Protein AF-0000000085017320 (afdb_homodimer)

Radius of gyration: 32.46 Å; Cα contacts (8 Å, |Δi|>4): 1825; chains: 2; bounding box: 68×91×62 Å

Solvent-accessible surface area (backbone atoms only — not comparable to full-atom values): 40902 Å² total; per-residue (Å²): 115,63,37,43,66,86,77,59,85,47,62,73,31,33,33,40,36,26,40,49,52,59,54,58,53,38,91,86,78,61,44,77,72,46,62,63,50,47,59,58,45,38,64,42,52,49,55,41,33,74,42,24,11,20,37,38,37,40,35,40,34,68,46,74,92,43,91,70,40,50,74,40,63,66,56,40,53,55,43,19,60,76,59,74,44,82,44,48,72,39,72,48,78,64,26,69,67,48,52,54,50,61,72,65,51,45,66,42,37,36,36,32,43,26,30,48,51,49,31,27,67,43,66,42,79,79,28,56,54,68,48,94,55,62,34,51,63,32,23,66,35,69,62,43,56,67,48,49,84,72,44,67,39,33,33,41,33,26,43,46,54,24,49,33,36,26,27,82,64,33,7,56,47,60,80,31,53,28,24,30,24,55,50,25,46,52,51,53,54,52,52,46,36,63,56,74,61,50,52,74,45,20,35,38,38,37,20,20,80,59,35,70,59,48,50,40,24,43,72,58,31,53,88,75,40,57,35,35,42,34,24,30,51,31,15,51,39,44,39,44,42,73,66,45,63,54,35,71,60,41,51,45,51,39,52,74,70,66,46,61,71,47,29,60,55,38,35,55,46,41,72,76,41,40,88,33,51,44,60,59,55,20,30,19,22,54,57,94,87,35,78,44,73,44,46,55,90,43,92,36,83,44,45,65,38,19,45,14,72,67,30,49,53,54,52,35,53,56,45,50,67,23,38,20,35,40,36,35,42,35,23,24,49,48,91,42,72,81,27,23,51,39,34,51,51,50,51,48,31,51,37,69,24,85,29,53,29,36,38,33,27,66,65,41,51,48,50,28,53,75,73,66,38,50,89,51,40,74,37,75,50,80,18,32,67,21,45,52,39,52,51,32,64,48,83,33,29,34,60,52,47,22,34,51,26,40,73,75,104,116,61,35,44,66,87,78,59,83,46,62,72,30,32,32,38,35,28,40,51,49,59,54,57,51,38,89,86,79,62,44,77,74,47,62,63,50,46,59,58,48,38,63,41,53,48,54,41,32,74,43,23,11,20,38,39,36,39,36,40,33,68,46,75,92,43,91,69,40,49,75,39,64,66,57,39,53,54,43,18,60,77,60,74,43,81,43,49,73,40,72,47,78,61,28,67,68,47,52,53,50,61,72,65,51,45,66,42,37,37,35,32,42,26,29,48,50,48,31,26,66,43,68,42,80,80,26,56,53,70,47,95,55,63,34,52,62,32,23,65,34,68,62,43,55,68,48,50,83,72,42,66,38,32,33,41,34,26,44,47,55,24,49,33,36,26,26,83,64,32,7,55,47,61,80,33,52,29,23,30,25,54,49,26,44,51,50,52,54,53,53,46,36,62,57,75,60,49,52,76,44,21,34,39,36,39,20,18,80,58,35,70,59,47,50,40,23,42,72,57,32,53,88,77,40,56,37,34,42,35,24,30,49,32,14,51,39,44,39,44,42,75,67,44,61,54,35,70,60,42,53,46,50,39,51,74,67,67,45,60,72,49,28,60,54,38,34,55,46,41,72,75,41,41,90,33,51,45,60,59,55,18,29,19,21,52,57,94,87,36,80,43,72,43,46,56,90,44,93,36,84,44,46,65,38,18,44,14,71,65,30,49,51,54,52,35,54,56,45,50,67,22,39,20,36,40,35,34,42,34,22,25,48,49,90,43,72,81,25,24,51,39,33,52,52,51,51,49,30,51,37,70,23,85,29,54,30,36,38,32,28,66,64,39,52,49,50,27,52,74,73,66,38,52,89,50,41,73,37,74,48,79,18,32,68,22,45,52,39,51,51,32,64,49,82,32,28,33,58,51,47,22,35,51,25,40,73,75,103

Sequence (818 aa):
MFLTMDNFDFNNKSVVVRVDINCPLDPDSGEILDDKRIREVCDTLKELINSEAKVTILAHQSRPGKKDFTSLSEHCKVLSEHLNHEVEFIDELFSRRVRERILNLEPGEAIMLENVRFSSEEVLSDWKKWEGITPKKQGETYFIKKLAPLFNYFINDAFPAAHRAQPSLVGFSYYMPAIAGRLMEKEIKVLSKVRDDPENPCVYSLGGAKADDSIKIMMNVIEKVDKILTSGVVGNIFLIAKGYDLGRENKEIIKNLGLEGEIEKAKKLLEKYGEKILTPVDLALEVDGERVERKVTEKIDKPAYDIGSETIEIYSEVLKEAKTIVANGPAGVFEKEKFSYGTRKLLEAMANSKAFTVIGGGHLSAVAELYGFSDKIDHISTGGGSTLSFLSGERLPVIEVLKMSYEKYMFLTMDNFDFNNKSVVVRVDINCPLDPDSGEILDDKRIREVCDTLKELINSEAKVTILAHQSRPGKKDFTSLSEHCKVLSEHLNHEVEFIDELFSRRVRERILNLEPGEAIMLENVRFSSEEVLSDWKKWEGITPKKQGETYFIKKLAPLFNYFINDAFPAAHRAQPSLVGFSYYMPAIAGRLMEKEIKVLSKVRDDPENPCVYSLGGAKADDSIKIMMNVIEKVDKILTSGVVGNIFLIAKGYDLGRENKEIIKNLGLEGEIEKAKKLLEKYGEKILTPVDLALEVDGERVERKVTEKIDKPAYDIGSETIEIYSEVLKEAKTIVANGPAGVFEKEKFSYGTRKLLEAMANSKAFTVIGGGHLSAVAELYGFSDKIDHISTGGGSTLSFLSGERLPVIEVLKMSYEKY

pLDDT: mean 96.2, std 3.53, range [75.75, 98.94]

Secondary structure (DSSP, 8-state):
---BGGG---TT-EEEEEE-----B-TTT--BS--HHHHHTHHHHHHHHHTT-EEEEE---S-TTSTT---SHHHHHHHHHHHTS-EEEES-SSSHHHHHHHHTPPTT-EEEES-GGGBGGGG-GGGSS--TTTTHHHHTSHHHHHHGGG-SEEEEE-GGGTT---HHHHGGGGTS-EEE-HHHHHHHHHHHHHHHSPPSSEEEEE-SS-HHHHHHHHHHHTTT-SEEEE-HHHHHHHHHHTT---HHHHHHHHHHTT-THHHHHHHHHHHHHTTTEE--SEEEEEETTEEEEEETTS---S-EEEE-HHHHHHHHHHHHH-SEEEEES-SS-TTSGGG-HHHHHHHHHHHHSSSEEEEESHHHHHHHHHTT-GGGSSEE-S-THHHHHHHTT---HHHHHHHHHHHH-/---BGGG---TT-EEEEEE-----B-TTT--BS--HHHHHTHHHHHHHHHTT-EEEEE---S-TTSTT---SHHHHHHHHHHHTS-EEE-S-SSSHHHHHHHHTPPTT-EEE---GGGBGGGG-GGGSS--TTTTHHHHTSHHHHHHGGG-SEEEEE-GGGTT---HHHHGGGGTS-EEE-HHHHHHHHHHHHHHHSPPSSEEEEE-SS-HHHHHHHHHHHTTT-SEEEE-HHHHHHHHHHTT---HHHHHHHHHHTT-THHHHHHHHHHHHHTTTEE--SEEEEEETTEEEEEETTS---S-EEEE-HHHHHHHHHHHHH-SEEEEES-SS-TTSGGG-HHHHHHHHHHHHSSSEEEEESHHHHHHHHHTT-GGGSSEE-S-THHHHHHHTTPPPHHHHHHHHHHHH-

Organism: Methanocaldococcus infernus (strain DSM 11812 / JCM 15783 / ME) (NCBI:txid573063)

InterPro domains:
  IPR001576 Phosphoglycerate kinase [MF_00145] (4-404)
  IPR001576 Phosphoglycerate kinase [PF00162] (5-394)
  IPR001576 Phosphoglycerate kinase [PIRSF000724] (2-408)
  IPR001576 Phosphoglycerate kinase [PR00477] (9-25)
  IPR001576 Phosphoglycerate kinase [PR00477] (32-54)
  IPR001576 Phosphoglycerate kinase [PR00477] (108-123)
  IPR001576 Phosphoglycerate kinase [PR00477] (150-172)
  IPR001576 Phosphoglycerate kinase [PR00477] (180-202)
  IPR001576 Phosphoglycerate kinase [PR00477] (203-222)
  IPR001576 Phosphoglycerate kinase [PR00477] (324-349)
  IPR001576 Phosphoglycerate kinase [PR00477] (357-368)
  IPR001576 Phosphoglycerate kinase [PR00477] (380-397)
  IPR001576 Phosphoglycerate kinase [PTHR11406] (4-405)
  IPR015824 Phosphoglycerate kinase, N-terminal [G3DSA:3.40.50.1260] (8-400)
  IPR015824 Phosphoglycerate kinase, N-terminal [G3DSA:3.40.50.1260] (198-393)
  IPR036043 Phosphoglycerate kinase superfamily [SSF53748] (2-403)

Structure (mmCIF, N/CA/C/O backbone):
data_AF-0000000085017320-model_v1
#
loop_
_entity.id
_entity.type
_entity.pdbx_description
1 polymer 'Phosphoglycerate kinase'
#
loop_
_atom_site.group_PDB
_atom_site.id
_atom_site.type_symbol
_atom_site.label_atom_id
_atom_site.label_alt_id
_atom_site.label_comp_id
_atom_site.label_asym_id
_atom_site.label_entity_id
_atom_site.label_seq_id
_atom_site.pdbx_PDB_ins_code
_atom_site.Cartn_x
_atom_site.Cartn_y
_atom_site.Cartn_z
_atom_site.occupancy
_atom_site.B_iso_or_equiv
_atom_site.auth_seq_id
_atom_site.auth_comp_id
_atom_site.auth_asym_id
_atom_site.auth_atom_id
_atom_site.pdbx_PDB_model_num
ATOM 1 N N . MET A 1 1 ? 2.971 17.5 28.156 1 89.12 1 MET A N 1
ATOM 2 C CA . MET A 1 1 ? 4.367 17.906 28.016 1 89.12 1 MET A CA 1
ATOM 3 C C . MET A 1 1 ? 5.074 17.047 26.984 1 89.12 1 MET A C 1
ATOM 5 O O . MET A 1 1 ? 4.68 15.898 26.75 1 89.12 1 MET A O 1
ATOM 9 N N . PHE A 1 2 ? 6.086 17.703 26.219 1 96.44 2 PHE A N 1
ATOM 10 C CA . PHE A 1 2 ? 6.891 17 25.219 1 96.44 2 PHE A CA 1
ATOM 11 C C . PHE A 1 2 ? 8.328 17.5 25.234 1 96.44 2 PHE A C 1
ATOM 13 O O . PHE A 1 2 ? 8.609 18.578 25.781 1 96.44 2 PHE A O 1
ATOM 20 N N . LEU A 1 3 ? 9.211 16.672 24.703 1 97.94 3 LEU A N 1
ATOM 21 C CA . LEU A 1 3 ? 10.617 17.062 24.594 1 97.94 3 LEU A CA 1
ATOM 22 C C . LEU A 1 3 ? 10.844 18.016 23.438 1 97.94 3 LEU A C 1
ATOM 24 O O . LEU A 1 3 ? 10.242 17.844 22.359 1 97.94 3 LEU A O 1
ATOM 28 N N . THR A 1 4 ? 11.602 19.047 23.703 1 98.38 4 THR A N 1
ATOM 29 C CA . THR A 1 4 ? 11.984 20 22.656 1 98.38 4 THR A CA 1
ATOM 30 C C . THR A 1 4 ? 13.492 19.984 22.453 1 98.38 4 THR A C 1
ATOM 32 O O . THR A 1 4 ? 14.219 19.297 23.172 1 98.38 4 THR A O 1
ATOM 35 N N . MET A 1 5 ? 13.969 20.719 21.453 1 98.5 5 MET A N 1
ATOM 36 C CA . MET A 1 5 ? 15.391 20.766 21.141 1 98.5 5 MET A CA 1
ATOM 37 C C . MET A 1 5 ? 16.188 21.422 22.266 1 98.5 5 MET A C 1
ATOM 39 O O . MET A 1 5 ? 17.391 21.172 22.406 1 98.5 5 MET A O 1
ATOM 43 N N . ASP A 1 6 ? 15.523 22.141 23.172 1 97.88 6 ASP A N 1
ATOM 44 C CA . ASP A 1 6 ? 16.188 22.828 24.281 1 97.88 6 ASP A CA 1
ATOM 45 C C . ASP A 1 6 ? 16.641 21.828 25.328 1 97.88 6 ASP A C 1
ATOM 47 O O . ASP A 1 6 ? 17.469 22.156 26.188 1 97.88 6 ASP A O 1
ATOM 51 N N . ASN A 1 7 ? 16.156 20.656 25.281 1 96.44 7 ASN A N 1
ATOM 52 C CA . ASN A 1 7 ? 16.391 19.672 26.328 1 96.44 7 ASN A CA 1
ATOM 53 C C . ASN A 1 7 ? 17.641 18.844 26.031 1 96.44 7 ASN A C 1
ATOM 55 O O . ASN A 1 7 ? 18.047 18 26.828 1 96.44 7 ASN A O 1
ATOM 59 N N . PHE A 1 8 ? 18.297 19.125 24.859 1 97.38 8 PHE A N 1
ATOM 60 C CA . PHE A 1 8 ? 19.375 18.219 24.453 1 97.38 8 PHE A CA 1
ATOM 61 C C . PHE A 1 8 ? 20.562 18.984 23.891 1 97.38 8 PHE A C 1
ATOM 63 O O . PHE A 1 8 ? 20.422 20.141 23.484 1 97.38 8 PHE A O 1
ATOM 70 N N . ASP A 1 9 ? 21.734 18.359 23.969 1 97.88 9 ASP A N 1
ATOM 71 C CA . ASP A 1 9 ? 22.938 18.812 23.281 1 97.88 9 ASP A CA 1
ATOM 72 C C . ASP A 1 9 ? 23.203 17.969 22.016 1 97.88 9 ASP A C 1
ATOM 74 O O . ASP A 1 9 ? 23.375 16.766 22.109 1 97.88 9 ASP A O 1
ATOM 78 N N . PHE A 1 10 ? 23.344 18.672 20.875 1 98.44 10 PHE A N 1
ATOM 79 C CA . PHE A 1 10 ? 23.391 17.953 19.594 1 98.44 10 PHE A CA 1
ATOM 80 C C . PHE A 1 10 ? 24.812 17.953 19.047 1 98.44 10 PHE A C 1
ATOM 82 O O . PHE A 1 10 ? 25.078 17.391 17.984 1 98.44 10 PHE A O 1
ATOM 89 N N . ASN A 1 11 ? 25.75 18.516 19.812 1 98.56 11 ASN A N 1
ATOM 90 C CA . ASN A 1 11 ? 27.141 18.609 19.359 1 98.56 11 ASN A CA 1
ATOM 91 C C . ASN A 1 11 ? 27.719 17.234 19.078 1 98.56 11 ASN A C 1
ATOM 93 O O . ASN A 1 11 ? 27.797 16.391 19.969 1 98.56 11 ASN A O 1
ATOM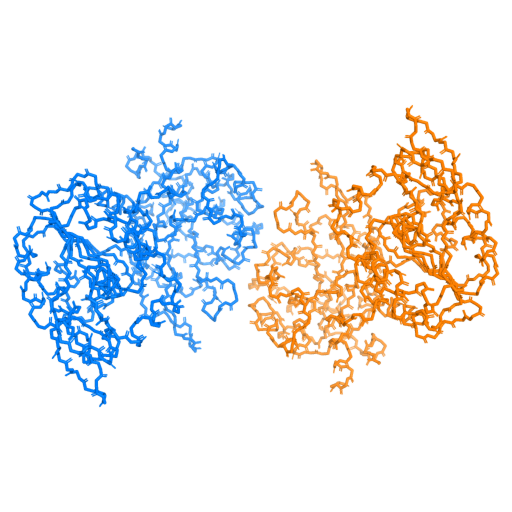 97 N N . ASN A 1 12 ? 28.141 17.016 17.859 1 98.5 12 ASN A N 1
ATOM 98 C CA . ASN A 1 12 ? 28.766 15.781 17.375 1 98.5 12 ASN A CA 1
ATOM 99 C C . ASN A 1 12 ? 27.828 14.586 17.547 1 98.5 12 ASN A C 1
ATOM 101 O O . ASN A 1 12 ? 28.281 13.461 17.719 1 98.5 12 ASN A O 1
ATOM 105 N N . LYS A 1 13 ? 26.547 14.82 17.578 1 98.62 13 LYS A N 1
ATOM 106 C CA . LYS A 1 13 ? 25.547 13.758 17.656 1 98.62 13 LYS A CA 1
ATOM 107 C C . LYS A 1 13 ? 24.875 13.516 16.312 1 98.62 13 LYS A C 1
ATOM 109 O O . LYS A 1 13 ? 24.688 14.453 15.531 1 98.62 13 LYS A O 1
ATOM 114 N N . SER A 1 14 ? 24.625 12.266 16 1 98.81 14 SER A N 1
ATOM 115 C CA . SER A 1 14 ? 23.875 11.906 14.797 1 98.81 14 SER A CA 1
ATOM 116 C C . SER A 1 14 ? 22.375 12.031 15.023 1 98.81 14 SER A C 1
ATOM 118 O O . SER A 1 14 ? 21.828 11.398 15.922 1 98.81 14 SER A O 1
ATOM 120 N N . VAL A 1 15 ? 21.75 12.867 14.203 1 98.81 15 VAL A N 1
ATOM 121 C CA . VAL A 1 15 ? 20.344 13.188 14.398 1 98.81 15 VAL A CA 1
ATOM 122 C C . VAL A 1 15 ? 19.562 12.883 13.125 1 98.81 15 VAL A C 1
ATOM 124 O O . VAL A 1 15 ? 20 13.234 12.023 1 98.81 15 VAL A O 1
ATOM 127 N N . VAL A 1 16 ? 18.469 12.133 13.25 1 98.94 16 VAL A N 1
ATOM 128 C CA . VAL A 1 16 ? 17.531 11.961 12.148 1 98.94 16 VAL A CA 1
ATOM 129 C C . VAL A 1 16 ? 16.344 12.906 12.328 1 98.94 16 VAL A C 1
ATOM 131 O O . VAL A 1 16 ? 15.742 12.969 13.406 1 98.94 16 VAL A O 1
ATOM 134 N N . VAL A 1 17 ? 16.062 13.695 11.312 1 98.94 17 VAL A N 1
ATOM 135 C CA . VAL A 1 17 ? 15.016 14.703 11.367 1 98.94 17 VAL A CA 1
ATOM 136 C C . VAL A 1 17 ? 13.938 14.383 10.336 1 98.94 17 VAL A C 1
ATOM 138 O O . VAL A 1 17 ? 14.227 14.258 9.148 1 98.94 17 VAL A O 1
ATOM 141 N N . ARG A 1 18 ? 12.727 14.188 10.742 1 98.94 18 ARG A N 1
ATOM 142 C CA . ARG A 1 18 ? 11.594 14.023 9.844 1 98.94 18 ARG A CA 1
ATOM 143 C C . ARG A 1 18 ? 10.859 15.344 9.633 1 98.94 18 ARG A C 1
ATOM 145 O O . ARG A 1 18 ? 10.328 15.914 10.586 1 98.94 18 ARG A O 1
ATOM 152 N N . VAL A 1 19 ? 10.82 15.812 8.398 1 98.81 19 VAL A N 1
ATOM 153 C CA . VAL A 1 19 ? 10.148 17.062 8.078 1 98.81 19 VAL A CA 1
ATOM 154 C C . VAL A 1 19 ? 9.047 16.812 7.043 1 98.81 19 VAL A C 1
ATOM 156 O O . VAL A 1 19 ? 8.953 15.727 6.48 1 98.81 19 VAL A O 1
ATOM 159 N N . ASP A 1 20 ? 8.18 17.75 6.883 1 98 20 ASP A N 1
ATOM 160 C CA . ASP A 1 20 ? 7.176 17.719 5.824 1 98 20 ASP A CA 1
ATOM 161 C C . ASP A 1 20 ? 7.41 18.844 4.812 1 98 20 ASP A C 1
ATOM 163 O O . ASP A 1 20 ? 7.059 19.984 5.066 1 98 20 ASP A O 1
ATOM 167 N N . ILE A 1 21 ? 7.93 18.438 3.678 1 97.81 21 ILE A N 1
ATOM 168 C CA . ILE A 1 21 ? 8.211 19.422 2.633 1 97.81 21 ILE A CA 1
ATOM 169 C C . ILE A 1 21 ? 7.469 19.031 1.354 1 97.81 21 ILE A C 1
ATOM 171 O O . ILE A 1 21 ? 8.008 19.172 0.253 1 97.81 21 ILE A O 1
ATOM 175 N N . ASN A 1 22 ? 6.324 18.375 1.521 1 96.56 22 ASN A N 1
ATOM 176 C CA . ASN A 1 22 ? 5.434 18.109 0.396 1 96.56 22 ASN A CA 1
ATOM 177 C C . ASN A 1 22 ? 4.914 19.406 -0.217 1 96.56 22 ASN A C 1
ATOM 179 O O . ASN A 1 22 ? 4.113 20.109 0.399 1 96.56 22 ASN A O 1
ATOM 183 N N . CYS A 1 23 ? 5.359 19.734 -1.441 1 94.81 23 CYS A N 1
ATOM 184 C CA . CYS A 1 23 ? 5.059 21.016 -2.08 1 94.81 23 CYS A CA 1
ATOM 185 C C . CYS A 1 23 ? 4.238 20.812 -3.35 1 94.81 23 CYS A C 1
ATOM 187 O O . CYS A 1 23 ? 4.344 19.766 -4 1 94.81 23 CYS A O 1
ATOM 189 N N . PRO A 1 24 ? 3.361 21.812 -3.635 1 92.12 24 PRO A N 1
ATOM 190 C CA . PRO A 1 24 ? 2.77 21.781 -4.977 1 92.12 24 PRO A CA 1
ATOM 191 C C . PRO A 1 24 ? 3.812 21.891 -6.082 1 92.12 24 PRO A C 1
ATOM 193 O O . PRO A 1 24 ? 4.727 22.703 -5.996 1 92.12 24 PRO A O 1
ATOM 196 N N . LEU A 1 25 ? 3.678 20.953 -7.004 1 95.06 25 LEU A N 1
ATOM 197 C CA . LEU A 1 25 ? 4.609 20.922 -8.125 1 95.06 25 LEU A CA 1
ATOM 198 C C . LEU A 1 25 ? 3.895 21.234 -9.438 1 95.06 25 LEU A C 1
ATOM 200 O O . LEU A 1 25 ? 2.697 20.969 -9.57 1 95.06 25 LEU A O 1
ATOM 204 N N . ASP A 1 26 ? 4.641 21.828 -10.312 1 91.75 26 ASP A N 1
ATOM 205 C CA . ASP A 1 26 ? 4.141 21.906 -11.68 1 91.75 26 ASP A CA 1
ATOM 206 C C . ASP A 1 26 ? 4.047 20.531 -12.312 1 91.75 26 ASP A C 1
ATOM 208 O O . ASP A 1 26 ? 5.031 19.781 -12.352 1 91.75 26 ASP A O 1
ATOM 212 N N . PRO A 1 27 ? 2.869 20.203 -12.789 1 84.25 27 PRO A N 1
ATOM 213 C CA . PRO A 1 27 ? 2.672 18.828 -13.289 1 84.25 27 PRO A CA 1
ATOM 214 C C . PRO A 1 27 ? 3.557 18.516 -14.484 1 84.25 27 PRO A C 1
ATOM 216 O O . PRO A 1 27 ? 3.895 17.344 -14.711 1 84.25 27 PRO A O 1
ATOM 219 N N . ASP A 1 28 ? 3.959 19.484 -15.211 1 85.25 28 ASP A N 1
ATOM 220 C CA . ASP A 1 28 ? 4.699 19.234 -16.453 1 85.25 28 ASP A CA 1
ATOM 221 C C . ASP A 1 28 ? 6.207 19.328 -16.203 1 85.25 28 ASP A C 1
ATOM 223 O O . ASP A 1 28 ? 6.953 18.422 -16.609 1 85.25 28 ASP A O 1
ATOM 227 N N . SER A 1 29 ? 6.613 20.312 -15.398 1 86.56 29 SER A N 1
ATOM 228 C CA . SER A 1 29 ? 8.047 20.531 -15.242 1 86.56 29 SER A CA 1
ATOM 229 C C . SER A 1 29 ? 8.57 19.906 -13.953 1 86.56 29 SER A C 1
ATOM 231 O O . SER A 1 29 ? 9.766 19.672 -13.812 1 86.56 29 SER A O 1
ATOM 233 N N . GLY A 1 30 ? 7.727 19.703 -13.008 1 88.38 30 GLY A N 1
ATOM 234 C CA . GLY A 1 30 ? 8.148 19.188 -11.711 1 88.38 30 GLY A CA 1
ATOM 235 C C . GLY A 1 30 ? 8.719 20.25 -10.805 1 88.38 30 GLY A C 1
ATOM 236 O O . GLY A 1 30 ? 9.164 19.969 -9.688 1 88.38 30 GLY A O 1
ATOM 237 N N . GLU A 1 31 ? 8.633 21.422 -11.266 1 92.19 31 GLU A N 1
ATOM 238 C CA . GLU A 1 31 ? 9.164 22.547 -10.484 1 92.19 31 GLU A CA 1
ATOM 239 C C . GLU A 1 31 ? 8.297 22.828 -9.273 1 92.19 31 GLU A C 1
ATOM 241 O O . GLU A 1 31 ? 7.066 22.75 -9.344 1 92.19 31 GLU A O 1
ATOM 246 N N . ILE A 1 32 ? 9.008 23.219 -8.227 1 95.31 32 ILE A N 1
ATOM 247 C CA . ILE A 1 32 ? 8.289 23.578 -7.004 1 95.31 32 ILE A CA 1
ATOM 248 C C . ILE A 1 32 ? 7.586 24.922 -7.191 1 95.31 32 ILE A C 1
ATOM 250 O O . ILE A 1 32 ? 8.227 25.922 -7.496 1 95.31 32 ILE A O 1
ATOM 254 N N . LEU A 1 33 ? 6.27 24.953 -6.988 1 91.69 33 LEU A N 1
ATOM 255 C CA . LEU A 1 33 ? 5.465 26.141 -7.215 1 91.69 33 LEU A CA 1
ATOM 256 C C . LEU A 1 33 ? 5.375 26.984 -5.945 1 91.69 33 LEU A C 1
ATOM 258 O O . LEU A 1 33 ? 5.176 28.203 -6.012 1 91.69 33 LEU A O 1
ATOM 262 N N . ASP A 1 34 ? 5.449 26.422 -4.82 1 90.19 34 ASP A N 1
ATOM 263 C CA . ASP A 1 34 ? 5.402 27.062 -3.506 1 90.19 34 ASP A CA 1
ATOM 264 C C . ASP A 1 34 ? 6.309 26.344 -2.512 1 90.19 34 ASP A C 1
ATOM 266 O O . ASP A 1 34 ? 6.113 25.156 -2.229 1 90.19 34 ASP A O 1
ATOM 270 N N . ASP A 1 35 ? 7.289 27.031 -1.992 1 93.69 35 ASP A N 1
ATOM 271 C CA . ASP A 1 35 ? 8.281 26.375 -1.142 1 93.69 35 ASP A CA 1
ATOM 272 C C . ASP A 1 35 ? 8.078 26.75 0.325 1 93.69 35 ASP A C 1
ATOM 274 O O . ASP A 1 35 ? 9.016 26.688 1.124 1 93.69 35 ASP A O 1
ATOM 278 N N . LYS A 1 36 ? 6.867 27.234 0.725 1 89.81 36 LYS A N 1
ATOM 279 C CA . LYS A 1 36 ? 6.566 27.656 2.09 1 89.81 36 LYS A CA 1
ATOM 280 C C . LYS A 1 36 ? 6.922 26.562 3.096 1 89.81 36 LYS A C 1
ATOM 282 O O . LYS A 1 36 ? 7.559 26.844 4.117 1 89.81 36 LYS A O 1
ATOM 287 N N . ARG A 1 37 ? 6.559 25.344 2.803 1 94.25 37 ARG A N 1
ATOM 288 C CA . ARG A 1 37 ? 6.789 24.25 3.732 1 94.25 37 ARG A CA 1
ATOM 289 C C . ARG A 1 37 ? 8.281 24 3.922 1 94.25 37 ARG A C 1
ATOM 291 O O . ARG A 1 37 ? 8.719 23.578 5 1 94.25 37 ARG A O 1
ATOM 298 N N . ILE A 1 38 ? 9.07 24.234 2.885 1 97.62 38 ILE A N 1
ATOM 299 C CA . ILE A 1 38 ? 10.516 24.094 2.988 1 97.62 38 ILE A CA 1
ATOM 300 C C . ILE A 1 38 ? 11.086 25.188 3.889 1 97.62 38 ILE A C 1
ATOM 302 O O . ILE A 1 38 ? 11.898 24.906 4.773 1 97.62 38 ILE A O 1
ATOM 306 N N . ARG A 1 39 ? 10.594 26.391 3.752 1 95.88 39 ARG A N 1
ATOM 307 C CA . ARG A 1 39 ? 11.07 27.5 4.559 1 95.88 39 ARG A CA 1
ATOM 308 C C . ARG A 1 39 ? 10.742 27.297 6.035 1 95.88 39 ARG A C 1
ATOM 310 O O . ARG A 1 39 ? 11.539 27.641 6.906 1 95.88 39 ARG A O 1
ATOM 317 N N . GLU A 1 40 ? 9.641 26.719 6.285 1 94.62 40 GLU A N 1
ATOM 318 C CA . GLU A 1 40 ? 9.125 26.594 7.645 1 94.62 40 GLU A CA 1
ATOM 319 C C . GLU A 1 40 ? 9.984 25.656 8.484 1 94.62 40 GLU A C 1
ATOM 321 O O . GLU A 1 40 ? 10.016 25.75 9.711 1 94.62 40 GLU A O 1
ATOM 326 N N . VAL A 1 41 ? 10.711 24.766 7.852 1 97.94 41 VAL A N 1
ATOM 327 C CA . VAL A 1 41 ? 11.461 23.781 8.625 1 97.94 41 VAL A CA 1
ATOM 328 C C . VAL A 1 41 ? 12.922 24.203 8.719 1 97.94 41 VAL A C 1
ATOM 330 O O . VAL A 1 41 ? 13.734 23.516 9.344 1 97.94 41 VAL A O 1
ATOM 333 N N . CYS A 1 42 ? 13.297 25.359 8.18 1 98.5 42 CYS A N 1
ATOM 334 C CA . CYS A 1 42 ? 14.688 25.781 8.094 1 98.5 42 CYS A CA 1
ATOM 335 C C . CYS A 1 42 ? 15.227 26.141 9.477 1 98.5 42 CYS A C 1
ATOM 337 O O . CYS A 1 42 ? 16.406 25.922 9.766 1 98.5 42 CYS A O 1
ATOM 339 N N . ASP A 1 43 ? 14.383 26.703 10.328 1 98.12 43 ASP A N 1
ATOM 340 C CA . ASP A 1 43 ? 14.836 27.078 11.656 1 98.12 43 ASP A CA 1
ATOM 341 C C . ASP A 1 43 ? 15.359 25.859 12.422 1 98.12 43 ASP A C 1
ATOM 343 O O . ASP A 1 43 ? 16.438 25.922 13.031 1 98.12 43 ASP A O 1
ATOM 347 N N . THR A 1 44 ? 14.602 24.781 12.375 1 98.81 44 THR A N 1
ATOM 348 C CA . THR A 1 44 ? 15.008 23.547 13.039 1 98.81 44 THR A CA 1
ATOM 349 C C . THR A 1 44 ? 16.344 23.047 12.492 1 98.81 44 THR A C 1
ATOM 351 O O . THR A 1 44 ? 17.266 22.766 13.258 1 98.81 44 THR A O 1
ATOM 354 N N . LEU A 1 45 ? 16.469 22.984 11.188 1 98.88 45 LEU A N 1
ATOM 355 C CA . LEU A 1 45 ? 17.641 22.406 10.539 1 98.88 45 LEU A CA 1
ATOM 356 C C . LEU A 1 45 ? 18.859 23.281 10.75 1 98.88 45 LEU A C 1
ATOM 358 O O . LEU A 1 45 ? 19.953 22.781 11.016 1 98.88 45 LEU A O 1
ATOM 362 N N . LYS A 1 46 ? 18.656 24.625 10.68 1 98.62 46 LYS A N 1
ATOM 363 C CA . LYS A 1 46 ? 19.766 25.547 10.906 1 98.62 46 LYS A CA 1
ATOM 364 C C . LYS A 1 46 ? 20.312 25.391 12.328 1 98.62 46 LYS A C 1
ATOM 366 O O . LYS A 1 46 ? 21.531 25.375 12.523 1 98.62 46 LYS A O 1
ATOM 371 N N . GLU A 1 47 ? 19.422 25.359 13.219 1 98.69 47 GLU A N 1
ATOM 372 C CA . GLU A 1 47 ? 19.828 25.219 14.609 1 98.69 47 GLU A CA 1
ATOM 373 C C . GLU A 1 47 ? 20.656 23.938 14.812 1 98.69 47 GLU A C 1
ATOM 375 O O . GLU A 1 47 ? 21.688 23.969 15.492 1 98.69 47 GLU A O 1
ATOM 380 N N . LEU A 1 48 ? 20.266 22.828 14.234 1 98.81 48 LEU A N 1
ATOM 381 C CA . LEU A 1 48 ? 20.969 21.562 14.367 1 98.81 48 LEU A CA 1
ATOM 382 C C . LEU A 1 48 ? 22.344 21.625 13.703 1 98.81 48 LEU A C 1
ATOM 384 O O . LEU A 1 48 ? 23.344 21.219 14.297 1 98.81 48 LEU A O 1
ATOM 388 N N . ILE A 1 49 ? 22.359 22.172 12.469 1 98.69 49 ILE A N 1
ATOM 389 C CA . ILE A 1 49 ? 23.609 22.266 11.703 1 98.69 49 ILE A CA 1
ATOM 390 C C . ILE A 1 49 ? 24.594 23.156 12.445 1 98.69 49 ILE A C 1
ATOM 392 O O . ILE A 1 49 ? 25.766 22.797 12.609 1 98.69 49 ILE A O 1
ATOM 396 N N . ASN A 1 50 ? 24.094 24.281 12.984 1 98.19 50 ASN A N 1
ATOM 397 C CA . ASN A 1 50 ? 24.938 25.234 13.695 1 98.19 50 ASN A CA 1
ATOM 398 C C . ASN A 1 50 ? 25.438 24.656 15.016 1 98.19 50 ASN A C 1
ATOM 400 O O . ASN A 1 50 ? 26.453 25.094 15.547 1 98.19 50 ASN A O 1
ATOM 404 N N . SER A 1 51 ? 24.75 23.719 15.531 1 98.31 51 SER A N 1
ATOM 405 C CA . SER A 1 51 ? 25.156 23.062 16.781 1 98.31 51 SER A CA 1
ATOM 406 C C . SER A 1 51 ? 26.109 21.906 16.5 1 98.31 51 SER A C 1
ATOM 408 O O . SER A 1 51 ? 26.375 21.109 17.391 1 98.31 51 SER A O 1
ATOM 410 N N . GLU A 1 52 ? 26.5 21.766 15.25 1 98.56 52 GLU A N 1
ATOM 411 C CA . GLU A 1 52 ? 27.453 20.75 14.812 1 98.56 52 GLU A CA 1
ATOM 412 C C . GLU A 1 52 ? 26.875 19.344 14.953 1 98.56 52 GLU A C 1
ATOM 414 O O . GLU A 1 52 ? 27.578 18.422 15.383 1 98.56 52 GLU A O 1
ATOM 419 N N . ALA A 1 53 ? 25.625 19.219 14.734 1 98.81 53 ALA A N 1
ATOM 420 C CA . ALA A 1 53 ? 25 17.906 14.633 1 98.81 53 ALA A CA 1
ATOM 421 C C . ALA A 1 53 ? 25.281 17.266 13.281 1 98.81 53 ALA A C 1
ATOM 423 O O . ALA A 1 53 ? 25.609 17.953 12.32 1 98.81 53 ALA A O 1
ATOM 424 N N . LYS A 1 54 ? 25.344 15.961 13.219 1 98.88 54 LYS A N 1
ATOM 425 C CA . LYS A 1 54 ? 25.328 15.195 11.977 1 98.88 54 LYS A CA 1
ATOM 426 C C . LYS A 1 54 ? 23.891 14.875 11.547 1 98.88 54 LYS A C 1
ATOM 428 O O . LYS A 1 54 ? 23.25 14 12.133 1 98.88 54 LYS A O 1
ATOM 433 N N . VAL A 1 55 ? 23.422 15.617 10.516 1 98.94 55 VAL A N 1
ATOM 434 C CA . VAL A 1 55 ? 21.984 15.688 10.312 1 98.94 55 VAL A CA 1
ATOM 435 C C . VAL A 1 55 ? 21.578 14.836 9.109 1 98.94 55 VAL A C 1
ATOM 437 O O . VAL A 1 55 ? 22.141 14.984 8.023 1 98.94 55 VAL A O 1
ATOM 440 N N . THR A 1 56 ? 20.672 13.891 9.289 1 98.94 56 THR A N 1
ATOM 441 C CA . THR A 1 56 ? 20 13.148 8.227 1 98.94 56 THR A CA 1
ATOM 442 C C . THR A 1 56 ? 18.531 13.531 8.141 1 98.94 56 THR A C 1
ATOM 444 O O . THR A 1 56 ? 17.781 13.359 9.102 1 98.94 56 THR A O 1
ATOM 447 N N . ILE A 1 57 ? 18.125 14.016 6.961 1 98.94 57 ILE A N 1
ATOM 448 C CA . ILE A 1 57 ? 16.781 14.555 6.781 1 98.94 57 ILE A CA 1
ATOM 449 C C . ILE A 1 57 ? 15.914 13.547 6.031 1 98.94 57 ILE A C 1
ATOM 451 O O . ILE A 1 57 ? 16.328 13.023 4.988 1 98.94 57 ILE A O 1
ATOM 455 N N . LEU A 1 58 ? 14.781 13.227 6.586 1 98.94 58 LEU A N 1
ATOM 456 C CA . LEU A 1 58 ? 13.742 12.422 5.945 1 98.94 58 LEU A CA 1
ATOM 457 C C . LEU A 1 58 ? 12.531 13.273 5.602 1 98.94 58 LEU A C 1
ATOM 459 O O . LEU A 1 58 ? 12.141 14.148 6.375 1 98.94 58 LEU A O 1
ATOM 463 N N . ALA A 1 59 ? 11.914 13.031 4.484 1 98.81 59 ALA A N 1
ATOM 464 C CA . ALA A 1 59 ? 10.734 13.758 4.035 1 98.81 59 ALA A CA 1
ATOM 465 C C . ALA A 1 59 ? 9.953 12.961 2.998 1 98.81 59 ALA A C 1
ATOM 467 O O . ALA A 1 59 ? 10.312 11.82 2.688 1 98.81 59 ALA A O 1
ATOM 468 N N . HIS A 1 60 ? 8.859 13.453 2.607 1 98.69 60 HIS A N 1
ATOM 469 C CA . HIS A 1 60 ? 8.078 12.797 1.562 1 98.69 60 HIS A CA 1
ATOM 470 C C . HIS A 1 60 ? 7.527 13.812 0.569 1 98.69 60 HIS A C 1
ATOM 472 O O . HIS A 1 60 ? 7.5 15.016 0.852 1 98.69 60 HIS A O 1
ATOM 478 N N . GLN A 1 61 ? 7.23 13.391 -0.594 1 97.94 61 GLN A N 1
ATOM 479 C CA . GLN A 1 61 ? 6.473 14.117 -1.608 1 97.94 61 GLN A CA 1
ATOM 480 C C . GLN A 1 61 ? 5.34 13.258 -2.166 1 97.94 61 GLN A C 1
ATOM 482 O O . GLN A 1 61 ? 5.582 12.219 -2.781 1 97.94 61 GLN A O 1
ATOM 487 N N . SER A 1 62 ? 4.145 13.688 -1.868 1 96.5 62 SER A N 1
ATOM 488 C CA . SER A 1 62 ? 2.93 13.078 -2.41 1 96.5 62 SER A CA 1
ATOM 489 C C . SER A 1 62 ? 2.828 11.609 -2.025 1 96.5 62 SER A C 1
ATOM 491 O O . SER A 1 62 ? 3.318 11.203 -0.971 1 96.5 62 SER A O 1
ATOM 493 N N . ARG A 1 63 ? 2.041 10.867 -2.68 1 96 63 ARG A N 1
ATOM 494 C CA . ARG A 1 63 ? 1.796 9.453 -2.404 1 96 63 ARG A CA 1
ATOM 495 C C . ARG A 1 63 ? 1.833 8.625 -3.688 1 96 63 ARG A C 1
ATOM 497 O O . ARG A 1 63 ? 1.587 9.156 -4.773 1 96 63 ARG A O 1
ATOM 504 N N . PRO A 1 64 ? 2.133 7.348 -3.502 1 95.44 64 PRO A N 1
ATOM 505 C CA . PRO A 1 64 ? 2.191 6.512 -4.703 1 95.44 64 PRO A CA 1
ATOM 506 C C . PRO A 1 64 ? 0.89 6.539 -5.504 1 95.44 64 PRO A C 1
ATOM 508 O O . PRO A 1 64 ? -0.197 6.516 -4.922 1 95.44 64 PRO A O 1
ATOM 511 N N . GLY A 1 65 ? 1.055 6.574 -6.863 1 91.19 65 GLY A N 1
ATOM 512 C CA . GLY A 1 65 ? -0.107 6.57 -7.738 1 91.19 65 GLY A CA 1
ATOM 513 C C . GLY A 1 65 ? -0.521 7.961 -8.18 1 91.19 65 GLY A C 1
ATOM 514 O O . GLY A 1 65 ? -1.319 8.109 -9.109 1 91.19 65 GLY A O 1
ATOM 515 N N . LYS A 1 66 ? 0.063 8.969 -7.543 1 92.56 66 LYS A N 1
ATOM 516 C CA . LYS A 1 66 ? -0.26 10.344 -7.926 1 92.56 66 LYS A CA 1
ATOM 517 C C . LYS A 1 66 ? 0.774 10.898 -8.898 1 92.56 66 LYS A C 1
ATOM 519 O O . LYS A 1 66 ? 1.919 10.445 -8.922 1 92.56 66 LYS A O 1
ATOM 524 N N . LYS A 1 67 ? 0.387 11.961 -9.648 1 88 67 LYS A N 1
ATOM 525 C CA . LYS A 1 67 ? 1.241 12.539 -10.68 1 88 67 LYS A CA 1
ATOM 526 C C . LYS A 1 67 ? 2.414 13.297 -10.062 1 88 67 LYS A C 1
ATOM 528 O O . LYS A 1 67 ? 3.488 13.383 -10.656 1 88 67 LYS A O 1
ATOM 533 N N . ASP A 1 68 ? 2.182 13.797 -8.867 1 93.25 68 ASP A N 1
ATOM 534 C CA . ASP A 1 68 ? 3.225 14.602 -8.234 1 93.25 68 ASP A CA 1
ATOM 535 C C . ASP A 1 68 ? 4.051 13.758 -7.266 1 93.25 68 ASP A C 1
ATOM 537 O O . ASP A 1 68 ? 4.797 14.297 -6.445 1 93.25 68 ASP A O 1
ATOM 541 N N . PHE A 1 69 ? 3.793 12.461 -7.297 1 95.69 69 PHE A N 1
ATOM 542 C CA . PHE A 1 69 ? 4.66 11.539 -6.57 1 95.69 69 PHE A CA 1
ATOM 543 C C . PHE A 1 69 ? 6.02 11.422 -7.254 1 95.69 69 PHE A C 1
ATOM 545 O O . PHE A 1 69 ? 6.125 10.859 -8.344 1 95.69 69 PHE A O 1
ATOM 552 N N . THR A 1 70 ? 7.113 12 -6.547 1 95.19 70 THR A N 1
ATOM 553 C CA . THR A 1 70 ? 8.391 12.125 -7.246 1 95.19 70 THR A CA 1
ATOM 554 C C . THR A 1 70 ? 9.547 12.188 -6.254 1 95.19 70 THR A C 1
ATOM 556 O O . THR A 1 70 ? 9.336 12.086 -5.043 1 95.19 70 THR A O 1
ATOM 559 N N . SER A 1 71 ? 10.742 12.258 -6.758 1 96.62 71 SER A N 1
ATOM 560 C CA . SER A 1 71 ? 11.984 12.375 -6.008 1 96.62 71 SER A CA 1
ATOM 561 C C . SER A 1 71 ? 12.062 13.711 -5.273 1 96.62 71 SER A C 1
ATOM 563 O O . SER A 1 71 ? 11.438 14.695 -5.688 1 96.62 71 SER A O 1
ATOM 565 N N . LEU A 1 72 ? 12.867 13.719 -4.238 1 98.06 72 LEU A N 1
ATOM 566 C CA . LEU A 1 72 ? 13.039 14.922 -3.428 1 98.06 72 LEU A CA 1
ATOM 567 C C . LEU A 1 72 ? 14.258 15.719 -3.891 1 98.06 72 LEU A C 1
ATOM 569 O O . LEU A 1 72 ? 14.664 16.672 -3.229 1 98.06 72 LEU A O 1
ATOM 573 N N . SER A 1 73 ? 14.859 15.344 -4.992 1 97.12 73 SER A N 1
ATOM 574 C CA . SER A 1 73 ? 16.078 15.984 -5.453 1 97.12 73 SER A CA 1
ATOM 575 C C . SER A 1 73 ? 15.898 17.484 -5.59 1 97.12 73 SER A C 1
ATOM 577 O O . SER A 1 73 ? 16.75 18.266 -5.141 1 97.12 73 SER A O 1
ATOM 579 N N . GLU A 1 74 ? 14.789 17.938 -6.199 1 96.94 74 GLU A N 1
ATOM 580 C CA . GLU A 1 74 ? 14.516 19.375 -6.348 1 96.94 74 GLU A CA 1
ATOM 581 C C . GLU A 1 74 ? 14.25 20.016 -4.996 1 96.94 74 GLU A C 1
ATOM 583 O O . GLU A 1 74 ? 14.656 21.156 -4.758 1 96.94 74 GLU A O 1
ATOM 588 N N . HIS A 1 75 ? 13.539 19.344 -4.16 1 98.38 75 HIS A N 1
ATOM 589 C CA . HIS A 1 75 ? 13.289 19.828 -2.809 1 98.38 75 HIS A CA 1
ATOM 590 C C . HIS A 1 75 ? 14.594 20.094 -2.066 1 98.38 75 HIS A C 1
ATOM 592 O O . HIS A 1 75 ? 14.734 21.094 -1.364 1 98.38 75 HIS A O 1
ATOM 598 N N . CYS A 1 76 ? 15.523 19.141 -2.184 1 98.62 76 CYS A N 1
ATOM 599 C CA . CYS A 1 76 ? 16.812 19.234 -1.508 1 98.62 76 CYS A CA 1
ATOM 600 C C . CYS A 1 76 ? 17.578 20.469 -1.984 1 98.62 76 CYS A C 1
ATOM 602 O O . CYS A 1 76 ? 18.219 21.156 -1.185 1 98.62 76 CYS A O 1
ATOM 604 N N . LYS A 1 77 ? 17.547 20.703 -3.268 1 97.94 77 LYS A N 1
ATOM 605 C CA . LYS A 1 77 ? 18.203 21.875 -3.834 1 97.94 77 LYS A CA 1
ATOM 606 C C . LYS A 1 77 ? 17.641 23.156 -3.238 1 97.94 77 LYS A C 1
ATOM 608 O O . LYS A 1 77 ? 18.406 24.031 -2.787 1 97.94 77 LYS A O 1
ATOM 613 N N . VAL A 1 78 ? 16.328 23.281 -3.221 1 98.19 78 VAL A N 1
ATOM 614 C CA . VAL A 1 78 ? 15.656 24.469 -2.695 1 98.19 78 VAL A CA 1
ATOM 615 C C . VAL A 1 78 ? 15.953 24.609 -1.203 1 98.19 78 VAL A C 1
ATOM 617 O O . VAL A 1 78 ? 16.188 25.719 -0.712 1 98.19 78 VAL A O 1
ATOM 620 N N . LEU A 1 79 ? 15.977 23.516 -0.5 1 98.69 79 LEU A N 1
ATOM 621 C CA . LEU A 1 79 ? 16.281 23.5 0.926 1 98.69 79 LEU A CA 1
ATOM 622 C C . LEU A 1 79 ? 17.688 24.016 1.18 1 98.69 79 LEU A C 1
ATOM 624 O O . LEU A 1 79 ? 17.906 24.828 2.082 1 98.69 79 LEU A O 1
ATOM 628 N N . SER A 1 80 ? 18.656 23.547 0.441 1 98.75 80 SER A N 1
ATOM 629 C CA . SER A 1 80 ? 20.047 23.984 0.567 1 98.75 80 SER A CA 1
ATOM 630 C C . SER A 1 80 ? 20.172 25.5 0.385 1 98.75 80 SER A C 1
ATOM 632 O O . SER A 1 80 ? 20.922 26.156 1.109 1 98.75 80 SER A O 1
ATOM 634 N N . GLU A 1 81 ? 19.406 25.984 -0.563 1 98.38 81 GLU A N 1
ATOM 635 C CA . GLU A 1 81 ? 19.422 27.422 -0.835 1 98.38 81 GLU A CA 1
ATOM 636 C C . GLU A 1 81 ? 18.906 28.203 0.361 1 98.38 81 GLU A C 1
ATOM 638 O O . GLU A 1 81 ? 19.516 29.188 0.788 1 98.38 81 GLU A O 1
ATOM 643 N N . HIS A 1 82 ? 17.797 27.781 0.906 1 98.19 82 HIS A N 1
ATOM 644 C CA . HIS A 1 82 ? 17.188 28.5 2.029 1 98.19 82 HIS A CA 1
ATOM 645 C C . HIS A 1 82 ? 18.062 28.406 3.273 1 98.19 82 HIS A C 1
ATOM 647 O O . HIS A 1 82 ? 18.094 29.328 4.086 1 98.19 82 HIS A O 1
ATOM 653 N N . LEU A 1 83 ? 18.781 27.281 3.379 1 98.5 83 LEU A N 1
ATOM 654 C CA . LEU A 1 83 ? 19.641 27.078 4.535 1 98.5 83 LEU A CA 1
ATOM 655 C C . LEU A 1 83 ? 20.969 27.797 4.355 1 98.5 83 LEU A C 1
ATOM 657 O O . LEU A 1 83 ? 21.719 27.969 5.316 1 98.5 83 LEU A O 1
ATOM 661 N N . ASN A 1 84 ? 21.281 28.266 3.186 1 97.94 84 ASN A N 1
ATOM 662 C CA . ASN A 1 84 ? 22.609 28.75 2.844 1 97.94 84 ASN A CA 1
ATOM 663 C C . ASN A 1 84 ? 23.688 27.781 3.316 1 97.94 84 ASN A C 1
ATOM 665 O O . ASN A 1 84 ? 24.641 28.188 3.982 1 97.94 84 ASN A O 1
ATOM 669 N N . HIS A 1 85 ? 23.406 26.547 3.143 1 98.25 85 HIS A N 1
ATOM 670 C CA . HIS A 1 85 ? 24.25 25.406 3.512 1 98.25 85 HIS A CA 1
ATOM 671 C C . HIS A 1 85 ? 23.984 24.219 2.598 1 98.25 85 HIS A C 1
ATOM 673 O O . HIS A 1 85 ? 22.828 23.875 2.336 1 98.25 85 HIS A O 1
ATOM 679 N N . GLU A 1 86 ? 25.016 23.641 2.135 1 98.25 86 GLU A N 1
ATOM 680 C CA . GLU A 1 86 ? 24.859 22.5 1.225 1 98.25 86 GLU A CA 1
ATOM 681 C C . GLU A 1 86 ? 24.297 21.281 1.948 1 98.25 86 GLU A C 1
ATOM 683 O O . GLU A 1 86 ? 24.828 20.875 2.984 1 98.25 86 GLU A O 1
ATOM 688 N N . VAL A 1 87 ? 23.219 20.797 1.485 1 98.88 87 VAL A N 1
ATOM 689 C CA . VAL A 1 87 ? 22.656 19.531 1.915 1 98.88 87 VAL A CA 1
ATOM 690 C C . VAL A 1 87 ? 22.828 18.484 0.809 1 98.88 87 VAL A C 1
ATOM 692 O O . VAL A 1 87 ? 22.328 18.656 -0.302 1 98.88 87 VAL A O 1
ATOM 695 N N . GLU A 1 88 ? 23.547 17.438 1.073 1 98.75 88 GLU A N 1
ATOM 696 C CA . GLU A 1 88 ? 23.766 16.359 0.099 1 98.75 88 GLU A CA 1
ATOM 697 C C . GLU A 1 88 ? 22.516 15.5 -0.069 1 98.75 88 GLU A C 1
ATOM 699 O O . GLU A 1 88 ? 21.922 15.055 0.917 1 98.75 88 GLU A O 1
ATOM 704 N N . PHE A 1 89 ? 22.109 15.375 -1.362 1 98.75 89 PHE A N 1
ATOM 705 C CA . PHE A 1 89 ? 20.984 14.5 -1.651 1 98.75 89 PHE A CA 1
ATOM 706 C C . PHE A 1 89 ? 21.453 13.094 -1.991 1 98.75 89 PHE A C 1
ATOM 708 O O . PHE A 1 89 ? 22.344 12.922 -2.836 1 98.75 89 PHE A O 1
ATOM 715 N N . ILE A 1 90 ? 20.953 12.086 -1.295 1 98.44 90 ILE A N 1
ATOM 716 C CA . ILE A 1 90 ? 21.203 10.688 -1.633 1 98.44 90 ILE A CA 1
ATOM 717 C C . ILE A 1 90 ? 19.922 10.047 -2.146 1 98.44 90 ILE A C 1
ATOM 719 O O . ILE A 1 90 ? 18.922 9.945 -1.414 1 98.44 90 ILE A O 1
ATOM 723 N N . ASP A 1 91 ? 19.844 9.594 -3.406 1 98.12 91 ASP A N 1
ATOM 724 C CA . ASP A 1 91 ? 18.625 9.109 -4.047 1 98.12 91 ASP A CA 1
ATOM 725 C C . ASP A 1 91 ? 18.344 7.66 -3.65 1 98.12 91 ASP A C 1
ATOM 727 O O . ASP A 1 91 ? 17.984 6.84 -4.496 1 98.12 91 ASP A O 1
ATOM 731 N N . GLU A 1 92 ? 18.719 7.332 -2.326 1 97.81 92 GLU A N 1
ATOM 732 C CA . GLU A 1 92 ? 18.469 6.043 -1.688 1 97.81 92 GLU A CA 1
ATOM 733 C C . GLU A 1 92 ? 17.938 6.223 -0.269 1 97.81 92 GLU A C 1
ATOM 735 O O . GLU A 1 92 ? 18 7.32 0.291 1 97.81 92 GLU A O 1
ATOM 740 N N . LEU A 1 93 ? 17.359 5.199 0.299 1 97.56 93 LEU A N 1
ATOM 741 C CA . LEU A 1 93 ? 16.719 5.359 1.601 1 97.56 93 LEU A CA 1
ATOM 742 C C . LEU A 1 93 ? 17.516 4.652 2.689 1 97.56 93 LEU A C 1
ATOM 744 O O . LEU A 1 93 ? 17.797 5.234 3.742 1 97.56 93 LEU A O 1
ATOM 748 N N . PHE A 1 94 ? 17.906 3.391 2.447 1 96.81 94 PHE A N 1
ATOM 749 C CA . PHE A 1 94 ? 18.5 2.693 3.578 1 96.81 94 PHE A CA 1
ATOM 750 C C . PHE A 1 94 ? 19.531 1.67 3.102 1 96.81 94 PHE A C 1
ATOM 752 O O . PHE A 1 94 ? 19.875 0.739 3.832 1 96.81 94 PHE A O 1
ATOM 759 N N . SER A 1 95 ? 19.984 1.761 1.869 1 97.38 95 SER A N 1
ATOM 760 C CA . SER A 1 95 ? 21 0.865 1.33 1 97.38 95 SER A CA 1
ATOM 761 C C . SER A 1 95 ? 22.297 0.94 2.143 1 97.38 95 SER A C 1
ATOM 763 O O . SER A 1 95 ? 22.438 1.796 3.018 1 97.38 95 SER A O 1
ATOM 765 N N . ARG A 1 96 ? 23.203 0.05 1.896 1 96.5 96 ARG A N 1
ATOM 766 C CA . ARG A 1 96 ? 24.516 0.057 2.549 1 96.5 96 ARG A CA 1
ATOM 767 C C . ARG A 1 96 ? 25.219 1.387 2.33 1 96.5 96 ARG A C 1
ATOM 769 O O . ARG A 1 96 ? 25.859 1.913 3.246 1 96.5 96 ARG A O 1
ATOM 776 N N . ARG A 1 97 ? 25.094 1.871 1.161 1 96.81 97 ARG A N 1
ATOM 777 C CA . ARG A 1 97 ? 25.703 3.15 0.837 1 96.81 97 ARG A CA 1
ATOM 778 C C . ARG A 1 97 ? 25.188 4.262 1.737 1 96.81 97 ARG A C 1
ATOM 780 O O . ARG A 1 97 ? 25.953 5.078 2.246 1 96.81 97 ARG A O 1
ATOM 787 N N . VAL A 1 98 ? 23.891 4.328 1.906 1 98.19 98 VAL A N 1
ATOM 788 C CA . VAL A 1 98 ? 23.266 5.336 2.75 1 98.19 98 VAL A CA 1
ATOM 789 C C . VAL A 1 98 ? 23.766 5.199 4.184 1 98.19 98 VAL A C 1
ATOM 791 O O . VAL A 1 98 ? 24.156 6.191 4.809 1 98.19 98 VAL A O 1
ATOM 794 N N . ARG A 1 99 ? 23.781 3.998 4.719 1 98.5 99 ARG A N 1
ATOM 795 C CA . ARG A 1 99 ? 24.188 3.76 6.098 1 98.5 99 ARG A CA 1
ATOM 796 C C . ARG A 1 99 ? 25.641 4.141 6.312 1 98.5 99 ARG A C 1
ATOM 798 O O . ARG A 1 99 ? 25.984 4.758 7.324 1 98.5 99 ARG A O 1
ATOM 805 N N . GLU A 1 100 ? 26.469 3.75 5.328 1 98.44 100 GLU A N 1
ATOM 806 C CA . GLU A 1 100 ? 27.891 4.117 5.402 1 98.44 100 GLU A CA 1
ATOM 807 C C . GLU A 1 100 ? 28.062 5.633 5.352 1 98.44 100 GLU A C 1
ATOM 809 O O . GLU A 1 100 ? 28.891 6.191 6.074 1 98.44 100 GLU A O 1
ATOM 814 N N . ARG A 1 101 ? 27.281 6.281 4.52 1 98.5 101 ARG A N 1
ATOM 815 C CA . ARG A 1 101 ? 27.375 7.734 4.402 1 98.5 101 ARG A CA 1
ATOM 816 C C . ARG A 1 101 ? 26.953 8.414 5.699 1 98.5 101 ARG A C 1
ATOM 818 O O . ARG A 1 101 ? 27.562 9.398 6.117 1 98.5 101 ARG A O 1
ATOM 825 N N . ILE A 1 102 ? 25.906 7.93 6.309 1 98.75 102 ILE A N 1
ATOM 826 C CA . ILE A 1 102 ? 25.422 8.477 7.57 1 98.75 102 ILE A CA 1
ATOM 827 C C . ILE A 1 102 ? 26.5 8.32 8.648 1 98.75 102 ILE A C 1
ATOM 829 O O . ILE A 1 102 ? 26.766 9.258 9.398 1 98.75 102 ILE A O 1
ATOM 833 N N . LEU A 1 103 ? 27.141 7.16 8.672 1 98.38 103 LEU A N 1
ATOM 834 C CA . LEU A 1 103 ? 28.156 6.871 9.672 1 98.38 103 LEU A CA 1
ATOM 835 C C . LEU A 1 103 ? 29.359 7.797 9.508 1 98.38 103 LEU A C 1
ATOM 837 O O . LEU A 1 103 ? 30.062 8.094 10.477 1 98.38 103 LEU A O 1
ATOM 841 N N . ASN A 1 104 ? 29.547 8.273 8.344 1 98.44 104 ASN A N 1
ATOM 842 C CA . ASN A 1 104 ? 30.75 9.055 8.055 1 98.44 104 ASN A CA 1
ATOM 843 C C . ASN A 1 104 ? 30.438 10.539 7.953 1 98.44 104 ASN A C 1
ATOM 845 O O . ASN A 1 104 ? 31.266 11.328 7.477 1 98.44 104 ASN A O 1
ATOM 849 N N . LEU A 1 105 ? 29.266 10.945 8.312 1 98.56 105 LEU A N 1
ATOM 850 C CA . LEU A 1 105 ? 28.938 12.367 8.328 1 98.56 105 LEU A CA 1
ATOM 851 C C . LEU A 1 105 ? 29.844 13.125 9.297 1 98.56 105 LEU A C 1
ATOM 853 O O . LEU A 1 105 ? 30.141 12.633 10.383 1 98.56 105 LEU A O 1
ATOM 857 N N . GLU A 1 106 ? 30.234 14.242 8.922 1 98.56 106 GLU A N 1
ATOM 858 C CA . GLU A 1 106 ? 31 15.125 9.789 1 98.56 106 GLU A CA 1
ATOM 859 C C . GLU A 1 106 ? 30.094 16.109 10.531 1 98.56 106 GLU A C 1
ATOM 861 O O . GLU A 1 106 ? 28.984 16.406 10.078 1 98.56 106 GLU A O 1
ATOM 866 N N . PRO A 1 107 ? 30.594 16.609 11.688 1 98.56 107 PRO A N 1
ATOM 867 C CA . PRO A 1 107 ? 29.797 17.609 12.398 1 98.56 107 PRO A CA 1
ATOM 868 C C . PRO A 1 107 ? 29.438 18.812 11.523 1 98.56 107 PRO A C 1
ATOM 870 O O . PRO A 1 107 ? 30.297 19.344 10.82 1 98.56 107 PRO A O 1
ATOM 873 N N . GLY A 1 108 ? 28.203 19.141 11.523 1 98.44 108 GLY A N 1
ATOM 874 C CA . GLY A 1 108 ? 27.75 20.281 10.742 1 98.44 108 GLY A CA 1
ATOM 875 C C . GLY A 1 108 ? 27.266 19.891 9.352 1 98.44 108 GLY A C 1
ATOM 876 O O . GLY A 1 108 ? 26.688 20.719 8.641 1 98.44 108 GLY A O 1
ATOM 877 N N . GLU A 1 109 ? 27.422 18.594 9.008 1 98.75 109 GLU A N 1
ATOM 878 C CA . GLU A 1 109 ? 26.984 18.125 7.695 1 98.75 109 GLU A CA 1
ATOM 879 C C . GLU A 1 109 ? 25.531 17.656 7.73 1 98.75 109 GLU A C 1
ATOM 881 O O . GLU A 1 109 ? 25.062 17.188 8.766 1 98.75 109 GLU A O 1
ATOM 886 N N . ALA A 1 110 ? 24.922 17.906 6.605 1 98.88 110 ALA A N 1
ATOM 887 C CA . ALA A 1 110 ? 23.531 17.469 6.473 1 98.88 110 ALA A CA 1
ATOM 888 C C . ALA A 1 110 ? 23.312 16.719 5.164 1 98.88 110 ALA A C 1
ATOM 890 O O . ALA A 1 110 ? 23.844 17.094 4.125 1 98.88 110 ALA A O 1
ATOM 891 N N . ILE A 1 111 ? 22.594 15.586 5.227 1 98.88 111 ILE A N 1
ATOM 892 C CA . ILE A 1 111 ? 22.172 14.859 4.031 1 98.88 111 ILE A CA 1
ATOM 893 C C . ILE A 1 111 ? 20.656 14.695 4.031 1 98.88 111 ILE A C 1
ATOM 895 O O . ILE A 1 111 ? 20.016 14.711 5.09 1 98.88 111 ILE A O 1
ATOM 899 N N . MET A 1 112 ? 20.062 14.695 2.9 1 98.94 112 MET A N 1
ATOM 900 C CA . MET A 1 112 ? 18.656 14.367 2.715 1 98.94 112 MET A CA 1
ATOM 901 C C . MET A 1 112 ? 18.516 13.07 1.923 1 98.94 112 MET A C 1
ATOM 903 O O . MET A 1 112 ? 19.156 12.891 0.885 1 98.94 112 MET A O 1
ATOM 907 N N . LEU A 1 113 ? 17.781 12.164 2.482 1 98.81 113 LEU A N 1
ATOM 908 C CA . LEU A 1 113 ? 17.516 10.914 1.783 1 98.81 113 LEU A CA 1
ATOM 909 C C . LEU A 1 113 ? 16.344 11.062 0.828 1 98.81 113 LEU A C 1
ATOM 911 O O . LEU A 1 113 ? 15.703 12.117 0.777 1 98.81 113 LEU A O 1
ATOM 915 N N . GLU A 1 114 ? 16.125 10.047 0.024 1 98.44 114 GLU A N 1
ATOM 916 C CA . GLU A 1 114 ? 15.062 10.031 -0.978 1 98.44 114 GLU A CA 1
ATOM 917 C C . GLU A 1 114 ? 13.688 10.016 -0.322 1 98.44 114 GLU A C 1
ATOM 919 O O . GLU A 1 114 ? 13.57 9.836 0.892 1 98.44 114 GLU A O 1
ATOM 924 N N . ASN A 1 115 ? 12.617 10.273 -1.124 1 98.56 115 ASN A N 1
ATOM 925 C CA . ASN A 1 115 ? 11.211 10.242 -0.733 1 98.56 115 ASN A CA 1
ATOM 926 C C . ASN A 1 115 ? 10.867 8.977 0.042 1 98.56 115 ASN A C 1
ATOM 928 O O . ASN A 1 115 ? 10.828 7.883 -0.531 1 98.56 115 ASN A O 1
ATOM 932 N N . VAL A 1 116 ? 10.562 9.156 1.343 1 98.69 116 VAL A N 1
ATOM 933 C CA . VAL A 1 116 ? 10.383 7.996 2.213 1 98.69 116 VAL A CA 1
ATOM 934 C C . VAL A 1 116 ? 9.188 7.176 1.741 1 98.69 116 VAL A C 1
ATOM 936 O O . VAL A 1 116 ? 9.117 5.973 2.002 1 98.69 116 VAL A O 1
ATOM 939 N N . ARG A 1 117 ? 8.328 7.816 1.01 1 98.31 117 ARG A N 1
ATOM 940 C CA . ARG A 1 117 ? 7.125 7.105 0.581 1 98.31 117 ARG A CA 1
ATOM 941 C C . ARG A 1 117 ? 7.41 6.242 -0.646 1 98.31 117 ARG A C 1
ATOM 943 O O . ARG A 1 117 ? 6.523 5.535 -1.131 1 98.31 117 ARG A O 1
ATOM 950 N N . PHE A 1 118 ? 8.656 6.266 -1.109 1 98 118 PHE A N 1
ATOM 951 C CA . PHE A 1 118 ? 9.07 5.238 -2.059 1 98 118 PHE A CA 1
ATOM 952 C C . PHE A 1 118 ? 9.094 3.869 -1.392 1 98 118 PHE A C 1
ATOM 954 O O . PHE A 1 118 ? 9.023 2.84 -2.068 1 98 118 PHE A O 1
ATOM 961 N N . SER A 1 119 ? 9.195 3.85 -0.056 1 97.44 119 SER A N 1
ATOM 962 C CA . SER A 1 119 ? 9.211 2.605 0.707 1 97.44 119 SER A CA 1
ATOM 963 C C . SER A 1 119 ? 7.793 2.076 0.919 1 97.44 119 SER A C 1
ATOM 965 O O . SER A 1 119 ? 6.922 2.795 1.416 1 97.44 119 SER A O 1
ATOM 967 N N . SER A 1 120 ? 7.609 0.824 0.663 1 97.56 120 SER A N 1
ATOM 968 C CA . SER A 1 120 ? 6.281 0.222 0.721 1 97.56 120 SER A CA 1
ATOM 969 C C . SER A 1 120 ? 5.754 0.178 2.152 1 97.56 120 SER A C 1
ATOM 971 O O . SER A 1 120 ? 4.562 0.393 2.389 1 97.56 120 SER A O 1
ATOM 973 N N . GLU A 1 121 ? 6.605 -0.038 3.121 1 96.62 121 GLU A N 1
ATOM 974 C CA . GLU A 1 121 ? 6.172 -0.142 4.512 1 96.62 121 GLU A CA 1
ATOM 975 C C . GLU A 1 121 ? 5.734 1.215 5.055 1 96.62 121 GLU A C 1
ATOM 977 O O . GLU A 1 121 ? 4.992 1.285 6.039 1 96.62 121 GLU A O 1
ATOM 982 N N . GLU A 1 122 ? 6.156 2.32 4.418 1 97.38 122 GLU A N 1
ATOM 983 C CA . GLU A 1 122 ? 5.809 3.664 4.867 1 97.38 122 GLU A CA 1
ATOM 984 C C . GLU A 1 122 ? 4.34 3.975 4.594 1 97.38 122 GLU A C 1
ATOM 986 O O . GLU A 1 122 ? 3.73 4.789 5.289 1 97.38 122 GLU A O 1
ATOM 991 N N . VAL A 1 123 ? 3.764 3.273 3.578 1 96 123 VAL A N 1
ATOM 992 C CA . VAL A 1 123 ? 2.443 3.691 3.119 1 96 123 VAL A CA 1
ATOM 993 C C . VAL A 1 123 ? 1.434 2.57 3.355 1 96 123 VAL A C 1
ATOM 995 O O . VAL A 1 123 ? 0.431 2.469 2.645 1 96 123 VAL A O 1
ATOM 998 N N . LEU A 1 124 ? 1.729 1.713 4.34 1 93.06 124 LEU A N 1
ATOM 999 C CA . LEU A 1 124 ? 0.79 0.645 4.668 1 93.06 124 LEU A CA 1
ATOM 1000 C C . LEU A 1 124 ? -0.522 1.217 5.195 1 93.06 124 LEU A C 1
ATOM 1002 O O . LEU A 1 124 ? -0.521 2.193 5.945 1 93.06 124 LEU A O 1
ATOM 1006 N N . SER A 1 125 ? -1.59 0.609 4.824 1 87.62 125 SER A N 1
ATOM 1007 C CA . SER A 1 125 ? -2.912 1.066 5.238 1 87.62 125 SER A CA 1
ATOM 1008 C C . SER A 1 125 ? -3.092 0.956 6.746 1 87.62 125 SER A C 1
ATOM 1010 O O . SER A 1 125 ? -3.867 1.706 7.344 1 87.62 125 SER A O 1
ATOM 1012 N N . ASP A 1 126 ? -2.303 0.163 7.371 1 83.19 126 ASP A N 1
ATOM 1013 C CA . ASP A 1 126 ? -2.398 -0.077 8.805 1 83.19 126 ASP A CA 1
ATOM 1014 C C . ASP A 1 126 ? -1.916 1.136 9.602 1 83.19 126 ASP A C 1
ATOM 1016 O O . ASP A 1 126 ? -2.184 1.247 10.797 1 83.19 126 ASP A O 1
ATOM 1020 N N . TRP A 1 127 ? -1.226 2.061 8.93 1 88.25 127 TRP A N 1
ATOM 1021 C CA . TRP A 1 127 ? -0.567 3.158 9.633 1 88.25 127 TRP A CA 1
ATOM 1022 C C . TRP A 1 127 ? -1.454 4.398 9.656 1 88.25 127 TRP A C 1
ATOM 1024 O O . TRP A 1 127 ? -1.008 5.48 10.047 1 88.25 127 TRP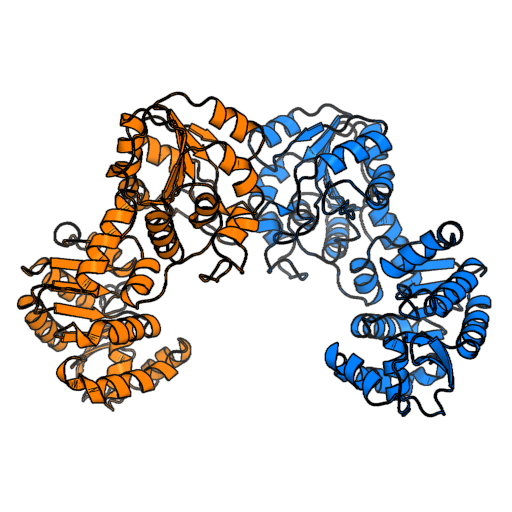 A O 1
ATOM 1034 N N . LYS A 1 128 ? -2.752 4.262 9.367 1 77.56 128 LYS A N 1
ATOM 1035 C CA . LYS A 1 128 ? -3.611 5.438 9.273 1 77.56 128 LYS A CA 1
ATOM 1036 C C . LYS A 1 128 ? -3.99 5.961 10.656 1 77.56 128 LYS A C 1
ATOM 1038 O O . LYS A 1 128 ? -4.086 7.172 10.859 1 77.56 128 LYS A O 1
ATOM 1043 N N . LYS A 1 129 ? -4.148 5.078 11.641 1 76.62 129 LYS A N 1
ATOM 1044 C CA . LYS A 1 129 ? -4.621 5.508 12.953 1 76.62 129 LYS A CA 1
ATOM 1045 C C . LYS A 1 129 ? -3.703 5.004 14.062 1 76.62 129 LYS A C 1
ATOM 1047 O O . LYS A 1 129 ? -2.965 4.035 13.867 1 76.62 129 LYS A O 1
ATOM 1052 N N . TRP A 1 130 ? -3.646 5.816 15.148 1 84.44 130 TRP A N 1
ATOM 1053 C CA . TRP A 1 130 ? -2.922 5.43 16.344 1 84.44 130 TRP A CA 1
ATOM 1054 C C . TRP A 1 130 ? -3.486 4.137 16.938 1 84.44 130 TRP A C 1
ATOM 1056 O O . TRP A 1 130 ? -4.688 4.039 17.188 1 84.44 130 TRP A O 1
ATOM 1066 N N . GLU A 1 131 ? -2.67 3.162 17.016 1 81.62 131 GLU A N 1
ATOM 1067 C CA . GLU A 1 131 ? -3.053 1.905 17.656 1 81.62 131 GLU A CA 1
ATOM 1068 C C . GLU A 1 131 ? -2.141 1.582 18.828 1 81.62 131 GLU A C 1
ATOM 1070 O O . GLU A 1 131 ? -1.032 2.111 18.938 1 81.62 131 GLU A O 1
ATOM 1075 N N . GLY A 1 132 ? -2.6 0.892 19.844 1 81.94 132 GLY A N 1
ATOM 1076 C CA . GLY A 1 132 ? -1.831 0.499 21.016 1 81.94 132 GLY A CA 1
ATOM 1077 C C . GLY A 1 132 ? -0.506 -0.154 20.672 1 81.94 132 GLY A C 1
ATOM 1078 O O . GLY A 1 132 ? 0.406 -0.196 21.5 1 81.94 132 GLY A O 1
ATOM 1079 N N . ILE A 1 133 ? -0.362 -0.443 19.438 1 85.62 133 ILE A N 1
ATOM 1080 C CA . ILE A 1 133 ? 0.854 -1.126 19.016 1 85.62 133 ILE A CA 1
ATOM 1081 C C . ILE A 1 133 ? 1.903 -0.098 18.594 1 85.62 133 ILE A C 1
ATOM 1083 O O . ILE A 1 133 ? 3.08 -0.431 18.438 1 85.62 133 ILE A O 1
ATOM 1087 N N . THR A 1 134 ? 1.626 1.111 18.5 1 89.19 134 THR A N 1
ATOM 1088 C CA . THR A 1 134 ? 2.551 2.182 18.141 1 89.19 134 THR A CA 1
ATOM 1089 C C . THR A 1 134 ? 3.375 2.611 19.344 1 89.19 134 THR A C 1
ATOM 1091 O O . THR A 1 134 ? 2.844 2.742 20.453 1 89.19 134 THR A O 1
ATOM 1094 N N . PRO A 1 135 ? 4.668 2.82 19.172 1 94.38 135 PRO A N 1
ATOM 1095 C CA . PRO A 1 135 ? 5.438 2.922 17.922 1 94.38 135 PRO A CA 1
ATOM 1096 C C . PRO A 1 135 ? 6.172 1.63 17.578 1 94.38 135 PRO A C 1
ATOM 1098 O O . PRO A 1 135 ? 6.922 1.585 16.594 1 94.38 135 PRO A O 1
ATOM 1101 N N . LYS A 1 136 ? 5.914 0.614 18.406 1 94.81 136 LYS A N 1
ATOM 1102 C CA . LYS A 1 136 ? 6.699 -0.61 18.281 1 94.81 136 LYS A CA 1
ATOM 1103 C C . LYS A 1 136 ? 6.57 -1.213 16.891 1 94.81 136 LYS A C 1
ATOM 1105 O O . LYS A 1 136 ? 7.574 -1.5 16.234 1 94.81 136 LYS A O 1
ATOM 1110 N N . LYS A 1 137 ? 5.348 -1.368 16.453 1 94.12 137 LYS A N 1
ATOM 1111 C CA . LYS A 1 137 ? 5.109 -1.999 15.156 1 94.12 137 LYS A CA 1
ATOM 1112 C C . LYS A 1 137 ? 5.812 -1.24 14.031 1 94.12 137 LYS A C 1
ATOM 1114 O O . LYS A 1 137 ? 6.453 -1.847 13.172 1 94.12 137 LYS A O 1
ATOM 1119 N N . GLN A 1 138 ? 5.746 0.081 14.023 1 95.56 138 GLN A N 1
ATOM 1120 C CA . GLN A 1 138 ? 6.406 0.91 13.023 1 95.56 138 GLN A CA 1
ATOM 1121 C C . GLN A 1 138 ? 7.926 0.815 13.141 1 95.56 138 GLN A C 1
ATOM 1123 O O . GLN A 1 138 ? 8.641 0.82 12.141 1 95.56 138 GLN A O 1
ATOM 1128 N N . GLY A 1 139 ? 8.359 0.726 14.398 1 96.44 139 GLY A N 1
ATOM 1129 C CA . GLY A 1 139 ? 9.789 0.619 14.648 1 96.44 139 GLY A CA 1
ATOM 1130 C C . GLY A 1 139 ? 10.398 -0.658 14.102 1 96.44 139 GLY A C 1
ATOM 1131 O O . GLY A 1 139 ? 11.594 -0.705 13.812 1 96.44 139 GLY A O 1
ATOM 1132 N N . GLU A 1 140 ? 9.586 -1.622 13.828 1 95.06 140 GLU A N 1
ATOM 1133 C CA . GLU A 1 140 ? 10.07 -2.936 13.406 1 95.06 140 GLU A CA 1
ATOM 1134 C C . GLU A 1 140 ? 10.047 -3.072 11.891 1 95.06 140 GLU A C 1
ATOM 1136 O O . GLU A 1 140 ? 10.422 -4.117 11.352 1 95.06 140 GLU A O 1
ATOM 1141 N N . THR A 1 141 ? 9.648 -2.049 11.227 1 95.56 141 THR A N 1
ATOM 1142 C CA . THR A 1 141 ? 9.742 -2.068 9.773 1 95.56 141 THR A CA 1
ATOM 1143 C C . THR A 1 141 ? 11.203 -2.104 9.32 1 95.56 141 THR A C 1
ATOM 1145 O O . THR A 1 141 ? 12.094 -1.697 10.07 1 95.56 141 THR A O 1
ATOM 1148 N N . TYR A 1 142 ? 11.422 -2.609 8.109 1 93.62 142 TYR A N 1
ATOM 1149 C CA . TYR A 1 142 ? 12.766 -2.904 7.641 1 93.62 142 TYR A CA 1
ATOM 1150 C C . TYR A 1 142 ? 13.625 -1.645 7.621 1 93.62 142 TYR A C 1
ATOM 1152 O O . TYR A 1 142 ? 14.734 -1.635 8.164 1 93.62 142 TYR A O 1
ATOM 1160 N N . PHE A 1 143 ? 13.156 -0.551 7.004 1 90 143 PHE A N 1
ATOM 1161 C CA . PHE A 1 143 ? 13.992 0.628 6.812 1 90 143 PHE A CA 1
ATOM 1162 C C . PHE A 1 143 ? 14.305 1.292 8.148 1 90 143 PHE A C 1
ATOM 1164 O O . PHE A 1 143 ? 15.414 1.782 8.359 1 90 143 PHE A O 1
ATOM 1171 N N . ILE A 1 144 ? 13.336 1.29 9.203 1 97.56 144 ILE A N 1
ATOM 1172 C CA . ILE A 1 144 ? 13.586 1.885 10.508 1 97.56 144 ILE A CA 1
ATOM 1173 C C . ILE A 1 144 ? 14.625 1.061 11.258 1 97.56 144 ILE A C 1
ATOM 1175 O O . ILE A 1 144 ? 15.578 1.611 11.828 1 97.56 144 ILE A O 1
ATOM 1179 N N . LYS A 1 145 ? 14.531 -0.259 11.164 1 96.06 145 LYS A N 1
ATOM 1180 C CA . LYS A 1 145 ? 15.477 -1.144 11.844 1 96.06 145 LYS A CA 1
ATOM 1181 C C . LYS A 1 145 ? 16.891 -0.945 11.312 1 96.06 145 LYS A C 1
ATOM 1183 O O . LYS A 1 145 ? 17.859 -1.021 12.07 1 96.06 145 LYS A O 1
ATOM 1188 N N . LYS A 1 146 ? 16.938 -0.697 10.086 1 96.38 146 LYS A N 1
ATOM 1189 C CA . LYS A 1 146 ? 18.25 -0.558 9.453 1 96.38 146 LYS A CA 1
ATOM 1190 C C . LYS A 1 146 ? 18.891 0.778 9.805 1 96.38 146 LYS A C 1
ATOM 1192 O O . LYS A 1 146 ? 20.109 0.874 9.914 1 96.38 146 LYS A O 1
ATOM 1197 N N . LEU A 1 147 ? 18.094 1.782 10.023 1 98.44 147 LEU A N 1
ATOM 1198 C CA . LEU A 1 147 ? 18.625 3.131 10.172 1 98.44 147 LEU A CA 1
ATOM 1199 C C . LEU A 1 147 ? 18.734 3.512 11.648 1 98.44 147 LEU A C 1
ATOM 1201 O O . LEU A 1 147 ? 19.625 4.27 12.031 1 98.44 147 LEU A O 1
ATOM 1205 N N . ALA A 1 148 ? 17.891 2.998 12.5 1 98.56 148 ALA A N 1
ATOM 1206 C CA . ALA A 1 148 ? 17.719 3.459 13.883 1 98.56 148 ALA A CA 1
ATOM 1207 C C . ALA A 1 148 ? 19.031 3.396 14.641 1 98.56 148 ALA A C 1
ATOM 1209 O O . ALA A 1 148 ? 19.406 4.34 15.352 1 98.56 148 ALA A O 1
ATOM 1210 N N . PRO A 1 149 ? 19.891 2.32 14.414 1 98.31 149 PRO A N 1
ATOM 1211 C CA . PRO A 1 149 ? 21.125 2.195 15.195 1 98.31 149 PRO A CA 1
ATOM 1212 C C . PRO A 1 149 ? 22.141 3.275 14.859 1 98.31 149 PRO A C 1
ATOM 1214 O O . PRO A 1 149 ? 23.141 3.428 15.57 1 98.31 149 PRO A O 1
ATOM 1217 N N . LEU A 1 150 ? 21.906 4.047 13.867 1 98.69 150 LEU A N 1
ATOM 1218 C CA . LEU A 1 150 ? 22.906 4.977 13.359 1 98.69 150 LEU A CA 1
ATOM 1219 C C . LEU A 1 150 ? 22.734 6.352 13.984 1 98.69 150 LEU A C 1
ATOM 1221 O O . LEU A 1 150 ? 23.547 7.25 13.758 1 98.69 150 LEU A O 1
ATOM 1225 N N . PHE A 1 151 ? 21.656 6.539 14.828 1 98.75 151 PHE A N 1
ATOM 1226 C CA . PHE A 1 151 ? 21.328 7.879 15.305 1 98.75 151 PHE A CA 1
ATOM 1227 C C . PHE A 1 151 ? 21.281 7.918 16.828 1 98.75 151 PHE A C 1
ATOM 1229 O O . PHE A 1 151 ? 21 6.898 17.469 1 98.75 151 PHE A O 1
ATOM 1236 N N . ASN A 1 152 ? 21.531 9.078 17.375 1 98.12 152 ASN A N 1
ATOM 1237 C CA . ASN A 1 152 ? 21.391 9.344 18.812 1 98.12 152 ASN A CA 1
ATOM 1238 C C . ASN A 1 152 ? 20 9.906 19.141 1 98.12 152 ASN A C 1
ATOM 1240 O O . ASN A 1 152 ? 19.438 9.586 20.188 1 98.12 152 ASN A O 1
ATOM 1244 N N . TYR A 1 153 ? 19.516 10.758 18.219 1 98.25 153 TYR A N 1
ATOM 1245 C CA . TYR A 1 153 ? 18.266 11.461 18.5 1 98.25 153 TYR A CA 1
ATOM 1246 C C . TYR A 1 153 ? 17.359 11.469 17.281 1 98.25 153 TYR A C 1
ATOM 1248 O O . TYR A 1 153 ? 17.828 11.398 16.141 1 98.25 153 TYR A O 1
ATOM 1256 N N . PHE A 1 154 ? 16.109 11.516 17.562 1 98.81 154 PHE A N 1
ATOM 1257 C CA . PHE A 1 154 ? 15.062 11.641 16.547 1 98.81 154 PHE A CA 1
ATOM 1258 C C . PHE A 1 154 ? 14.266 12.922 16.75 1 98.81 154 PHE A C 1
ATOM 1260 O O . PHE A 1 154 ? 13.609 13.102 17.781 1 98.81 154 PHE A O 1
ATOM 1267 N N . ILE A 1 155 ? 14.344 13.797 15.758 1 98.88 155 ILE A N 1
ATOM 1268 C CA . ILE A 1 155 ? 13.586 15.047 15.781 1 98.88 155 ILE A CA 1
ATOM 1269 C C . ILE A 1 155 ? 12.422 14.961 14.797 1 98.88 155 ILE A C 1
ATOM 1271 O O . ILE A 1 155 ? 12.617 14.664 13.617 1 98.88 155 ILE A O 1
ATOM 1275 N N . ASN A 1 156 ? 11.25 15.156 15.289 1 98.81 156 ASN A N 1
ATOM 1276 C CA . ASN A 1 156 ? 10.086 15.219 14.422 1 98.81 156 ASN A CA 1
ATOM 1277 C C . ASN A 1 156 ? 9.609 16.656 14.227 1 98.81 156 ASN A C 1
ATOM 1279 O O . ASN A 1 156 ? 9.211 17.312 15.188 1 98.81 156 ASN A O 1
ATOM 1283 N N . ASP A 1 157 ? 9.633 17.109 13 1 98.62 157 ASP A N 1
ATOM 1284 C CA . ASP A 1 157 ? 9.203 18.469 12.672 1 98.62 157 ASP A CA 1
ATOM 1285 C C . ASP A 1 157 ? 8.18 18.453 11.539 1 98.62 157 ASP A C 1
ATOM 1287 O O . ASP A 1 157 ? 8.039 19.438 10.805 1 98.62 157 ASP A O 1
ATOM 1291 N N . ALA A 1 158 ? 7.531 17.312 11.438 1 98.38 158 ALA A N 1
ATOM 1292 C CA . ALA A 1 158 ? 6.555 17.109 10.367 1 98.38 158 ALA A CA 1
ATOM 1293 C C . ALA A 1 158 ? 5.129 17.266 10.891 1 98.38 158 ALA A C 1
ATOM 1295 O O . ALA A 1 158 ? 4.289 16.391 10.695 1 98.38 158 ALA A O 1
ATOM 1296 N N . PHE A 1 159 ? 4.719 18.422 11.297 1 97.56 159 PHE A N 1
ATOM 1297 C CA . PHE A 1 159 ? 3.412 18.641 11.906 1 97.56 159 PHE A CA 1
ATOM 1298 C C . PHE A 1 159 ? 2.295 18.359 10.906 1 97.56 159 PHE A C 1
ATOM 1300 O O . PHE A 1 159 ? 1.283 17.75 11.258 1 97.56 159 PHE A O 1
ATOM 1307 N N . PRO A 1 160 ? 2.473 18.75 9.625 1 95.62 160 PRO A N 1
ATOM 1308 C CA . PRO A 1 160 ? 1.375 18.5 8.688 1 95.62 160 PRO A CA 1
ATOM 1309 C C . PRO A 1 160 ? 1.052 17.016 8.555 1 95.62 160 PRO A C 1
ATOM 1311 O O . PRO A 1 160 ? -0.055 16.656 8.141 1 95.62 160 PRO A O 1
ATOM 1314 N N . ALA A 1 161 ? 1.986 16.188 8.938 1 95.88 161 ALA A N 1
ATOM 1315 C CA . ALA A 1 161 ? 1.78 14.742 8.805 1 95.88 161 ALA A CA 1
ATOM 1316 C C . ALA A 1 161 ? 1.553 14.094 10.164 1 95.88 161 ALA A C 1
ATOM 1318 O O . ALA A 1 161 ? 1.546 12.867 10.281 1 95.88 161 ALA A O 1
ATOM 1319 N N . ALA A 1 162 ? 1.278 14.859 11.148 1 96.62 162 ALA A N 1
ATOM 1320 C CA . ALA A 1 162 ? 1.296 14.375 12.531 1 96.62 162 ALA A CA 1
ATOM 1321 C C . ALA A 1 162 ? 0.097 13.477 12.812 1 96.62 162 ALA A C 1
ATOM 1323 O O . ALA A 1 162 ? 0.068 12.773 13.828 1 96.62 162 ALA A O 1
ATOM 1324 N N . HIS A 1 163 ? -0.866 13.484 11.93 1 94.38 163 HIS A N 1
ATOM 1325 C CA . HIS A 1 163 ? -2.076 12.695 12.117 1 94.38 163 HIS A CA 1
ATOM 1326 C C . HIS A 1 163 ? -1.889 11.273 11.602 1 94.38 163 HIS A C 1
ATOM 1328 O O . HIS A 1 163 ? -2.803 10.453 11.688 1 94.38 163 HIS A O 1
ATOM 1334 N N . ARG A 1 164 ? -0.705 10.938 11.148 1 94.25 164 ARG A N 1
ATOM 1335 C CA . ARG A 1 164 ? -0.415 9.609 10.617 1 94.25 164 ARG A CA 1
ATOM 1336 C C . ARG A 1 164 ? 0.602 8.883 11.492 1 94.25 164 ARG A C 1
ATOM 1338 O O . ARG A 1 164 ? 1.51 9.5 12.047 1 94.25 164 ARG A O 1
ATOM 1345 N N . ALA A 1 165 ? 0.428 7.566 11.547 1 96.12 165 ALA A N 1
ATOM 1346 C CA . ALA A 1 165 ? 1.334 6.746 12.352 1 96.12 165 ALA A CA 1
ATOM 1347 C C . ALA A 1 165 ? 2.338 6.012 11.469 1 96.12 165 ALA A C 1
ATOM 1349 O O . ALA A 1 165 ? 2.607 4.824 11.672 1 96.12 165 ALA A O 1
ATOM 1350 N N . GLN A 1 166 ? 2.871 6.625 10.477 1 97.06 166 GLN A N 1
ATOM 1351 C CA . GLN A 1 166 ? 3.791 6.012 9.523 1 97.06 166 GLN A CA 1
ATOM 1352 C C . GLN A 1 166 ? 5.152 5.758 10.164 1 97.06 166 GLN A C 1
ATOM 1354 O O . GLN A 1 166 ? 5.555 6.469 11.086 1 97.06 166 GLN A O 1
ATOM 1359 N N . PRO A 1 167 ? 5.922 4.855 9.633 1 97.69 167 PRO A N 1
ATOM 1360 C CA . PRO A 1 167 ? 7.207 4.477 10.219 1 97.69 167 PRO A CA 1
ATOM 1361 C C . PRO A 1 167 ? 8.164 5.656 10.352 1 97.69 167 PRO A C 1
ATOM 1363 O O . PRO A 1 167 ? 8.742 5.871 11.422 1 97.69 167 PRO A O 1
ATOM 1366 N N . SER A 1 168 ? 8.32 6.512 9.391 1 98.56 168 SER A N 1
ATOM 1367 C CA . SER A 1 168 ? 9.273 7.621 9.438 1 98.56 168 SER A CA 1
ATOM 1368 C C . SER A 1 168 ? 8.82 8.688 10.43 1 98.56 168 SER A C 1
ATOM 1370 O O . SER A 1 168 ? 9.625 9.531 10.852 1 98.56 168 SER A O 1
ATOM 1372 N N . LEU A 1 169 ? 7.594 8.625 10.828 1 98.25 169 LEU A N 1
ATOM 1373 C CA . LEU A 1 169 ? 7.027 9.641 11.711 1 98.25 169 LEU A CA 1
ATOM 1374 C C . LEU A 1 169 ? 7.105 9.211 13.172 1 98.25 169 LEU A C 1
ATOM 1376 O O . LEU A 1 169 ? 7.262 10.047 14.062 1 98.25 169 LEU A O 1
ATOM 1380 N N . VAL A 1 170 ? 6.98 7.918 13.391 1 97.94 170 VAL A N 1
ATOM 1381 C CA . VAL A 1 170 ? 6.828 7.523 14.781 1 97.94 170 VAL A CA 1
ATOM 1382 C C . VAL A 1 170 ? 7.801 6.391 15.109 1 97.94 170 VAL A C 1
ATOM 1384 O O . VAL A 1 170 ? 8.078 6.121 16.281 1 97.94 170 VAL A O 1
ATOM 1387 N N . GLY A 1 171 ? 8.344 5.691 14.117 1 97.88 171 GLY A N 1
ATOM 1388 C CA . GLY A 1 171 ? 9.047 4.438 14.32 1 97.88 171 GLY A CA 1
ATOM 1389 C C . GLY A 1 171 ? 10.344 4.598 15.094 1 97.88 171 GLY A C 1
ATOM 1390 O O . GLY A 1 171 ? 10.68 3.76 15.93 1 97.88 171 GLY A O 1
ATOM 1391 N N . PHE A 1 172 ? 11.102 5.668 14.836 1 98.69 172 PHE A N 1
ATOM 1392 C CA . PHE A 1 172 ? 12.383 5.902 15.492 1 98.69 172 PHE A CA 1
ATOM 1393 C C . PHE A 1 172 ? 12.195 6.07 17 1 98.69 172 PHE A C 1
ATOM 1395 O O . PHE A 1 172 ? 13.117 5.797 17.766 1 98.69 172 PHE A O 1
ATOM 1402 N N . SER A 1 173 ? 10.992 6.492 17.406 1 97.94 173 SER A N 1
ATOM 1403 C CA . SER A 1 173 ? 10.727 6.766 18.828 1 97.94 173 SER A CA 1
ATOM 1404 C C . SER A 1 173 ? 10.742 5.48 19.641 1 97.94 173 SER A C 1
ATOM 1406 O O . SER A 1 173 ? 10.82 5.527 20.875 1 97.94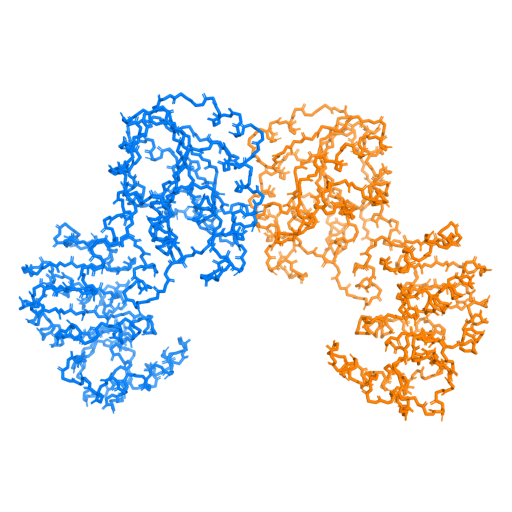 173 SER A O 1
ATOM 1408 N N . TYR A 1 174 ? 10.594 4.332 18.938 1 97.44 174 TYR A N 1
ATOM 1409 C CA . TYR A 1 174 ? 10.711 3.049 19.625 1 97.44 174 TYR A CA 1
ATOM 1410 C C . TYR A 1 174 ? 12.125 2.848 20.156 1 97.44 174 TYR A C 1
ATOM 1412 O O . TYR A 1 174 ? 12.32 2.193 21.188 1 97.44 174 TYR A O 1
ATOM 1420 N N . TYR A 1 175 ? 13.117 3.512 19.531 1 98.06 175 TYR A N 1
ATOM 1421 C CA . TYR A 1 175 ? 14.516 3.209 19.812 1 98.06 175 TYR A CA 1
ATOM 1422 C C . TYR A 1 175 ? 15.195 4.371 20.531 1 98.06 175 TYR A C 1
ATOM 1424 O O . TYR A 1 175 ? 16.234 4.195 21.188 1 98.06 175 TYR A O 1
ATOM 1432 N N . MET A 1 176 ? 14.656 5.598 20.422 1 98.31 176 MET A N 1
ATOM 1433 C CA . MET A 1 176 ? 15.312 6.797 20.938 1 98.31 176 MET A CA 1
ATOM 1434 C C . MET A 1 176 ? 14.289 7.875 21.281 1 98.31 176 MET A C 1
ATOM 1436 O O . MET A 1 176 ? 13.117 7.762 20.906 1 98.31 176 MET A O 1
ATOM 1440 N N . PRO A 1 177 ? 14.68 8.961 21.938 1 97.75 177 PRO A N 1
ATOM 1441 C CA . PRO A 1 177 ? 13.734 10.031 22.281 1 97.75 177 PRO A CA 1
ATOM 1442 C C . PRO A 1 177 ? 13.195 10.75 21.047 1 97.75 177 PRO A C 1
ATOM 1444 O O . PRO A 1 177 ? 13.969 11.094 20.141 1 97.75 177 PRO A O 1
ATOM 1447 N N . ALA A 1 178 ? 11.93 10.859 21.047 1 98.25 178 ALA A N 1
ATOM 1448 C CA . ALA A 1 178 ? 11.297 11.711 20.047 1 98.25 178 ALA A CA 1
ATOM 1449 C C . ALA A 1 178 ? 11.25 13.164 20.516 1 98.25 178 ALA A C 1
ATOM 1451 O O . ALA A 1 178 ? 10.695 13.461 21.578 1 98.25 178 ALA A O 1
ATOM 1452 N N . ILE A 1 179 ? 11.797 14.016 19.781 1 98.75 179 ILE A N 1
ATOM 1453 C CA . ILE A 1 179 ? 11.969 15.422 20.141 1 98.75 179 ILE A CA 1
ATOM 1454 C C . ILE A 1 179 ? 11.219 16.312 19.156 1 98.75 179 ILE A C 1
ATOM 1456 O O . ILE A 1 179 ? 11.305 16.094 17.938 1 98.75 179 ILE A O 1
ATOM 1460 N N . ALA A 1 180 ? 10.43 17.25 19.641 1 98.81 180 ALA A N 1
ATOM 1461 C CA . ALA A 1 180 ? 9.742 18.188 18.766 1 98.81 180 ALA A CA 1
ATOM 1462 C C . ALA A 1 180 ? 10.719 19.203 18.172 1 98.81 180 ALA A C 1
ATOM 1464 O O . ALA A 1 180 ? 11.477 19.844 18.891 1 98.81 180 ALA A O 1
ATOM 1465 N N . GLY A 1 181 ? 10.758 19.281 16.828 1 98.75 181 GLY A N 1
ATOM 1466 C CA . GLY A 1 181 ? 11.461 20.375 16.203 1 98.75 181 GLY A CA 1
ATOM 1467 C C . GLY A 1 181 ? 10.805 21.719 16.453 1 98.75 181 GLY A C 1
ATOM 1468 O O . GLY A 1 181 ? 9.812 21.812 17.172 1 98.75 181 GLY A O 1
ATOM 1469 N N . ARG A 1 182 ? 11.359 22.766 15.906 1 98.69 182 ARG A N 1
ATOM 1470 C CA . ARG A 1 182 ? 10.891 24.109 16.203 1 98.69 182 ARG A CA 1
ATOM 1471 C C . ARG A 1 182 ? 9.5 24.344 15.625 1 98.69 182 ARG A C 1
ATOM 1473 O O . ARG A 1 182 ? 8.648 24.969 16.266 1 98.69 182 ARG A O 1
ATOM 1480 N N . LEU A 1 183 ? 9.242 23.875 14.375 1 98 183 LEU A N 1
ATOM 1481 C CA . LEU A 1 183 ? 7.914 24.031 13.797 1 98 183 LEU A CA 1
ATOM 1482 C C . LEU A 1 183 ? 6.883 23.234 14.594 1 98 183 LEU A C 1
ATOM 1484 O O . LEU A 1 183 ? 5.801 23.734 14.898 1 98 183 LEU A O 1
ATOM 1488 N N . MET A 1 184 ? 7.211 21.969 14.906 1 98.44 184 MET A N 1
ATOM 1489 C CA . MET A 1 184 ? 6.34 21.109 15.695 1 98.44 184 MET A CA 1
ATOM 1490 C C . MET A 1 184 ? 6.023 21.75 17.047 1 98.44 184 MET A C 1
ATOM 1492 O O . MET A 1 184 ? 4.863 21.797 17.453 1 98.44 184 MET A O 1
ATOM 1496 N N . GLU A 1 185 ? 7.008 22.203 17.672 1 98.38 185 GLU A N 1
ATOM 1497 C CA . GLU A 1 185 ? 6.852 22.875 18.969 1 98.38 185 GLU A CA 1
ATOM 1498 C C . GLU A 1 185 ? 5.91 24.062 18.859 1 98.38 185 GLU A C 1
ATOM 1500 O O . GLU A 1 185 ? 4.988 24.203 19.672 1 98.38 185 GLU A O 1
ATOM 1505 N N . LYS A 1 186 ? 6.137 24.875 17.891 1 97.38 186 LYS A N 1
ATOM 1506 C CA . LYS A 1 186 ? 5.328 26.078 17.688 1 97.38 186 LYS A CA 1
ATOM 1507 C C . LYS A 1 186 ? 3.863 25.719 17.438 1 97.38 186 LYS A C 1
ATOM 1509 O O . LYS A 1 186 ? 2.967 26.297 18.047 1 97.38 186 LYS A O 1
ATOM 1514 N N . GLU A 1 187 ? 3.605 24.75 16.578 1 97.56 187 GLU A N 1
ATOM 1515 C CA . GLU A 1 187 ? 2.246 24.328 16.266 1 97.56 187 GLU A CA 1
ATOM 1516 C C . GLU A 1 187 ? 1.529 23.797 17.5 1 97.56 187 GLU A C 1
ATOM 1518 O O . GLU A 1 187 ? 0.402 24.203 17.797 1 97.56 187 GLU A O 1
ATOM 1523 N N . ILE A 1 188 ? 2.26 22.922 18.234 1 97.44 188 ILE A N 1
ATOM 1524 C CA . ILE A 1 188 ? 1.644 22.312 19.406 1 97.44 188 ILE A CA 1
ATOM 1525 C C . ILE A 1 188 ? 1.307 23.391 20.438 1 97.44 188 ILE A C 1
ATOM 1527 O O . ILE A 1 188 ? 0.205 23.406 20.984 1 97.44 188 ILE A O 1
ATOM 1531 N N . LYS A 1 189 ? 2.176 24.281 20.672 1 97.19 189 LYS A N 1
ATOM 1532 C CA . LYS A 1 189 ? 1.979 25.328 21.672 1 97.19 189 LYS A CA 1
ATOM 1533 C C . LYS A 1 189 ? 0.802 26.219 21.312 1 97.19 189 LYS A C 1
ATOM 1535 O O . LYS A 1 189 ? -0.08 26.453 22.141 1 97.19 189 LYS A O 1
ATOM 1540 N N . VAL A 1 190 ? 0.762 26.641 20.094 1 97.06 190 VAL A N 1
ATOM 1541 C CA . VAL A 1 190 ? -0.264 27.578 19.672 1 97.06 190 VAL A CA 1
ATOM 1542 C C . VAL A 1 190 ? -1.627 26.891 19.656 1 97.06 190 VAL A C 1
ATOM 1544 O O . VAL A 1 190 ? -2.604 27.422 20.188 1 97.06 190 VAL A O 1
ATOM 1547 N N . LEU A 1 191 ? -1.697 25.75 19.078 1 97.12 191 LEU A N 1
ATOM 1548 C CA . LEU A 1 191 ? -2.977 25.062 18.938 1 97.12 191 LEU A CA 1
ATOM 1549 C C . LEU A 1 191 ? -3.504 24.594 20.281 1 97.12 191 LEU A C 1
ATOM 1551 O O . LEU A 1 191 ? -4.715 24.578 20.516 1 97.12 191 LEU A O 1
ATOM 1555 N N . SER A 1 192 ? -2.57 24.203 21.141 1 96.75 192 SER A N 1
ATOM 1556 C CA . SER A 1 192 ? -2.998 23.859 22.5 1 96.75 192 SER A CA 1
ATOM 1557 C C . SER A 1 192 ? -3.602 25.062 23.219 1 96.75 192 SER A C 1
ATOM 1559 O O . SER A 1 192 ? -4.625 24.938 23.891 1 96.75 192 SER A O 1
ATOM 1561 N N . LYS A 1 193 ? -3.008 26.125 23.047 1 95.88 193 LYS A N 1
ATOM 1562 C CA . LYS A 1 193 ? -3.479 27.344 23.703 1 95.88 193 LYS A CA 1
ATOM 1563 C C . LYS A 1 193 ? -4.887 27.703 23.25 1 95.88 193 LYS A C 1
ATOM 1565 O O . LYS A 1 193 ? -5.773 27.938 24.078 1 95.88 193 LYS A O 1
ATOM 1570 N N . VAL A 1 194 ? -5.121 27.656 21.969 1 95.75 194 VAL A N 1
ATOM 1571 C CA . VAL A 1 194 ? -6.398 28.141 21.453 1 95.75 194 VAL A CA 1
ATOM 1572 C C . VAL A 1 194 ? -7.473 27.078 21.656 1 95.75 194 VAL A C 1
ATOM 1574 O O . VAL A 1 194 ? -8.664 27.375 21.688 1 95.75 194 VAL A O 1
ATOM 1577 N N . ARG A 1 195 ? -7.074 25.844 21.797 1 95.88 195 ARG A N 1
ATOM 1578 C CA . ARG A 1 195 ? -8.016 24.75 22.016 1 95.88 195 ARG A CA 1
ATOM 1579 C C . ARG A 1 195 ? -8.383 24.625 23.484 1 95.88 195 ARG A C 1
ATOM 1581 O O . ARG A 1 195 ? -9.547 24.391 23.828 1 95.88 195 ARG A O 1
ATOM 1588 N N . ASP A 1 196 ? -7.355 24.812 24.422 1 95.75 196 ASP A N 1
ATOM 1589 C CA . ASP A 1 196 ? -7.535 24.406 25.812 1 95.75 196 ASP A CA 1
ATOM 1590 C C . ASP A 1 196 ? -7.723 25.609 26.719 1 95.75 196 ASP A C 1
ATOM 1592 O O . ASP A 1 196 ? -8.391 25.531 27.75 1 95.75 196 ASP A O 1
ATOM 1596 N N . ASP A 1 197 ? -7.125 26.641 26.375 1 95.31 197 ASP A N 1
ATOM 1597 C CA . ASP A 1 197 ? -7.18 27.812 27.234 1 95.31 197 ASP A CA 1
ATOM 1598 C C . ASP A 1 197 ? -7.102 29.109 26.422 1 95.31 197 ASP A C 1
ATOM 1600 O O . ASP A 1 197 ? -6.203 29.922 26.641 1 95.31 197 ASP A O 1
ATOM 1604 N N . PRO A 1 198 ? -8.086 29.344 25.641 1 96.5 198 PRO A N 1
ATOM 1605 C CA . PRO A 1 198 ? -8.055 30.562 24.828 1 96.5 198 PRO A CA 1
ATOM 1606 C C . PRO A 1 198 ? -8.43 31.812 25.625 1 96.5 198 PRO A C 1
ATOM 1608 O O . PRO A 1 198 ? -9.172 31.719 26.609 1 96.5 198 PRO A O 1
ATOM 1611 N N . GLU A 1 199 ? -7.895 32.906 25.203 1 97.44 199 GLU A N 1
ATOM 1612 C CA . GLU A 1 199 ? -8.367 34.188 25.766 1 97.44 199 GLU A CA 1
ATOM 1613 C C . GLU A 1 199 ? -9.773 34.5 25.281 1 97.44 199 GLU A C 1
ATOM 1615 O O . GLU A 1 199 ? -10.055 34.406 24.078 1 97.44 199 GLU A O 1
ATOM 1620 N N . ASN A 1 200 ? -10.625 34.938 26.203 1 96.94 200 ASN A N 1
ATOM 1621 C CA . ASN A 1 200 ? -12.008 35.219 25.859 1 96.94 200 ASN A CA 1
ATOM 1622 C C . ASN A 1 200 ? -12.227 36.719 25.688 1 96.94 200 ASN A C 1
ATOM 1624 O O . ASN A 1 200 ? -11.586 37.531 26.359 1 96.94 200 ASN A O 1
ATOM 1628 N N . PRO A 1 201 ? -13.047 37.125 24.781 1 98.06 201 PRO A N 1
ATOM 1629 C CA . PRO A 1 201 ? -13.938 36.281 23.984 1 98.06 201 PRO A CA 1
ATOM 1630 C C . PRO A 1 201 ? -13.195 35.531 22.875 1 98.06 201 PRO A C 1
ATOM 1632 O O . PRO A 1 201 ? -12.383 36.125 22.156 1 98.06 201 PRO A O 1
ATOM 1635 N N . CYS A 1 202 ? -13.445 34.25 22.797 1 98.56 202 CYS A N 1
ATOM 1636 C CA . CYS A 1 202 ? -12.867 33.375 21.781 1 98.56 202 CYS A CA 1
ATOM 1637 C C . CYS A 1 202 ? -13.898 33.031 20.719 1 98.56 202 CYS A C 1
ATOM 1639 O O . CYS A 1 202 ? -14.992 32.562 21.031 1 98.56 202 CYS A O 1
ATOM 1641 N N . VAL A 1 203 ? -13.516 33.281 19.438 1 98.69 203 VAL A N 1
ATOM 1642 C CA . VAL A 1 203 ? -14.438 33.062 18.328 1 98.69 203 VAL A CA 1
ATOM 1643 C C . VAL A 1 203 ? -13.812 32.094 17.328 1 98.69 203 VAL A C 1
ATOM 1645 O O . VAL A 1 203 ? -12.664 32.25 16.922 1 98.69 203 VAL A O 1
ATOM 1648 N N . TYR A 1 204 ? -14.562 31.031 17.031 1 98.38 204 TYR A N 1
ATOM 1649 C CA . TYR A 1 204 ? -14.188 30.125 15.945 1 98.38 204 TYR A CA 1
ATOM 1650 C C . TYR A 1 204 ? -14.992 30.422 14.688 1 98.38 204 TYR A C 1
ATOM 1652 O O . TYR A 1 204 ? -16.203 30.641 14.75 1 98.38 204 TYR A O 1
ATOM 1660 N N . SER A 1 205 ? -14.352 30.578 13.578 1 98.31 205 SER A N 1
ATOM 1661 C CA . SER A 1 205 ? -14.992 30.688 12.273 1 98.31 205 SER A CA 1
ATOM 1662 C C . SER A 1 205 ? -14.773 29.438 11.438 1 98.31 205 SER A C 1
ATOM 1664 O O . SER A 1 205 ? -13.672 29.203 10.93 1 98.31 205 SER A O 1
ATOM 1666 N N . LEU A 1 206 ? -15.82 28.641 11.258 1 97.81 206 LEU A N 1
ATOM 1667 C CA . LEU A 1 206 ? -15.711 27.328 10.633 1 97.81 206 LEU A CA 1
ATOM 1668 C C . LEU A 1 206 ? -16.516 27.266 9.336 1 97.81 206 LEU A C 1
ATOM 1670 O O . LEU A 1 206 ? -17.734 27.453 9.352 1 97.81 206 LEU A O 1
ATOM 1674 N N . GLY A 1 207 ? -15.828 27.094 8.266 1 96.56 207 GLY A N 1
ATOM 1675 C CA . GLY A 1 207 ? -16.453 27.016 6.957 1 96.56 207 GLY A CA 1
ATOM 1676 C C . GLY A 1 207 ? -15.922 25.875 6.113 1 96.56 207 GLY A C 1
ATOM 1677 O O . GLY A 1 207 ? -15.391 24.891 6.648 1 96.56 207 GLY A O 1
ATOM 1678 N N . GLY A 1 208 ? -16.219 25.922 4.816 1 94.12 208 GLY A N 1
ATOM 1679 C CA . GLY A 1 208 ? -15.703 24.938 3.875 1 94.12 208 GLY A CA 1
ATOM 1680 C C . GLY A 1 208 ? -16.656 23.781 3.631 1 94.12 208 GLY A C 1
ATOM 1681 O O . GLY A 1 208 ? -17.812 23.828 4.062 1 94.12 208 GLY A O 1
ATOM 1682 N N . ALA A 1 209 ? -16.094 22.797 2.891 1 93.62 209 ALA A N 1
ATOM 1683 C CA . ALA A 1 209 ? -16.938 21.672 2.453 1 93.62 209 ALA A CA 1
ATOM 1684 C C . ALA A 1 209 ? -16.781 20.484 3.395 1 93.62 209 ALA A C 1
ATOM 1686 O O . ALA A 1 209 ? -17.641 19.594 3.42 1 93.62 209 ALA A O 1
ATOM 1687 N N . LYS A 1 210 ? -15.773 20.5 4.297 1 90.75 210 LYS A N 1
ATOM 1688 C CA . LYS A 1 210 ? -15.555 19.375 5.215 1 90.75 210 LYS A CA 1
ATOM 1689 C C . LYS A 1 210 ? -16.281 19.594 6.539 1 90.75 210 LYS A C 1
ATOM 1691 O O . LYS A 1 210 ? -15.641 19.656 7.594 1 90.75 210 LYS A O 1
ATOM 1696 N N . ALA A 1 211 ? -17.516 19.469 6.445 1 95.44 211 ALA A N 1
ATOM 1697 C CA . ALA A 1 211 ? -18.359 19.875 7.57 1 95.44 211 ALA A CA 1
ATOM 1698 C C . ALA A 1 211 ? -18.234 18.875 8.727 1 95.44 211 ALA A C 1
ATOM 1700 O O . ALA A 1 211 ? -18.391 19.25 9.891 1 95.44 211 ALA A O 1
ATOM 1701 N N . ASP A 1 212 ? -18 17.641 8.406 1 95.56 212 ASP A N 1
ATOM 1702 C CA . ASP A 1 212 ? -17.828 16.641 9.453 1 95.56 212 ASP A CA 1
ATOM 1703 C C . ASP A 1 212 ? -16.672 17 10.375 1 95.56 212 ASP A C 1
ATOM 1705 O O . ASP A 1 212 ? -16.797 16.938 11.602 1 95.56 212 ASP A O 1
ATOM 1709 N N . ASP A 1 213 ? -15.555 17.531 9.883 1 93.5 213 ASP A N 1
ATOM 1710 C CA . ASP A 1 213 ? -14.398 17.953 10.664 1 93.5 213 ASP A CA 1
ATOM 1711 C C . ASP A 1 213 ? -14.727 19.172 11.516 1 93.5 213 ASP A C 1
ATOM 1713 O O . ASP A 1 213 ? -14.344 19.25 12.688 1 93.5 213 ASP A O 1
ATOM 1717 N N . SER A 1 214 ? -15.406 20.062 10.898 1 95.56 214 SER A N 1
ATOM 1718 C CA . SER A 1 214 ? -15.766 21.281 11.602 1 95.56 214 SER A CA 1
ATOM 1719 C C . SER A 1 214 ? -16.688 21 12.781 1 95.56 214 SER A C 1
ATOM 1721 O O . SER A 1 214 ? -16.531 21.594 13.852 1 95.56 214 SER A O 1
ATOM 1723 N N . ILE A 1 215 ? -17.594 20.156 12.555 1 97.25 215 ILE A N 1
ATOM 1724 C CA . ILE A 1 215 ? -18.547 19.812 13.609 1 97.25 215 ILE A CA 1
ATOM 1725 C C . ILE A 1 215 ? -17.828 19.094 14.75 1 97.25 215 ILE A C 1
ATOM 1727 O O . ILE A 1 215 ? -18.109 19.344 15.922 1 97.25 215 ILE A O 1
ATOM 1731 N N . LYS A 1 216 ? -16.891 18.25 14.492 1 96.06 216 LYS A N 1
ATOM 1732 C CA . LYS A 1 216 ? -16.094 17.609 15.523 1 96.06 216 LYS A CA 1
ATOM 1733 C C . LYS A 1 216 ? -15.305 18.641 16.328 1 96.06 216 LYS A C 1
ATOM 1735 O O . LYS A 1 216 ? -15.18 18.516 17.547 1 96.06 216 LYS A O 1
ATOM 1740 N N . ILE A 1 217 ? -14.766 19.609 15.562 1 96.75 217 ILE A N 1
ATOM 1741 C CA . ILE A 1 217 ? -14.055 20.688 16.25 1 96.75 217 ILE A CA 1
ATOM 1742 C C . ILE A 1 217 ? -15 21.391 17.219 1 96.75 217 ILE A C 1
ATOM 1744 O O . ILE A 1 217 ? -14.672 21.578 18.391 1 96.75 217 ILE A O 1
ATOM 1748 N N . MET A 1 218 ? -16.156 21.703 16.703 1 97.06 218 MET A N 1
ATOM 1749 C CA . MET A 1 218 ? -17.156 22.406 17.516 1 97.06 218 MET A CA 1
ATOM 1750 C C . MET A 1 218 ? -17.453 21.625 18.797 1 97.06 218 MET A C 1
ATOM 1752 O O . MET A 1 218 ? -17.453 22.188 19.891 1 97.06 218 MET A O 1
ATOM 1756 N N . MET A 1 219 ? -17.703 20.406 18.594 1 97 219 MET A N 1
ATOM 1757 C CA . MET A 1 219 ? -18.062 19.562 19.719 1 97 219 MET A CA 1
ATOM 1758 C C . MET A 1 219 ? -16.953 19.547 20.766 1 97 219 MET A C 1
ATOM 1760 O O . MET A 1 219 ? -17.234 19.484 21.969 1 97 219 MET A O 1
ATOM 1764 N N . ASN A 1 220 ? -15.781 19.672 20.375 1 96.69 220 ASN A N 1
ATOM 1765 C CA . ASN A 1 220 ? -14.641 19.578 21.281 1 96.69 220 ASN A CA 1
ATOM 1766 C C . ASN A 1 220 ? -14.398 20.891 22 1 96.69 220 ASN A C 1
ATOM 1768 O O . ASN A 1 220 ? -13.914 20.906 23.141 1 96.69 220 ASN A O 1
ATOM 1772 N N . VAL A 1 221 ? -14.727 22.031 21.328 1 97.06 221 VAL A N 1
ATOM 1773 C CA . VAL A 1 221 ? -14.242 23.281 21.875 1 97.06 221 VAL A CA 1
ATOM 1774 C C . VAL A 1 221 ? -15.422 24.125 22.375 1 97.06 221 VAL A C 1
ATOM 1776 O O . VAL A 1 221 ? -15.227 25.156 23.016 1 97.06 221 VAL A O 1
ATOM 1779 N N . ILE A 1 222 ? -16.656 23.766 22.125 1 96.56 222 ILE A N 1
ATOM 1780 C CA . ILE A 1 222 ? -17.828 24.641 22.234 1 96.56 222 ILE A CA 1
ATOM 1781 C C . ILE A 1 222 ? -17.984 25.125 23.672 1 96.56 222 ILE A C 1
ATOM 1783 O O . ILE A 1 222 ? -18.469 26.234 23.906 1 96.56 222 ILE A O 1
ATOM 1787 N N . GLU A 1 223 ? -17.562 24.375 24.578 1 95.88 223 GLU A N 1
ATOM 1788 C CA . GLU A 1 223 ? -17.703 24.766 25.984 1 95.88 223 GLU A CA 1
ATOM 1789 C C . GLU A 1 223 ? -16.703 25.859 26.344 1 95.88 223 GLU A C 1
ATOM 1791 O O . GLU A 1 223 ? -16.922 26.609 27.312 1 95.88 223 GLU A O 1
ATOM 1796 N N . LYS A 1 224 ? -15.648 25.984 25.641 1 95.69 224 LYS A N 1
ATOM 1797 C CA . LYS A 1 224 ? -14.57 26.906 26 1 95.69 224 LYS A CA 1
ATOM 1798 C C . LYS A 1 224 ? -14.602 28.156 25.125 1 95.69 224 LYS A C 1
ATOM 1800 O O . LYS A 1 224 ? -13.844 29.109 25.359 1 95.69 224 LYS A O 1
ATOM 1805 N N . VAL A 1 225 ? -15.5 28.172 24.141 1 97.06 225 VAL A N 1
ATOM 1806 C CA . VAL A 1 225 ? -15.516 29.281 23.203 1 97.06 225 VAL A CA 1
ATOM 1807 C C . VAL A 1 225 ? -16.766 30.125 23.422 1 97.06 225 VAL A C 1
ATOM 1809 O O . VAL A 1 225 ? -17.75 29.656 24 1 97.06 225 VAL A O 1
ATOM 1812 N N . ASP A 1 226 ? -16.719 31.375 22.969 1 98.25 226 ASP A N 1
ATOM 1813 C CA . ASP A 1 226 ? -17.828 32.312 23.172 1 98.25 226 ASP A CA 1
ATOM 1814 C C . ASP A 1 226 ? -18.797 32.281 21.984 1 98.25 226 ASP A C 1
ATOM 1816 O O . ASP A 1 226 ? -20.016 32.312 22.172 1 98.25 226 ASP A O 1
ATOM 1820 N N . LYS A 1 227 ? -18.234 32.25 20.844 1 98.56 227 LYS A N 1
ATOM 1821 C CA . LYS A 1 227 ? -19.062 32.25 19.625 1 98.56 227 LYS A CA 1
ATOM 1822 C C . LYS A 1 227 ? -18.438 31.344 18.562 1 98.56 227 LYS A C 1
ATOM 1824 O O . LYS A 1 227 ? -17.203 31.219 18.484 1 98.56 227 LYS A O 1
ATOM 1829 N N . ILE A 1 228 ? -19.312 30.734 17.781 1 98.75 228 ILE A N 1
ATOM 1830 C CA . ILE A 1 228 ? -18.906 29.984 16.594 1 98.75 228 ILE A CA 1
ATOM 1831 C C . ILE A 1 228 ? -19.641 30.516 15.359 1 98.75 228 ILE A C 1
ATOM 1833 O O . ILE A 1 228 ? -20.875 30.531 15.328 1 98.75 228 ILE A O 1
ATOM 1837 N N . LEU A 1 229 ? -18.875 30.969 14.422 1 98.81 229 LEU A N 1
ATOM 1838 C CA . LEU A 1 229 ? -19.422 31.438 13.156 1 98.81 229 LEU A CA 1
ATOM 1839 C C . LEU A 1 229 ? -19.359 30.328 12.102 1 98.81 229 LEU A C 1
ATOM 1841 O O . LEU A 1 229 ? -18.297 29.75 11.844 1 98.81 229 LEU A O 1
ATOM 1845 N N . THR A 1 230 ? -20.5 30.047 11.477 1 98.75 230 THR A N 1
ATOM 1846 C CA . THR A 1 230 ? -20.531 28.984 10.461 1 98.75 230 THR A CA 1
ATOM 1847 C C . THR A 1 230 ? -20.703 29.594 9.07 1 98.75 230 THR A C 1
ATOM 1849 O O . THR A 1 230 ? -21.375 30.609 8.906 1 98.75 230 THR A O 1
ATOM 1852 N N . SER A 1 231 ? -20.031 29.031 8.109 1 98.5 231 SER A N 1
ATOM 1853 C CA . SER A 1 231 ? -20.141 29.438 6.707 1 98.5 231 SER A CA 1
ATOM 1854 C C . SER A 1 231 ? -19.875 28.25 5.777 1 98.5 231 SER A C 1
ATOM 1856 O O . SER A 1 231 ? -19.688 27.125 6.234 1 98.5 231 SER A O 1
ATOM 1858 N N . GLY A 1 232 ? -20.016 28.469 4.504 1 97.75 232 GLY A N 1
ATOM 1859 C CA . GLY A 1 232 ? -19.828 27.375 3.566 1 97.75 232 GLY A CA 1
ATOM 1860 C C . GLY A 1 232 ? -20.812 26.25 3.76 1 97.75 232 GLY A C 1
ATOM 1861 O O . GLY A 1 232 ? -21.953 26.469 4.191 1 97.75 232 GLY A O 1
ATOM 1862 N N . VAL A 1 233 ? -20.375 25.062 3.438 1 97.75 233 VAL A N 1
ATOM 1863 C CA . VAL A 1 233 ? -21.234 23.906 3.582 1 97.75 233 VAL A CA 1
ATOM 1864 C C . VAL A 1 233 ? -21.578 23.688 5.055 1 97.75 233 VAL A C 1
ATOM 1866 O O . VAL A 1 233 ? -22.688 23.266 5.383 1 97.75 233 VAL A O 1
ATOM 1869 N N . VAL A 1 234 ? -20.656 24.078 5.914 1 98.19 234 VAL A N 1
ATOM 1870 C CA . VAL A 1 234 ? -20.922 24.016 7.348 1 98.19 234 VAL A CA 1
ATOM 1871 C C . VAL A 1 234 ? -22.125 24.891 7.695 1 98.19 234 VAL A C 1
ATOM 1873 O O . VAL A 1 234 ? -23.047 24.453 8.383 1 98.19 234 VAL A O 1
ATOM 1876 N N . GLY A 1 235 ? -22.094 26.078 7.203 1 98.5 235 GLY A N 1
ATOM 1877 C CA . GLY A 1 235 ? -23.203 27 7.434 1 98.5 235 GLY A CA 1
ATOM 1878 C C . GLY A 1 235 ? -24.516 26.5 6.887 1 98.5 235 GLY A C 1
ATOM 1879 O O . GLY A 1 235 ? -25.562 26.609 7.547 1 98.5 235 GLY A O 1
ATOM 1880 N N . ASN A 1 236 ? -24.453 25.875 5.707 1 98.38 236 ASN A N 1
ATOM 1881 C CA . ASN A 1 236 ? -25.656 25.344 5.082 1 98.38 236 ASN A CA 1
ATOM 1882 C C . ASN A 1 236 ? -26.266 24.219 5.918 1 98.38 236 ASN A C 1
ATOM 1884 O O . ASN A 1 236 ? -27.484 24.141 6.047 1 98.38 236 ASN A O 1
ATOM 1888 N N . ILE A 1 237 ? -25.438 23.422 6.457 1 98.5 237 ILE A N 1
ATOM 1889 C CA . ILE A 1 237 ? -25.906 22.312 7.281 1 98.5 237 ILE A CA 1
ATOM 1890 C C . ILE A 1 237 ? -26.609 22.844 8.523 1 98.5 237 ILE A C 1
ATOM 1892 O O . ILE A 1 237 ? -27.688 22.375 8.891 1 98.5 237 ILE A O 1
ATOM 1896 N N . PHE A 1 238 ? -26.078 23.844 9.117 1 98.69 238 PHE A N 1
ATOM 1897 C CA . PHE A 1 238 ? -26.672 24.406 10.32 1 98.69 238 PHE A CA 1
ATOM 1898 C C . PHE A 1 238 ? -27.953 25.156 9.992 1 98.69 238 PHE A C 1
ATOM 1900 O O . PHE A 1 238 ? -28.891 25.188 10.797 1 98.69 238 PHE A O 1
ATOM 1907 N N . LEU A 1 239 ? -28 25.766 8.812 1 98.62 239 LEU A N 1
ATOM 1908 C CA . LEU A 1 239 ? -29.234 26.422 8.375 1 98.62 239 LEU A CA 1
ATOM 1909 C C . LEU A 1 239 ? -30.359 25.391 8.219 1 98.62 239 LEU A C 1
ATOM 1911 O O . LEU A 1 239 ? -31.484 25.625 8.672 1 98.62 239 LEU A O 1
ATOM 1915 N N . ILE A 1 240 ? -30.016 24.297 7.578 1 98.12 240 ILE A N 1
ATOM 1916 C CA . ILE A 1 240 ? -31 23.234 7.395 1 98.12 240 ILE A CA 1
ATOM 1917 C C . ILE A 1 240 ? -31.422 22.688 8.758 1 98.12 240 ILE A C 1
ATOM 1919 O O . ILE A 1 240 ? -32.625 22.438 8.984 1 98.12 240 ILE A O 1
ATOM 1923 N N . ALA A 1 241 ? -30.531 22.547 9.633 1 98.25 241 ALA A N 1
ATOM 1924 C CA . ALA A 1 241 ? -30.812 22.062 10.984 1 98.25 241 ALA A CA 1
ATOM 1925 C C . ALA A 1 241 ? -31.75 23 11.719 1 98.25 241 ALA A C 1
ATOM 1927 O O . ALA A 1 241 ? -32.562 22.578 12.555 1 98.25 241 ALA A O 1
ATOM 1928 N N . LYS A 1 242 ? -31.641 24.281 11.422 1 97.88 242 LYS A N 1
ATOM 1929 C CA . LYS A 1 242 ? -32.5 25.297 12.031 1 97.88 242 LYS A CA 1
ATOM 1930 C C . LYS A 1 242 ? -33.875 25.297 11.375 1 97.88 242 LYS A C 1
ATOM 1932 O O . LYS A 1 242 ? -34.781 26.016 11.828 1 97.88 242 LYS A O 1
ATOM 1937 N N . GLY A 1 243 ? -34.031 24.594 10.25 1 97 243 GLY A N 1
ATOM 1938 C CA . GLY A 1 243 ? -35.344 24.453 9.625 1 97 243 GLY A CA 1
ATOM 1939 C C . GLY A 1 243 ? -35.469 25.234 8.344 1 97 243 GLY A C 1
ATOM 1940 O O . GLY A 1 243 ? -36.562 25.266 7.73 1 97 243 GLY A O 1
ATOM 1941 N N . TYR A 1 244 ? -34.438 25.797 7.883 1 98 244 TYR A N 1
ATOM 1942 C CA . TYR A 1 244 ? -34.5 26.547 6.641 1 98 244 TYR A CA 1
ATOM 1943 C C . TYR A 1 244 ? -34.469 25.625 5.43 1 98 244 TYR A C 1
ATOM 1945 O O . TYR A 1 244 ? -33.812 24.578 5.457 1 98 244 TYR A O 1
ATOM 1953 N N . ASP A 1 245 ? -35.156 26.016 4.383 1 97.12 245 ASP A N 1
ATOM 1954 C CA . ASP A 1 245 ? -35.125 25.297 3.113 1 97.12 245 ASP A CA 1
ATOM 1955 C C . ASP A 1 245 ? -34.125 25.922 2.146 1 97.12 245 ASP A C 1
ATOM 1957 O O . ASP A 1 245 ? -34.344 27.016 1.626 1 97.12 245 ASP A O 1
ATOM 1961 N N . LEU A 1 246 ? -33.094 25.234 1.896 1 97.19 246 LEU A N 1
ATOM 1962 C CA . LEU A 1 246 ? -32.031 25.766 1.05 1 97.19 246 LEU A CA 1
ATOM 1963 C C . LEU A 1 246 ? -32.156 25.234 -0.372 1 97.19 246 LEU A C 1
ATOM 1965 O O . LEU A 1 246 ? -31.188 25.266 -1.133 1 97.19 246 LEU A O 1
ATOM 1969 N N . GLY A 1 247 ? -33.281 24.656 -0.718 1 96.44 247 GLY A N 1
ATOM 1970 C CA . GLY A 1 247 ? -33.531 24.188 -2.072 1 96.44 247 GLY A CA 1
ATOM 1971 C C . GLY A 1 247 ? -32.875 22.859 -2.383 1 96.44 247 GLY A C 1
ATOM 1972 O O . GLY A 1 247 ? -32 22.406 -1.634 1 96.44 247 GLY A O 1
ATOM 1973 N N . ARG A 1 248 ? -33.312 22.203 -3.516 1 93.88 248 ARG A N 1
ATOM 1974 C CA . ARG A 1 248 ? -32.906 20.859 -3.906 1 93.88 248 ARG A CA 1
ATOM 1975 C C . ARG A 1 248 ? -31.406 20.812 -4.223 1 93.88 248 ARG A C 1
ATOM 1977 O O . ARG A 1 248 ? -30.719 19.859 -3.836 1 93.88 248 ARG A O 1
ATOM 1984 N N . GLU A 1 249 ? -30.875 21.828 -4.805 1 95.5 249 GLU A N 1
ATOM 1985 C CA . GLU A 1 249 ? -29.5 21.828 -5.27 1 95.5 249 GLU A CA 1
ATOM 1986 C C . GLU A 1 249 ? -28.516 21.828 -4.098 1 95.5 249 GLU A C 1
ATOM 1988 O O . GLU A 1 249 ? -27.547 21.062 -4.102 1 95.5 249 GLU A O 1
ATOM 1993 N N . ASN A 1 250 ? -28.812 22.609 -3.15 1 96.69 250 ASN A N 1
ATOM 1994 C CA . ASN A 1 250 ? -27.938 22.672 -1.986 1 96.69 250 ASN A CA 1
ATOM 1995 C C . ASN A 1 250 ? -28.031 21.406 -1.145 1 96.69 250 ASN A C 1
ATOM 1997 O O . ASN A 1 250 ? -27.031 20.938 -0.598 1 96.69 250 ASN A O 1
ATOM 2001 N N . LYS A 1 251 ? -29.219 20.844 -1.022 1 95.94 251 LYS A N 1
ATOM 2002 C CA . LYS A 1 251 ? -29.391 19.578 -0.312 1 95.94 251 LYS A CA 1
ATOM 2003 C C . LYS A 1 251 ? -28.672 18.453 -1.03 1 95.94 251 LYS A C 1
ATOM 2005 O O . LYS A 1 251 ? -28.109 17.562 -0.387 1 95.94 251 LYS A O 1
ATOM 2010 N N . GLU A 1 252 ? -28.656 18.5 -2.314 1 95.75 252 GLU A N 1
ATOM 2011 C CA . GLU A 1 252 ? -27.969 17.484 -3.105 1 95.75 252 GLU A CA 1
ATOM 2012 C C . GLU A 1 252 ? -26.453 17.578 -2.914 1 95.75 252 GLU A C 1
ATOM 2014 O O . GLU A 1 252 ? -25.766 16.562 -2.908 1 95.75 252 GLU A O 1
ATOM 2019 N N . ILE A 1 253 ? -26 18.781 -2.773 1 95.12 253 ILE A N 1
ATOM 2020 C CA . ILE A 1 253 ? -24.562 18.984 -2.529 1 95.12 253 ILE A CA 1
ATOM 2021 C C . ILE A 1 253 ? -24.172 18.312 -1.216 1 95.12 253 ILE A C 1
ATOM 2023 O O . ILE A 1 253 ? -23.172 17.594 -1.157 1 95.12 253 ILE A O 1
ATOM 2027 N N . ILE A 1 254 ? -24.953 18.484 -0.226 1 96.25 254 ILE A N 1
ATOM 2028 C CA . ILE A 1 254 ? -24.688 17.906 1.089 1 96.25 254 ILE A CA 1
ATOM 2029 C C . ILE A 1 254 ? -24.766 16.375 1.009 1 96.25 254 ILE A C 1
ATOM 2031 O O . ILE A 1 254 ? -23.922 15.68 1.571 1 96.25 254 ILE A O 1
ATOM 2035 N N . LYS A 1 255 ? -25.766 15.867 0.265 1 94.62 255 LYS A N 1
ATOM 2036 C CA . LYS A 1 255 ? -25.922 14.43 0.077 1 94.62 255 LYS A CA 1
ATOM 2037 C C . LYS A 1 255 ? -24.734 13.828 -0.675 1 94.62 255 LYS A C 1
ATOM 2039 O O . LYS A 1 255 ? -24.203 12.789 -0.284 1 94.62 255 LYS A O 1
ATOM 2044 N N . ASN A 1 256 ? -24.281 14.57 -1.697 1 95.94 256 ASN A N 1
ATOM 2045 C CA . ASN A 1 256 ? -23.188 14.102 -2.527 1 95.94 256 ASN A CA 1
ATOM 2046 C C . ASN A 1 256 ? -21.875 14.078 -1.754 1 95.94 256 ASN A C 1
ATOM 2048 O O . ASN A 1 256 ? -20.984 13.281 -2.057 1 95.94 256 ASN A O 1
ATOM 2052 N N . LEU A 1 257 ? -21.812 14.906 -0.79 1 94.75 257 LEU A N 1
ATOM 2053 C CA . LEU A 1 257 ? -20.609 14.953 0.04 1 94.75 257 LEU A CA 1
ATOM 2054 C C . LEU A 1 257 ? -20.703 13.938 1.176 1 94.75 257 LEU A C 1
ATOM 2056 O O . LEU A 1 257 ? -19.75 13.781 1.949 1 94.75 257 LEU A O 1
ATOM 2060 N N . GLY A 1 258 ? -21.812 13.273 1.281 1 94.88 258 GLY A N 1
ATOM 2061 C CA . GLY A 1 258 ? -22.016 12.273 2.316 1 94.88 258 GLY A CA 1
ATOM 2062 C C . GLY A 1 258 ? -22.188 12.875 3.699 1 94.88 258 GLY A C 1
ATOM 2063 O O . GLY A 1 258 ? -21.781 12.273 4.695 1 94.88 258 GLY A O 1
ATOM 2064 N N . LEU A 1 259 ? -22.766 14.062 3.814 1 97.06 259 LEU A N 1
ATOM 2065 C CA . LEU A 1 259 ? -22.766 14.812 5.066 1 97.06 259 LEU A CA 1
ATOM 2066 C C . LEU A 1 259 ? -24.172 14.906 5.641 1 97.06 259 LEU A C 1
ATOM 2068 O O . LEU A 1 259 ? -24.453 15.742 6.508 1 97.06 259 LEU A O 1
ATOM 2072 N N . GLU A 1 260 ? -25.047 14.062 5.184 1 96.06 260 GLU A N 1
ATOM 2073 C CA . GLU A 1 260 ? -26.438 14.125 5.641 1 96.06 260 GLU A CA 1
ATOM 2074 C C . GLU A 1 260 ? -26.531 13.852 7.137 1 96.06 260 GLU A C 1
ATOM 2076 O O . GLU A 1 260 ? -27.344 14.461 7.832 1 96.06 260 GLU A O 1
ATOM 2081 N N . GLY A 1 261 ? -25.703 13.016 7.594 1 95.88 261 GLY A N 1
ATOM 2082 C CA . GLY A 1 261 ? -25.703 12.672 9.008 1 95.88 261 GLY A CA 1
ATOM 2083 C C . GLY A 1 261 ? -25.281 13.82 9.898 1 95.88 261 GLY A C 1
ATOM 2084 O O . GLY A 1 261 ? -25.641 13.852 11.086 1 95.88 261 GLY A O 1
ATOM 2085 N N . GLU A 1 262 ? -24.625 14.805 9.336 1 97.19 262 GLU A N 1
ATOM 2086 C CA . GLU A 1 262 ? -24.141 15.945 10.102 1 97.19 262 GLU A CA 1
ATOM 2087 C C . GLU A 1 262 ? -25.281 16.875 10.492 1 97.19 262 GLU A C 1
ATOM 2089 O O . GLU A 1 262 ? -25.156 17.641 11.445 1 97.19 262 GLU A O 1
ATOM 2094 N N . ILE A 1 263 ? -26.391 16.812 9.805 1 97.81 263 ILE A N 1
ATOM 2095 C CA . ILE A 1 263 ? -27.547 17.672 10.086 1 97.81 263 ILE A CA 1
ATOM 2096 C C . ILE A 1 263 ? -28.109 17.359 11.469 1 97.81 263 ILE A C 1
ATOM 2098 O O . ILE A 1 263 ? -28.438 18.266 12.234 1 97.81 263 ILE A O 1
ATOM 2102 N N . GLU A 1 264 ? -28.156 16.125 11.742 1 97.62 264 GLU A N 1
ATOM 2103 C CA . GLU A 1 264 ? -28.656 15.719 13.055 1 97.62 264 GLU A CA 1
ATOM 2104 C C . GLU A 1 264 ? -27.719 16.172 14.164 1 97.62 264 GLU A C 1
ATOM 2106 O O . GLU A 1 264 ? -28.172 16.547 15.25 1 97.62 264 GLU A O 1
ATOM 2111 N N . LYS A 1 265 ? -26.469 16.078 14 1 97.75 265 LYS A N 1
ATOM 2112 C CA . LYS A 1 265 ? -25.484 16.562 14.977 1 97.75 265 LYS A CA 1
ATOM 2113 C C . LYS A 1 265 ? -25.609 18.062 15.18 1 97.75 265 LYS A C 1
ATOM 2115 O O . LYS A 1 265 ? -25.516 18.562 16.312 1 97.75 265 LYS A O 1
ATOM 2120 N N . ALA A 1 266 ? -25.797 18.703 14.055 1 98.31 266 ALA A N 1
ATOM 2121 C CA . ALA A 1 266 ? -25.969 20.141 14.109 1 98.31 266 ALA A CA 1
ATOM 2122 C C . ALA A 1 266 ? -27.203 20.531 14.914 1 98.31 266 ALA A C 1
ATOM 2124 O O . ALA A 1 266 ? -27.172 21.484 15.688 1 98.31 266 ALA A O 1
ATOM 2125 N N . LYS A 1 267 ? -28.266 19.797 14.727 1 98.19 267 LYS A N 1
ATOM 2126 C CA . LYS A 1 267 ? -29.484 20.047 15.484 1 98.19 267 LYS A CA 1
ATOM 2127 C C . LYS A 1 267 ? -29.25 19.922 16.984 1 98.19 267 LYS A C 1
ATOM 2129 O O . LYS A 1 267 ? -29.688 20.766 17.766 1 98.19 267 LYS A O 1
ATOM 2134 N N . LYS A 1 268 ? -28.594 18.906 17.312 1 97.69 268 LYS A N 1
ATOM 2135 C CA . LYS A 1 268 ? -28.297 18.672 18.734 1 97.69 268 LYS A CA 1
ATOM 2136 C C . LYS A 1 268 ? -27.438 19.797 19.297 1 97.69 268 LYS A C 1
ATOM 2138 O O . LYS A 1 268 ? -27.641 20.219 20.438 1 97.69 268 LYS A O 1
ATOM 2143 N N . LEU A 1 269 ? -26.484 20.25 18.547 1 98.06 269 LEU A N 1
ATOM 2144 C CA . LEU A 1 269 ? -25.625 21.328 18.984 1 98.06 269 LEU A CA 1
ATOM 2145 C C . LEU A 1 269 ? -26.406 22.625 19.156 1 98.06 269 LEU A C 1
ATOM 2147 O O . LEU A 1 269 ? -26.203 23.359 20.125 1 98.06 269 LEU A O 1
ATOM 2151 N N . LEU A 1 270 ? -27.297 22.844 18.234 1 98.25 270 LEU A N 1
ATOM 2152 C CA . LEU A 1 270 ? -28.109 24.047 18.297 1 98.25 270 LEU A CA 1
ATOM 2153 C C . LEU A 1 270 ? -29.062 24.016 19.5 1 98.25 270 LEU A C 1
ATOM 2155 O O . LEU A 1 270 ? -29.328 25.062 20.109 1 98.25 270 LEU A O 1
ATOM 2159 N N . GLU A 1 271 ? -29.547 22.906 19.781 1 97.75 271 GLU A N 1
ATOM 2160 C CA . GLU A 1 271 ? -30.438 22.75 20.922 1 97.75 271 GLU A CA 1
ATOM 2161 C C . GLU A 1 271 ? -29.719 23.094 22.234 1 97.75 271 GLU A C 1
ATOM 2163 O O . GLU A 1 271 ? -30.297 23.75 23.109 1 97.75 271 GLU A O 1
ATOM 2168 N N . LYS A 1 272 ? -28.578 22.719 22.344 1 97.19 272 LYS A N 1
ATOM 2169 C CA . LYS A 1 272 ? -27.844 22.859 23.594 1 97.19 272 LYS A CA 1
ATOM 2170 C C . LYS A 1 272 ? -27.094 24.188 23.641 1 97.19 272 LYS A C 1
ATOM 2172 O O . LYS A 1 272 ? -26.953 24.797 24.703 1 97.19 272 LYS A O 1
ATOM 2177 N N . TYR A 1 273 ? -26.594 24.609 22.484 1 97.56 273 TYR A N 1
ATOM 2178 C CA . TYR A 1 273 ? -25.688 25.75 22.469 1 97.56 273 TYR A CA 1
ATOM 2179 C C . TYR A 1 273 ? -26.125 26.766 21.406 1 97.56 273 TYR A C 1
ATOM 2181 O O . TYR A 1 273 ? -25.281 27.469 20.828 1 97.56 273 TYR A O 1
ATOM 2189 N N . GLY A 1 274 ? -27.281 26.828 21.109 1 96.62 274 GLY A N 1
ATOM 2190 C CA . GLY A 1 274 ? -27.812 27.672 20.047 1 96.62 274 GLY A CA 1
ATOM 2191 C C . GLY A 1 274 ? -27.375 29.109 20.156 1 96.62 274 GLY A C 1
ATOM 2192 O O . GLY A 1 274 ? -27.203 29.797 19.141 1 96.62 274 GLY A O 1
ATOM 2193 N N . GLU A 1 275 ? -27.172 29.578 21.297 1 96.19 275 GLU A N 1
ATOM 2194 C CA . GLU A 1 275 ? -26.828 30.969 21.516 1 96.19 275 GLU A CA 1
ATOM 2195 C C . GLU A 1 275 ? -25.375 31.25 21.094 1 96.19 275 GLU A C 1
ATOM 2197 O O . GLU A 1 275 ? -25.031 32.406 20.797 1 96.19 275 GLU A O 1
ATOM 2202 N N . LYS A 1 276 ? -24.547 30.234 21.062 1 97.62 276 LYS A N 1
ATOM 2203 C CA . LYS A 1 276 ? -23.125 30.391 20.75 1 97.62 276 LYS A CA 1
ATOM 2204 C C . LYS A 1 276 ? -22.875 30.25 19.25 1 97.62 276 LYS A C 1
ATOM 2206 O O . LYS A 1 276 ? -21.875 30.719 18.719 1 97.62 276 LYS A O 1
ATOM 2211 N N . ILE A 1 277 ? -23.844 29.578 18.562 1 98.69 277 ILE A N 1
ATOM 2212 C CA . ILE A 1 277 ? -23.625 29.203 17.156 1 98.69 277 ILE A CA 1
ATOM 2213 C C . ILE A 1 277 ? -24.375 30.156 16.25 1 98.69 277 ILE A C 1
ATOM 2215 O O . ILE A 1 277 ? -25.609 30.188 16.25 1 98.69 277 ILE A O 1
ATOM 2219 N N . LEU A 1 278 ? -23.609 30.875 15.477 1 98.75 278 LEU A N 1
ATOM 2220 C CA . LEU A 1 278 ? -24.219 31.781 14.516 1 98.75 278 LEU A CA 1
ATOM 2221 C C . LEU A 1 278 ? -24.25 31.156 13.125 1 98.75 278 LEU A C 1
ATOM 2223 O O . LEU A 1 278 ? -23.297 30.5 12.711 1 98.75 278 LEU A O 1
ATOM 2227 N N . THR A 1 279 ? -25.406 31.359 12.453 1 98.75 279 THR A N 1
ATOM 2228 C CA . THR A 1 279 ? -25.578 30.906 11.078 1 98.75 279 THR A CA 1
ATOM 2229 C C . THR A 1 279 ? -25.781 32.094 10.141 1 98.75 279 THR A C 1
ATOM 2231 O O . THR A 1 279 ? -26.172 33.188 10.578 1 98.75 279 THR A O 1
ATOM 2234 N N . PRO A 1 280 ? -25.484 31.891 8.891 1 98.81 280 PRO A N 1
ATOM 2235 C CA . PRO A 1 280 ? -25.703 33 7.949 1 98.81 280 PRO A CA 1
ATOM 2236 C C . PRO A 1 280 ? -27.156 33.438 7.914 1 98.81 280 PRO A C 1
ATOM 2238 O O . PRO A 1 280 ? -28.078 32.625 8.062 1 98.81 280 PRO A O 1
ATOM 2241 N N . VAL A 1 281 ? -27.297 34.75 7.668 1 98.75 281 VAL A N 1
ATOM 2242 C CA . VAL A 1 281 ? -28.641 35.312 7.539 1 98.75 281 VAL A CA 1
ATOM 2243 C C . VAL A 1 281 ? -28.969 35.531 6.062 1 98.75 281 VAL A C 1
ATOM 2245 O O . VAL A 1 281 ? -30.125 35.719 5.695 1 98.75 281 VAL A O 1
ATOM 2248 N N . ASP A 1 282 ? -27.938 35.594 5.246 1 98.69 282 ASP A N 1
ATOM 2249 C CA . ASP A 1 282 ? -28.062 35.656 3.795 1 98.69 282 ASP A CA 1
ATOM 2250 C C . ASP A 1 282 ? -26.953 34.875 3.105 1 98.69 282 ASP A C 1
ATOM 2252 O O . ASP A 1 282 ? -25.906 34.594 3.699 1 98.69 282 ASP A O 1
ATOM 2256 N N . LEU A 1 283 ? -27.281 34.406 1.858 1 98.69 283 LEU A N 1
ATOM 2257 C CA . LEU A 1 283 ? -26.375 33.625 1.052 1 98.69 283 LEU A CA 1
ATOM 2258 C C . LEU A 1 283 ? -26.156 34.25 -0.318 1 98.69 283 LEU A C 1
ATOM 2260 O O . LEU A 1 283 ? -26.984 35.031 -0.778 1 98.69 283 LEU A O 1
ATOM 2264 N N . ALA A 1 284 ? -25.016 34.031 -0.859 1 98.62 284 ALA A N 1
ATOM 2265 C CA . ALA A 1 284 ? -24.734 34.438 -2.236 1 98.62 284 ALA A CA 1
ATOM 2266 C C . ALA A 1 284 ? -24.922 33.25 -3.197 1 98.62 284 ALA A C 1
ATOM 2268 O O . ALA A 1 284 ? -24.172 32.281 -3.145 1 98.62 284 ALA A O 1
ATOM 2269 N N . LEU A 1 285 ? -25.891 33.375 -4.07 1 98.06 285 LEU A N 1
ATOM 2270 C CA . LEU A 1 285 ? -26.25 32.312 -5.008 1 98.06 285 LEU A CA 1
ATOM 2271 C C . LEU A 1 285 ? -25.641 32.594 -6.379 1 98.06 285 LEU A C 1
ATOM 2273 O O . LEU A 1 285 ? -25.359 33.719 -6.742 1 98.06 285 LEU A O 1
ATOM 2277 N N . GLU A 1 286 ? -25.312 31.578 -7.043 1 96.88 286 GLU A N 1
ATOM 2278 C CA . GLU A 1 286 ? -24.906 31.688 -8.445 1 96.88 286 GLU A CA 1
ATOM 2279 C C . GLU A 1 286 ? -26.125 31.578 -9.375 1 96.88 286 GLU A C 1
ATOM 2281 O O . GLU A 1 286 ? -26.656 30.5 -9.578 1 96.88 286 GLU A O 1
ATOM 2286 N N . VAL A 1 287 ? -26.594 32.688 -9.891 1 95.44 287 VAL A N 1
ATOM 2287 C CA . VAL A 1 287 ? -27.703 32.781 -10.82 1 95.44 287 VAL A CA 1
ATOM 2288 C C . VAL A 1 287 ? -27.203 33.219 -12.195 1 95.44 287 VAL A C 1
ATOM 2290 O O . VAL A 1 287 ? -26.844 34.375 -12.398 1 95.44 287 VAL A O 1
ATOM 2293 N N . ASP A 1 288 ? -27.203 32.312 -13.164 1 93.44 288 ASP A N 1
ATOM 2294 C CA . ASP A 1 288 ? -26.734 32.562 -14.523 1 93.44 288 ASP A CA 1
ATOM 2295 C C . ASP A 1 288 ? -25.328 33.156 -14.523 1 93.44 288 ASP A C 1
ATOM 2297 O O . ASP A 1 288 ? -25.062 34.156 -15.203 1 93.44 288 ASP A O 1
ATOM 2301 N N . GLY A 1 289 ? -24.484 32.719 -13.711 1 91.88 289 GLY A N 1
ATOM 2302 C CA . GLY A 1 289 ? -23.094 33.125 -13.664 1 91.88 289 GLY A CA 1
ATOM 2303 C C . GLY A 1 289 ? -22.844 34.344 -12.836 1 91.88 289 GLY A C 1
ATOM 2304 O O . GLY A 1 289 ? -21.703 34.781 -12.68 1 91.88 289 GLY A O 1
ATOM 2305 N N . GLU A 1 290 ? -23.938 34.844 -12.258 1 95.81 290 GLU A N 1
ATOM 2306 C CA . GLU A 1 290 ? -23.797 36.094 -11.492 1 95.81 290 GLU A CA 1
ATOM 2307 C C . GLU A 1 290 ? -24.031 35.844 -10 1 95.81 290 GLU A C 1
ATOM 2309 O O . GLU A 1 290 ? -24.734 34.906 -9.617 1 95.81 290 GLU A O 1
ATOM 2314 N N . ARG A 1 291 ? -23.375 36.656 -9.227 1 97.5 291 ARG A N 1
ATOM 2315 C CA . ARG A 1 291 ? -23.547 36.625 -7.773 1 97.5 291 ARG A CA 1
ATOM 2316 C C . ARG A 1 291 ? -24.812 37.375 -7.355 1 97.5 291 ARG A C 1
ATOM 2318 O O . ARG A 1 291 ? -24.938 38.562 -7.621 1 97.5 291 ARG A O 1
ATOM 2325 N N . VAL A 1 292 ? -25.766 36.688 -6.77 1 98.12 292 VAL A N 1
ATOM 2326 C CA . VAL A 1 292 ? -27 37.281 -6.27 1 98.12 292 VAL A CA 1
ATOM 2327 C C . VAL A 1 292 ? -27.203 36.938 -4.797 1 98.12 292 VAL A C 1
ATOM 2329 O O . VAL A 1 292 ? -27.141 35.75 -4.426 1 98.12 292 VAL A O 1
ATOM 2332 N N . GLU A 1 293 ? -27.422 37.938 -3.99 1 98.25 293 GLU A N 1
ATOM 2333 C CA . GLU A 1 293 ? -27.578 37.688 -2.559 1 98.25 293 GLU A CA 1
ATOM 2334 C C . GLU A 1 293 ? -29.062 37.562 -2.184 1 98.25 293 GLU A C 1
ATOM 2336 O O . GLU A 1 293 ? -29.906 38.312 -2.717 1 98.25 293 GLU A O 1
ATOM 2341 N N . ARG A 1 294 ? -29.344 36.562 -1.38 1 98.06 294 ARG A N 1
ATOM 2342 C CA . ARG A 1 294 ? -30.703 36.344 -0.876 1 98.06 294 ARG A CA 1
ATOM 2343 C C . ARG A 1 294 ? -30.688 36.031 0.615 1 98.06 294 ARG A C 1
ATOM 2345 O O . ARG A 1 294 ? -29.797 35.312 1.094 1 98.06 294 ARG A O 1
ATOM 2352 N N . LYS A 1 295 ? -31.688 36.562 1.314 1 98.19 295 LYS A N 1
ATOM 2353 C CA . LYS A 1 295 ? -31.844 36.188 2.711 1 98.19 295 LYS A CA 1
ATOM 2354 C C . LYS A 1 295 ? -32.281 34.719 2.826 1 98.19 295 LYS A C 1
ATOM 2356 O O . LYS A 1 295 ? -32.938 34.188 1.931 1 98.19 295 LYS A O 1
ATOM 2361 N N . VAL A 1 296 ? -31.922 34.062 3.93 1 97.94 296 VAL A N 1
ATOM 2362 C CA . VAL A 1 296 ? -32.219 32.656 4.102 1 97.94 296 VAL A CA 1
ATOM 2363 C C . VAL A 1 296 ? -33.719 32.438 4.227 1 97.94 296 VAL A C 1
ATOM 2365 O O . VAL A 1 296 ? -34.219 31.328 4.055 1 97.94 296 VAL A O 1
ATOM 2368 N N . THR A 1 297 ? -34.469 33.531 4.473 1 96.69 297 THR A N 1
ATOM 2369 C CA . THR A 1 297 ? -35.938 33.469 4.586 1 96.69 297 THR A CA 1
ATOM 2370 C C . THR A 1 297 ? -36.594 33.531 3.211 1 96.69 297 THR A C 1
ATOM 2372 O O . THR A 1 297 ? -37.781 33.25 3.072 1 96.69 297 THR A O 1
ATOM 2375 N N . GLU A 1 298 ? -35.75 33.812 2.264 1 96.12 298 GLU A N 1
ATOM 2376 C CA . GLU A 1 298 ? -36.25 33.875 0.895 1 96.12 298 GLU A CA 1
ATOM 2377 C C . GLU A 1 298 ? -36.094 32.531 0.176 1 96.12 298 GLU A C 1
ATOM 2379 O O . GLU A 1 298 ? -35.594 31.578 0.765 1 96.12 298 GLU A O 1
ATOM 2384 N N . LYS A 1 299 ? -36.594 32.531 -1.164 1 90.12 299 LYS A N 1
ATOM 2385 C CA . LYS A 1 299 ? -36.5 31.344 -1.975 1 90.12 299 LYS A CA 1
ATOM 2386 C C . LYS A 1 299 ? -35.062 31.078 -2.389 1 90.12 299 LYS A C 1
ATOM 2388 O O . LYS A 1 299 ? -34.438 31.906 -3.084 1 90.12 299 LYS A O 1
ATOM 2393 N N . ILE A 1 300 ? -34.531 30.03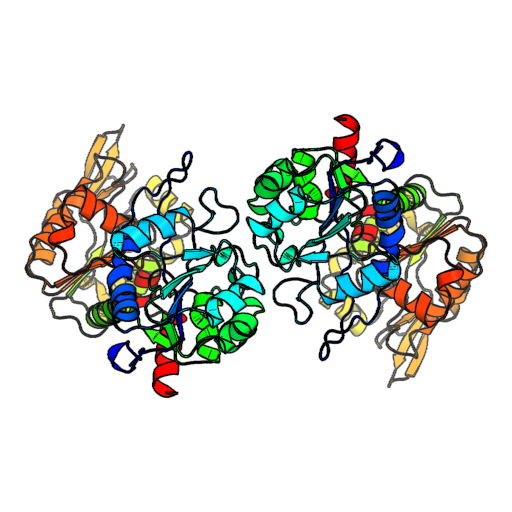1 -1.893 1 96 300 ILE A N 1
ATOM 2394 C CA . ILE A 1 300 ? -33.188 29.609 -2.27 1 96 300 ILE A CA 1
ATOM 2395 C C . ILE A 1 300 ? -33.281 28.453 -3.273 1 96 300 ILE A C 1
ATOM 2397 O O . ILE A 1 300 ? -33.469 27.297 -2.889 1 96 300 ILE A O 1
ATOM 2401 N N . ASP A 1 301 ? -33.188 28.75 -4.559 1 93.06 301 ASP A N 1
ATOM 2402 C CA . ASP A 1 301 ? -33.438 27.75 -5.586 1 93.06 301 ASP A CA 1
ATOM 2403 C C . ASP A 1 301 ? -32.188 27.547 -6.461 1 93.06 301 ASP A C 1
ATOM 2405 O O . ASP A 1 301 ? -32.281 26.922 -7.523 1 93.06 301 ASP A O 1
ATOM 2409 N N . LYS A 1 302 ? -31.141 28.234 -6.078 1 96.62 302 LYS A N 1
ATOM 2410 C CA . LYS A 1 302 ? -29.859 28.094 -6.766 1 96.62 302 LYS A CA 1
ATOM 2411 C C . LYS A 1 302 ? -28.75 27.734 -5.785 1 96.62 302 LYS A C 1
ATOM 2413 O O . LYS A 1 302 ? -28.906 27.891 -4.57 1 96.62 302 LYS A O 1
ATOM 2418 N N . PRO A 1 303 ? -27.703 27.25 -6.336 1 96.69 303 PRO A N 1
ATOM 2419 C CA . PRO A 1 303 ? -26.609 26.891 -5.43 1 96.69 303 PRO A CA 1
ATOM 2420 C C . PRO A 1 303 ? -26.031 28.094 -4.688 1 96.69 303 PRO A C 1
ATOM 2422 O O . PRO A 1 303 ? -25.828 29.141 -5.281 1 96.69 303 PRO A O 1
ATOM 2425 N N . ALA A 1 304 ? -25.906 27.984 -3.377 1 97.69 304 ALA A N 1
ATOM 2426 C CA . ALA A 1 304 ? -25.234 28.984 -2.555 1 97.69 304 ALA A CA 1
ATOM 2427 C C . ALA A 1 304 ? -23.719 28.781 -2.568 1 97.69 304 ALA A C 1
ATOM 2429 O O . ALA A 1 304 ? -23.219 27.797 -2.02 1 97.69 304 ALA A O 1
ATOM 2430 N N . TYR A 1 305 ? -22.984 29.734 -3.148 1 97.94 305 TYR A N 1
ATOM 2431 C CA . TYR A 1 305 ? -21.547 29.562 -3.33 1 97.94 305 TYR A CA 1
ATOM 2432 C C . TYR A 1 305 ? -20.766 30.469 -2.371 1 97.94 305 TYR A C 1
ATOM 2434 O O . TYR A 1 305 ? -19.531 30.453 -2.363 1 97.94 305 TYR A O 1
ATOM 2442 N N . ASP A 1 306 ? -21.469 31.234 -1.559 1 98.38 306 ASP A N 1
ATOM 2443 C CA . ASP A 1 306 ? -20.844 32.125 -0.587 1 98.38 306 ASP A CA 1
ATOM 2444 C C . ASP A 1 306 ? -21.875 32.688 0.398 1 98.38 306 ASP A C 1
ATOM 2446 O O . ASP A 1 306 ? -23.062 32.375 0.292 1 98.38 306 ASP A O 1
ATOM 2450 N N . ILE A 1 307 ? -21.391 33.344 1.439 1 98.75 307 ILE A N 1
ATOM 2451 C CA . ILE A 1 307 ? -22.297 34.031 2.357 1 98.75 307 ILE A CA 1
ATOM 2452 C C . ILE A 1 307 ? -22.578 35.469 1.848 1 98.75 307 ILE A C 1
ATOM 2454 O O . ILE A 1 307 ? -21.797 36 1.052 1 98.75 307 ILE A O 1
ATOM 2458 N N . GLY A 1 308 ? -23.672 36 2.289 1 98.56 308 GLY A N 1
ATOM 2459 C CA . GLY A 1 308 ? -24.078 37.312 1.834 1 98.56 308 GLY A CA 1
ATOM 2460 C C . GLY A 1 308 ? -23.453 38.438 2.641 1 98.56 308 GLY A C 1
ATOM 2461 O O . GLY A 1 308 ? -22.797 38.188 3.652 1 98.56 308 GLY A O 1
ATOM 2462 N N . SER A 1 309 ? -23.703 39.719 2.16 1 98.38 309 SER A N 1
ATOM 2463 C CA . SER A 1 309 ? -23.094 40.906 2.729 1 98.38 309 SER A CA 1
ATOM 2464 C C . SER A 1 309 ? -23.594 41.156 4.148 1 98.38 309 SER A C 1
ATOM 2466 O O . SER A 1 309 ? -22.844 41.688 4.992 1 98.38 309 SER A O 1
ATOM 2468 N N . GLU A 1 310 ? -24.812 40.844 4.457 1 98.62 310 GLU A N 1
ATOM 2469 C CA . GLU A 1 310 ? -25.328 41.031 5.805 1 98.62 310 GLU A CA 1
ATOM 2470 C C . GLU A 1 310 ? -24.656 40.094 6.805 1 98.62 310 GLU A C 1
ATOM 2472 O O . GLU A 1 310 ? -24.344 40.5 7.926 1 98.62 310 GLU A O 1
ATOM 2477 N N . THR A 1 311 ? -24.578 38.875 6.406 1 98.81 311 THR A N 1
ATOM 2478 C CA . THR A 1 311 ? -23.859 37.938 7.238 1 98.81 311 THR A CA 1
ATOM 2479 C C . THR A 1 311 ? -22.422 38.406 7.508 1 98.81 311 THR A C 1
ATOM 2481 O O . THR A 1 311 ? -21.953 38.344 8.641 1 98.81 311 THR A O 1
ATOM 2484 N N . ILE A 1 312 ? -21.766 38.938 6.477 1 98.69 312 ILE A N 1
ATOM 2485 C CA . ILE A 1 312 ? -20.391 39.406 6.574 1 98.69 312 ILE A CA 1
ATOM 2486 C C . ILE A 1 312 ? -20.297 40.531 7.594 1 98.69 312 ILE A C 1
ATOM 2488 O O . ILE A 1 312 ? -19.375 40.562 8.414 1 98.69 312 ILE A O 1
ATOM 2492 N N . GLU A 1 313 ? -21.203 41.375 7.539 1 98.5 313 GLU A N 1
ATOM 2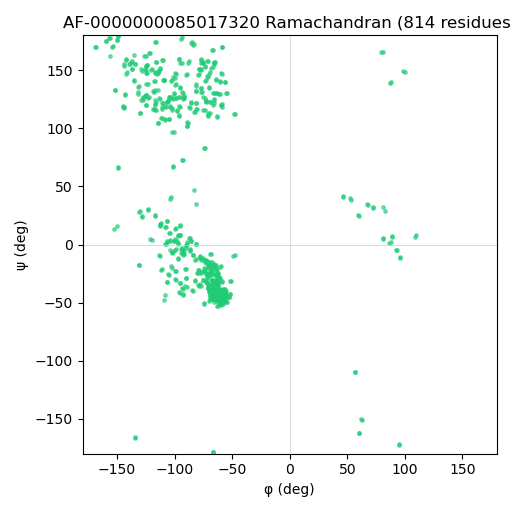493 C CA . GLU A 1 313 ? -21.219 42.469 8.477 1 98.5 313 GLU A CA 1
ATOM 2494 C C . GLU A 1 313 ? -21.375 41.969 9.914 1 98.5 313 GLU A C 1
ATOM 2496 O O . GLU A 1 313 ? -20.641 42.406 10.805 1 98.5 313 GLU A O 1
ATOM 2501 N N . ILE A 1 314 ? -22.266 41.125 10.133 1 98.75 314 ILE A N 1
ATOM 2502 C CA . ILE A 1 314 ? -22.531 40.562 11.461 1 98.75 314 ILE A CA 1
ATOM 2503 C C . ILE A 1 314 ? -21.297 39.844 11.977 1 98.75 314 ILE A C 1
ATOM 2505 O O . ILE A 1 314 ? -20.844 40.062 13.102 1 98.75 314 ILE A O 1
ATOM 2509 N N . TYR A 1 315 ? -20.781 38.969 11.141 1 98.81 315 TYR A N 1
ATOM 2510 C CA . TYR A 1 315 ? -19.625 38.188 11.531 1 98.81 315 TYR A CA 1
ATOM 2511 C C . TYR A 1 315 ? -18.422 39.062 11.805 1 98.81 315 TYR A C 1
ATOM 2513 O O . TYR A 1 315 ? -17.656 38.812 12.742 1 98.81 315 TYR A O 1
ATOM 2521 N N . SER A 1 316 ? -18.25 40.094 10.969 1 98.62 316 SER A N 1
ATOM 2522 C CA . SER A 1 316 ? -17.125 41.031 11.133 1 98.62 316 SER A CA 1
ATOM 2523 C C . SER A 1 316 ? -17.203 41.75 12.477 1 98.62 316 SER A C 1
ATOM 2525 O O . SER A 1 316 ? -16.172 41.969 13.117 1 98.62 316 SER A O 1
ATOM 2527 N N . GLU A 1 317 ? -18.344 42.062 12.859 1 98.38 317 GLU A N 1
ATOM 2528 C CA . GLU A 1 317 ? -18.516 42.719 14.148 1 98.38 317 GLU A CA 1
ATOM 2529 C C . GLU A 1 317 ? -18.141 41.812 15.305 1 98.38 317 GLU A C 1
ATOM 2531 O O . GLU A 1 317 ? -17.531 42.25 16.281 1 98.38 317 GLU A O 1
ATOM 2536 N N . VAL A 1 318 ? -18.562 40.594 15.227 1 98.44 318 VAL A N 1
ATOM 2537 C CA . VAL A 1 318 ? -18.234 39.594 16.25 1 98.44 318 VAL A CA 1
ATOM 2538 C C . VAL A 1 318 ? -16.719 39.406 16.312 1 98.44 318 VAL A C 1
ATOM 2540 O O . VAL A 1 318 ? -16.141 39.344 17.406 1 98.44 318 VAL A O 1
ATOM 2543 N N . LEU A 1 319 ? -16.094 39.344 15.156 1 98.62 319 LEU A N 1
ATOM 2544 C CA . LEU A 1 319 ? -14.656 39.156 15.078 1 98.62 319 LEU A CA 1
ATOM 2545 C C . LEU A 1 319 ? -13.906 40.344 15.656 1 98.62 319 LEU A C 1
ATOM 2547 O O . LEU A 1 319 ? -12.852 40.188 16.281 1 98.62 319 LEU A O 1
ATOM 2551 N N . LYS A 1 320 ? -14.461 41.469 15.453 1 97.62 320 LYS A N 1
ATOM 2552 C CA . LYS A 1 320 ? -13.836 42.719 15.93 1 97.62 320 LYS A CA 1
ATOM 2553 C C . LYS A 1 320 ? -13.727 42.719 17.453 1 97.62 320 LYS A C 1
ATOM 2555 O O . LYS A 1 320 ? -12.766 43.281 18 1 97.62 320 LYS A O 1
ATOM 2560 N N . GLU A 1 321 ? -14.625 42.125 18.094 1 97.38 321 GLU A N 1
ATOM 2561 C CA . GLU A 1 321 ? -14.695 42.156 19.547 1 97.38 321 GLU A CA 1
ATOM 2562 C C . GLU A 1 321 ? -13.938 40.969 20.172 1 97.38 321 GLU A C 1
ATOM 2564 O O . GLU A 1 321 ? -13.766 40.938 21.391 1 97.38 321 GLU A O 1
ATOM 2569 N N . ALA A 1 322 ? -13.477 40.125 19.422 1 98.38 322 ALA A N 1
ATOM 2570 C CA . ALA A 1 322 ? -12.844 38.906 19.922 1 98.38 322 ALA A CA 1
ATOM 2571 C C . ALA A 1 322 ? -11.43 39.188 20.438 1 98.38 322 ALA A C 1
ATOM 2573 O O . ALA A 1 322 ? -10.805 40.156 20.047 1 98.38 322 ALA A O 1
ATOM 2574 N N . LYS A 1 323 ? -10.945 38.312 21.359 1 98.62 323 LYS A N 1
ATOM 2575 C CA . LYS A 1 323 ? -9.562 38.312 21.797 1 98.62 323 LYS A CA 1
ATOM 2576 C C . LYS A 1 323 ? -8.773 37.156 21.188 1 98.62 323 LYS A C 1
ATOM 2578 O O . LYS A 1 323 ? -7.547 37.219 21.094 1 98.62 323 LYS A O 1
ATOM 2583 N N . THR A 1 324 ? -9.422 36.125 20.859 1 98.56 324 THR A N 1
ATOM 2584 C CA . THR A 1 324 ? -8.875 35 20.125 1 98.56 324 THR A CA 1
ATOM 2585 C C . THR A 1 324 ? -9.789 34.594 18.953 1 98.56 324 THR A C 1
ATOM 2587 O O . THR A 1 324 ? -11.008 34.531 19.125 1 98.56 324 THR A O 1
ATOM 2590 N N . ILE A 1 325 ? -9.188 34.469 17.797 1 98.62 325 ILE A N 1
ATOM 2591 C CA . ILE A 1 325 ? -9.953 34.031 16.625 1 98.62 325 ILE A CA 1
ATOM 2592 C C . ILE A 1 325 ? -9.258 32.844 15.969 1 98.62 325 ILE A C 1
ATOM 2594 O O . ILE A 1 325 ? -8.062 32.906 15.664 1 98.62 325 ILE A O 1
ATOM 2598 N N . VAL A 1 326 ? -9.945 31.75 15.812 1 98.06 326 VAL A N 1
ATOM 2599 C CA . VAL A 1 326 ? -9.477 30.594 15.07 1 98.06 326 VAL A CA 1
ATOM 2600 C C . VAL A 1 326 ? -10.367 30.344 13.859 1 98.06 326 VAL A C 1
ATOM 2602 O O . VAL A 1 326 ? -11.594 30.266 13.992 1 98.06 326 VAL A O 1
ATOM 2605 N N . ALA A 1 327 ? -9.781 30.328 12.727 1 97.44 327 ALA A N 1
ATOM 2606 C CA . ALA A 1 327 ? -10.586 30.156 11.523 1 97.44 327 ALA A CA 1
ATOM 2607 C C . ALA A 1 327 ? -10.109 28.953 10.719 1 97.44 327 ALA A C 1
ATOM 2609 O O . ALA A 1 327 ? -8.906 28.703 10.609 1 97.44 327 ALA A O 1
ATOM 2610 N N . ASN A 1 328 ? -11.062 28.203 10.219 1 95.44 328 ASN A N 1
ATOM 2611 C CA . ASN A 1 328 ? -10.805 27.062 9.328 1 95.44 328 ASN A CA 1
ATOM 2612 C C . ASN A 1 328 ? -11.875 26.953 8.25 1 95.44 328 ASN A C 1
ATOM 2614 O O . ASN A 1 328 ? -13.07 27.047 8.539 1 95.44 328 ASN A O 1
ATOM 2618 N N . GLY A 1 329 ? -11.422 26.844 7.023 1 94.44 329 GLY A N 1
ATOM 2619 C CA . GLY A 1 329 ? -12.344 26.656 5.918 1 94.44 329 GLY A CA 1
ATOM 2620 C C . GLY A 1 329 ? -12.875 27.969 5.352 1 94.44 329 GLY A C 1
ATOM 2621 O O . GLY A 1 329 ? -13.242 28.875 6.105 1 94.44 329 GLY A O 1
ATOM 2622 N N . PRO A 1 330 ? -12.977 28.047 4.055 1 96.75 330 PRO A N 1
ATOM 2623 C CA . PRO A 1 330 ? -13.461 29.281 3.422 1 96.75 330 PRO A CA 1
ATOM 2624 C C . PRO A 1 330 ? -14.977 29.438 3.521 1 96.75 330 PRO A C 1
ATOM 2626 O O . PRO A 1 330 ? -15.688 28.453 3.727 1 96.75 330 PRO A O 1
ATOM 2629 N N . ALA A 1 331 ? -15.438 30.641 3.377 1 97.94 331 ALA A N 1
ATOM 2630 C CA . ALA A 1 331 ? -16.859 30.938 3.451 1 97.94 331 ALA A CA 1
ATOM 2631 C C . ALA A 1 331 ? -17.562 30.609 2.139 1 97.94 331 ALA A C 1
ATOM 2633 O O . ALA A 1 331 ? -18.781 30.375 2.115 1 97.94 331 ALA A O 1
ATOM 2634 N N . GLY A 1 332 ? -16.828 30.609 1.094 1 96.5 332 GLY A N 1
ATOM 2635 C CA . GLY A 1 332 ? -17.391 30.359 -0.221 1 96.5 332 GLY A CA 1
ATOM 2636 C C . GLY A 1 332 ? -16.422 29.688 -1.172 1 96.5 332 GLY A C 1
ATOM 2637 O O . GLY A 1 332 ? -15.336 29.281 -0.77 1 96.5 332 GLY A O 1
ATOM 2638 N N . VAL A 1 333 ? -16.938 29.422 -2.438 1 95.88 333 VAL A N 1
ATOM 2639 C CA . VAL A 1 333 ? -16.094 28.891 -3.504 1 95.88 333 VAL A CA 1
ATOM 2640 C C . VAL A 1 333 ? -15.164 29.984 -4.027 1 95.88 333 VAL A C 1
ATOM 2642 O O . VAL A 1 333 ? -15.406 30.547 -5.094 1 95.88 333 VAL A O 1
ATOM 2645 N N . PHE A 1 334 ? -14.055 30.172 -3.307 1 94.62 334 PHE A N 1
ATOM 2646 C CA . PHE A 1 334 ? -13.203 31.344 -3.531 1 94.62 334 PHE A CA 1
ATOM 2647 C C . PHE A 1 334 ? -12.484 31.234 -4.871 1 94.62 334 PHE A C 1
ATOM 2649 O O . PHE A 1 334 ? -11.977 32.219 -5.383 1 94.62 334 PHE A O 1
ATOM 2656 N N . GLU A 1 335 ? -12.406 30.031 -5.434 1 92 335 GLU A N 1
ATOM 2657 C CA . GLU A 1 335 ? -11.812 29.828 -6.75 1 92 335 GLU A CA 1
ATOM 2658 C C . GLU A 1 335 ? -12.586 30.594 -7.824 1 92 335 GLU A C 1
ATOM 2660 O O . GLU A 1 335 ? -12.039 30.906 -8.891 1 92 335 GLU A O 1
ATOM 2665 N N . LYS A 1 336 ? -13.867 30.781 -7.57 1 93.75 336 LYS A N 1
ATOM 2666 C CA . LYS A 1 336 ? -14.672 31.672 -8.398 1 93.75 336 LYS A CA 1
ATOM 2667 C C . LYS A 1 336 ? -14.586 33.125 -7.902 1 93.75 336 LYS A C 1
ATOM 2669 O O . LYS A 1 336 ? -15.062 33.438 -6.809 1 93.75 336 LYS A O 1
ATOM 2674 N N . GLU A 1 337 ? -14.109 33.969 -8.664 1 93.75 337 GLU A N 1
ATOM 2675 C CA . GLU A 1 337 ? -13.773 35.312 -8.266 1 93.75 337 GLU A CA 1
ATOM 2676 C C . GLU A 1 337 ? -14.945 36 -7.559 1 93.75 337 GLU A C 1
ATOM 2678 O O . GLU A 1 337 ? -14.781 36.594 -6.496 1 93.75 337 GLU A O 1
ATOM 2683 N N . LYS A 1 338 ? -16.141 35.812 -8.117 1 95.44 338 LYS A N 1
ATOM 2684 C CA . LYS A 1 338 ? -17.312 36.5 -7.594 1 95.44 338 LYS A CA 1
ATOM 2685 C C . LYS A 1 338 ? -17.703 35.969 -6.223 1 95.44 338 LYS A C 1
ATOM 2687 O O . LYS A 1 338 ? -18.406 36.625 -5.457 1 95.44 338 LYS A O 1
ATOM 2692 N N . PHE A 1 339 ? -17.25 34.812 -5.926 1 97.5 339 PHE A N 1
ATOM 2693 C CA . PHE A 1 339 ? -17.688 34.156 -4.703 1 97.5 339 PHE A CA 1
ATOM 2694 C C . PHE A 1 339 ? -16.531 34.031 -3.715 1 97.5 339 PHE A C 1
ATOM 2696 O O . PHE A 1 339 ? -16.594 33.219 -2.779 1 97.5 339 PHE A O 1
ATOM 2703 N N . SER A 1 340 ? -15.461 34.812 -3.975 1 96.69 340 SER A N 1
ATOM 2704 C CA . SER A 1 340 ? -14.352 34.938 -3.029 1 96.69 340 SER A CA 1
ATOM 2705 C C . SER A 1 340 ? -14.609 36.031 -2.004 1 96.69 340 SER A C 1
ATOM 2707 O O . SER A 1 340 ? -13.883 36.125 -1.012 1 96.69 340 SER A O 1
ATOM 2709 N N . TYR A 1 341 ? -15.664 36.719 -2.184 1 97.12 341 TYR A N 1
ATOM 2710 C CA . TYR A 1 341 ? -15.969 37.906 -1.42 1 97.12 341 TYR A CA 1
ATOM 2711 C C . TYR A 1 341 ? -16.125 37.594 0.063 1 97.12 341 TYR A C 1
ATOM 2713 O O . TYR A 1 341 ? -15.508 38.25 0.911 1 97.12 341 TYR A O 1
ATOM 2721 N N . GLY A 1 342 ? -16.906 36.688 0.437 1 98 342 GLY A N 1
ATOM 2722 C CA . GLY A 1 342 ? -17.125 36.344 1.827 1 98 342 GLY A CA 1
ATOM 2723 C C . GLY A 1 342 ? -15.859 35.906 2.543 1 98 342 GLY A C 1
ATOM 2724 O O . GLY A 1 342 ? -15.578 36.375 3.645 1 98 342 GLY A O 1
ATOM 2725 N N . THR A 1 343 ? -15.102 35.031 1.946 1 98.19 343 THR A N 1
ATOM 2726 C CA . THR A 1 343 ? -13.852 34.562 2.529 1 98.19 343 THR A CA 1
ATOM 2727 C C . THR A 1 343 ? -12.883 35.719 2.725 1 98.19 343 THR A C 1
ATOM 2729 O O . THR A 1 343 ? -12.281 35.875 3.791 1 98.19 343 THR A O 1
ATOM 2732 N N . ARG A 1 344 ? -12.75 36.562 1.71 1 97.44 344 ARG A N 1
ATOM 2733 C CA . ARG A 1 344 ? -11.836 37.719 1.744 1 97.44 344 ARG A CA 1
ATOM 2734 C C . ARG A 1 344 ? -12.211 38.688 2.863 1 97.44 344 ARG A C 1
ATOM 2736 O O . ARG A 1 344 ? -11.352 39.125 3.615 1 97.44 344 ARG A O 1
ATOM 2743 N N . LYS A 1 345 ? -13.453 38.969 2.975 1 97.94 345 LYS A N 1
ATOM 2744 C CA . LYS A 1 345 ? -13.914 39.938 3.949 1 97.94 345 LYS A CA 1
ATOM 2745 C C . LYS A 1 345 ? -13.758 39.438 5.375 1 97.94 345 LYS A C 1
ATOM 2747 O O . LYS A 1 345 ? -13.422 40.188 6.285 1 97.94 345 LYS A O 1
ATOM 2752 N N . LEU A 1 346 ? -14.016 38.188 5.598 1 98.12 346 LEU A N 1
ATOM 2753 C CA . LEU A 1 346 ? -13.828 37.594 6.926 1 98.12 346 LEU A CA 1
ATOM 2754 C C . LEU A 1 346 ? -12.359 37.594 7.305 1 98.12 346 LEU A C 1
ATOM 2756 O O . LEU A 1 346 ? -12 37.875 8.453 1 98.12 346 LEU A O 1
ATOM 2760 N N . LEU A 1 347 ? -11.508 37.25 6.375 1 97.94 347 LEU A N 1
ATOM 2761 C CA . LEU A 1 347 ? -10.07 37.281 6.629 1 97.94 347 LEU A CA 1
ATOM 2762 C C . LEU A 1 347 ? -9.594 38.688 6.906 1 97.94 347 LEU A C 1
ATOM 2764 O O . LEU A 1 347 ? -8.719 38.906 7.754 1 97.94 347 LEU A O 1
ATOM 2768 N N . GLU A 1 348 ? -10.156 39.625 6.148 1 97.88 348 GLU A N 1
ATOM 2769 C CA . GLU A 1 348 ? -9.844 41.031 6.379 1 97.88 348 GLU A CA 1
ATOM 2770 C C . GLU A 1 348 ? -10.242 41.469 7.785 1 97.88 348 GLU A C 1
ATOM 2772 O O . GLU A 1 348 ? -9.484 42.156 8.461 1 97.88 348 GLU A O 1
ATOM 2777 N N . ALA A 1 349 ? -11.422 41.031 8.164 1 98.25 349 ALA A N 1
ATOM 2778 C CA . ALA A 1 349 ? -11.883 41.344 9.516 1 98.25 349 ALA A CA 1
ATOM 2779 C C . ALA A 1 349 ? -10.945 40.75 10.562 1 98.25 349 ALA A C 1
ATOM 2781 O O . ALA A 1 349 ? -10.633 41.375 11.57 1 98.25 349 ALA A O 1
ATOM 2782 N N . MET A 1 350 ? -10.555 39.562 10.359 1 97.62 350 MET A N 1
ATOM 2783 C CA . MET A 1 350 ? -9.617 38.906 11.25 1 97.62 350 MET A CA 1
ATOM 2784 C C . MET A 1 350 ? -8.281 39.625 11.297 1 97.62 350 MET A C 1
ATOM 2786 O O . MET A 1 350 ? -7.723 39.844 12.375 1 97.62 350 MET A O 1
ATOM 2790 N N . ALA A 1 351 ? -7.789 40 10.141 1 96.94 351 ALA A N 1
ATOM 2791 C CA . ALA A 1 351 ? -6.5 40.688 10 1 96.94 351 ALA A CA 1
ATOM 2792 C C . ALA A 1 351 ? -6.516 42.031 10.695 1 96.94 351 ALA A C 1
ATOM 2794 O O . ALA A 1 351 ? -5.484 42.5 11.195 1 96.94 351 ALA A O 1
ATOM 2795 N N . ASN A 1 352 ? -7.672 42.625 10.75 1 96.62 352 ASN A N 1
ATOM 2796 C CA . ASN A 1 352 ? -7.797 43.938 11.328 1 96.62 352 ASN A CA 1
ATOM 2797 C C . ASN A 1 352 ? -8.156 43.875 12.805 1 96.62 352 ASN A C 1
ATOM 2799 O O . ASN A 1 352 ? -8.203 44.906 13.484 1 96.62 352 ASN A O 1
ATOM 2803 N N . SER A 1 353 ? -8.414 42.75 13.234 1 97.44 353 SER A N 1
ATOM 2804 C CA . SER A 1 353 ? -8.773 42.562 14.641 1 97.44 353 SER A CA 1
ATOM 2805 C C . SER A 1 353 ? -7.547 42.656 15.539 1 97.44 353 SER A C 1
ATOM 2807 O O . SER A 1 353 ? -6.418 42.5 15.078 1 97.44 353 SER A O 1
ATOM 2809 N N . LYS A 1 354 ? -7.773 42.969 16.828 1 97.38 354 LYS A N 1
ATOM 2810 C CA . LYS A 1 354 ? -6.691 43 17.812 1 97.38 354 LYS A CA 1
ATOM 2811 C C . LYS A 1 354 ? -6.508 41.625 18.469 1 97.38 354 LYS A C 1
ATOM 2813 O O . LYS A 1 354 ? -5.637 41.469 19.312 1 97.38 354 LYS A O 1
ATOM 2818 N N . ALA A 1 355 ? -7.309 40.719 18.031 1 98.19 355 ALA A N 1
ATOM 2819 C CA . ALA A 1 355 ? -7.293 39.375 18.625 1 98.19 355 ALA A CA 1
ATOM 2820 C C . ALA A 1 355 ? -6.051 38.594 18.188 1 98.19 355 ALA A C 1
ATOM 2822 O O . ALA A 1 355 ? -5.402 38.969 17.203 1 98.19 355 ALA A O 1
ATOM 2823 N N . PHE A 1 356 ? -5.633 37.625 19.047 1 98.19 356 PHE A N 1
ATOM 2824 C CA . PHE A 1 356 ? -4.719 36.594 18.562 1 98.19 356 PHE A CA 1
ATOM 2825 C C . PHE A 1 356 ? -5.402 35.719 17.516 1 98.19 356 PHE A C 1
ATOM 2827 O O . PHE A 1 356 ? -6.418 35.062 17.812 1 98.19 356 PHE A O 1
ATOM 2834 N N . THR A 1 357 ? -4.824 35.656 16.281 1 98.19 357 THR A N 1
ATOM 2835 C CA . THR A 1 357 ? -5.531 35.031 15.172 1 98.19 357 THR A CA 1
ATOM 2836 C C . THR A 1 357 ? -4.781 33.812 14.68 1 98.19 357 THR A C 1
ATOM 2838 O O . THR A 1 357 ? -3.555 33.812 14.539 1 98.19 357 THR A O 1
ATOM 2841 N N . VAL A 1 358 ? -5.547 32.719 14.492 1 97.25 358 VAL A N 1
ATOM 2842 C CA . VAL A 1 358 ? -5.004 31.453 13.977 1 97.25 358 VAL A CA 1
ATOM 2843 C C . VAL A 1 358 ? -5.832 30.984 12.781 1 97.25 358 VAL A C 1
ATOM 2845 O O . VAL A 1 358 ? -7.062 30.938 12.852 1 97.25 358 VAL A O 1
ATOM 2848 N N . ILE A 1 359 ? -5.156 30.734 11.742 1 96.12 359 ILE A N 1
ATOM 2849 C CA . ILE A 1 359 ? -5.859 30.141 10.609 1 96.12 359 ILE A CA 1
ATOM 2850 C C . ILE A 1 359 ? -5.277 28.766 10.297 1 96.12 359 ILE A C 1
ATOM 2852 O O . ILE A 1 359 ? -4.066 28.562 10.391 1 96.12 359 ILE A O 1
ATOM 2856 N N . GLY A 1 360 ? -6.164 27.828 9.961 1 91.56 360 GLY A N 1
ATOM 2857 C CA . GLY A 1 360 ? -5.762 26.5 9.562 1 91.56 360 GLY A CA 1
ATOM 2858 C C . GLY A 1 360 ? -6.297 26.094 8.203 1 91.56 360 GLY A C 1
ATOM 2859 O O . GLY A 1 360 ? -7.289 26.656 7.727 1 91.56 360 GLY A O 1
ATOM 2860 N N . GLY A 1 361 ? -5.621 25.203 7.535 1 83.5 361 GLY A N 1
ATOM 2861 C CA . GLY A 1 361 ? -6.066 24.672 6.258 1 83.5 361 GLY A CA 1
ATOM 2862 C C . GLY A 1 361 ? -5.379 25.312 5.07 1 83.5 361 GLY A C 1
ATOM 2863 O O . GLY A 1 361 ? -5.059 26.5 5.105 1 83.5 361 GLY A O 1
ATOM 2864 N N . GLY A 1 362 ? -5.199 24.562 4.02 1 81.75 362 GLY A N 1
ATOM 2865 C CA . GLY A 1 362 ? -4.52 25.031 2.82 1 81.75 362 GLY A CA 1
ATOM 2866 C C . GLY A 1 362 ? -5.289 26.109 2.074 1 81.75 362 GLY A C 1
ATOM 2867 O O . GLY A 1 362 ? -4.695 27.047 1.548 1 81.75 362 GLY A O 1
ATOM 2868 N N . HIS A 1 363 ? -6.582 26.062 2.148 1 86.94 363 HIS A N 1
ATOM 2869 C CA . HIS A 1 363 ? -7.398 26.984 1.376 1 86.94 363 HIS A CA 1
ATOM 2870 C C . HIS A 1 363 ? -7.363 28.391 1.979 1 86.94 363 HIS A C 1
ATOM 2872 O O . HIS A 1 363 ? -7.141 29.359 1.266 1 86.94 363 HIS A O 1
ATOM 2878 N N . LEU A 1 364 ? -7.617 28.469 3.279 1 92.75 364 LEU A N 1
ATOM 2879 C CA . LEU A 1 364 ? -7.594 29.781 3.91 1 92.75 364 LEU A CA 1
ATOM 2880 C C . LEU A 1 364 ? -6.207 30.406 3.82 1 92.75 364 LEU A C 1
ATOM 2882 O O . LEU A 1 364 ? -6.074 31.625 3.623 1 92.75 364 LEU A O 1
ATOM 2886 N N . SER A 1 365 ? -5.219 29.562 4.016 1 90.75 365 SER A N 1
ATOM 2887 C CA . SER A 1 365 ? -3.848 30.047 3.902 1 90.75 365 SER A CA 1
ATOM 2888 C C . SER A 1 365 ? -3.574 30.609 2.514 1 90.75 365 SER A C 1
ATOM 2890 O O . SER A 1 365 ? -2.914 31.641 2.377 1 90.75 365 SER A O 1
ATOM 2892 N N . ALA A 1 366 ? -4.027 29.938 1.533 1 87.75 366 ALA A N 1
ATOM 2893 C CA . ALA A 1 366 ? -3.855 30.391 0.154 1 87.75 366 ALA A CA 1
ATOM 2894 C C . ALA A 1 366 ? -4.543 31.734 -0.078 1 87.75 366 ALA A C 1
ATOM 2896 O O . ALA A 1 366 ? -3.994 32.625 -0.741 1 87.75 366 ALA A O 1
ATOM 2897 N N . VAL A 1 367 ? -5.723 31.859 0.446 1 92.19 367 VAL A N 1
ATOM 2898 C CA . VAL A 1 367 ? -6.48 33.094 0.276 1 92.19 367 VAL A CA 1
ATOM 2899 C C . VAL A 1 367 ? -5.785 34.219 1.021 1 92.19 367 VAL A C 1
ATOM 2901 O O . VAL A 1 367 ? -5.719 35.344 0.523 1 92.19 367 VAL A O 1
ATOM 2904 N N . ALA A 1 368 ? -5.359 33.938 2.219 1 94.81 368 ALA A N 1
ATOM 2905 C CA . ALA A 1 368 ? -4.637 34.969 2.986 1 94.81 368 ALA A CA 1
ATOM 2906 C C . ALA A 1 368 ? -3.42 35.469 2.217 1 94.81 368 ALA A C 1
ATOM 2908 O O . ALA A 1 368 ? -3.135 36.656 2.213 1 94.81 368 ALA A O 1
ATOM 2909 N N . GLU A 1 369 ? -2.723 34.562 1.614 1 90.88 369 GLU A N 1
ATOM 2910 C CA . GLU A 1 369 ? -1.565 34.938 0.805 1 90.88 369 GLU A CA 1
ATOM 2911 C C . GLU A 1 369 ? -1.985 35.719 -0.432 1 90.88 369 GLU A C 1
ATOM 2913 O O . GLU A 1 369 ? -1.376 36.75 -0.761 1 90.88 369 GLU A O 1
ATOM 2918 N N . LEU A 1 370 ? -2.934 35.281 -1.109 1 91.12 370 LEU A N 1
ATOM 2919 C CA . LEU A 1 370 ? -3.416 35.875 -2.35 1 91.12 370 LEU A CA 1
ATOM 2920 C C . LEU A 1 370 ? -3.809 37.344 -2.133 1 91.12 370 LEU A C 1
ATOM 2922 O O . LEU A 1 370 ? -3.557 38.188 -2.99 1 91.12 370 LEU A O 1
ATOM 2926 N N . TYR A 1 371 ? -4.438 37.594 -1.005 1 93.69 371 TYR A N 1
ATOM 2927 C CA . TYR A 1 371 ? -4.98 38.938 -0.784 1 93.69 371 TYR A CA 1
ATOM 2928 C C . TYR A 1 371 ? -4.102 39.719 0.176 1 93.69 371 TYR A C 1
ATOM 2930 O O . TYR A 1 371 ? -4.488 40.812 0.632 1 93.69 371 TYR A O 1
ATOM 2938 N N . GLY A 1 372 ? -2.99 39.125 0.599 1 94.44 372 GLY A N 1
ATOM 2939 C CA . GLY A 1 372 ? -1.972 39.875 1.337 1 94.44 372 GLY A CA 1
ATOM 2940 C C . GLY A 1 372 ? -2.291 40 2.812 1 94.44 372 GLY A C 1
ATOM 2941 O O . GLY A 1 372 ? -1.981 41.031 3.424 1 94.44 372 GLY A O 1
ATOM 2942 N N . PHE A 1 373 ? -2.99 39.062 3.381 1 95.94 373 PHE A N 1
ATOM 2943 C CA . PHE A 1 373 ? -3.359 39.125 4.789 1 95.94 373 PHE A CA 1
ATOM 2944 C C . PHE A 1 373 ? -2.4 38.281 5.641 1 95.94 373 PHE A C 1
ATOM 2946 O O . PHE A 1 373 ? -2.451 38.344 6.871 1 95.94 373 PHE A O 1
ATOM 2953 N N . SER A 1 374 ? -1.489 37.594 5.051 1 94.06 374 SER A N 1
ATOM 2954 C CA . SER A 1 374 ? -0.669 36.594 5.734 1 94.06 374 SER A CA 1
ATOM 2955 C C . SER A 1 374 ? 0.136 37.219 6.867 1 94.06 374 SER A C 1
ATOM 2957 O O . SER A 1 374 ? 0.214 36.656 7.965 1 94.06 374 SER A O 1
ATOM 2959 N N . ASP A 1 375 ? 0.654 38.406 6.637 1 94.31 375 ASP A N 1
ATOM 2960 C CA . ASP A 1 375 ? 1.53 39.062 7.605 1 94.31 375 ASP A CA 1
ATOM 2961 C C . ASP A 1 375 ? 0.731 39.625 8.773 1 94.31 375 ASP A C 1
ATOM 2963 O O . ASP A 1 375 ? 1.3 39.969 9.812 1 94.31 375 ASP A O 1
ATOM 2967 N N . LYS A 1 376 ? -0.591 39.656 8.625 1 96.38 376 LYS A N 1
ATOM 2968 C CA . LYS A 1 376 ? -1.444 40.25 9.656 1 96.38 376 LYS A CA 1
ATOM 2969 C C . LYS A 1 376 ? -2.092 39.156 10.516 1 96.38 376 LYS A C 1
ATOM 2971 O O . LYS A 1 376 ? -2.771 39.469 11.5 1 96.38 376 LYS A O 1
ATOM 2976 N N . ILE A 1 377 ? -1.903 37.969 10.125 1 96.75 377 ILE A N 1
ATOM 2977 C CA . ILE A 1 377 ? -2.408 36.844 10.898 1 96.75 377 ILE A CA 1
ATOM 2978 C C . ILE A 1 377 ? -1.322 36.344 11.844 1 96.75 377 ILE A C 1
ATOM 2980 O O . ILE A 1 377 ? -0.178 36.125 11.43 1 96.75 377 ILE A O 1
ATOM 2984 N N . ASP A 1 378 ? -1.692 36.156 13.141 1 96.94 378 ASP A N 1
ATOM 2985 C CA . ASP A 1 378 ? -0.695 35.844 14.156 1 96.94 378 ASP A CA 1
ATOM 2986 C C . ASP A 1 378 ? -0.095 34.469 13.906 1 96.94 378 ASP A C 1
ATOM 2988 O O . ASP A 1 378 ? 1.099 34.25 14.125 1 96.94 378 ASP A O 1
ATOM 2992 N N . HIS A 1 379 ? -0.906 33.5 13.539 1 96.44 379 HIS A N 1
ATOM 2993 C CA . HIS A 1 379 ? -0.421 32.156 13.305 1 96.44 379 HIS A CA 1
ATOM 2994 C C . HIS A 1 379 ? -1.163 31.484 12.148 1 96.44 379 HIS A C 1
ATOM 2996 O O . HIS A 1 379 ? -2.381 31.297 12.211 1 96.44 379 HIS A O 1
ATOM 3002 N N . ILE A 1 380 ? -0.419 31.172 11.125 1 95.31 380 ILE A N 1
ATOM 3003 C CA . ILE A 1 380 ? -0.939 30.391 10.008 1 95.31 380 ILE A CA 1
ATOM 3004 C C . ILE A 1 380 ? -0.406 28.969 10.086 1 95.31 380 ILE A C 1
ATOM 3006 O O . ILE A 1 380 ? 0.763 28.719 9.781 1 95.31 380 ILE A O 1
ATOM 3010 N N . SER A 1 381 ? -1.264 28.062 10.43 1 93.88 381 SER A N 1
ATOM 3011 C CA . SER A 1 381 ? -0.84 26.672 10.602 1 93.88 381 SER A CA 1
ATOM 3012 C C . SER A 1 381 ? -0.556 26.016 9.258 1 93.88 381 SER A C 1
ATOM 3014 O O . SER A 1 381 ? -1.286 26.219 8.289 1 93.88 381 SER A O 1
ATOM 3016 N N . THR A 1 382 ? 0.463 25.203 9.242 1 84.56 382 THR A N 1
ATOM 3017 C CA . THR A 1 382 ? 0.854 24.484 8.039 1 84.56 382 THR A CA 1
ATOM 3018 C C . THR A 1 382 ? 0.218 23.094 8 1 84.56 382 THR A C 1
ATOM 3020 O O . THR A 1 382 ? 0.388 22.359 7.031 1 84.56 382 THR A O 1
ATOM 3023 N N . GLY A 1 383 ? -0.5 22.734 9.047 1 88.56 383 GLY A N 1
ATOM 3024 C CA . GLY A 1 383 ? -0.823 21.344 9.328 1 88.56 383 GLY A CA 1
ATOM 3025 C C . GLY A 1 383 ? -1.937 20.797 8.453 1 88.56 383 GLY A C 1
ATOM 3026 O O . GLY A 1 383 ? -2.029 19.594 8.234 1 88.56 383 GLY A O 1
ATOM 3027 N N . GLY A 1 384 ? -2.787 21.672 7.938 1 85.31 384 GLY A N 1
ATOM 3028 C CA . GLY A 1 384 ? -3.922 21.156 7.191 1 85.31 384 GLY A CA 1
ATOM 3029 C C . GLY A 1 384 ? -4.766 20.188 8 1 85.31 384 GLY A C 1
ATOM 3030 O O . GLY A 1 384 ? -5.34 20.562 9.023 1 85.31 384 GLY A O 1
ATOM 3031 N N . GLY A 1 385 ? -4.691 18.875 7.609 1 84.44 385 GLY A N 1
ATOM 3032 C CA . GLY A 1 385 ? -5.426 17.812 8.297 1 84.44 385 GLY A CA 1
ATOM 3033 C C . GLY A 1 385 ? -5.012 17.641 9.742 1 84.44 385 GLY A C 1
ATOM 3034 O O . GLY A 1 385 ? -5.855 17.406 10.609 1 84.44 385 GLY A O 1
ATOM 3035 N N . SER A 1 386 ? -3.771 17.828 10.039 1 92.62 386 SER A N 1
ATOM 3036 C CA . SER A 1 386 ? -3.279 17.703 11.406 1 92.62 386 SER A CA 1
ATOM 3037 C C . SER A 1 386 ? -3.869 18.781 12.312 1 92.62 386 SER A C 1
ATOM 3039 O O . SER A 1 386 ? -4.191 18.516 13.469 1 92.62 386 SER A O 1
ATOM 3041 N N . THR A 1 387 ? -3.98 19.969 11.797 1 93.94 387 THR A N 1
ATOM 3042 C CA . THR A 1 387 ? -4.578 21.062 12.562 1 93.94 387 THR A CA 1
ATOM 3043 C C . THR A 1 387 ? -6.027 20.734 12.922 1 93.94 387 THR A C 1
ATOM 3045 O O . THR A 1 387 ? -6.43 20.875 14.078 1 93.94 387 THR A O 1
ATOM 3048 N N . LEU A 1 388 ? -6.781 20.25 11.938 1 91.25 388 LEU A N 1
ATOM 3049 C CA . LEU A 1 388 ? -8.18 19.891 12.148 1 91.25 388 LEU A CA 1
ATOM 3050 C C . LEU A 1 388 ? -8.305 18.781 13.195 1 91.25 388 LEU A C 1
ATOM 3052 O O . LEU A 1 388 ? -9.086 18.906 14.141 1 91.25 388 LEU A O 1
ATOM 3056 N N . SER A 1 389 ? -7.438 17.797 13.008 1 92.69 389 SER A N 1
ATOM 3057 C CA . SER A 1 389 ? -7.469 16.672 13.938 1 92.69 389 SER A CA 1
ATOM 3058 C C . SER A 1 389 ? -7.09 17.125 15.352 1 92.69 389 SER A C 1
ATOM 3060 O O . SER A 1 389 ? -7.703 16.688 16.328 1 92.69 389 SER A O 1
ATOM 3062 N N . PHE A 1 390 ? -6.176 17.969 15.438 1 95.25 390 PHE A N 1
ATOM 3063 C CA . PHE A 1 390 ? -5.707 18.469 16.734 1 95.25 390 PHE A CA 1
ATOM 3064 C C . PHE A 1 390 ? -6.816 19.234 17.453 1 95.25 390 PHE A C 1
ATOM 3066 O O . PHE A 1 390 ? -7.109 18.953 18.609 1 95.25 390 PHE A O 1
ATOM 3073 N N . LEU A 1 391 ? -7.473 20.125 16.781 1 95.12 391 LEU A N 1
ATOM 3074 C CA . LEU A 1 391 ? -8.516 20.953 17.359 1 95.12 391 LEU A CA 1
ATOM 3075 C C . LEU A 1 391 ? -9.758 20.141 17.688 1 95.12 391 LEU A C 1
ATOM 3077 O O . LEU A 1 391 ? -10.523 20.484 18.594 1 95.12 391 LEU A O 1
ATOM 3081 N N . SER A 1 392 ? -9.953 19.031 16.969 1 94.75 392 SER A N 1
ATOM 3082 C CA . SER A 1 392 ? -11.102 18.172 17.188 1 94.75 392 SER A CA 1
ATOM 3083 C C . SER A 1 392 ? -10.914 17.281 18.422 1 94.75 392 SER A C 1
ATOM 3085 O O . SER A 1 392 ? -11.844 16.594 18.828 1 94.75 392 SER A O 1
ATOM 3087 N N . GLY A 1 393 ? -9.664 17.297 18.922 1 92.88 393 GLY A N 1
ATOM 3088 C CA . GLY A 1 393 ? -9.406 16.516 20.109 1 92.88 393 GLY A CA 1
ATOM 3089 C C . GLY A 1 393 ? -9 15.078 19.797 1 92.88 393 GLY A C 1
ATOM 3090 O O . GLY A 1 393 ? -8.859 14.258 20.703 1 92.88 393 GLY A O 1
ATOM 3091 N N . GLU A 1 394 ? -8.805 14.844 18.531 1 92.56 394 GLU A N 1
ATOM 3092 C CA . GLU A 1 394 ? -8.344 13.516 18.141 1 92.56 394 GLU A CA 1
ATOM 3093 C C . GLU A 1 394 ? -6.906 13.281 18.578 1 92.56 394 GLU A C 1
ATOM 3095 O O . GLU A 1 394 ? -6.133 14.227 18.734 1 92.56 394 GLU A O 1
ATOM 3100 N N . ARG A 1 395 ? -6.664 11.977 18.906 1 92.5 395 ARG A N 1
ATOM 3101 C CA . ARG A 1 395 ? -5.289 11.602 19.219 1 92.5 395 ARG A CA 1
ATOM 3102 C C . ARG A 1 395 ? -4.43 11.547 17.953 1 92.5 395 ARG A C 1
ATOM 3104 O O . ARG A 1 395 ? -4.672 10.719 17.078 1 92.5 395 ARG A O 1
ATOM 3111 N N . LEU A 1 396 ? -3.471 12.391 17.875 1 95.81 396 LEU A N 1
ATOM 3112 C CA . LEU A 1 396 ? -2.537 12.375 16.75 1 95.81 396 LEU A CA 1
ATOM 3113 C C . LEU A 1 396 ? -1.321 11.508 17.062 1 95.81 396 LEU A C 1
ATOM 3115 O O . LEU A 1 396 ? -0.628 11.742 18.047 1 95.81 396 LEU A O 1
ATOM 3119 N N . PRO A 1 397 ? -0.96 10.555 16.219 1 96.25 397 PRO A N 1
ATOM 3120 C CA . PRO A 1 397 ? 0.104 9.594 16.516 1 96.25 397 PRO A CA 1
ATOM 3121 C C . PRO A 1 397 ? 1.426 10.266 16.875 1 96.25 397 PRO A C 1
ATOM 3123 O O . PRO A 1 397 ? 2.059 9.891 17.875 1 96.25 397 PRO A O 1
ATOM 3126 N N . VAL A 1 398 ? 1.853 11.266 16.156 1 97.44 398 VAL A N 1
ATOM 3127 C CA . VAL A 1 398 ? 3.143 11.906 16.391 1 97.44 398 VAL A CA 1
ATOM 3128 C C . VAL A 1 398 ? 3.125 12.633 17.734 1 97.44 398 VAL A C 1
ATOM 3130 O O . VAL A 1 398 ? 4.102 12.578 18.484 1 97.44 398 VAL A O 1
ATOM 3133 N N . ILE A 1 399 ? 2.027 13.289 18.062 1 96.94 399 ILE A N 1
ATOM 3134 C CA . ILE A 1 399 ? 1.916 14.016 19.328 1 96.94 399 ILE A CA 1
ATOM 3135 C C . ILE A 1 399 ? 1.918 13.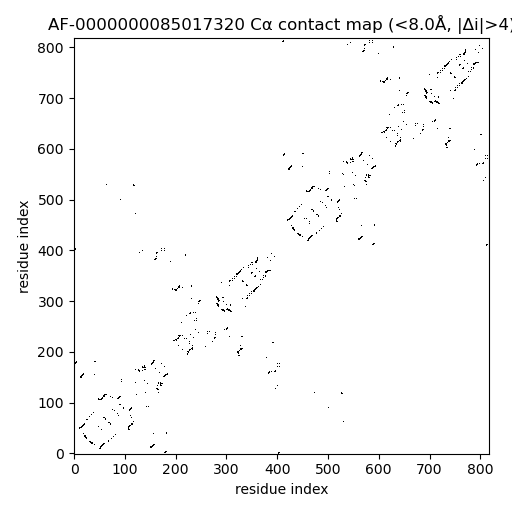023 20.484 1 96.94 399 ILE A C 1
ATOM 3137 O O . ILE A 1 399 ? 2.555 13.266 21.516 1 96.94 399 ILE A O 1
ATOM 3141 N N . GLU A 1 400 ? 1.198 11.922 20.312 1 96.25 400 GLU A N 1
ATOM 3142 C CA . GLU A 1 400 ? 1.177 10.891 21.344 1 96.25 400 GLU A CA 1
ATOM 3143 C C . GLU A 1 400 ? 2.576 10.344 21.609 1 96.25 400 GLU A C 1
ATOM 3145 O O . GLU A 1 400 ? 2.957 10.125 22.766 1 96.25 400 GLU A O 1
ATOM 3150 N N . VAL A 1 401 ? 3.307 10.141 20.594 1 96.75 401 VAL A N 1
ATOM 3151 C CA . VAL A 1 401 ? 4.652 9.594 20.734 1 96.75 401 VAL A CA 1
ATOM 3152 C C . VAL A 1 401 ? 5.555 10.617 21.422 1 96.75 401 VAL A C 1
ATOM 3154 O O . VAL A 1 401 ? 6.426 10.25 22.219 1 96.75 401 VAL A O 1
ATOM 3157 N N . LEU A 1 402 ? 5.379 11.875 21.094 1 98.12 402 LEU A N 1
ATOM 3158 C CA . LEU A 1 402 ? 6.141 12.922 21.75 1 98.12 402 LEU A CA 1
ATOM 3159 C C . LEU A 1 402 ? 5.852 12.938 23.25 1 98.12 402 LEU A C 1
ATOM 3161 O O . LEU A 1 402 ? 6.77 13.062 24.062 1 98.12 402 LEU A O 1
ATOM 3165 N N . LYS A 1 403 ? 4.621 12.773 23.625 1 96.69 403 LYS A N 1
ATOM 3166 C CA . LYS A 1 403 ? 4.234 12.719 25.031 1 96.69 403 LYS A CA 1
ATOM 3167 C C . LYS A 1 403 ? 4.84 11.5 25.719 1 96.69 403 LYS A C 1
ATOM 3169 O O . LYS A 1 403 ? 5.367 11.609 26.828 1 96.69 403 LYS A O 1
ATOM 3174 N N . MET A 1 404 ? 4.746 10.375 25.031 1 95.94 404 MET A N 1
ATOM 3175 C CA . MET A 1 404 ? 5.309 9.141 25.578 1 95.94 404 MET A CA 1
ATOM 3176 C C . MET A 1 404 ? 6.809 9.281 25.812 1 95.94 404 MET A C 1
ATOM 3178 O O . MET A 1 404 ? 7.336 8.805 26.812 1 95.94 404 MET A O 1
ATOM 3182 N N . SER A 1 405 ? 7.441 9.898 24.844 1 97.06 405 SER A N 1
ATOM 3183 C CA . SER A 1 405 ? 8.883 10.086 24.938 1 97.06 405 SER A CA 1
ATOM 3184 C C . SER A 1 405 ? 9.25 10.977 26.125 1 97.06 405 SER A C 1
ATOM 3186 O O . SER A 1 405 ? 10.289 10.773 26.766 1 97.06 405 SER A O 1
ATOM 3188 N N . TYR A 1 406 ? 8.477 11.992 26.375 1 97 406 TYR A N 1
ATOM 3189 C CA . TYR A 1 406 ? 8.711 12.875 27.516 1 97 406 TYR A CA 1
ATOM 3190 C C . TYR A 1 406 ? 8.641 12.109 28.828 1 97 406 TYR A C 1
ATOM 3192 O O . TYR A 1 406 ? 9.43 12.359 29.75 1 97 406 TYR A O 1
ATOM 3200 N N . GLU A 1 407 ? 7.738 11.195 28.922 1 96.25 407 GLU A N 1
ATOM 3201 C CA . GLU A 1 407 ? 7.578 10.398 30.141 1 96.25 407 GLU A CA 1
ATOM 3202 C C . GLU A 1 407 ? 8.742 9.43 30.312 1 96.25 407 GLU A C 1
ATOM 3204 O O . GLU A 1 407 ? 9.188 9.18 31.438 1 96.25 407 GLU A O 1
ATOM 3209 N N . LYS A 1 408 ? 9.18 8.914 29.234 1 94.5 408 LYS A N 1
ATOM 3210 C CA . LYS A 1 408 ? 10.188 7.859 29.266 1 94.5 408 LYS A CA 1
ATOM 3211 C C . LYS A 1 408 ? 11.578 8.438 29.5 1 94.5 408 LYS A C 1
ATOM 3213 O O . LYS A 1 408 ? 12.422 7.809 30.141 1 94.5 408 LYS A O 1
ATOM 3218 N N . TYR A 1 409 ? 11.852 9.664 28.922 1 94.06 409 TYR A N 1
ATOM 3219 C CA . TYR A 1 409 ? 13.211 10.203 28.938 1 94.06 409 TYR A CA 1
ATOM 3220 C C . TYR A 1 409 ? 13.281 11.477 29.766 1 94.06 409 TYR A C 1
ATOM 3222 O O . TYR A 1 409 ? 14.375 11.977 30.047 1 94.06 409 TYR A O 1
ATOM 3230 N N . MET B 1 1 ? -0.718 -17.359 -28.672 1 88.88 1 MET B N 1
ATOM 3231 C CA . MET B 1 1 ? 0.712 -17.344 -28.969 1 88.88 1 MET B CA 1
ATOM 3232 C C . MET B 1 1 ? 1.424 -16.266 -28.156 1 88.88 1 MET B C 1
ATOM 3234 O O . MET B 1 1 ? 0.813 -15.273 -27.766 1 88.88 1 MET B O 1
ATOM 3238 N N . PHE B 1 2 ? 2.746 -16.578 -27.75 1 96.25 2 PHE B N 1
ATOM 3239 C CA . PHE B 1 2 ? 3.576 -15.633 -27.016 1 96.25 2 PHE B CA 1
ATOM 3240 C C . PHE B 1 2 ? 5.031 -15.727 -27.469 1 96.25 2 PHE B C 1
ATOM 3242 O O . PHE B 1 2 ? 5.422 -16.688 -28.125 1 96.25 2 PHE B O 1
ATOM 3249 N N . LEU B 1 3 ? 5.766 -14.648 -27.203 1 97.88 3 LEU B N 1
ATOM 3250 C CA . LEU B 1 3 ? 7.188 -14.617 -27.531 1 97.88 3 LEU B CA 1
ATOM 3251 C C . LEU B 1 3 ? 7.996 -15.422 -26.516 1 97.88 3 LEU B C 1
ATOM 3253 O O . LEU B 1 3 ? 7.715 -15.383 -25.312 1 97.88 3 LEU B O 1
ATOM 3257 N N . THR B 1 4 ? 8.906 -16.219 -27.031 1 98.31 4 THR B N 1
ATOM 3258 C CA . THR B 1 4 ? 9.828 -16.984 -26.188 1 98.31 4 THR B CA 1
ATOM 3259 C C . THR B 1 4 ? 11.266 -16.531 -26.438 1 98.31 4 THR B C 1
ATOM 3261 O O . THR B 1 4 ? 11.531 -15.703 -27.297 1 98.31 4 THR B O 1
ATOM 3264 N N . MET B 1 5 ? 12.188 -17.062 -25.656 1 98.5 5 MET B N 1
ATOM 3265 C CA . MET B 1 5 ? 13.594 -16.703 -25.766 1 98.5 5 MET B CA 1
ATOM 3266 C C . MET B 1 5 ? 14.172 -17.156 -27.094 1 98.5 5 MET B C 1
ATOM 3268 O O . MET B 1 5 ? 15.164 -16.609 -27.578 1 98.5 5 MET B O 1
ATOM 3272 N N . ASP B 1 6 ? 13.508 -18.078 -27.797 1 97.88 6 ASP B N 1
ATOM 3273 C CA . ASP B 1 6 ? 13.977 -18.594 -29.094 1 97.88 6 ASP B CA 1
ATOM 3274 C C . ASP B 1 6 ? 13.812 -17.562 -30.188 1 97.88 6 ASP B C 1
ATOM 3276 O O . ASP B 1 6 ? 14.414 -17.672 -31.266 1 97.88 6 ASP B O 1
ATOM 3280 N N . ASN B 1 7 ? 13.055 -16.578 -29.938 1 96.31 7 ASN B N 1
ATOM 3281 C CA . ASN B 1 7 ? 12.695 -15.602 -30.969 1 96.31 7 ASN B CA 1
ATOM 3282 C C . ASN B 1 7 ? 13.688 -14.445 -31.016 1 96.31 7 ASN B C 1
ATOM 3284 O O . ASN B 1 7 ? 13.578 -13.562 -31.875 1 96.31 7 ASN B O 1
ATOM 3288 N N . PHE B 1 8 ? 14.719 -14.484 -30.109 1 97.38 8 PHE B N 1
ATOM 3289 C CA . PHE B 1 8 ? 15.555 -13.297 -30 1 97.38 8 PHE B CA 1
ATOM 3290 C C . PHE B 1 8 ? 17.031 -13.68 -29.844 1 97.38 8 PHE B C 1
ATOM 3292 O O . PHE B 1 8 ? 17.344 -14.805 -29.453 1 97.38 8 PHE B O 1
ATOM 3299 N N . ASP B 1 9 ? 17.906 -12.758 -30.234 1 97.81 9 ASP B N 1
ATOM 3300 C CA . ASP B 1 9 ? 19.328 -12.812 -29.953 1 97.81 9 ASP B CA 1
ATOM 3301 C C . ASP B 1 9 ? 19.703 -11.891 -28.797 1 97.81 9 ASP B C 1
ATOM 3303 O O . ASP B 1 9 ? 19.5 -10.672 -28.875 1 97.81 9 ASP B O 1
ATOM 3307 N N . PHE B 1 10 ? 20.359 -12.453 -27.766 1 98.44 10 PHE B N 1
ATOM 3308 C CA . PHE B 1 10 ? 20.578 -11.703 -26.531 1 98.44 10 PHE B CA 1
ATOM 3309 C C . PHE B 1 10 ? 22.047 -11.281 -26.438 1 98.44 10 PHE B C 1
ATOM 3311 O O . PHE B 1 10 ? 22.438 -10.617 -25.469 1 98.44 10 PHE B O 1
ATOM 3318 N N . ASN B 1 11 ? 22.844 -11.594 -27.453 1 98.56 11 ASN B N 1
ATOM 3319 C CA . ASN B 1 11 ? 24.266 -11.273 -27.422 1 98.56 11 ASN B CA 1
ATOM 3320 C C . ASN B 1 11 ? 24.5 -9.773 -27.266 1 98.56 11 ASN B C 1
ATOM 3322 O O . ASN B 1 11 ? 24.047 -8.984 -28.109 1 98.56 11 ASN B O 1
ATOM 3326 N N . ASN B 1 12 ? 25.172 -9.398 -26.234 1 98.5 12 ASN B N 1
ATOM 3327 C CA . ASN B 1 12 ? 25.547 -8.031 -25.906 1 98.5 12 ASN B CA 1
ATOM 3328 C C . ASN B 1 12 ? 24.312 -7.145 -25.734 1 98.5 12 ASN B C 1
ATOM 3330 O O . ASN B 1 12 ? 24.359 -5.941 -25.984 1 98.5 12 ASN B O 1
ATOM 3334 N N . LYS B 1 13 ? 23.188 -7.73 -25.406 1 98.62 13 LYS B N 1
ATOM 3335 C CA . LYS B 1 13 ? 21.953 -6.992 -25.141 1 98.62 13 LYS B CA 1
ATOM 3336 C C . LYS B 1 13 ? 21.688 -6.887 -23.641 1 98.62 13 LYS B C 1
ATOM 3338 O O . LYS B 1 13 ? 22 -7.797 -22.875 1 98.62 13 LYS B O 1
ATOM 3343 N N . SER B 1 14 ? 21.203 -5.75 -23.234 1 98.81 14 SER B N 1
ATOM 3344 C CA . SER B 1 14 ? 20.766 -5.559 -21.859 1 98.81 14 SER B CA 1
ATOM 3345 C C . SER B 1 14 ? 19.359 -6.105 -21.641 1 98.81 14 SER B C 1
ATOM 3347 O O . SER B 1 14 ? 18.406 -5.691 -22.312 1 98.81 14 SER B O 1
ATOM 3349 N N . VAL B 1 15 ? 19.25 -7.039 -20.703 1 98.81 15 VAL B N 1
ATOM 3350 C CA . VAL B 1 15 ? 18 -7.746 -20.5 1 98.81 15 VAL B CA 1
ATOM 3351 C C . VAL B 1 15 ? 17.562 -7.621 -19.031 1 98.81 15 VAL B C 1
ATOM 3353 O O . VAL B 1 15 ? 18.391 -7.789 -18.125 1 98.81 15 VAL B O 1
ATOM 3356 N N . VAL B 1 16 ? 16.328 -7.215 -18.797 1 98.94 16 VAL B N 1
ATOM 3357 C CA . VAL B 1 16 ? 15.742 -7.266 -17.469 1 98.94 16 VAL B CA 1
ATOM 3358 C C . VAL B 1 16 ? 14.867 -8.508 -17.328 1 98.94 16 VAL B C 1
ATOM 3360 O O . VAL B 1 16 ? 14.023 -8.781 -18.188 1 98.94 16 VAL B O 1
ATOM 3363 N N . VAL B 1 17 ? 15.133 -9.289 -16.312 1 98.94 17 VAL B N 1
ATOM 3364 C CA . VAL B 1 17 ? 14.438 -10.555 -16.094 1 98.94 17 VAL B CA 1
ATOM 3365 C C . VAL B 1 17 ? 13.664 -10.508 -14.781 1 98.94 17 VAL B C 1
ATOM 3367 O O . VAL B 1 17 ? 14.242 -10.242 -13.727 1 98.94 17 VAL B O 1
ATOM 3370 N N . ARG B 1 18 ? 12.391 -10.672 -14.797 1 98.94 18 ARG B N 1
ATOM 3371 C CA . ARG B 1 18 ? 11.57 -10.781 -13.602 1 98.94 18 ARG B CA 1
ATOM 3372 C C . ARG B 1 18 ? 11.328 -12.242 -13.242 1 98.94 18 ARG B C 1
ATOM 3374 O O . ARG B 1 18 ? 10.727 -12.992 -14.016 1 98.94 18 ARG B O 1
ATOM 3381 N N . VAL B 1 19 ? 11.773 -12.656 -12.062 1 98.81 19 VAL B N 1
ATOM 3382 C CA . VAL B 1 19 ? 11.609 -14.031 -11.609 1 98.81 19 VAL B CA 1
ATOM 3383 C C . VAL B 1 19 ? 10.836 -14.047 -10.297 1 98.81 19 VAL B C 1
ATOM 3385 O O . VAL B 1 19 ? 10.625 -13 -9.68 1 98.81 19 VAL B O 1
ATOM 3388 N N . ASP B 1 20 ? 10.352 -15.172 -9.922 1 97.94 20 ASP B N 1
ATOM 3389 C CA . ASP B 1 20 ? 9.734 -15.375 -8.617 1 97.94 20 ASP B CA 1
ATOM 3390 C C . ASP B 1 20 ? 10.562 -16.344 -7.766 1 97.94 20 ASP B C 1
ATOM 3392 O O . ASP B 1 20 ? 10.492 -17.562 -7.953 1 97.94 20 ASP B O 1
ATOM 3396 N N . ILE B 1 21 ? 11.258 -15.773 -6.816 1 97.81 21 ILE B N 1
ATOM 3397 C CA . ILE B 1 21 ? 12.094 -16.578 -5.938 1 97.81 21 ILE B CA 1
ATOM 3398 C C . ILE B 1 21 ? 11.688 -16.359 -4.484 1 97.81 21 ILE B C 1
ATOM 3400 O O . ILE B 1 21 ? 12.539 -16.297 -3.596 1 97.81 21 ILE B O 1
ATOM 3404 N N . ASN B 1 22 ? 10.414 -16.062 -4.277 1 96.56 22 ASN B N 1
ATOM 3405 C CA . ASN B 1 22 ? 9.852 -16 -2.93 1 96.56 22 ASN B CA 1
ATOM 3406 C C . ASN B 1 22 ? 9.922 -17.359 -2.242 1 96.56 22 ASN B C 1
ATOM 3408 O O . ASN B 1 22 ? 9.203 -18.297 -2.617 1 96.56 22 ASN B O 1
ATOM 3412 N N . CYS B 1 23 ? 10.781 -17.484 -1.227 1 94.88 23 CYS B N 1
ATOM 3413 C CA . CYS B 1 23 ? 11.055 -18.766 -0.579 1 94.88 23 CYS B CA 1
ATOM 3414 C C . CYS B 1 23 ? 10.625 -18.734 0.884 1 94.88 23 CYS B C 1
ATOM 3416 O O . CYS B 1 23 ? 10.625 -17.688 1.514 1 94.88 23 CYS B O 1
ATOM 3418 N N . PRO B 1 24 ? 10.188 -19.938 1.381 1 92.25 24 PRO B N 1
ATOM 3419 C CA . PRO B 1 24 ? 10.031 -20.016 2.836 1 92.25 24 PRO B CA 1
ATOM 3420 C C . PRO B 1 24 ? 11.344 -19.781 3.58 1 92.25 24 PRO B C 1
ATOM 3422 O O . PRO B 1 24 ? 12.383 -20.312 3.193 1 92.25 24 PRO B O 1
ATOM 3425 N N . LEU B 1 25 ? 11.234 -18.875 4.535 1 95.12 25 LEU B N 1
ATOM 3426 C CA . LEU B 1 25 ? 12.414 -18.547 5.328 1 95.12 25 LEU B CA 1
ATOM 3427 C C . LEU B 1 25 ? 12.234 -18.969 6.777 1 95.12 25 LEU B C 1
ATOM 3429 O O . LEU B 1 25 ? 11.109 -19.047 7.277 1 95.12 25 LEU B O 1
ATOM 3433 N N . ASP B 1 26 ? 13.344 -19.297 7.367 1 91.75 26 ASP B N 1
ATOM 3434 C CA . ASP B 1 26 ? 13.32 -19.453 8.82 1 91.75 26 ASP B CA 1
ATOM 3435 C C . ASP B 1 26 ? 13.031 -18.109 9.508 1 91.75 26 ASP B C 1
ATOM 3437 O O . ASP B 1 26 ? 13.734 -17.125 9.273 1 91.75 26 ASP B O 1
ATOM 3441 N N . PRO B 1 27 ? 12.008 -18.109 10.328 1 84.12 27 PRO B N 1
ATOM 3442 C CA . PRO B 1 27 ? 11.594 -16.844 10.914 1 84.12 27 PRO B CA 1
ATOM 3443 C C . PRO B 1 27 ? 12.672 -16.219 11.805 1 84.12 27 PRO B C 1
ATOM 3445 O O . PRO B 1 27 ? 12.727 -15.008 11.969 1 84.12 27 PRO B O 1
ATOM 3448 N N . ASP B 1 28 ? 13.531 -17.016 12.336 1 85.19 28 ASP B N 1
ATOM 3449 C CA . ASP B 1 28 ? 14.516 -16.516 13.297 1 85.19 28 ASP B CA 1
ATOM 3450 C C . ASP B 1 28 ? 15.836 -16.188 12.617 1 85.19 28 ASP B C 1
ATOM 3452 O O . ASP B 1 28 ? 16.391 -15.102 12.812 1 85.19 28 ASP B O 1
ATOM 3456 N N . SER B 1 29 ? 16.25 -17.062 11.695 1 86.5 29 SER B N 1
ATOM 3457 C CA . SER B 1 29 ? 17.578 -16.891 11.109 1 86.5 29 SER B CA 1
ATOM 3458 C C . SER B 1 29 ? 17.484 -16.203 9.75 1 86.5 29 SER B C 1
ATOM 3460 O O . SER B 1 29 ? 18.484 -15.641 9.266 1 86.5 29 SER B O 1
ATOM 3462 N N . GLY B 1 30 ? 16.375 -16.281 9.109 1 88.38 30 GLY B N 1
ATOM 3463 C CA . GLY B 1 30 ? 16.234 -15.727 7.77 1 88.38 30 GLY B CA 1
ATOM 3464 C C . GLY B 1 30 ? 16.781 -16.641 6.688 1 88.38 30 GLY B C 1
ATOM 3465 O O . GLY B 1 30 ? 16.781 -16.281 5.508 1 88.38 30 GLY B O 1
ATOM 3466 N N . GLU B 1 31 ? 17.172 -17.75 7.102 1 92.25 31 GLU B N 1
ATOM 3467 C CA . GLU B 1 31 ? 17.734 -18.719 6.156 1 92.25 31 GLU B CA 1
ATOM 3468 C C . GLU B 1 31 ? 16.656 -19.297 5.242 1 92.25 31 GLU B C 1
ATOM 3470 O O . GLU B 1 31 ? 15.531 -19.547 5.684 1 92.25 31 GLU B O 1
ATOM 3475 N N . ILE B 1 32 ? 17.094 -19.516 4.02 1 95.38 32 ILE B N 1
ATOM 3476 C CA . ILE B 1 32 ? 16.188 -20.109 3.053 1 95.38 32 ILE B CA 1
ATOM 3477 C C . ILE B 1 32 ? 15.969 -21.578 3.381 1 95.38 32 ILE B C 1
ATOM 3479 O O . ILE B 1 32 ? 16.938 -22.359 3.432 1 95.38 32 ILE B O 1
ATOM 3483 N N . LEU B 1 33 ? 14.719 -22 3.584 1 91.81 33 LEU B N 1
ATOM 3484 C CA . LEU B 1 33 ? 14.391 -23.359 3.986 1 91.81 33 LEU B CA 1
ATOM 3485 C C . LEU B 1 33 ? 14.172 -24.25 2.766 1 91.81 33 LEU B C 1
ATOM 3487 O O . LEU B 1 33 ? 14.352 -25.453 2.838 1 91.81 33 LEU B O 1
ATOM 3491 N N . ASP B 1 34 ? 13.742 -23.734 1.695 1 90.31 34 ASP B N 1
ATOM 3492 C CA . ASP B 1 34 ? 13.484 -24.406 0.43 1 90.31 34 ASP B CA 1
ATOM 3493 C C . ASP B 1 34 ? 13.82 -23.516 -0.757 1 90.31 34 ASP B C 1
ATOM 3495 O O . ASP B 1 34 ? 13.234 -22.438 -0.914 1 90.31 34 ASP B O 1
ATOM 3499 N N . ASP B 1 35 ? 14.75 -23.922 -1.573 1 93.75 35 ASP B N 1
ATOM 3500 C CA . ASP B 1 35 ? 15.227 -23.062 -2.652 1 93.75 35 ASP B CA 1
ATOM 3501 C C . ASP B 1 35 ? 14.711 -23.547 -4.008 1 93.75 35 ASP B C 1
ATOM 3503 O O . ASP B 1 35 ? 15.312 -23.266 -5.043 1 93.75 35 ASP B O 1
ATOM 3507 N N . LYS B 1 36 ? 13.617 -24.359 -4.051 1 89.88 36 LYS B N 1
ATOM 3508 C CA . LYS B 1 36 ? 13.055 -24.906 -5.281 1 89.88 36 LYS B CA 1
ATOM 3509 C C . LYS B 1 36 ? 12.781 -23.812 -6.301 1 89.88 36 LYS B C 1
ATOM 3511 O O . LYS B 1 36 ? 13.141 -23.938 -7.473 1 89.88 36 LYS B O 1
ATOM 3516 N N . ARG B 1 37 ? 12.188 -22.734 -5.855 1 94.31 37 ARG B N 1
ATOM 3517 C CA . ARG B 1 37 ? 11.82 -21.656 -6.77 1 94.31 37 ARG B CA 1
ATOM 3518 C C . ARG B 1 37 ? 13.062 -21.016 -7.379 1 94.31 37 ARG B C 1
ATOM 3520 O O . ARG B 1 37 ? 13.023 -20.531 -8.516 1 94.31 37 ARG B O 1
ATOM 3527 N N . ILE B 1 38 ? 14.156 -20.969 -6.637 1 97.56 38 ILE B N 1
ATOM 3528 C CA . ILE B 1 38 ? 15.406 -20.422 -7.156 1 97.56 38 ILE B CA 1
ATOM 3529 C C . ILE B 1 38 ? 15.969 -21.359 -8.227 1 97.56 38 ILE B C 1
ATOM 3531 O O . ILE B 1 38 ? 16.375 -20.906 -9.297 1 97.56 38 ILE B O 1
ATOM 3535 N N . ARG B 1 39 ? 15.898 -22.641 -8 1 95.94 39 ARG B N 1
ATOM 3536 C CA . ARG B 1 39 ? 16.406 -23.625 -8.953 1 95.94 39 ARG B CA 1
ATOM 3537 C C . ARG B 1 39 ? 15.617 -23.578 -10.258 1 95.94 39 ARG B C 1
ATOM 3539 O O . ARG B 1 39 ? 16.188 -23.734 -11.336 1 95.94 39 ARG B O 1
ATOM 3546 N N . GLU B 1 40 ? 14.367 -23.344 -10.148 1 94.69 40 GLU B N 1
ATOM 3547 C CA . GLU B 1 40 ? 13.469 -23.438 -11.289 1 94.69 40 GLU B CA 1
ATOM 3548 C C . GLU B 1 40 ? 13.734 -22.328 -12.305 1 94.69 40 GLU B C 1
ATOM 3550 O O . GLU B 1 40 ? 13.43 -22.484 -13.484 1 94.69 40 GLU B O 1
ATOM 3555 N N . VAL B 1 41 ? 14.336 -21.234 -11.883 1 97.88 41 VAL B N 1
ATOM 3556 C CA . VAL B 1 41 ? 14.516 -20.125 -12.797 1 97.88 41 VAL B CA 1
ATOM 3557 C C . VAL B 1 41 ? 15.945 -20.125 -13.336 1 97.88 41 VAL B C 1
ATOM 3559 O O . VAL B 1 41 ? 16.312 -19.266 -14.141 1 97.88 41 VAL B O 1
ATOM 3562 N N . CYS B 1 42 ? 16.766 -21.094 -12.977 1 98.5 42 CYS B N 1
ATOM 3563 C CA . CYS B 1 42 ? 18.188 -21.109 -13.328 1 98.5 42 CYS B CA 1
ATOM 3564 C C . CYS B 1 42 ? 18.375 -21.375 -14.82 1 98.5 42 CYS B C 1
ATOM 3566 O O . CYS B 1 42 ? 19.297 -20.844 -15.438 1 98.5 42 CYS B O 1
ATOM 3568 N N . ASP B 1 43 ? 17.5 -22.172 -15.406 1 98.12 43 ASP B N 1
ATOM 3569 C CA . ASP B 1 43 ? 17.625 -22.469 -16.828 1 98.12 43 ASP B CA 1
ATOM 3570 C C . ASP B 1 43 ? 17.547 -21.203 -17.672 1 98.12 43 ASP B C 1
ATOM 3572 O O . ASP B 1 43 ? 18.375 -20.984 -18.562 1 98.12 43 ASP B O 1
ATOM 3576 N N . THR B 1 44 ? 16.562 -20.375 -17.344 1 98.81 44 THR B N 1
ATOM 3577 C CA . THR B 1 44 ? 16.391 -19.109 -18.047 1 98.81 44 THR B CA 1
ATOM 3578 C C . THR B 1 44 ? 17.641 -18.234 -17.906 1 98.81 44 THR B C 1
ATOM 3580 O O . THR B 1 44 ? 18.172 -17.734 -18.891 1 98.81 44 THR B O 1
ATOM 3583 N N . LEU B 1 45 ? 18.109 -18.078 -16.688 1 98.88 45 LEU B N 1
ATOM 3584 C CA . LEU B 1 45 ? 19.219 -17.172 -16.391 1 98.88 45 LEU B CA 1
ATOM 3585 C C . LEU B 1 45 ? 20.516 -17.672 -16.984 1 98.88 45 LEU B C 1
ATOM 3587 O O . LEU B 1 45 ? 21.297 -16.891 -17.547 1 98.88 45 LEU B O 1
ATOM 3591 N N . LYS B 1 46 ? 20.734 -19.016 -16.906 1 98.62 46 LYS B N 1
ATOM 3592 C CA . LYS B 1 46 ? 21.922 -19.609 -17.5 1 98.62 46 LYS B CA 1
ATOM 3593 C C . LYS B 1 46 ? 21.984 -19.375 -19 1 98.62 46 LYS B C 1
ATOM 3595 O O . LYS B 1 46 ? 23.031 -19.016 -19.547 1 98.62 46 LYS B O 1
ATOM 3600 N N . GLU B 1 47 ? 20.875 -19.625 -19.594 1 98.62 47 GLU B N 1
ATOM 3601 C CA . GLU B 1 47 ? 20.812 -19.438 -21.031 1 98.62 47 GLU B CA 1
ATOM 3602 C C . GLU B 1 47 ? 21.141 -18 -21.422 1 98.62 47 GLU B C 1
ATOM 3604 O O . GLU B 1 47 ? 21.891 -17.766 -22.375 1 98.62 47 GLU B O 1
ATOM 3609 N N . LEU B 1 48 ? 20.656 -17.016 -20.703 1 98.81 48 LEU B N 1
ATOM 3610 C CA . LEU B 1 48 ? 20.906 -15.609 -20.984 1 98.81 48 LEU B CA 1
ATOM 3611 C C . LEU B 1 48 ? 22.375 -15.258 -20.766 1 98.81 48 LEU B C 1
ATOM 3613 O O . LEU B 1 48 ? 23 -14.617 -21.609 1 98.81 48 LEU B O 1
ATOM 3617 N N . ILE B 1 49 ? 22.906 -15.719 -19.609 1 98.69 49 ILE B N 1
ATOM 3618 C CA . ILE B 1 49 ? 24.281 -15.43 -19.25 1 98.69 49 ILE B CA 1
ATOM 3619 C C . ILE B 1 49 ? 25.234 -16.047 -20.281 1 98.69 49 ILE B C 1
ATOM 3621 O O . ILE B 1 49 ? 26.141 -15.383 -20.766 1 98.69 49 ILE B O 1
ATOM 3625 N N . ASN B 1 50 ? 24.922 -17.281 -20.688 1 98.19 50 ASN B N 1
ATOM 3626 C CA . ASN B 1 50 ? 25.75 -17.984 -21.656 1 98.19 50 ASN B CA 1
ATOM 3627 C C . ASN B 1 50 ? 25.656 -17.359 -23.047 1 98.19 50 ASN B C 1
ATOM 3629 O O . ASN B 1 50 ? 26.562 -17.516 -23.859 1 98.19 50 ASN B O 1
ATOM 3633 N N . SER B 1 51 ? 24.625 -16.688 -23.297 1 98.31 51 SER B N 1
ATOM 3634 C CA . SER B 1 51 ? 24.453 -15.992 -24.578 1 98.31 51 SER B CA 1
ATOM 3635 C C . SER B 1 51 ? 25.078 -14.602 -24.547 1 98.31 51 SER B C 1
ATOM 3637 O O . SER B 1 51 ? 24.844 -13.797 -25.453 1 98.31 51 SER B O 1
ATOM 3639 N N . GLU B 1 52 ? 25.766 -14.297 -23.453 1 98.56 52 GLU B N 1
ATOM 3640 C CA . GLU B 1 52 ? 26.5 -13.039 -23.281 1 98.56 52 GLU B CA 1
ATOM 3641 C C . GLU B 1 52 ? 25.531 -11.859 -23.188 1 98.56 52 GLU B C 1
ATOM 3643 O O . GLU B 1 52 ? 25.781 -10.805 -23.766 1 98.56 52 GLU B O 1
ATOM 3648 N N . ALA B 1 53 ? 24.406 -12.086 -22.609 1 98.81 53 ALA B N 1
ATOM 3649 C CA . ALA B 1 53 ? 23.5 -10.992 -22.281 1 98.81 53 ALA B CA 1
ATOM 3650 C C . ALA B 1 53 ? 23.984 -10.234 -21.047 1 98.81 53 ALA B C 1
ATOM 3652 O O . ALA B 1 53 ? 24.75 -10.766 -20.234 1 98.81 53 ALA B O 1
ATOM 3653 N N . LYS B 1 54 ? 23.688 -8.977 -20.938 1 98.88 54 LYS B N 1
ATOM 3654 C CA . LYS B 1 54 ? 23.828 -8.188 -19.719 1 98.88 54 LYS B CA 1
ATOM 3655 C C . LYS B 1 54 ? 22.547 -8.258 -18.875 1 98.88 54 LYS B C 1
ATOM 3657 O O . LYS B 1 54 ? 21.547 -7.633 -19.219 1 98.88 54 LYS B O 1
ATOM 3662 N N . VAL B 1 55 ? 22.641 -9.047 -17.781 1 98.94 55 VAL B N 1
ATOM 3663 C CA . VAL B 1 55 ? 21.391 -9.516 -17.172 1 98.94 55 VAL B CA 1
ATOM 3664 C C . VAL B 1 55 ? 21.141 -8.758 -15.875 1 98.94 55 VAL B C 1
ATOM 3666 O O . VAL B 1 55 ? 22.016 -8.688 -15 1 98.94 55 VAL B O 1
ATOM 3669 N N . THR B 1 56 ? 20 -8.102 -15.734 1 98.94 56 THR B N 1
ATOM 3670 C CA . THR B 1 56 ? 19.484 -7.531 -14.492 1 98.94 56 THR B CA 1
ATOM 3671 C C . THR B 1 56 ? 18.266 -8.305 -13.992 1 98.94 56 THR B C 1
ATOM 3673 O O . THR B 1 56 ? 17.25 -8.391 -14.688 1 98.94 56 THR B O 1
ATOM 3676 N N . ILE B 1 57 ? 18.375 -8.828 -12.773 1 98.94 57 ILE B N 1
ATOM 3677 C CA . ILE B 1 57 ? 17.359 -9.719 -12.234 1 98.94 57 ILE B CA 1
ATOM 3678 C C . ILE B 1 57 ? 16.5 -8.961 -11.219 1 98.94 57 ILE B C 1
ATOM 3680 O O . ILE B 1 57 ? 17.031 -8.297 -10.32 1 98.94 57 ILE B O 1
ATOM 3684 N N . LEU B 1 58 ? 15.211 -9 -11.398 1 98.94 58 LEU B N 1
ATOM 3685 C CA . LEU B 1 58 ? 14.227 -8.484 -10.453 1 98.94 58 LEU B CA 1
ATOM 3686 C C . LEU B 1 58 ? 13.453 -9.625 -9.797 1 98.94 58 LEU B C 1
ATOM 3688 O O . LEU B 1 58 ? 13.117 -10.609 -10.461 1 98.94 58 LEU B O 1
ATOM 3692 N N . ALA B 1 59 ? 13.156 -9.5 -8.539 1 98.81 59 ALA B N 1
ATOM 3693 C CA . ALA B 1 59 ? 12.406 -10.516 -7.793 1 98.81 59 ALA B CA 1
ATOM 3694 C C . ALA B 1 59 ? 11.781 -9.914 -6.539 1 98.81 59 ALA B C 1
ATOM 3696 O O . ALA B 1 59 ? 11.891 -8.711 -6.297 1 98.81 59 ALA B O 1
ATOM 3697 N N . HIS B 1 60 ? 11.031 -10.68 -5.863 1 98.69 60 HIS B N 1
ATOM 3698 C CA . HIS B 1 60 ? 10.445 -10.219 -4.609 1 98.69 60 HIS B CA 1
ATOM 3699 C C . HIS B 1 60 ? 10.523 -11.305 -3.539 1 98.69 60 HIS B C 1
ATOM 3701 O O . HIS B 1 60 ? 10.75 -12.477 -3.852 1 98.69 60 HIS B O 1
ATOM 3707 N N . GLN B 1 61 ? 10.469 -10.93 -2.324 1 97.94 61 GLN B N 1
ATOM 3708 C CA . GLN B 1 61 ? 10.281 -11.797 -1.161 1 97.94 61 GLN B CA 1
ATOM 3709 C C . GLN B 1 61 ? 9.164 -11.266 -0.261 1 97.94 61 GLN B C 1
ATOM 3711 O O . GLN B 1 61 ? 9.281 -10.172 0.294 1 97.94 61 GLN B O 1
ATOM 3716 N N . SER B 1 62 ? 8.102 -12.008 -0.205 1 96.5 62 SER B N 1
ATOM 3717 C CA . SER B 1 62 ? 6.988 -11.742 0.696 1 96.5 62 SER B CA 1
ATOM 3718 C C . SER B 1 62 ? 6.371 -10.375 0.42 1 96.5 62 SER B C 1
ATOM 3720 O O . SER B 1 62 ? 6.387 -9.898 -0.718 1 96.5 62 SER B O 1
ATOM 3722 N N . ARG B 1 63 ? 5.637 -9.852 1.309 1 96 63 ARG B N 1
ATOM 3723 C CA . ARG B 1 63 ? 4.941 -8.578 1.175 1 96 63 ARG B CA 1
ATOM 3724 C C . ARG B 1 63 ? 5.125 -7.719 2.424 1 96 63 ARG B C 1
ATOM 3726 O O . ARG B 1 63 ? 5.359 -8.242 3.514 1 96 63 ARG B O 1
ATOM 3733 N N . PRO B 1 64 ? 5 -6.418 2.209 1 95.44 64 PRO B N 1
ATOM 3734 C CA . PRO B 1 64 ? 5.172 -5.547 3.375 1 95.44 64 PRO B CA 1
ATOM 3735 C C . PRO B 1 64 ? 4.227 -5.895 4.52 1 95.44 64 PRO B C 1
ATOM 3737 O O . PRO B 1 64 ? 3.053 -6.199 4.285 1 95.44 64 PRO B O 1
ATOM 3740 N N . GLY B 1 65 ? 4.781 -5.828 5.77 1 91.25 65 GLY B N 1
ATOM 3741 C CA . GLY B 1 65 ? 3.975 -6.105 6.945 1 91.25 65 GLY B CA 1
ATOM 3742 C C . GLY B 1 65 ? 4.105 -7.535 7.434 1 91.25 65 GLY B C 1
ATOM 3743 O O . GLY B 1 65 ? 3.686 -7.859 8.547 1 91.25 65 GLY B O 1
ATOM 3744 N N . LYS B 1 66 ? 4.734 -8.375 6.609 1 92.56 66 LYS B N 1
ATOM 3745 C CA . LYS B 1 66 ? 4.93 -9.766 7.012 1 92.56 66 LYS B CA 1
ATOM 3746 C C . LYS B 1 66 ? 6.316 -9.977 7.613 1 92.56 66 LYS B C 1
ATOM 3748 O O . LYS B 1 66 ? 7.246 -9.219 7.316 1 92.56 66 LYS B O 1
ATOM 3753 N N . LYS B 1 67 ? 6.477 -11.062 8.398 1 88 67 LYS B N 1
ATOM 3754 C CA . LYS B 1 67 ? 7.723 -11.344 9.109 1 88 67 LYS B CA 1
ATOM 3755 C C . LYS B 1 67 ? 8.828 -11.766 8.141 1 88 67 LYS B C 1
ATOM 3757 O O . LYS B 1 67 ? 10.008 -11.531 8.398 1 88 67 LYS B O 1
ATOM 3762 N N . ASP B 1 68 ? 8.406 -12.352 7.051 1 93.25 68 ASP B N 1
ATOM 3763 C CA . ASP B 1 68 ? 9.398 -12.859 6.105 1 93.25 68 ASP B CA 1
ATOM 3764 C C . ASP B 1 68 ? 9.633 -11.867 4.973 1 93.25 68 ASP B C 1
ATOM 3766 O O . ASP B 1 68 ? 10.234 -12.211 3.949 1 93.25 68 ASP B O 1
ATOM 3770 N N . PHE B 1 69 ? 9.039 -10.695 5.133 1 95.75 69 PHE B N 1
ATOM 3771 C CA . PHE B 1 69 ? 9.367 -9.602 4.227 1 95.75 69 PHE B CA 1
ATOM 3772 C C . PHE B 1 69 ? 10.773 -9.086 4.484 1 95.75 69 PHE B C 1
ATOM 3774 O O . PHE B 1 69 ? 11.039 -8.477 5.52 1 95.75 69 PHE B O 1
ATOM 3781 N N . THR B 1 70 ? 11.727 -9.344 3.457 1 95.31 70 THR B N 1
ATOM 3782 C CA . THR B 1 70 ? 13.133 -9.078 3.74 1 95.31 70 THR B CA 1
ATOM 3783 C C . THR B 1 70 ? 13.906 -8.867 2.445 1 95.31 70 THR B C 1
ATOM 3785 O O . THR B 1 70 ? 13.328 -8.883 1.356 1 95.31 70 THR B O 1
ATOM 3788 N N . SER B 1 71 ? 15.172 -8.57 2.562 1 96.69 71 SER B N 1
ATOM 3789 C CA . SER B 1 71 ? 16.125 -8.375 1.471 1 96.69 71 SER B CA 1
ATOM 3790 C C . SER B 1 71 ? 16.344 -9.664 0.693 1 96.69 71 SER B C 1
ATOM 3792 O O . SER B 1 71 ? 16.172 -10.758 1.233 1 96.69 71 SER B O 1
ATOM 3794 N N . LEU B 1 72 ? 16.781 -9.5 -0.532 1 98.06 72 LEU B N 1
ATOM 3795 C CA . LEU B 1 72 ? 17.031 -10.641 -1.402 1 98.06 72 LEU B CA 1
ATOM 3796 C C . LEU B 1 72 ? 18.516 -11.039 -1.353 1 98.06 72 LEU B C 1
ATOM 3798 O O . LEU B 1 72 ? 18.953 -11.875 -2.145 1 98.06 72 LEU B O 1
ATOM 3802 N N . SER B 1 73 ? 19.281 -10.453 -0.461 1 97.06 73 SER B N 1
ATOM 3803 C CA . SER B 1 73 ? 20.719 -10.703 -0.409 1 97.06 73 SER B CA 1
ATOM 3804 C C . SER B 1 73 ? 21.016 -12.195 -0.282 1 97.06 73 SER B C 1
ATOM 3806 O O . SER B 1 73 ? 21.875 -12.727 -0.991 1 97.06 73 SER B O 1
ATOM 3808 N N . GLU B 1 74 ? 20.297 -12.914 0.601 1 96.94 74 GLU B N 1
ATOM 3809 C CA . GLU B 1 74 ? 20.5 -14.352 0.769 1 96.94 74 GLU B CA 1
ATOM 3810 C C . GLU B 1 74 ? 20.031 -15.117 -0.465 1 96.94 74 GLU B C 1
ATOM 3812 O O . GLU B 1 74 ? 20.672 -16.109 -0.861 1 96.94 74 GLU B O 1
ATOM 3817 N N . HIS B 1 75 ? 18.938 -14.703 -1.021 1 98.44 75 HIS B N 1
ATOM 3818 C CA . HIS B 1 75 ? 18.453 -15.312 -2.256 1 98.44 75 HIS B CA 1
ATOM 3819 C C . HIS B 1 75 ? 19.5 -15.219 -3.363 1 98.44 75 HIS B C 1
ATOM 3821 O O . HIS B 1 75 ? 19.703 -16.188 -4.113 1 98.44 75 HIS B O 1
ATOM 3827 N N . CYS B 1 76 ? 20.125 -14.047 -3.486 1 98.62 76 CYS B N 1
ATOM 3828 C CA . CYS B 1 76 ? 21.125 -13.82 -4.516 1 98.62 76 CYS B CA 1
ATOM 3829 C C . CYS B 1 76 ? 22.312 -14.758 -4.34 1 98.62 76 CYS B C 1
ATOM 3831 O O . CYS B 1 76 ? 22.859 -15.273 -5.316 1 98.62 76 CYS B O 1
ATOM 3833 N N . LYS B 1 77 ? 22.719 -14.93 -3.117 1 98 77 LYS B N 1
ATOM 3834 C CA . LYS B 1 77 ? 23.828 -15.844 -2.818 1 98 77 LYS B CA 1
ATOM 3835 C C . LYS B 1 77 ? 23.5 -17.266 -3.271 1 98 77 LYS B C 1
ATOM 3837 O O . LYS B 1 77 ? 24.297 -17.906 -3.963 1 98 77 LYS B O 1
ATOM 3842 N N . VAL B 1 78 ? 22.328 -17.75 -2.9 1 98.19 78 VAL B N 1
ATOM 3843 C CA . VAL B 1 78 ? 21.891 -19.094 -3.252 1 98.19 78 VAL B CA 1
ATOM 3844 C C . VAL B 1 78 ? 21.7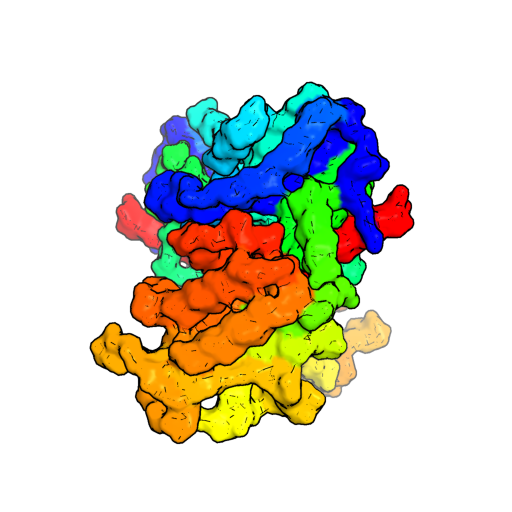66 -19.219 -4.77 1 98.19 78 VAL B C 1
ATOM 3846 O O . VAL B 1 78 ? 22.141 -20.234 -5.352 1 98.19 78 VAL B O 1
ATOM 3849 N N . LEU B 1 79 ? 21.25 -18.203 -5.406 1 98.69 79 LEU B N 1
ATOM 3850 C CA . LEU B 1 79 ? 21.109 -18.172 -6.859 1 98.69 79 LEU B CA 1
ATOM 3851 C C . LEU B 1 79 ? 22.484 -18.281 -7.539 1 98.69 79 LEU B C 1
ATOM 3853 O O . LEU B 1 79 ? 22.641 -19.031 -8.5 1 98.69 79 LEU B O 1
ATOM 3857 N N . SER B 1 80 ? 23.438 -17.516 -7.098 1 98.75 80 SER B N 1
ATOM 3858 C CA . SER B 1 80 ? 24.797 -17.562 -7.645 1 98.75 80 SER B CA 1
ATOM 3859 C C . SER B 1 80 ? 25.391 -18.969 -7.566 1 98.75 80 SER B C 1
ATOM 3861 O O . SER B 1 80 ? 26.047 -19.422 -8.508 1 98.75 80 SER B O 1
ATOM 3863 N N . GLU B 1 81 ? 25.125 -19.594 -6.457 1 98.38 81 GLU B N 1
ATOM 3864 C CA . GLU B 1 81 ? 25.609 -20.953 -6.258 1 98.38 81 GLU B CA 1
ATOM 3865 C C . GLU B 1 81 ? 25 -21.906 -7.277 1 98.38 81 GLU B C 1
ATOM 3867 O O . GLU B 1 81 ? 25.719 -22.688 -7.91 1 98.38 81 GLU B O 1
ATOM 3872 N N . HIS B 1 82 ? 23.703 -21.844 -7.453 1 98.12 82 HIS B N 1
ATOM 3873 C CA . HIS B 1 82 ? 23.016 -22.75 -8.375 1 98.12 82 HIS B CA 1
ATOM 3874 C C . HIS B 1 82 ? 23.422 -22.469 -9.82 1 98.12 82 HIS B C 1
ATOM 3876 O O . HIS B 1 82 ? 23.469 -23.391 -10.641 1 98.12 82 HIS B O 1
ATOM 3882 N N . LEU B 1 83 ? 23.734 -21.203 -10.078 1 98.5 83 LEU B N 1
ATOM 3883 C CA . LEU B 1 83 ? 24.125 -20.812 -11.43 1 98.5 83 LEU B CA 1
ATOM 3884 C C . LEU B 1 83 ? 25.594 -21.125 -11.672 1 98.5 83 LEU B C 1
ATOM 3886 O O . LEU B 1 83 ? 26.047 -21.125 -12.82 1 98.5 83 LEU B O 1
ATOM 3890 N N . ASN B 1 84 ? 26.359 -21.422 -10.664 1 97.94 84 ASN B N 1
ATOM 3891 C CA . ASN B 1 84 ? 27.812 -21.5 -10.742 1 97.94 84 ASN B CA 1
ATOM 3892 C C . ASN B 1 84 ? 28.391 -20.297 -11.477 1 97.94 84 ASN B C 1
ATOM 3894 O O . ASN B 1 84 ? 29.188 -20.453 -12.406 1 97.94 84 ASN B O 1
ATOM 3898 N N . HIS B 1 85 ? 27.844 -19.188 -11.18 1 98.25 85 HIS B N 1
ATOM 3899 C CA . HIS B 1 85 ? 28.172 -17.891 -11.734 1 98.25 85 HIS B CA 1
ATOM 3900 C C . HIS B 1 85 ? 27.875 -16.781 -10.742 1 98.25 85 HIS B C 1
ATOM 3902 O O . HIS B 1 85 ? 26.797 -16.75 -10.141 1 98.25 85 HIS B O 1
ATOM 3908 N N . GLU B 1 86 ? 28.781 -15.914 -10.578 1 98.31 86 GLU B N 1
ATOM 3909 C CA . GLU B 1 86 ? 28.594 -14.828 -9.617 1 98.31 86 GLU B CA 1
ATOM 3910 C C . GLU B 1 86 ? 27.516 -13.852 -10.094 1 98.31 86 GLU B C 1
ATOM 3912 O O . GLU B 1 86 ? 27.578 -13.352 -11.219 1 98.31 86 GLU B O 1
ATOM 3917 N N . VAL B 1 87 ? 26.547 -13.672 -9.312 1 98.88 87 VAL B N 1
ATOM 3918 C CA . VAL B 1 87 ? 25.547 -12.625 -9.5 1 98.88 87 VAL B CA 1
ATOM 3919 C C . VAL B 1 87 ? 25.734 -11.531 -8.453 1 98.88 87 VAL B C 1
ATOM 3921 O O . VAL B 1 87 ? 25.641 -11.797 -7.25 1 98.88 87 VAL B O 1
ATOM 3924 N N . GLU B 1 88 ? 26 -10.336 -8.867 1 98.75 88 GLU B N 1
ATOM 3925 C CA . GLU B 1 88 ? 26.188 -9.211 -7.953 1 98.75 88 GLU B CA 1
ATOM 3926 C C . GLU B 1 88 ? 24.859 -8.719 -7.398 1 98.75 88 GLU B C 1
ATOM 3928 O O . GLU B 1 88 ? 23.906 -8.5 -8.156 1 98.75 88 GLU B O 1
ATOM 3933 N N . PHE B 1 89 ? 24.828 -8.648 -6.039 1 98.75 89 PHE B N 1
ATOM 3934 C CA . PHE B 1 89 ? 23.625 -8.109 -5.398 1 98.75 89 PHE B CA 1
ATOM 3935 C C . PHE B 1 89 ? 23.766 -6.609 -5.168 1 98.75 89 PHE B C 1
ATOM 3937 O O . PHE B 1 89 ? 24.781 -6.152 -4.613 1 98.75 89 PHE B O 1
ATOM 3944 N N . ILE B 1 90 ? 22.812 -5.809 -5.652 1 98.44 90 ILE B N 1
ATOM 3945 C CA . ILE B 1 90 ? 22.766 -4.379 -5.363 1 98.44 90 ILE B CA 1
ATOM 3946 C C . ILE B 1 90 ? 21.562 -4.082 -4.457 1 98.44 90 ILE B C 1
ATOM 3948 O O . ILE B 1 90 ? 20.422 -4.316 -4.836 1 98.44 90 ILE B O 1
ATOM 3952 N N . ASP B 1 91 ? 21.766 -3.562 -3.234 1 98 91 ASP B N 1
ATOM 3953 C CA . ASP B 1 91 ? 20.719 -3.375 -2.227 1 98 91 ASP B CA 1
ATOM 3954 C C . ASP B 1 91 ? 19.953 -2.076 -2.465 1 98 91 ASP B C 1
ATOM 3956 O O . ASP B 1 91 ? 19.766 -1.277 -1.544 1 98 91 ASP B O 1
ATOM 3960 N N . GLU B 1 92 ? 19.562 -1.872 -3.803 1 97.44 92 GLU B N 1
ATOM 3961 C CA . GLU B 1 92 ? 18.797 -0.723 -4.266 1 97.44 92 GLU B CA 1
ATOM 3962 C C . GLU B 1 92 ? 18.047 -1.042 -5.559 1 97.44 92 GLU B C 1
ATOM 3964 O O . GLU B 1 92 ? 18.344 -2.037 -6.223 1 97.44 92 GLU B O 1
ATOM 3969 N N . LEU B 1 93 ? 17.062 -0.271 -5.902 1 97.69 93 LEU B N 1
ATOM 3970 C CA . LEU B 1 93 ? 16.188 -0.668 -7 1 97.69 93 LEU B CA 1
ATOM 3971 C C . LEU B 1 93 ? 16.422 0.203 -8.227 1 97.69 93 LEU B C 1
ATOM 3973 O O . LEU B 1 93 ? 16.484 -0.304 -9.352 1 97.69 93 LEU B O 1
ATOM 3977 N N . PHE B 1 94 ? 16.562 1.553 -8.008 1 97.12 94 PHE B N 1
ATOM 3978 C CA . PHE B 1 94 ? 16.562 2.338 -9.234 1 97.12 94 PHE B CA 1
ATOM 3979 C C . PHE B 1 94 ? 17.344 3.631 -9.062 1 97.12 94 PHE B C 1
ATOM 3981 O O . PHE B 1 94 ? 17.219 4.555 -9.867 1 97.12 94 PHE B O 1
ATOM 3988 N N . SER B 1 95 ? 18.125 3.762 -8 1 97.5 95 SER B N 1
ATOM 3989 C CA . SER B 1 95 ? 18.953 4.941 -7.762 1 97.5 95 SER B CA 1
ATOM 3990 C C . SER B 1 95 ? 19.938 5.172 -8.906 1 97.5 95 SER B C 1
ATOM 3992 O O . SER B 1 95 ? 20.047 4.34 -9.812 1 97.5 95 SER B O 1
ATOM 3994 N N . ARG B 1 96 ? 20.594 6.297 -8.906 1 96.81 96 ARG B N 1
ATOM 3995 C CA . ARG B 1 96 ? 21.625 6.602 -9.898 1 96.81 96 ARG B CA 1
ATOM 3996 C C . ARG B 1 96 ? 22.703 5.527 -9.914 1 96.81 96 ARG B C 1
ATOM 3998 O O . ARG B 1 96 ? 23.188 5.133 -10.977 1 96.81 96 ARG B O 1
ATOM 4005 N N . ARG B 1 97 ? 23.031 5.098 -8.734 1 96.75 97 ARG B N 1
ATOM 4006 C CA . ARG B 1 97 ? 24.047 4.055 -8.609 1 96.75 97 ARG B CA 1
ATOM 4007 C C . ARG B 1 97 ? 23.625 2.789 -9.344 1 96.75 97 ARG B C 1
ATOM 4009 O O . ARG B 1 97 ? 24.422 2.176 -10.055 1 96.75 97 ARG B O 1
ATOM 4016 N N . VAL B 1 98 ? 22.406 2.373 -9.18 1 98.25 98 VAL B N 1
ATOM 4017 C CA . VAL B 1 98 ? 21.859 1.181 -9.82 1 98.25 98 VAL B CA 1
ATOM 4018 C C . VAL B 1 98 ? 21.891 1.357 -11.336 1 98.25 98 VAL B C 1
ATOM 4020 O O . VAL B 1 98 ? 22.359 0.479 -12.062 1 98.25 98 VAL B O 1
ATOM 4023 N N . ARG B 1 99 ? 21.406 2.484 -11.828 1 98.56 99 ARG B N 1
ATOM 4024 C CA . ARG B 1 99 ? 21.312 2.738 -13.266 1 98.56 99 ARG B CA 1
ATOM 4025 C C . ARG B 1 99 ? 22.703 2.766 -13.898 1 98.56 99 ARG B C 1
ATOM 4027 O O . ARG B 1 99 ? 22.891 2.219 -14.992 1 98.56 99 ARG B O 1
ATOM 4034 N N . GLU B 1 100 ? 23.625 3.436 -13.188 1 98.44 100 GLU B N 1
ATOM 4035 C CA . GLU B 1 100 ? 25 3.467 -13.68 1 98.44 100 GLU B CA 1
ATOM 4036 C C . GLU B 1 100 ? 25.594 2.066 -13.727 1 98.44 100 GLU B C 1
ATOM 4038 O O . GLU B 1 100 ? 26.297 1.722 -14.68 1 98.44 100 GLU B O 1
ATOM 4043 N N . ARG B 1 101 ? 25.297 1.258 -12.734 1 98.5 101 ARG B N 1
ATOM 4044 C CA . ARG B 1 101 ? 25.828 -0.102 -12.703 1 98.5 101 ARG B CA 1
ATOM 4045 C C . ARG B 1 101 ? 25.25 -0.937 -13.844 1 98.5 101 ARG B C 1
ATOM 4047 O O . ARG B 1 101 ? 25.969 -1.732 -14.461 1 98.5 101 ARG B O 1
ATOM 4054 N N . ILE B 1 102 ? 23.984 -0.792 -14.109 1 98.75 102 ILE B N 1
ATOM 4055 C CA . ILE B 1 102 ? 23.328 -1.513 -15.188 1 98.75 102 ILE B CA 1
ATOM 4056 C C . ILE B 1 102 ? 23.953 -1.119 -16.531 1 98.75 102 ILE B C 1
ATOM 4058 O O . ILE B 1 102 ? 24.25 -1.98 -17.359 1 98.75 102 ILE B O 1
ATOM 4062 N N . LEU B 1 103 ? 24.219 0.169 -16.703 1 98.38 103 LEU B N 1
ATOM 4063 C CA . LEU B 1 103 ? 24.781 0.684 -17.938 1 98.38 103 LEU B CA 1
ATOM 4064 C C . LEU B 1 103 ? 26.188 0.138 -18.172 1 98.38 103 LEU B C 1
ATOM 4066 O O . LEU B 1 103 ? 26.625 0.003 -19.312 1 98.38 103 LEU B O 1
ATOM 4070 N N . ASN B 1 104 ? 26.828 -0.202 -17.125 1 98.44 104 ASN B N 1
ATOM 4071 C CA . ASN B 1 104 ? 28.234 -0.607 -17.234 1 98.44 104 ASN B CA 1
ATOM 4072 C C . ASN B 1 104 ? 28.391 -2.121 -17.125 1 98.44 104 ASN B C 1
ATOM 4074 O O . ASN B 1 104 ? 29.5 -2.625 -16.938 1 98.44 104 ASN B O 1
ATOM 4078 N N . LEU B 1 105 ? 27.328 -2.854 -17.156 1 98.56 105 LEU B N 1
ATOM 4079 C CA . LEU B 1 105 ? 27.406 -4.312 -17.156 1 98.56 105 LEU B CA 1
ATOM 4080 C C . LEU B 1 105 ? 28.156 -4.824 -18.375 1 98.56 105 LEU B C 1
ATOM 4082 O O . LEU B 1 105 ? 27.984 -4.309 -19.484 1 98.56 105 LEU B O 1
ATOM 4086 N N . GLU B 1 106 ? 28.922 -5.77 -18.172 1 98.56 106 GLU B N 1
ATOM 4087 C CA . GLU B 1 106 ? 29.625 -6.43 -19.281 1 98.56 106 GLU B CA 1
ATOM 4088 C C . GLU B 1 106 ? 28.859 -7.66 -19.75 1 98.56 106 GLU B C 1
ATOM 4090 O O . GLU B 1 106 ? 28.062 -8.234 -19.016 1 98.56 106 GLU B O 1
ATOM 4095 N N . PRO B 1 107 ? 29.109 -8.031 -21.031 1 98.56 107 PRO B N 1
ATOM 4096 C CA . PRO B 1 107 ? 28.453 -9.25 -21.531 1 98.56 107 PRO B CA 1
ATOM 4097 C C . PRO B 1 107 ? 28.734 -10.461 -20.641 1 98.56 107 PRO B C 1
ATOM 4099 O O . PRO B 1 107 ? 29.875 -10.703 -20.234 1 98.56 107 PRO B O 1
ATOM 4102 N N . GLY B 1 108 ? 27.688 -11.141 -20.297 1 98.5 108 GLY B N 1
ATOM 4103 C CA . GLY B 1 108 ? 27.812 -12.32 -19.453 1 98.5 108 GLY B CA 1
ATOM 4104 C C . GLY B 1 108 ? 27.672 -12.023 -17.969 1 98.5 108 GLY B C 1
ATOM 4105 O O . GLY B 1 108 ? 27.594 -12.945 -17.156 1 98.5 108 GLY B O 1
ATOM 4106 N N . GLU B 1 109 ? 27.562 -10.711 -17.625 1 98.75 109 GLU B N 1
ATOM 4107 C CA . GLU B 1 109 ? 27.406 -10.336 -16.219 1 98.75 109 GLU B CA 1
ATOM 4108 C C . GLU B 1 109 ? 25.938 -10.289 -15.82 1 98.75 109 GLU B C 1
ATOM 4110 O O . GLU B 1 109 ? 25.062 -10.016 -16.641 1 98.75 109 GLU B O 1
ATOM 4115 N N . ALA B 1 110 ? 25.781 -10.656 -14.578 1 98.88 110 ALA B N 1
ATOM 4116 C CA . ALA B 1 110 ? 24.422 -10.617 -14.023 1 98.88 110 ALA B CA 1
ATOM 4117 C C . ALA B 1 110 ? 24.406 -9.891 -12.68 1 98.88 110 ALA B C 1
ATOM 4119 O O . ALA B 1 110 ? 25.312 -10.062 -11.859 1 98.88 110 ALA B O 1
ATOM 4120 N N . ILE B 1 111 ? 23.406 -9.023 -12.492 1 98.94 111 ILE B N 1
ATOM 4121 C CA . ILE B 1 111 ? 23.172 -8.391 -11.195 1 98.94 111 ILE B CA 1
ATOM 4122 C C . ILE B 1 111 ? 21.734 -8.656 -10.742 1 98.94 111 ILE B C 1
ATOM 4124 O O . ILE B 1 111 ? 20.859 -8.891 -11.57 1 98.94 111 ILE B O 1
ATOM 4128 N N . MET B 1 112 ? 21.531 -8.773 -9.492 1 98.94 112 MET B N 1
ATOM 4129 C CA . MET B 1 112 ? 20.203 -8.836 -8.883 1 98.94 112 MET B CA 1
ATOM 4130 C C . MET B 1 112 ? 19.938 -7.594 -8.039 1 98.94 112 MET B C 1
ATOM 4132 O O . MET B 1 112 ? 20.781 -7.207 -7.219 1 98.94 112 MET B O 1
ATOM 4136 N N . LEU B 1 113 ? 18.875 -6.957 -8.336 1 98.81 113 LEU B N 1
ATOM 4137 C CA . LEU B 1 113 ? 18.484 -5.797 -7.539 1 98.81 113 LEU B CA 1
ATOM 4138 C C . LEU B 1 113 ? 17.734 -6.219 -6.281 1 98.81 113 LEU B C 1
ATOM 4140 O O . LEU B 1 113 ? 17.469 -7.406 -6.082 1 98.81 113 LEU B O 1
ATOM 4144 N N . GLU B 1 114 ? 17.469 -5.273 -5.41 1 98.38 114 GLU B N 1
ATOM 4145 C CA . GLU B 1 114 ? 16.797 -5.508 -4.141 1 98.38 114 GLU B CA 1
ATOM 4146 C C . GLU B 1 114 ? 15.344 -5.91 -4.355 1 98.38 114 GLU B C 1
ATOM 4148 O O . GLU B 1 114 ? 14.828 -5.832 -5.473 1 98.38 114 GLU B O 1
ATOM 4153 N N . ASN B 1 115 ? 14.68 -6.41 -3.279 1 98.56 115 ASN B N 1
ATOM 4154 C CA . ASN B 1 115 ? 13.273 -6.793 -3.236 1 98.56 115 ASN B CA 1
ATOM 4155 C C . ASN B 1 115 ? 12.375 -5.707 -3.83 1 98.56 115 ASN B C 1
ATOM 4157 O O . ASN B 1 115 ? 12.203 -4.645 -3.232 1 98.56 115 ASN B O 1
ATOM 4161 N N . VAL B 1 116 ? 11.766 -6.027 -4.992 1 98.69 116 VAL B N 1
ATOM 4162 C CA . VAL B 1 116 ? 11.016 -5.012 -5.723 1 98.69 116 VAL B CA 1
ATOM 4163 C C . VAL B 1 116 ? 9.836 -4.527 -4.883 1 98.69 116 VAL B C 1
ATOM 4165 O O . VAL B 1 116 ? 9.359 -3.404 -5.062 1 98.69 116 VAL B O 1
ATOM 4168 N N . ARG B 1 117 ? 9.445 -5.348 -3.951 1 98.31 117 ARG B N 1
ATOM 4169 C CA . ARG B 1 117 ? 8.281 -4.977 -3.156 1 98.31 117 ARG B CA 1
ATOM 4170 C C . ARG B 1 117 ? 8.664 -4.012 -2.037 1 98.31 117 ARG B C 1
ATOM 4172 O O . ARG B 1 117 ? 7.805 -3.555 -1.282 1 98.31 117 ARG B O 1
ATOM 4179 N N . PHE B 1 118 ? 9.945 -3.668 -1.971 1 98 118 PHE B N 1
ATOM 4180 C CA . PHE B 1 118 ? 10.312 -2.523 -1.146 1 98 118 PHE B CA 1
ATOM 4181 C C . PHE B 1 118 ? 9.766 -1.229 -1.737 1 98 118 PHE B C 1
ATOM 4183 O O . PHE B 1 118 ? 9.617 -0.232 -1.029 1 98 118 PHE B O 1
ATOM 4190 N N . SER B 1 119 ? 9.453 -1.244 -3.043 1 97.5 119 SER B N 1
ATOM 4191 C CA . SER B 1 119 ? 8.891 -0.082 -3.723 1 97.5 119 SER B CA 1
ATOM 4192 C C . SER B 1 119 ? 7.391 0.032 -3.479 1 97.5 119 SER B C 1
ATOM 4194 O O . SER B 1 119 ? 6.645 -0.917 -3.723 1 97.5 119 SER B O 1
ATOM 4196 N N . SER B 1 120 ? 6.961 1.202 -3.119 1 97.62 120 SER B N 1
ATOM 4197 C CA . SER B 1 120 ? 5.566 1.413 -2.752 1 97.62 120 SER B CA 1
ATOM 4198 C C . SER B 1 120 ? 4.645 1.247 -3.957 1 97.62 120 SER B C 1
ATOM 4200 O O . SER B 1 120 ? 3.547 0.701 -3.836 1 97.62 120 SER B O 1
ATOM 4202 N N . GLU B 1 121 ? 5.074 1.646 -5.129 1 96.69 121 GLU B N 1
ATOM 4203 C CA . GLU B 1 121 ? 4.234 1.565 -6.32 1 96.69 121 GLU B CA 1
ATOM 4204 C C . GLU B 1 121 ? 4.051 0.119 -6.773 1 96.69 121 GLU B C 1
ATOM 4206 O O . GLU B 1 121 ? 3.109 -0.195 -7.504 1 96.69 121 GLU B O 1
ATOM 4211 N N . GLU B 1 122 ? 4.93 -0.803 -6.328 1 97.38 122 GLU B N 1
ATOM 4212 C CA . GLU B 1 122 ? 4.848 -2.209 -6.711 1 97.38 122 GLU B CA 1
ATOM 4213 C C . GLU B 1 122 ? 3.674 -2.9 -6.027 1 97.38 122 GLU B C 1
ATOM 4215 O O . GLU B 1 122 ? 3.129 -3.875 -6.555 1 97.38 122 GLU B O 1
ATOM 4220 N N . VAL B 1 123 ? 3.262 -2.348 -4.863 1 95.94 123 VAL B N 1
ATOM 4221 C CA . VAL B 1 123 ? 2.309 -3.096 -4.051 1 95.94 123 VAL B CA 1
ATOM 4222 C C . VAL B 1 123 ? 1.005 -2.309 -3.93 1 95.94 123 VAL B C 1
ATOM 4224 O O . VAL B 1 123 ? 0.27 -2.459 -2.949 1 95.94 123 VAL B O 1
ATOM 4227 N N . LEU B 1 124 ? 0.749 -1.442 -4.91 1 92.81 124 LEU B N 1
ATOM 4228 C CA . LEU B 1 124 ? -0.503 -0.694 -4.902 1 92.81 124 LEU B CA 1
ATOM 4229 C C . LEU B 1 124 ? -1.698 -1.632 -5.043 1 92.81 124 LEU B C 1
ATOM 4231 O O . LEU B 1 124 ? -1.643 -2.605 -5.797 1 92.81 124 LEU B O 1
ATOM 4235 N N . SER B 1 125 ? -2.74 -1.328 -4.363 1 87.5 125 SER B N 1
ATOM 4236 C CA . SER B 1 125 ? -3.943 -2.152 -4.379 1 87.5 125 SER B CA 1
ATOM 4237 C C . SER B 1 125 ? -4.582 -2.172 -5.766 1 87.5 125 SER B C 1
ATOM 4239 O O . SER B 1 125 ? -5.273 -3.127 -6.125 1 87.5 125 SER B O 1
ATOM 4241 N N . ASP B 1 126 ? -4.246 -1.242 -6.582 1 83.12 126 ASP B N 1
ATOM 4242 C CA . ASP B 1 126 ? -4.828 -1.104 -7.914 1 83.12 126 ASP B CA 1
ATOM 4243 C C . ASP B 1 126 ? -4.301 -2.184 -8.859 1 83.12 126 ASP B C 1
ATOM 4245 O O . ASP B 1 126 ? -4.871 -2.416 -9.922 1 83.12 126 ASP B O 1
ATOM 4249 N N . TRP B 1 127 ? -3.219 -2.869 -8.461 1 88.56 127 TRP B N 1
ATOM 4250 C CA . TRP B 1 127 ? -2.531 -3.771 -9.375 1 88.56 127 TRP B CA 1
ATOM 4251 C C . TRP B 1 127 ? -3.021 -5.203 -9.195 1 88.56 127 TRP B C 1
ATOM 4253 O O . TRP B 1 127 ? -2.426 -6.141 -9.734 1 88.56 127 TRP B O 1
ATOM 4263 N N . LYS B 1 128 ? -4.168 -5.43 -8.555 1 77.31 128 LYS B N 1
ATOM 4264 C CA . LYS B 1 128 ? -4.605 -6.793 -8.266 1 77.31 128 LYS B CA 1
ATOM 4265 C C . LYS B 1 128 ? -5.176 -7.465 -9.508 1 77.31 128 LYS B C 1
ATOM 4267 O O . LYS B 1 128 ? -4.961 -8.656 -9.727 1 77.31 128 LYS B O 1
ATOM 4272 N N . LYS B 1 129 ? -5.871 -6.727 -10.375 1 75.75 129 LYS B N 1
ATOM 4273 C CA . LYS B 1 129 ? -6.52 -7.34 -11.523 1 75.75 129 LYS B CA 1
ATOM 4274 C C . LYS B 1 129 ? -6.16 -6.609 -12.812 1 75.75 129 LYS B C 1
ATOM 4276 O O . LYS B 1 129 ? -5.734 -5.457 -12.781 1 75.75 129 LYS B O 1
ATOM 4281 N N . TRP B 1 130 ? -6.18 -7.438 -13.914 1 82.31 130 TRP B N 1
ATOM 4282 C CA . TRP B 1 130 ? -5.984 -6.879 -15.25 1 82.31 130 TRP B CA 1
ATOM 4283 C C . TRP B 1 130 ? -7.051 -5.836 -15.562 1 82.31 130 TRP B C 1
ATOM 4285 O O . TRP B 1 130 ? -8.25 -6.109 -15.461 1 82.31 130 TRP B O 1
ATOM 4295 N N . GLU B 1 131 ? -6.609 -4.664 -15.766 1 79.75 131 GLU B N 1
ATOM 4296 C CA . GLU B 1 131 ? -7.52 -3.596 -16.172 1 79.75 131 GLU B CA 1
ATOM 4297 C C . GLU B 1 131 ? -7.129 -3.033 -17.531 1 79.75 131 GLU B C 1
ATOM 4299 O O . GLU B 1 131 ? -6.004 -3.23 -18 1 79.75 131 GLU B O 1
ATOM 4304 N N . GLY B 1 132 ? -8.039 -2.543 -18.297 1 81.81 132 GLY B N 1
ATOM 4305 C CA . GLY B 1 132 ? -7.797 -1.945 -19.594 1 81.81 132 GLY B CA 1
ATOM 4306 C C . GLY B 1 132 ? -6.664 -0.938 -19.594 1 81.81 132 GLY B C 1
ATOM 4307 O O . GLY B 1 132 ? -6.102 -0.624 -20.641 1 81.81 132 GLY B O 1
ATOM 4308 N N . ILE B 1 133 ? -6.219 -0.641 -18.438 1 85.69 133 ILE B N 1
ATOM 4309 C CA . ILE B 1 133 ? -5.168 0.361 -18.328 1 85.69 133 ILE B CA 1
ATOM 4310 C C . ILE B 1 133 ? -3.801 -0.322 -18.344 1 85.69 133 ILE B C 1
ATOM 4312 O O . ILE B 1 133 ? -2.773 0.337 -18.531 1 85.69 133 ILE B O 1
ATOM 4316 N N . THR B 1 134 ? -3.67 -1.568 -18.266 1 89.5 134 THR B N 1
ATOM 4317 C CA . THR B 1 134 ? -2.42 -2.318 -18.281 1 89.5 134 THR B CA 1
ATOM 4318 C C . THR B 1 134 ? -1.92 -2.508 -19.703 1 89.5 134 THR B C 1
ATOM 4320 O O . THR B 1 134 ? -2.709 -2.781 -20.609 1 89.5 134 THR B O 1
ATOM 4323 N N . PRO B 1 135 ? -0.636 -2.365 -19.969 1 94.31 135 PRO B N 1
ATOM 4324 C CA . PRO B 1 135 ? 0.476 -2.191 -19.031 1 94.31 135 PRO B CA 1
ATOM 4325 C C . PRO B 1 135 ? 0.88 -0.728 -18.859 1 94.31 135 PRO B C 1
ATOM 4327 O O . PRO B 1 135 ? 1.843 -0.428 -18.156 1 94.31 135 PRO B O 1
ATOM 4330 N N . LYS B 1 136 ? 0.115 0.131 -19.531 1 94.75 136 LYS B N 1
ATOM 4331 C CA . LYS B 1 136 ? 0.527 1.529 -19.609 1 94.75 136 LYS B CA 1
ATOM 4332 C C . LYS B 1 136 ? 0.669 2.139 -18.219 1 94.75 136 LYS B C 1
ATOM 4334 O O . LYS B 1 136 ? 1.706 2.723 -17.891 1 94.75 136 LYS B O 1
ATOM 4339 N N . LYS B 1 137 ? -0.339 1.988 -17.406 1 94 137 LYS B N 1
ATOM 4340 C CA . LYS B 1 137 ? -0.331 2.6 -16.078 1 94 137 LYS B CA 1
ATOM 4341 C C . LYS B 1 137 ? 0.851 2.102 -15.25 1 94 137 LYS B C 1
ATOM 4343 O O . LYS B 1 137 ? 1.533 2.893 -14.594 1 94 137 LYS B O 1
ATOM 4348 N N . GLN B 1 138 ? 1.138 0.808 -15.273 1 95.5 138 GLN B N 1
ATOM 4349 C CA . GLN B 1 138 ? 2.268 0.23 -14.555 1 95.5 138 GLN B CA 1
ATOM 4350 C C . GLN B 1 138 ? 3.594 0.733 -15.117 1 95.5 138 GLN B C 1
ATOM 4352 O O . GLN B 1 138 ? 4.543 0.97 -14.367 1 95.5 138 GLN B O 1
ATOM 4357 N N . GLY B 1 139 ? 3.594 0.883 -16.438 1 96.38 139 GLY B N 1
ATOM 4358 C CA . GLY B 1 139 ? 4.793 1.368 -17.094 1 96.38 139 GLY B CA 1
ATOM 4359 C C . GLY B 1 139 ? 5.164 2.785 -16.703 1 96.38 139 GLY B C 1
ATOM 4360 O O . GLY B 1 139 ? 6.332 3.174 -16.781 1 96.38 139 GLY B O 1
ATOM 4361 N N . GLU B 1 140 ? 4.242 3.502 -16.156 1 95 140 GLU B N 1
ATOM 4362 C CA . GLU B 1 140 ? 4.445 4.914 -15.844 1 95 140 GLU B CA 1
ATOM 4363 C C . GLU B 1 140 ? 4.836 5.102 -14.375 1 95 140 GLU B C 1
ATOM 4365 O O . GLU B 1 140 ? 5.055 6.227 -13.93 1 95 140 GLU B O 1
ATOM 4370 N N . THR B 1 141 ? 4.938 4.031 -13.664 1 95.44 141 THR B N 1
ATOM 4371 C CA . THR B 1 141 ? 5.445 4.133 -12.297 1 95.44 141 THR B CA 1
ATOM 4372 C C . THR B 1 141 ? 6.906 4.582 -12.297 1 95.44 141 THR B C 1
ATOM 4374 O O . THR B 1 141 ? 7.617 4.402 -13.289 1 95.44 141 THR B O 1
ATOM 4377 N N . TYR B 1 142 ? 7.32 5.184 -11.188 1 93.31 142 TYR B N 1
ATOM 4378 C CA . TYR B 1 142 ? 8.617 5.855 -11.117 1 93.31 142 TYR B CA 1
ATOM 4379 C C . TYR B 1 142 ? 9.75 4.883 -11.406 1 93.31 142 TYR B C 1
ATOM 4381 O O . TYR B 1 142 ? 10.602 5.156 -12.258 1 93.31 142 TYR B O 1
ATOM 4389 N N . PHE B 1 143 ? 9.82 3.715 -10.727 1 89.19 143 PHE B N 1
ATOM 4390 C CA . PHE B 1 143 ? 10.961 2.818 -10.844 1 89.19 143 PHE B CA 1
ATOM 4391 C C . PHE B 1 143 ? 11.039 2.211 -12.242 1 89.19 143 PHE B C 1
ATOM 4393 O O . PHE B 1 143 ? 12.125 2.041 -12.789 1 89.19 143 PHE B O 1
ATOM 4400 N N . ILE B 1 144 ? 9.812 1.914 -12.969 1 97.56 144 ILE B N 1
ATOM 4401 C CA . ILE B 1 144 ? 9.82 1.359 -14.312 1 97.56 144 ILE B CA 1
ATOM 4402 C C . ILE B 1 144 ? 10.32 2.41 -15.305 1 97.56 144 ILE B C 1
ATOM 4404 O O . ILE B 1 144 ? 11.172 2.121 -16.141 1 97.56 144 ILE B O 1
ATOM 4408 N N . LYS B 1 145 ? 9.891 3.654 -15.125 1 96.06 145 LYS B N 1
ATOM 4409 C CA . LYS B 1 145 ? 10.305 4.738 -16.016 1 96.06 145 LYS B CA 1
ATOM 4410 C C . LYS B 1 145 ? 11.812 4.969 -15.938 1 96.06 145 LYS B C 1
ATOM 4412 O O . LYS B 1 145 ? 12.445 5.281 -16.953 1 96.06 145 LYS B O 1
ATOM 4417 N N . LYS B 1 146 ? 12.297 4.805 -14.805 1 96.56 146 LYS B N 1
ATOM 4418 C CA . LYS B 1 146 ? 13.719 5.066 -14.594 1 96.56 146 LYS B CA 1
ATOM 4419 C C . LYS B 1 146 ? 14.578 3.949 -15.172 1 96.56 146 LYS B C 1
ATOM 4421 O O . LYS B 1 146 ? 15.688 4.195 -15.641 1 96.56 146 LYS B O 1
ATOM 4426 N N . LEU B 1 147 ? 14.062 2.758 -15.18 1 98.44 147 LEU B N 1
ATOM 4427 C CA . LEU B 1 147 ? 14.883 1.605 -15.547 1 98.44 147 LEU B CA 1
ATOM 4428 C C . LEU B 1 147 ? 14.656 1.212 -17 1 98.44 147 LEU B C 1
ATOM 4430 O O . LEU B 1 147 ? 15.562 0.713 -17.656 1 98.44 147 LEU B O 1
ATOM 4434 N N . ALA B 1 148 ? 13.469 1.424 -17.547 1 98.56 148 ALA B N 1
ATOM 4435 C CA . ALA B 1 148 ? 13.039 0.879 -18.828 1 98.56 148 ALA B CA 1
ATOM 4436 C C . ALA B 1 148 ? 14.008 1.275 -19.938 1 98.56 148 ALA B C 1
ATOM 4438 O O . ALA B 1 148 ? 14.391 0.442 -20.766 1 98.56 148 ALA B O 1
ATOM 4439 N N . PRO B 1 149 ? 14.562 2.559 -19.922 1 98.31 149 PRO B N 1
ATOM 4440 C CA . PRO B 1 149 ? 15.422 2.986 -21.031 1 98.31 149 PRO B CA 1
ATOM 4441 C C . PRO B 1 149 ? 16.75 2.248 -21.062 1 98.31 149 PRO B C 1
ATOM 4443 O O . PRO B 1 149 ? 17.5 2.352 -22.031 1 98.31 149 PRO B O 1
ATOM 4446 N N . LEU B 1 150 ? 17.047 1.477 -20.062 1 98.69 150 LEU B N 1
ATOM 4447 C CA . LEU B 1 150 ? 18.359 0.882 -19.906 1 98.69 150 LEU B CA 1
ATOM 4448 C C . LEU B 1 150 ? 18.406 -0.515 -20.516 1 98.69 150 LEU B C 1
ATOM 4450 O O . LEU B 1 150 ? 19.469 -1.139 -20.578 1 98.69 150 LEU B O 1
ATOM 4454 N N . PHE B 1 151 ? 17.234 -1.027 -21.016 1 98.75 151 PHE B N 1
ATOM 4455 C CA . PHE B 1 151 ? 17.156 -2.424 -21.422 1 98.75 151 PHE B CA 1
ATOM 4456 C C . PHE B 1 151 ? 16.672 -2.539 -22.875 1 98.75 151 PHE B C 1
ATOM 4458 O O . PHE B 1 151 ? 15.953 -1.666 -23.359 1 98.75 151 PHE B O 1
ATOM 4465 N N . ASN B 1 152 ? 17.062 -3.615 -23.516 1 98.12 152 ASN B N 1
ATOM 4466 C CA . ASN B 1 152 ? 16.578 -3.973 -24.859 1 98.12 152 ASN B CA 1
ATOM 4467 C C . ASN B 1 152 ? 15.375 -4.906 -24.781 1 98.12 152 ASN B C 1
ATOM 4469 O O . ASN B 1 152 ? 14.461 -4.805 -25.609 1 98.12 152 ASN B O 1
ATOM 4473 N N . TYR B 1 153 ? 15.43 -5.816 -23.797 1 98.25 153 TYR B N 1
ATOM 4474 C CA . TYR B 1 153 ? 14.414 -6.855 -23.734 1 98.25 153 TYR B CA 1
ATOM 4475 C C . TYR B 1 153 ? 13.938 -7.062 -22.297 1 98.25 153 TYR B C 1
ATOM 4477 O O . TYR B 1 153 ? 14.68 -6.82 -21.344 1 98.25 153 TYR B O 1
ATOM 4485 N N . PHE B 1 154 ? 12.727 -7.465 -22.203 1 98.81 154 PHE B N 1
ATOM 4486 C CA . PHE B 1 154 ? 12.102 -7.832 -20.938 1 98.81 154 PHE B CA 1
ATOM 4487 C C . PHE B 1 154 ? 11.68 -9.297 -20.938 1 98.81 154 PHE B C 1
ATOM 4489 O O . PHE B 1 154 ? 10.828 -9.695 -21.734 1 98.81 154 PHE B O 1
ATOM 4496 N N . ILE B 1 155 ? 12.281 -10.062 -20.047 1 98.88 155 ILE B N 1
ATOM 4497 C CA . ILE B 1 155 ? 11.938 -11.469 -19.906 1 98.88 155 ILE B CA 1
ATOM 4498 C C . ILE B 1 155 ? 11.133 -11.672 -18.609 1 98.88 155 ILE B C 1
ATOM 4500 O O . ILE B 1 155 ? 11.586 -11.281 -17.531 1 98.88 155 ILE B O 1
ATOM 4504 N N . ASN B 1 156 ? 9.977 -12.203 -18.75 1 98.81 156 ASN B N 1
ATOM 4505 C CA . ASN B 1 156 ? 9.188 -12.555 -17.578 1 98.81 156 ASN B CA 1
ATOM 4506 C C . ASN B 1 156 ? 9.211 -14.062 -17.312 1 98.81 156 ASN B C 1
ATOM 4508 O O . ASN B 1 156 ? 8.75 -14.844 -18.141 1 98.81 156 ASN B O 1
ATOM 4512 N N . ASP B 1 157 ? 9.711 -14.438 -16.172 1 98.62 157 ASP B N 1
ATOM 4513 C CA . ASP B 1 157 ? 9.797 -15.844 -15.781 1 98.62 157 ASP B CA 1
ATOM 4514 C C . ASP B 1 157 ? 9.18 -16.062 -14.406 1 98.62 157 ASP B C 1
ATOM 4516 O O . ASP B 1 157 ? 9.547 -17.016 -13.703 1 98.62 157 ASP B O 1
ATOM 4520 N N . ALA B 1 158 ? 8.297 -15.141 -14.07 1 98.38 158 ALA B N 1
ATOM 4521 C CA . ALA B 1 158 ? 7.668 -15.18 -12.758 1 98.38 158 ALA B CA 1
ATOM 4522 C C . ALA B 1 158 ? 6.254 -15.75 -12.844 1 98.38 158 ALA B C 1
ATOM 4524 O O . ALA B 1 158 ? 5.297 -15.125 -12.375 1 98.38 158 ALA B O 1
ATOM 4525 N N . PHE B 1 159 ? 6.082 -16.984 -13.156 1 97.5 159 PHE B N 1
ATOM 4526 C CA . PHE B 1 159 ? 4.766 -17.578 -13.367 1 97.5 159 PHE B CA 1
ATOM 4527 C C . PHE B 1 159 ? 3.961 -17.562 -12.07 1 97.5 159 PHE B C 1
ATOM 4529 O O . PHE B 1 159 ? 2.762 -17.281 -12.078 1 97.5 159 PHE B O 1
ATOM 4536 N N . PRO B 1 160 ? 4.613 -17.859 -10.914 1 95.62 160 PRO B N 1
ATOM 4537 C CA . PRO B 1 160 ? 3.812 -17.875 -9.688 1 95.62 160 PRO B CA 1
ATOM 4538 C C . PRO B 1 160 ? 3.141 -16.531 -9.398 1 95.62 160 PRO B C 1
ATOM 4540 O O . PRO B 1 160 ? 2.152 -16.484 -8.664 1 95.62 160 PRO B O 1
ATOM 4543 N N . ALA B 1 161 ? 3.65 -15.492 -10.016 1 95.94 161 ALA B N 1
ATOM 4544 C CA . ALA B 1 161 ? 3.098 -14.164 -9.766 1 95.94 161 ALA B CA 1
ATOM 4545 C C . ALA B 1 161 ? 2.311 -13.664 -10.969 1 95.94 161 ALA B C 1
ATOM 4547 O O . ALA B 1 161 ? 1.93 -12.492 -11.023 1 95.94 161 ALA B O 1
ATOM 4548 N N . ALA B 1 162 ? 1.985 -14.516 -11.859 1 96.56 162 ALA B N 1
ATOM 4549 C CA . ALA B 1 162 ? 1.465 -14.109 -13.164 1 96.56 162 ALA B CA 1
ATOM 4550 C C . ALA B 1 162 ? 0.034 -13.594 -13.047 1 96.56 162 ALA B C 1
ATOM 4552 O O . ALA B 1 162 ? -0.485 -12.969 -13.977 1 96.56 162 ALA B O 1
ATOM 4553 N N . HIS B 1 163 ? -0.586 -13.836 -11.914 1 94.38 163 HIS B N 1
ATOM 4554 C CA . HIS B 1 163 ? -1.969 -13.422 -11.703 1 94.38 163 HIS B CA 1
ATOM 4555 C C . HIS B 1 163 ? -2.045 -11.977 -11.211 1 94.38 163 HIS B C 1
ATOM 4557 O O . HIS B 1 163 ? -3.137 -11.453 -10.992 1 94.38 163 HIS B O 1
ATOM 4563 N N . ARG B 1 164 ? -0.917 -11.32 -11.117 1 94.25 164 ARG B N 1
ATOM 4564 C CA . ARG B 1 164 ? -0.866 -9.945 -10.641 1 94.25 164 ARG B CA 1
ATOM 4565 C C . ARG B 1 164 ? -0.399 -9 -11.75 1 94.25 164 ARG B C 1
ATOM 4567 O O . ARG B 1 164 ? 0.424 -9.375 -12.586 1 94.25 164 ARG B O 1
ATOM 4574 N N . ALA B 1 165 ? -0.927 -7.773 -11.688 1 96.19 165 ALA B N 1
ATOM 4575 C CA . ALA B 1 165 ? -0.57 -6.77 -12.688 1 96.19 165 ALA B CA 1
ATOM 4576 C C . ALA B 1 165 ? 0.407 -5.75 -12.117 1 96.19 165 ALA B C 1
ATOM 4578 O O . ALA B 1 165 ? 0.283 -4.551 -12.375 1 96.19 165 ALA B O 1
ATOM 4579 N N . GLN B 1 166 ? 1.338 -6.145 -11.328 1 97 166 GLN B N 1
ATOM 4580 C CA . GLN B 1 166 ? 2.289 -5.254 -10.664 1 97 166 GLN B CA 1
ATOM 4581 C C . GLN B 1 166 ? 3.279 -4.664 -11.672 1 97 166 GLN B C 1
ATOM 4583 O O . GLN B 1 166 ? 3.57 -5.281 -12.695 1 97 166 GLN B O 1
ATOM 4588 N N . PRO B 1 167 ? 3.891 -3.555 -11.352 1 97.62 167 PRO B N 1
ATOM 4589 C CA . PRO B 1 167 ? 4.785 -2.861 -12.281 1 97.62 167 PRO B CA 1
ATOM 4590 C C . PRO B 1 167 ? 5.953 -3.734 -12.734 1 97.62 167 PRO B C 1
ATOM 4592 O O . PRO B 1 167 ? 6.223 -3.834 -13.938 1 97.62 167 PRO B O 1
ATOM 4595 N N . SER B 1 168 ? 6.617 -4.469 -11.891 1 98.56 168 SER B N 1
ATOM 4596 C CA . SER B 1 168 ? 7.777 -5.273 -12.258 1 98.56 168 SER B CA 1
ATOM 4597 C C . SER B 1 168 ? 7.375 -6.461 -13.125 1 98.56 168 SER B C 1
ATOM 4599 O O . SER B 1 168 ? 8.219 -7.062 -13.789 1 98.56 168 SER B O 1
ATOM 4601 N N . LEU B 1 169 ? 6.117 -6.766 -13.141 1 98.19 169 LEU B N 1
ATOM 4602 C CA . LEU B 1 169 ? 5.629 -7.941 -13.852 1 98.19 169 LEU B CA 1
ATOM 4603 C C . LEU B 1 169 ? 5.152 -7.566 -15.258 1 98.19 169 LEU B C 1
ATOM 4605 O O . LEU B 1 169 ? 5.262 -8.367 -16.188 1 98.19 169 LEU B O 1
ATOM 4609 N N . VAL B 1 170 ? 4.613 -6.371 -15.375 1 97.88 170 VAL B N 1
ATOM 4610 C CA . VAL B 1 170 ? 3.955 -6.094 -16.656 1 97.88 170 VAL B CA 1
ATOM 4611 C C . VAL B 1 170 ? 4.434 -4.754 -17.203 1 97.88 170 VAL B C 1
ATOM 4613 O O . VAL B 1 170 ? 4.27 -4.469 -18.391 1 97.88 170 VAL B O 1
ATOM 4616 N N . GLY B 1 171 ? 5.031 -3.889 -16.375 1 97.88 171 GLY B N 1
ATOM 4617 C CA . GLY B 1 171 ? 5.266 -2.496 -16.734 1 97.88 171 GLY B CA 1
ATOM 4618 C C . GLY B 1 171 ? 6.266 -2.326 -17.859 1 97.88 171 GLY B C 1
ATOM 4619 O O . GLY B 1 171 ? 6.09 -1.466 -18.719 1 97.88 171 GLY B O 1
ATOM 4620 N N . PHE B 1 172 ? 7.332 -3.131 -17.875 1 98.69 172 PHE B N 1
ATOM 4621 C CA . PHE B 1 172 ? 8.375 -3.029 -18.891 1 98.69 172 PHE B CA 1
ATOM 4622 C C . PHE B 1 172 ? 7.809 -3.311 -20.281 1 98.69 172 PHE B C 1
ATOM 4624 O O . PHE B 1 172 ? 8.336 -2.83 -21.281 1 98.69 172 PHE B O 1
ATOM 4631 N N . SER B 1 173 ? 6.699 -4.07 -20.344 1 97.88 173 SER B N 1
ATOM 4632 C CA . SER B 1 173 ? 6.113 -4.469 -21.625 1 97.88 173 SER B CA 1
ATOM 4633 C C . SER B 1 173 ? 5.535 -3.268 -22.359 1 97.88 173 SER B C 1
ATOM 4635 O O . SER B 1 173 ? 5.25 -3.348 -23.562 1 97.88 173 SER B O 1
ATOM 4637 N N . TYR B 1 174 ? 5.285 -2.174 -21.594 1 97.38 174 TYR B N 1
ATOM 4638 C CA . TYR B 1 174 ? 4.836 -0.939 -22.234 1 97.38 174 TYR B CA 1
ATOM 4639 C C . TYR B 1 174 ? 5.914 -0.378 -23.156 1 97.38 174 TYR B C 1
ATOM 4641 O O . TYR B 1 174 ? 5.605 0.259 -24.156 1 97.38 174 TYR B O 1
ATOM 4649 N N . TYR B 1 175 ? 7.195 -0.709 -22.859 1 98.06 175 TYR B N 1
ATOM 4650 C CA . TYR B 1 175 ? 8.305 -0.042 -23.531 1 98.06 175 TYR B CA 1
ATOM 4651 C C . TYR B 1 175 ? 9.039 -1.004 -24.469 1 98.06 175 TYR B C 1
ATOM 4653 O O . TYR B 1 175 ? 9.742 -0.575 -25.391 1 98.06 175 TYR B O 1
ATOM 4661 N N . MET B 1 176 ? 8.914 -2.316 -24.266 1 98.31 176 MET B N 1
ATOM 4662 C CA . MET B 1 176 ? 9.703 -3.305 -24.984 1 98.31 176 MET B CA 1
ATOM 4663 C C . MET B 1 176 ? 8.977 -4.641 -25.062 1 98.31 176 MET B C 1
ATOM 4665 O O . MET B 1 176 ? 7.977 -4.844 -24.359 1 98.31 176 MET B O 1
ATOM 4669 N N . PRO B 1 177 ? 9.438 -5.605 -25.844 1 97.75 177 PRO B N 1
ATOM 4670 C CA . PRO B 1 177 ? 8.773 -6.91 -25.938 1 97.75 177 PRO B CA 1
ATOM 4671 C C . PRO B 1 177 ? 8.852 -7.695 -24.625 1 97.75 177 PRO B C 1
ATOM 4673 O O . PRO B 1 177 ? 9.914 -7.773 -24.016 1 97.75 177 PRO B O 1
ATOM 4676 N N . ALA B 1 178 ? 7.707 -8.148 -24.266 1 98.25 178 ALA B N 1
ATOM 4677 C CA . ALA B 1 178 ? 7.656 -9.102 -23.172 1 98.25 178 ALA B CA 1
ATOM 4678 C C . ALA B 1 178 ? 7.879 -10.523 -23.656 1 98.25 178 ALA B C 1
ATOM 4680 O O . ALA B 1 178 ? 7.148 -11.008 -24.531 1 98.25 178 ALA B O 1
ATOM 4681 N N . ILE B 1 179 ? 8.828 -11.156 -23.156 1 98.75 179 ILE B N 1
ATOM 4682 C CA . ILE B 1 179 ? 9.266 -12.477 -23.609 1 98.75 179 ILE B CA 1
ATOM 4683 C C . ILE B 1 179 ? 9.117 -13.484 -22.469 1 98.75 179 ILE B C 1
ATOM 4685 O O . ILE B 1 179 ? 9.492 -13.203 -21.328 1 98.75 179 ILE B O 1
ATOM 4689 N N . ALA B 1 180 ? 8.523 -14.633 -22.75 1 98.81 180 ALA B N 1
ATOM 4690 C CA . ALA B 1 180 ? 8.406 -15.688 -21.75 1 98.81 180 ALA B CA 1
ATOM 4691 C C . ALA B 1 180 ? 9.758 -16.359 -21.5 1 98.81 180 ALA B C 1
ATOM 4693 O O . ALA B 1 180 ? 10.422 -16.797 -22.438 1 98.81 180 ALA B O 1
ATOM 4694 N N . GLY B 1 181 ? 10.211 -16.359 -20.234 1 98.75 181 GLY B N 1
ATOM 4695 C CA . GLY B 1 181 ? 11.352 -17.188 -19.891 1 98.75 181 GLY B CA 1
ATOM 4696 C C . GLY B 1 181 ? 11.047 -18.672 -19.984 1 98.75 181 GLY B C 1
ATOM 4697 O O . GLY B 1 181 ? 9.953 -19.062 -20.391 1 98.75 181 GLY B O 1
ATOM 4698 N N . ARG B 1 182 ? 12 -19.484 -19.672 1 98.62 182 ARG B N 1
ATOM 4699 C CA . ARG B 1 182 ? 11.859 -20.922 -19.891 1 98.62 182 ARG B CA 1
ATOM 4700 C C . ARG B 1 182 ? 10.828 -21.516 -18.938 1 98.62 182 ARG B C 1
ATOM 4702 O O . ARG B 1 182 ? 10.031 -22.375 -19.328 1 98.62 182 ARG B O 1
ATOM 4709 N N . LEU B 1 183 ? 10.836 -21.078 -17.641 1 98 183 LEU B N 1
ATOM 4710 C CA . LEU B 1 183 ? 9.828 -21.578 -16.703 1 98 183 LEU B CA 1
ATOM 4711 C C . LEU B 1 183 ? 8.43 -21.125 -17.141 1 98 183 LEU B C 1
ATOM 4713 O O . LEU B 1 183 ? 7.496 -21.938 -17.141 1 98 183 LEU B O 1
ATOM 4717 N N . MET B 1 184 ? 8.281 -19.859 -17.469 1 98.44 184 MET B N 1
ATOM 4718 C CA . MET B 1 184 ? 7.016 -19.297 -17.938 1 98.44 184 MET B CA 1
ATOM 4719 C C . MET B 1 184 ? 6.508 -20.062 -19.156 1 98.44 184 MET B C 1
ATOM 4721 O O . MET B 1 184 ? 5.34 -20.453 -19.219 1 98.44 184 MET B O 1
ATOM 4725 N N . GLU B 1 185 ? 7.355 -20.266 -20.078 1 98.31 185 GLU B N 1
ATOM 4726 C CA . GLU B 1 185 ? 7.02 -20.984 -21.297 1 98.31 185 GLU B CA 1
ATOM 4727 C C . GLU B 1 185 ? 6.52 -22.391 -20.969 1 98.31 185 GLU B C 1
ATOM 4729 O O . GLU B 1 185 ? 5.48 -22.828 -21.469 1 98.31 185 GLU B O 1
ATOM 4734 N N . LYS B 1 186 ? 7.238 -23.062 -20.141 1 97.31 186 LYS B N 1
ATOM 4735 C CA . LYS B 1 186 ? 6.895 -24.438 -19.75 1 97.31 186 LYS B CA 1
ATOM 4736 C C . LYS B 1 186 ? 5.523 -24.484 -19.078 1 97.31 186 LYS B C 1
ATOM 4738 O O . LYS B 1 186 ? 4.691 -25.328 -19.422 1 97.31 186 LYS B O 1
ATOM 4743 N N . GLU B 1 187 ? 5.277 -23.594 -18.141 1 97.5 187 GLU B N 1
ATOM 4744 C CA . GLU B 1 187 ? 4.008 -23.547 -17.422 1 97.5 187 GLU B CA 1
ATOM 4745 C C . GLU B 1 187 ? 2.842 -23.297 -18.359 1 97.5 187 GLU B C 1
ATOM 4747 O O . GLU B 1 187 ? 1.841 -24.016 -18.328 1 97.5 187 GLU B O 1
ATOM 4752 N N . ILE B 1 188 ? 3.041 -22.281 -19.234 1 97.38 188 ILE B N 1
ATOM 4753 C CA . ILE B 1 188 ? 1.963 -21.922 -20.156 1 97.38 188 ILE B CA 1
ATOM 4754 C C . ILE B 1 188 ? 1.654 -23.094 -21.078 1 97.38 188 ILE B C 1
ATOM 4756 O O . ILE B 1 188 ? 0.49 -23.453 -21.281 1 97.38 188 ILE B O 1
ATOM 4760 N N . LYS B 1 189 ? 2.637 -23.734 -21.594 1 97.19 189 LYS B N 1
ATOM 4761 C CA . LYS B 1 189 ? 2.451 -24.828 -22.531 1 97.19 189 LYS B CA 1
ATOM 4762 C C . LYS B 1 189 ? 1.736 -26 -21.891 1 97.19 189 LYS B C 1
ATOM 4764 O O . LYS B 1 189 ? 0.75 -26.516 -22.422 1 97.19 189 LYS B O 1
ATOM 4769 N N . VAL B 1 190 ? 2.172 -26.359 -20.719 1 97 190 VAL B N 1
ATOM 4770 C CA . VAL B 1 190 ? 1.624 -27.531 -20.047 1 97 190 VAL B CA 1
ATOM 4771 C C . VAL B 1 190 ? 0.189 -27.25 -19.609 1 97 190 VAL B C 1
ATOM 4773 O O . VAL B 1 190 ? -0.713 -28.062 -19.859 1 97 190 VAL B O 1
ATOM 4776 N N . LEU B 1 191 ? -0.03 -26.156 -18.984 1 97.06 191 LEU B N 1
ATOM 4777 C CA . LEU B 1 191 ? -1.348 -25.844 -18.438 1 97.06 191 LEU B CA 1
ATOM 4778 C C . LEU B 1 191 ? -2.355 -25.609 -19.562 1 97.06 191 LEU B C 1
ATOM 4780 O O . LEU B 1 191 ? -3.535 -25.938 -19.422 1 97.06 191 LEU B O 1
ATOM 4784 N N . SER B 1 192 ? -1.866 -25 -20.656 1 96.75 192 SER B N 1
ATOM 4785 C CA . SER B 1 192 ? -2.752 -24.844 -21.797 1 96.75 192 SER B CA 1
ATOM 4786 C C . SER B 1 192 ? -3.176 -26.203 -22.359 1 96.75 192 SER B C 1
ATOM 4788 O O . SER B 1 192 ? -4.344 -26.406 -22.703 1 96.75 192 SER B O 1
ATOM 4790 N N . LYS B 1 193 ? -2.281 -27.062 -22.422 1 95.81 193 LYS B N 1
ATOM 4791 C CA . LYS B 1 193 ? -2.566 -28.375 -22.969 1 95.81 193 LYS B CA 1
ATOM 4792 C C . LYS B 1 193 ? -3.621 -29.109 -22.125 1 95.81 193 LYS B C 1
ATOM 4794 O O . LYS B 1 193 ? -4.605 -29.609 -22.672 1 95.81 193 LYS B O 1
ATOM 4799 N N . VAL B 1 194 ? -3.467 -29.078 -20.828 1 95.75 194 VAL B N 1
ATOM 4800 C CA . VAL B 1 194 ? -4.352 -29.875 -19.984 1 95.75 194 VAL B CA 1
ATOM 4801 C C . VAL B 1 194 ? -5.691 -29.156 -19.828 1 95.75 194 VAL B C 1
ATOM 4803 O O . VAL B 1 194 ? -6.703 -29.781 -19.5 1 95.75 194 VAL B O 1
ATOM 4806 N N . ARG B 1 195 ? -5.707 -27.859 -20.031 1 95.81 195 ARG B N 1
ATOM 4807 C CA . ARG B 1 195 ? -6.941 -27.094 -19.906 1 95.81 195 ARG B CA 1
ATOM 4808 C C . ARG B 1 195 ? -7.742 -27.141 -21.203 1 95.81 195 ARG B C 1
ATOM 4810 O O . ARG B 1 195 ? -8.969 -27.281 -21.188 1 95.81 195 ARG B O 1
ATOM 4817 N N . ASP B 1 196 ? -7.023 -27.078 -22.406 1 95.75 196 ASP B N 1
ATOM 4818 C CA . ASP B 1 196 ? -7.707 -26.797 -23.672 1 95.75 196 ASP B CA 1
ATOM 4819 C C . ASP B 1 196 ? -7.805 -28.047 -24.531 1 95.75 196 ASP B C 1
ATOM 4821 O O . ASP B 1 196 ? -8.75 -28.203 -25.312 1 95.75 196 ASP B O 1
ATOM 4825 N N . ASP B 1 197 ? -6.863 -28.844 -24.422 1 95.19 197 ASP B N 1
ATOM 4826 C CA . ASP B 1 197 ? -6.844 -30.031 -25.281 1 95.19 197 ASP B CA 1
ATOM 4827 C C . ASP B 1 197 ? -6.168 -31.203 -24.578 1 95.19 197 ASP B C 1
ATOM 4829 O O . ASP B 1 197 ? -5.176 -31.75 -25.078 1 95.19 197 ASP B O 1
ATOM 4833 N N . PRO B 1 198 ? -6.766 -31.688 -23.547 1 96.5 198 PRO B N 1
ATOM 4834 C CA . PRO B 1 198 ? -6.156 -32.812 -22.828 1 96.5 198 PRO B CA 1
ATOM 4835 C C . PRO B 1 198 ? -6.383 -34.156 -23.531 1 96.5 198 PRO B C 1
ATOM 4837 O O . PRO B 1 198 ? -7.367 -34.312 -24.25 1 96.5 198 PRO B O 1
ATOM 4840 N N . GLU B 1 199 ? -5.457 -35.031 -23.328 1 97.38 199 GLU B N 1
ATOM 4841 C CA . GLU B 1 199 ? -5.699 -36.406 -23.766 1 97.38 199 GLU B CA 1
ATOM 4842 C C . GLU B 1 199 ? -6.75 -37.094 -22.906 1 97.38 199 GLU B C 1
ATOM 4844 O O . GLU B 1 199 ? -6.688 -37.031 -21.672 1 97.38 199 GLU B O 1
ATOM 4849 N N . ASN B 1 200 ? -7.676 -37.781 -23.562 1 96.88 200 ASN B N 1
ATOM 4850 C CA . ASN B 1 200 ? -8.758 -38.438 -22.844 1 96.88 200 ASN B CA 1
ATOM 4851 C C . ASN B 1 200 ? -8.484 -39.938 -22.656 1 96.88 200 ASN B C 1
ATOM 4853 O O . ASN B 1 200 ? -7.867 -40.562 -23.531 1 96.88 200 ASN B O 1
ATOM 4857 N N . PRO B 1 201 ? -8.867 -40.469 -21.562 1 98.06 201 PRO B N 1
ATOM 4858 C CA . PRO B 1 201 ? -9.688 -39.875 -20.516 1 98.06 201 PRO B CA 1
ATOM 4859 C C . PRO B 1 201 ? -8.898 -38.906 -19.641 1 98.06 201 PRO B C 1
ATOM 4861 O O . PRO B 1 201 ? -7.781 -39.188 -19.219 1 98.06 201 PRO B O 1
ATOM 4864 N N . CYS B 1 202 ? -9.453 -37.75 -19.453 1 98.56 202 CYS B N 1
ATOM 4865 C CA . CYS B 1 202 ? -8.875 -36.719 -18.625 1 98.56 202 CYS B CA 1
ATOM 4866 C C . CYS B 1 202 ? -9.609 -36.594 -17.297 1 98.56 202 CYS B C 1
ATOM 4868 O O . CYS B 1 202 ? -10.836 -36.469 -17.266 1 98.56 202 CYS B O 1
ATOM 4870 N N . VAL B 1 203 ? -8.82 -36.688 -16.188 1 98.69 203 VAL B N 1
ATOM 4871 C CA . VAL B 1 203 ? -9.406 -36.656 -14.852 1 98.69 203 VAL B CA 1
ATOM 4872 C C . VAL B 1 203 ? -8.82 -35.531 -14.031 1 98.69 203 VAL B C 1
ATOM 4874 O O . VAL B 1 203 ? -7.602 -35.344 -13.984 1 98.69 203 VAL B O 1
ATOM 4877 N N . TYR B 1 204 ? -9.711 -34.719 -13.484 1 98.44 204 TYR B N 1
ATOM 4878 C CA . TYR B 1 204 ? -9.305 -33.688 -12.523 1 98.44 204 TYR B CA 1
ATOM 4879 C C . TYR B 1 204 ? -9.594 -34.156 -11.094 1 98.44 204 TYR B C 1
ATOM 4881 O O . TYR B 1 204 ? -10.664 -34.688 -10.812 1 98.44 204 TYR B O 1
ATOM 4889 N N . SER B 1 205 ? -8.641 -34.062 -10.227 1 98.31 205 SER B N 1
ATOM 4890 C CA . SER B 1 205 ? -8.82 -34.281 -8.797 1 98.31 205 SER B CA 1
ATOM 4891 C C . SER B 1 205 ? -8.727 -33 -8.016 1 98.31 205 SER B C 1
ATOM 4893 O O . SER B 1 205 ? -7.633 -32.438 -7.828 1 98.31 205 SER B O 1
ATOM 4895 N N . LEU B 1 206 ? -9.852 -32.5 -7.516 1 97.81 206 LEU B N 1
ATOM 4896 C CA . LEU B 1 206 ? -9.938 -31.188 -6.898 1 97.81 206 LEU B CA 1
ATOM 4897 C C . LEU B 1 206 ? -10.312 -31.297 -5.426 1 97.81 206 LEU B C 1
ATOM 4899 O O . LEU B 1 206 ? -11.383 -31.812 -5.09 1 97.81 206 LEU B O 1
ATOM 4903 N N . GLY B 1 207 ? -9.422 -30.891 -4.586 1 96.62 207 GLY B N 1
ATOM 4904 C CA . GLY B 1 207 ? -9.633 -30.938 -3.15 1 96.62 207 GLY B CA 1
ATOM 4905 C C . GLY B 1 207 ? -9.227 -29.656 -2.449 1 96.62 207 GLY B C 1
ATOM 4906 O O . GLY B 1 207 ? -9.156 -28.594 -3.074 1 96.62 207 GLY B O 1
ATOM 4907 N N . GLY B 1 208 ? -9.125 -29.734 -1.13 1 94.19 208 GLY B N 1
ATOM 4908 C CA . GLY B 1 208 ? -8.648 -28.609 -0.34 1 94.19 208 GLY B CA 1
ATOM 4909 C C . GLY B 1 208 ? -9.773 -27.75 0.221 1 94.19 208 GLY B C 1
ATOM 4910 O O . GLY B 1 208 ? -10.945 -28.141 0.152 1 94.19 208 GLY B O 1
ATOM 4911 N N . ALA B 1 209 ? -9.328 -26.609 0.807 1 93.69 209 ALA B N 1
ATOM 4912 C CA . ALA B 1 209 ? -10.273 -25.75 1.515 1 93.69 209 ALA B CA 1
ATOM 4913 C C . ALA B 1 209 ? -10.75 -24.609 0.621 1 93.69 209 ALA B C 1
ATOM 4915 O O . ALA B 1 209 ? -11.797 -24 0.881 1 93.69 209 ALA B O 1
ATOM 4916 N N . LYS B 1 210 ? -10.086 -24.391 -0.538 1 90.69 210 LYS B N 1
ATOM 4917 C CA . LYS B 1 210 ? -10.461 -23.297 -1.433 1 90.69 210 LYS B CA 1
ATOM 4918 C C . LYS B 1 210 ? -11.445 -23.766 -2.5 1 90.69 210 LYS B C 1
ATOM 4920 O O . LYS B 1 210 ? -11.148 -23.703 -3.695 1 90.69 210 LYS B O 1
ATOM 4925 N N . ALA B 1 211 ? -12.586 -23.984 -2.047 1 95.44 211 ALA B N 1
ATOM 4926 C CA . ALA B 1 211 ? -13.57 -24.656 -2.898 1 95.44 211 ALA B CA 1
ATOM 4927 C C . ALA B 1 211 ? -14.07 -23.719 -3.992 1 95.44 211 ALA B C 1
ATOM 4929 O O . ALA B 1 211 ? -14.445 -24.172 -5.078 1 95.44 211 ALA B O 1
ATOM 4930 N N . ASP B 1 212 ? -14.102 -22.453 -3.707 1 95.62 212 ASP B N 1
ATOM 4931 C CA . ASP B 1 212 ? -14.531 -21.484 -4.719 1 95.62 212 ASP B CA 1
ATOM 4932 C C . ASP B 1 212 ? -13.633 -21.547 -5.953 1 95.62 212 ASP B C 1
ATOM 4934 O O . ASP B 1 212 ? -14.125 -21.578 -7.082 1 95.62 212 ASP B O 1
ATOM 4938 N N . ASP B 1 213 ? -12.328 -21.719 -5.828 1 93.5 213 ASP B N 1
ATOM 4939 C CA . ASP B 1 213 ? -11.375 -21.844 -6.926 1 93.5 213 ASP B CA 1
ATOM 4940 C C . ASP B 1 213 ? -11.578 -23.141 -7.695 1 93.5 213 ASP B C 1
ATOM 4942 O O . ASP B 1 213 ? -11.555 -23.141 -8.93 1 93.5 213 ASP B O 1
ATOM 4946 N N . SER B 1 214 ? -11.789 -24.156 -6.941 1 95.56 214 SER B N 1
ATOM 4947 C CA . SER B 1 214 ? -11.977 -25.469 -7.562 1 95.56 214 SER B CA 1
ATOM 4948 C C . SER B 1 214 ? -13.242 -25.5 -8.406 1 95.56 214 SER B C 1
ATOM 4950 O O . SER B 1 214 ? -13.25 -26.078 -9.5 1 95.56 214 SER B O 1
ATOM 4952 N N . ILE B 1 215 ? -14.25 -24.922 -7.887 1 97.25 215 ILE B N 1
ATOM 4953 C CA . ILE B 1 215 ? -15.516 -24.906 -8.602 1 97.25 215 ILE B CA 1
ATOM 4954 C C . ILE B 1 215 ? -15.383 -24.078 -9.875 1 97.25 215 ILE B C 1
ATOM 4956 O O . ILE B 1 215 ? -15.906 -24.438 -10.93 1 97.25 215 ILE B O 1
ATOM 4960 N N . LYS B 1 216 ? -14.695 -22.984 -9.859 1 96.06 216 LYS B N 1
ATOM 4961 C CA . LYS B 1 216 ? -14.43 -22.188 -11.055 1 96.06 216 LYS B CA 1
ATOM 4962 C C . LYS B 1 216 ? -13.656 -22.984 -12.094 1 96.06 216 LYS B C 1
ATOM 4964 O O . LYS B 1 216 ? -13.93 -22.891 -13.297 1 96.06 216 LYS B O 1
ATOM 4969 N N . ILE B 1 217 ? -12.664 -23.734 -11.562 1 96.75 217 ILE B N 1
ATOM 4970 C CA . ILE B 1 217 ? -11.914 -24.594 -12.469 1 96.75 217 ILE B CA 1
ATOM 4971 C C . ILE B 1 217 ? -12.867 -25.578 -13.148 1 96.75 217 ILE B C 1
ATOM 4973 O O . ILE B 1 217 ? -12.852 -25.734 -14.367 1 96.75 217 ILE B O 1
ATOM 4977 N N . MET B 1 218 ? -13.695 -26.203 -12.336 1 97 218 MET B N 1
ATOM 4978 C CA . MET B 1 218 ? -14.648 -27.172 -12.852 1 97 218 MET B CA 1
ATOM 4979 C C . MET B 1 218 ? -15.508 -26.562 -13.953 1 97 218 MET B C 1
ATOM 4981 O O . MET B 1 218 ? -15.672 -27.156 -15.016 1 97 218 MET B O 1
ATOM 4985 N N . MET B 1 219 ? -16.016 -25.453 -13.633 1 96.94 219 MET B N 1
ATOM 4986 C CA . MET B 1 219 ? -16.906 -24.797 -14.578 1 96.94 219 MET B CA 1
ATOM 4987 C C . MET B 1 219 ? -16.203 -24.531 -15.898 1 96.94 219 MET B C 1
ATOM 4989 O O . MET B 1 219 ? -16.812 -24.578 -16.969 1 96.94 219 MET B O 1
ATOM 4993 N N . ASN B 1 220 ? -14.977 -24.297 -15.859 1 96.62 220 ASN B N 1
ATOM 4994 C CA . ASN B 1 220 ? -14.227 -23.938 -17.062 1 96.62 220 ASN B CA 1
ATOM 4995 C C . ASN B 1 220 ? -13.836 -25.156 -17.875 1 96.62 220 ASN B C 1
ATOM 4997 O O . ASN B 1 220 ? -13.719 -25.078 -19.094 1 96.62 220 ASN B O 1
ATOM 5001 N N . VAL B 1 221 ? -13.625 -26.297 -17.188 1 97.06 221 VAL B N 1
ATOM 5002 C CA . VAL B 1 221 ? -12.984 -27.406 -17.906 1 97.06 221 VAL B CA 1
ATOM 5003 C C . VAL B 1 221 ? -13.977 -28.547 -18.062 1 97.06 221 VAL B C 1
ATOM 5005 O O . VAL B 1 221 ? -13.703 -29.516 -18.781 1 97.06 221 VAL B O 1
ATOM 5008 N N . ILE B 1 222 ? -15.133 -28.562 -17.438 1 96.5 222 ILE B N 1
ATOM 5009 C CA . ILE B 1 222 ? -15.984 -29.719 -17.234 1 96.5 222 ILE B CA 1
ATOM 5010 C C . ILE B 1 222 ? -16.422 -30.297 -18.578 1 96.5 222 ILE B C 1
ATOM 5012 O O . ILE B 1 222 ? -16.625 -31.5 -18.703 1 96.5 222 ILE B O 1
ATOM 5016 N N . GLU B 1 223 ? -16.516 -29.5 -19.547 1 95.75 223 GLU B N 1
ATOM 5017 C CA . GLU B 1 223 ? -16.953 -29.984 -20.859 1 95.75 223 GLU B CA 1
ATOM 5018 C C . GLU B 1 223 ? -15.844 -30.766 -21.547 1 95.75 223 GLU B C 1
ATOM 5020 O O . GLU B 1 223 ? -16.125 -31.594 -22.438 1 95.75 223 GLU B O 1
ATOM 5025 N N . LYS B 1 224 ? -14.633 -30.562 -21.203 1 95.69 224 LYS B N 1
ATOM 5026 C CA . LYS B 1 224 ? -13.5 -31.156 -21.891 1 95.69 224 LYS B CA 1
ATOM 5027 C C . LYS B 1 224 ? -12.922 -32.344 -21.109 1 95.69 224 LYS B C 1
ATOM 5029 O O . LYS B 1 224 ? -12.039 -33.031 -21.594 1 95.69 224 LYS B O 1
ATOM 5034 N N . VAL B 1 225 ? -13.438 -32.562 -19.906 1 97.06 225 VAL B N 1
ATOM 5035 C CA . VAL B 1 225 ? -12.867 -33.594 -19.047 1 97.06 225 VAL B CA 1
ATOM 5036 C C . VAL B 1 225 ? -13.844 -34.75 -18.906 1 97.06 225 VAL B C 1
ATOM 5038 O O . VAL B 1 225 ? -15.039 -34.594 -19.156 1 97.06 225 VAL B O 1
ATOM 5041 N N . ASP B 1 226 ? -13.312 -35.906 -18.547 1 98.25 226 ASP B N 1
ATOM 5042 C CA . ASP B 1 226 ? -14.125 -37.125 -18.469 1 98.25 226 ASP B CA 1
ATOM 5043 C C . ASP B 1 226 ? -14.672 -37.312 -17.047 1 98.25 226 ASP B C 1
ATOM 5045 O O . ASP B 1 226 ? -15.828 -37.688 -16.875 1 98.25 226 ASP B O 1
ATOM 5049 N N . LYS B 1 227 ? -13.836 -37.094 -16.109 1 98.56 227 LYS B N 1
ATOM 5050 C CA . LYS B 1 227 ? -14.242 -37.25 -14.719 1 98.56 227 LYS B CA 1
ATOM 5051 C C . LYS B 1 227 ? -13.602 -36.156 -13.844 1 98.56 227 LYS B C 1
ATOM 5053 O O . LYS B 1 227 ? -12.508 -35.688 -14.133 1 98.56 227 LYS B O 1
ATOM 5058 N N . ILE B 1 228 ? -14.352 -35.781 -12.805 1 98.75 228 ILE B N 1
ATOM 5059 C CA . ILE B 1 228 ? -13.844 -34.906 -11.766 1 98.75 228 ILE B CA 1
ATOM 5060 C C . ILE B 1 228 ? -14.016 -35.562 -10.398 1 98.75 228 ILE B C 1
ATOM 5062 O O . ILE B 1 228 ? -15.133 -35.906 -10.008 1 98.75 228 ILE B O 1
ATOM 5066 N N . LEU B 1 229 ? -12.906 -35.75 -9.734 1 98.81 229 LEU B N 1
ATOM 5067 C CA . LEU B 1 229 ? -12.906 -36.281 -8.375 1 98.81 229 LEU B CA 1
ATOM 5068 C C . LEU B 1 229 ? -12.867 -35.156 -7.344 1 98.81 229 LEU B C 1
ATOM 5070 O O . LEU B 1 229 ? -11.984 -34.312 -7.387 1 98.81 229 LEU B O 1
ATOM 5074 N N . THR B 1 230 ? -13.812 -35.188 -6.406 1 98.75 230 THR B N 1
ATOM 5075 C CA . THR B 1 230 ? -13.836 -34.125 -5.391 1 98.75 230 THR B CA 1
ATOM 5076 C C . THR B 1 230 ? -13.414 -34.688 -4.031 1 98.75 230 THR B C 1
ATOM 5078 O O . THR B 1 230 ? -13.688 -35.844 -3.719 1 98.75 230 THR B O 1
ATOM 5081 N N . SER B 1 231 ? -12.68 -33.938 -3.285 1 98.5 231 SER B N 1
ATOM 5082 C CA . SER B 1 231 ? -12.258 -34.281 -1.933 1 98.5 231 SER B CA 1
ATOM 5083 C C . SER B 1 231 ? -12.078 -33.031 -1.069 1 98.5 231 SER B C 1
ATOM 5085 O O . SER B 1 231 ? -12.352 -31.906 -1.517 1 98.5 231 SER B O 1
ATOM 5087 N N . GLY B 1 232 ? -11.781 -33.219 0.174 1 97.75 232 GLY B N 1
ATOM 5088 C CA . GLY B 1 232 ? -11.641 -32.062 1.062 1 97.75 232 GLY B CA 1
ATOM 5089 C C . GLY B 1 232 ? -12.922 -31.281 1.21 1 97.75 232 GLY B C 1
ATOM 5090 O O . GLY B 1 232 ? -14.016 -31.828 1.119 1 97.75 232 GLY B O 1
ATOM 5091 N N . VAL B 1 233 ? -12.758 -30.016 1.443 1 97.81 233 VAL B N 1
ATOM 5092 C CA . VAL B 1 233 ? -13.914 -29.141 1.602 1 97.81 233 VAL B CA 1
ATOM 5093 C C . VAL B 1 233 ? -14.719 -29.094 0.302 1 97.81 233 VAL B C 1
ATOM 5095 O O . VAL B 1 233 ? -15.945 -29.016 0.325 1 97.81 233 VAL B O 1
ATOM 5098 N N . VAL B 1 234 ? -14.008 -29.234 -0.801 1 98.19 234 VAL B N 1
ATOM 5099 C CA . VAL B 1 234 ? -14.672 -29.328 -2.098 1 98.19 234 VAL B CA 1
ATOM 5100 C C . VAL B 1 234 ? -15.625 -30.516 -2.115 1 98.19 234 VAL B C 1
ATOM 5102 O O . VAL B 1 234 ? -16.797 -30.375 -2.49 1 98.19 234 VAL B O 1
ATOM 5105 N N . GLY B 1 235 ? -15.125 -31.625 -1.699 1 98.5 235 GLY B N 1
ATOM 5106 C CA . GLY B 1 235 ? -15.945 -32.844 -1.635 1 98.5 235 GLY B CA 1
ATOM 5107 C C . GLY B 1 235 ? -17.141 -32.688 -0.708 1 98.5 235 GLY B C 1
ATOM 5108 O O . GLY B 1 235 ? -18.25 -33.125 -1.042 1 98.5 235 GLY B O 1
ATOM 5109 N N . ASN B 1 236 ? -16.906 -32.031 0.424 1 98.38 236 ASN B N 1
ATOM 5110 C CA . ASN B 1 236 ? -17.969 -31.828 1.393 1 98.38 236 ASN B CA 1
ATOM 5111 C C . ASN B 1 236 ? -19.094 -30.969 0.817 1 98.38 236 ASN B C 1
ATOM 5113 O O . ASN B 1 236 ? -20.266 -31.234 1.051 1 98.38 236 ASN B O 1
ATOM 5117 N N . ILE B 1 237 ? -18.719 -29.984 0.095 1 98.5 237 ILE B N 1
ATOM 5118 C CA . ILE B 1 237 ? -19.703 -29.078 -0.511 1 98.5 237 ILE B CA 1
ATOM 5119 C C . ILE B 1 237 ? -20.547 -29.844 -1.52 1 98.5 237 ILE B C 1
ATOM 5121 O O . ILE B 1 237 ? -21.781 -29.719 -1.529 1 98.5 237 ILE B O 1
ATOM 5125 N N . PHE B 1 238 ? -19.969 -30.672 -2.277 1 98.69 238 PHE B N 1
ATOM 5126 C CA . PHE B 1 238 ? -20.703 -31.422 -3.283 1 98.69 238 PHE B CA 1
ATOM 5127 C C . PHE B 1 238 ? -21.562 -32.5 -2.629 1 98.69 238 PHE B C 1
ATOM 5129 O O . PHE B 1 238 ? -22.641 -32.812 -3.125 1 98.69 238 PHE B O 1
ATOM 5136 N N . LEU B 1 239 ? -21.094 -33.062 -1.501 1 98.62 239 LEU B N 1
ATOM 5137 C CA . LEU B 1 239 ? -21.906 -34 -0.757 1 98.62 239 LEU B CA 1
ATOM 5138 C C . LEU B 1 239 ? -23.172 -33.344 -0.234 1 98.62 239 LEU B C 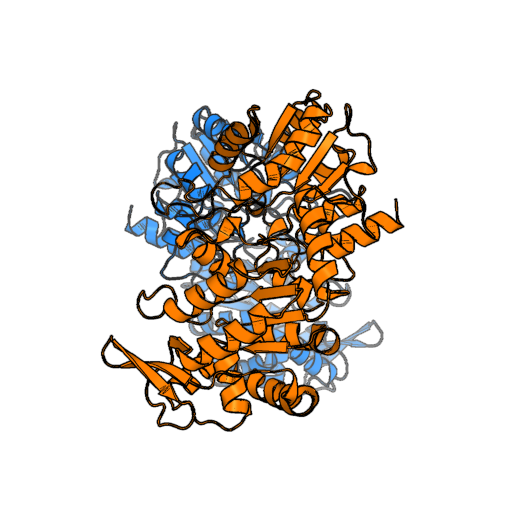1
ATOM 5140 O O . LEU B 1 239 ? -24.281 -33.875 -0.363 1 98.62 239 LEU B O 1
ATOM 5144 N N . ILE B 1 240 ? -22.984 -32.156 0.323 1 98.12 240 ILE B N 1
ATOM 5145 C CA . ILE B 1 240 ? -24.125 -31.406 0.827 1 98.12 240 ILE B CA 1
ATOM 5146 C C . ILE B 1 240 ? -25.062 -31.062 -0.327 1 98.12 240 ILE B C 1
ATOM 5148 O O . ILE B 1 240 ? -26.297 -31.172 -0.194 1 98.12 240 ILE B O 1
ATOM 5152 N N . ALA B 1 241 ? -24.531 -30.703 -1.423 1 98.25 241 ALA B N 1
ATOM 5153 C CA . ALA B 1 241 ? -25.328 -30.375 -2.609 1 98.25 241 ALA B CA 1
ATOM 5154 C C . ALA B 1 241 ? -26.141 -31.578 -3.078 1 98.25 241 ALA B C 1
ATOM 5156 O O . ALA B 1 241 ? -27.234 -31.422 -3.631 1 98.25 241 ALA B O 1
ATOM 5157 N N . LYS B 1 242 ? -25.594 -32.75 -2.885 1 97.88 242 LYS B N 1
ATOM 5158 C CA . LYS B 1 242 ? -26.281 -34 -3.258 1 97.88 242 LYS B CA 1
ATOM 5159 C C . LYS B 1 242 ? -27.359 -34.344 -2.232 1 97.88 242 LYS B C 1
ATOM 5161 O O . LYS B 1 242 ? -28.109 -35.312 -2.428 1 97.88 242 LYS B O 1
ATOM 5166 N N . GLY B 1 243 ? -27.359 -33.688 -1.081 1 97.06 243 GLY B N 1
ATOM 5167 C CA . GLY B 1 243 ? -28.422 -33.875 -0.098 1 97.06 243 GLY B CA 1
ATOM 5168 C C . GLY B 1 243 ? -27.953 -34.625 1.141 1 97.06 243 GLY B C 1
ATOM 5169 O O . GLY B 1 243 ? -28.75 -34.906 2.033 1 97.06 243 GLY B O 1
ATOM 5170 N N . TYR B 1 244 ? -26.703 -34.844 1.245 1 98 244 TYR B N 1
ATOM 5171 C CA . TYR B 1 244 ? -26.188 -35.531 2.422 1 98 244 TYR B CA 1
ATOM 5172 C C . TYR B 1 244 ? -26.062 -34.594 3.605 1 98 244 TYR B C 1
ATOM 5174 O O . TYR B 1 244 ? -25.75 -33.406 3.432 1 98 244 TYR B O 1
ATOM 5182 N N . ASP B 1 245 ? -26.281 -35.094 4.785 1 97.19 245 ASP B N 1
ATOM 5183 C CA . ASP B 1 245 ? -26.078 -34.344 6.02 1 97.19 245 ASP B CA 1
ATOM 5184 C C . ASP B 1 245 ? -24.719 -34.625 6.625 1 97.19 245 ASP B C 1
ATOM 5186 O O . ASP B 1 245 ? -24.469 -35.688 7.156 1 97.19 245 ASP B O 1
ATOM 5190 N N . LEU B 1 246 ? -23.906 -33.656 6.598 1 97.19 246 LEU B N 1
ATOM 5191 C CA . LEU B 1 246 ? -22.531 -33.844 7.074 1 97.19 246 LEU B CA 1
ATOM 5192 C C . LEU B 1 246 ? -22.375 -33.312 8.492 1 97.19 246 LEU B C 1
ATOM 5194 O O . LEU B 1 246 ? -21.25 -33.031 8.938 1 97.19 246 LEU B O 1
ATOM 5198 N N . GLY B 1 247 ? -23.469 -33.031 9.172 1 96.5 247 GLY B N 1
ATOM 5199 C CA . GLY B 1 247 ? -23.438 -32.594 10.562 1 96.5 247 GLY B CA 1
ATOM 5200 C C . GLY B 1 247 ? -23.125 -31.141 10.727 1 96.5 247 GLY B C 1
ATOM 5201 O O . GLY B 1 247 ? -22.672 -30.484 9.781 1 96.5 247 GLY B O 1
ATOM 5202 N N . ARG B 1 248 ? -23.375 -30.594 11.961 1 93.75 248 ARG B N 1
ATOM 5203 C CA . ARG B 1 248 ? -23.266 -29.172 12.273 1 93.75 248 ARG B CA 1
ATOM 5204 C C . ARG B 1 248 ? -21.828 -28.688 12.148 1 93.75 248 ARG B C 1
ATOM 5206 O O . ARG B 1 248 ? -21.562 -27.594 11.617 1 93.75 248 ARG B O 1
ATOM 5213 N N . GLU B 1 249 ? -20.875 -29.484 12.492 1 95.56 249 GLU B N 1
ATOM 5214 C CA . GLU B 1 249 ? -19.469 -29.078 12.539 1 95.56 249 GLU B CA 1
ATOM 5215 C C . GLU B 1 249 ? -18.922 -28.844 11.133 1 95.56 249 GLU B C 1
ATOM 5217 O O . GLU B 1 249 ? -18.234 -27.859 10.891 1 95.56 249 GLU B O 1
ATOM 5222 N N . ASN B 1 250 ? -19.25 -29.734 10.281 1 96.62 250 ASN B N 1
ATOM 5223 C CA . ASN B 1 250 ? -18.766 -29.594 8.914 1 96.62 250 ASN B CA 1
ATOM 5224 C C . ASN B 1 250 ? -19.453 -28.438 8.188 1 96.62 250 ASN B C 1
ATOM 5226 O O . ASN B 1 250 ? -18.828 -27.734 7.398 1 96.62 250 ASN B O 1
ATOM 5230 N N . LYS B 1 251 ? -20.734 -28.25 8.445 1 96 251 LYS B N 1
ATOM 5231 C CA . LYS B 1 251 ? -21.453 -27.109 7.871 1 96 251 LYS B CA 1
ATOM 5232 C C . LYS B 1 251 ? -20.906 -25.781 8.398 1 96 251 LYS B C 1
ATOM 5234 O O . LYS B 1 251 ? -20.828 -24.812 7.652 1 96 251 LYS B O 1
ATOM 5239 N N . GLU B 1 252 ? -20.5 -25.781 9.617 1 95.75 252 GLU B N 1
ATOM 5240 C CA . GLU B 1 252 ? -19.922 -24.578 10.219 1 95.75 252 GLU B CA 1
ATOM 5241 C C . GLU B 1 252 ? -18.578 -24.25 9.594 1 95.75 252 GLU B C 1
ATOM 5243 O O . GLU B 1 252 ? -18.219 -23.078 9.43 1 95.75 252 GLU B O 1
ATOM 5248 N N . ILE B 1 253 ? -17.859 -25.281 9.273 1 95.12 253 ILE B N 1
ATOM 5249 C CA . ILE B 1 253 ? -16.562 -25.094 8.617 1 95.12 253 ILE B CA 1
ATOM 5250 C C . ILE B 1 253 ? -16.766 -24.391 7.27 1 95.12 253 ILE B C 1
ATOM 5252 O O . ILE B 1 253 ? -16.078 -23.422 6.953 1 95.12 253 ILE B O 1
ATOM 5256 N N . ILE B 1 254 ? -17.719 -24.828 6.543 1 96.31 254 ILE B N 1
ATOM 5257 C CA . ILE B 1 254 ? -18.031 -24.25 5.234 1 96.31 254 ILE B CA 1
ATOM 5258 C C . ILE B 1 254 ? -18.5 -22.812 5.395 1 96.31 254 ILE B C 1
ATOM 5260 O O . ILE B 1 254 ? -18.078 -21.922 4.645 1 96.31 254 ILE B O 1
ATOM 5264 N N . LYS B 1 255 ? -19.344 -22.547 6.41 1 94.69 255 LYS B N 1
ATOM 5265 C CA . LYS B 1 255 ? -19.844 -21.219 6.695 1 94.69 255 LYS B CA 1
ATOM 5266 C C . LYS B 1 255 ? -18.703 -20.281 7.098 1 94.69 255 LYS B C 1
ATOM 5268 O O . LYS B 1 255 ? -18.625 -19.141 6.613 1 94.69 255 LYS B O 1
ATOM 5273 N N . ASN B 1 256 ? -17.797 -20.828 7.922 1 95.94 256 ASN B N 1
ATOM 5274 C CA . ASN B 1 256 ? -16.672 -20.016 8.414 1 95.94 256 ASN B CA 1
ATOM 5275 C C . ASN B 1 256 ? -15.703 -19.672 7.293 1 95.94 256 ASN B C 1
ATOM 5277 O O . ASN B 1 256 ? -15.031 -18.641 7.355 1 95.94 256 ASN B O 1
ATOM 5281 N N . LEU B 1 257 ? -15.688 -20.484 6.32 1 94.69 257 LEU B N 1
ATOM 5282 C CA . LEU B 1 257 ? -14.82 -20.234 5.18 1 94.69 257 LEU B CA 1
ATOM 5283 C C . LEU B 1 257 ? -15.508 -19.328 4.156 1 94.69 257 LEU B C 1
ATOM 5285 O O . LEU B 1 257 ? -14.914 -18.953 3.148 1 94.69 257 LEU B O 1
ATOM 5289 N N . GLY B 1 258 ? -16.75 -19.016 4.41 1 94.81 258 GLY B N 1
ATOM 5290 C CA . GLY B 1 258 ? -17.516 -18.156 3.518 1 94.81 258 GLY B CA 1
ATOM 5291 C C . GLY B 1 258 ? -17.906 -18.844 2.221 1 94.81 258 GLY B C 1
ATOM 5292 O O . GLY B 1 258 ? -17.984 -18.188 1.173 1 94.81 258 GLY B O 1
ATOM 5293 N N . LEU B 1 259 ? -18.125 -20.156 2.236 1 97 259 LEU B N 1
ATOM 5294 C CA . LEU B 1 259 ? -18.281 -20.922 1.008 1 97 259 LEU B CA 1
ATOM 5295 C C . LEU B 1 259 ? -19.703 -21.438 0.863 1 97 259 LEU B C 1
ATOM 5297 O O . LEU B 1 259 ? -19.969 -22.344 0.08 1 97 259 LEU B O 1
ATOM 5301 N N . GLU B 1 260 ? -20.609 -20.844 1.587 1 96.06 260 GLU B N 1
ATOM 5302 C CA . GLU B 1 260 ? -22 -21.312 1.548 1 96.06 260 GLU B CA 1
ATOM 5303 C C . GLU B 1 260 ? -22.594 -21.141 0.155 1 96.06 260 GLU B C 1
ATOM 5305 O O . GLU B 1 260 ? -23.375 -21.984 -0.296 1 96.06 260 GLU B O 1
ATOM 5310 N N . GLY B 1 261 ? -22.203 -20.125 -0.48 1 95.81 261 GLY B N 1
ATOM 5311 C CA . GLY B 1 261 ? -22.719 -19.859 -1.816 1 95.81 261 GLY B CA 1
ATOM 5312 C C . GLY B 1 261 ? -22.266 -20.875 -2.84 1 95.81 261 GLY B C 1
ATOM 5313 O O . GLY B 1 261 ? -22.922 -21.062 -3.871 1 95.81 261 GLY B O 1
ATOM 5314 N N . GLU B 1 262 ? -21.234 -21.609 -2.529 1 97.19 262 GLU B N 1
ATOM 5315 C CA . GLU B 1 262 ? -20.688 -22.594 -3.453 1 97.19 262 GLU B CA 1
ATOM 5316 C C . GLU B 1 262 ? -21.578 -23.828 -3.533 1 97.19 262 GLU B C 1
ATOM 5318 O O . GLU B 1 262 ? -21.531 -24.578 -4.512 1 97.19 262 GLU B O 1
ATOM 5323 N N . ILE B 1 263 ? -22.422 -24.062 -2.551 1 97.75 263 ILE B N 1
ATOM 5324 C CA . ILE B 1 263 ? -23.297 -25.219 -2.52 1 97.75 263 ILE B CA 1
ATOM 5325 C C . ILE B 1 263 ? -24.312 -25.125 -3.662 1 97.75 263 ILE B C 1
ATOM 5327 O O . ILE B 1 263 ? -24.578 -26.125 -4.344 1 97.75 263 ILE B O 1
ATOM 5331 N N . GLU B 1 264 ? -24.781 -23.969 -3.861 1 97.62 264 GLU B N 1
ATOM 5332 C CA . GLU B 1 264 ? -25.734 -23.781 -4.949 1 97.62 264 GLU B CA 1
ATOM 5333 C C . GLU B 1 264 ? -25.078 -24.016 -6.309 1 97.62 264 GLU B C 1
ATOM 5335 O O . GLU B 1 264 ? -25.688 -24.578 -7.215 1 97.62 264 GLU B O 1
ATOM 5340 N N . LYS B 1 265 ? -23.906 -23.562 -6.5 1 97.75 265 LYS B N 1
ATOM 5341 C CA . LYS B 1 265 ? -23.172 -23.797 -7.742 1 97.75 265 LYS B CA 1
ATOM 5342 C C . LYS B 1 265 ? -22.922 -25.281 -7.965 1 97.75 265 LYS B C 1
ATOM 5344 O O . LYS B 1 265 ? -23.031 -25.766 -9.094 1 97.75 265 LYS B O 1
ATOM 5349 N N . ALA B 1 266 ? -22.578 -25.875 -6.867 1 98.25 266 ALA B N 1
ATOM 5350 C CA . ALA B 1 266 ? -22.344 -27.328 -6.934 1 98.25 266 ALA B CA 1
ATOM 5351 C C . ALA B 1 266 ? -23.609 -28.062 -7.359 1 98.25 266 ALA B C 1
ATOM 5353 O O . ALA B 1 266 ? -23.531 -29.016 -8.148 1 98.25 266 ALA B O 1
ATOM 5354 N N . LYS B 1 267 ? -24.719 -27.656 -6.828 1 98.12 267 LYS B N 1
ATOM 5355 C CA . LYS B 1 267 ? -26 -28.266 -7.203 1 98.12 267 LYS B CA 1
ATOM 5356 C C . LYS B 1 267 ? -26.234 -28.156 -8.703 1 98.12 267 LYS B C 1
ATOM 5358 O O . LYS B 1 267 ? -26.625 -29.125 -9.352 1 98.12 267 LYS B O 1
ATOM 5363 N N . LYS B 1 268 ? -26.016 -27.016 -9.164 1 97.69 268 LYS B N 1
ATOM 5364 C CA . LYS B 1 268 ? -26.219 -26.766 -10.594 1 97.69 268 LYS B CA 1
ATOM 5365 C C . LYS B 1 268 ? -25.281 -27.625 -11.438 1 97.69 268 LYS B C 1
ATOM 5367 O O . LYS B 1 268 ? -25.688 -28.156 -12.477 1 97.69 268 LYS B O 1
ATOM 5372 N N . LEU B 1 269 ? -24.078 -27.766 -11.016 1 98 269 LEU B N 1
ATOM 5373 C CA . LEU B 1 269 ? -23.094 -28.578 -11.727 1 98 269 LEU B CA 1
ATOM 5374 C C . LEU B 1 269 ? -23.516 -30.047 -11.719 1 98 269 LEU B C 1
ATOM 5376 O O . LEU B 1 269 ? -23.406 -30.734 -12.742 1 98 269 LEU B O 1
ATOM 5380 N N . LEU B 1 270 ? -24 -30.469 -10.586 1 98.25 270 LEU B N 1
ATOM 5381 C CA . LEU B 1 270 ? -24.422 -31.859 -10.445 1 98.25 270 LEU B CA 1
ATOM 5382 C C . LEU B 1 270 ? -25.641 -32.156 -11.32 1 98.25 270 LEU B C 1
ATOM 5384 O O . LEU B 1 270 ? -25.766 -33.25 -11.867 1 98.25 270 LEU B O 1
ATOM 5388 N N . GLU B 1 271 ? -26.484 -31.219 -11.414 1 97.75 271 GLU B N 1
ATOM 5389 C CA . GLU B 1 271 ? -27.672 -31.375 -12.242 1 97.75 271 GLU B CA 1
ATOM 5390 C C . GLU B 1 271 ? -27.297 -31.562 -13.711 1 97.75 271 GLU B C 1
ATOM 5392 O O . GLU B 1 271 ? -27.891 -32.406 -14.406 1 97.75 271 GLU B O 1
ATOM 5397 N N . LYS B 1 272 ? -26.406 -30.875 -14.133 1 97.19 272 LYS B N 1
ATOM 5398 C CA . LYS B 1 272 ? -26.047 -30.875 -15.555 1 97.19 272 LYS B CA 1
ATOM 5399 C C . LYS B 1 272 ? -25 -31.938 -15.867 1 97.19 272 LYS B C 1
ATOM 5401 O O . LYS B 1 272 ? -25.016 -32.531 -16.953 1 97.19 272 LYS B O 1
ATOM 5406 N N . TYR B 1 273 ? -24.094 -32.125 -14.93 1 97.56 273 TYR B N 1
ATOM 5407 C CA . TYR B 1 273 ? -22.938 -33 -15.227 1 97.56 273 TYR B CA 1
ATOM 5408 C C . TYR B 1 273 ? -22.75 -34.031 -14.141 1 97.56 273 TYR B C 1
ATOM 5410 O O . TYR B 1 273 ? -21.609 -34.438 -13.852 1 97.56 273 TYR B O 1
ATOM 5418 N N . GLY B 1 274 ? -23.703 -34.406 -13.516 1 96.56 274 GLY B N 1
ATOM 5419 C CA . GLY B 1 274 ? -23.656 -35.312 -12.383 1 96.56 274 GLY B CA 1
ATOM 5420 C C . GLY B 1 274 ? -22.875 -36.594 -12.664 1 96.56 274 GLY B C 1
ATOM 5421 O O . GLY B 1 274 ? -22.234 -37.156 -11.773 1 96.56 274 GLY B O 1
ATOM 5422 N N . GLU B 1 275 ? -22.891 -37.031 -13.836 1 96.12 275 GLU B N 1
ATOM 5423 C CA . GLU B 1 275 ? -22.25 -38.281 -14.211 1 96.12 275 GLU B CA 1
ATOM 5424 C C . GLU B 1 275 ? -20.734 -38.125 -14.234 1 96.12 275 GLU B C 1
ATOM 5426 O O . GLU B 1 275 ? -20 -39.094 -14.102 1 96.12 275 GLU B O 1
ATOM 5431 N N . LYS B 1 276 ? -20.234 -36.906 -14.398 1 97.62 276 LYS B N 1
ATOM 5432 C CA . LYS B 1 276 ? -18.797 -36.656 -14.508 1 97.62 276 LYS B CA 1
ATOM 5433 C C . LYS B 1 276 ? -18.188 -36.375 -13.141 1 97.62 276 LYS B C 1
ATOM 5435 O O . LYS B 1 276 ? -16.969 -36.531 -12.953 1 97.62 276 LYS B O 1
ATOM 5440 N N . ILE B 1 277 ? -19.062 -35.969 -12.18 1 98.69 277 ILE B N 1
ATOM 5441 C CA . ILE B 1 277 ? -18.547 -35.5 -10.898 1 98.69 277 ILE B CA 1
ATOM 5442 C C . ILE B 1 277 ? -18.703 -36.594 -9.844 1 98.69 277 ILE B C 1
ATOM 5444 O O . ILE B 1 277 ? -19.828 -36.938 -9.484 1 98.69 277 ILE B O 1
ATOM 5448 N N . LEU B 1 278 ? -17.578 -37 -9.359 1 98.75 278 LEU B N 1
ATOM 5449 C CA . LEU B 1 278 ? -17.594 -38 -8.297 1 98.75 278 LEU B CA 1
ATOM 5450 C C . LEU B 1 278 ? -17.406 -37.375 -6.934 1 98.75 278 LEU B C 1
ATOM 5452 O O . LEU B 1 278 ? -16.594 -36.438 -6.785 1 98.75 278 LEU B O 1
ATOM 5456 N N . THR B 1 279 ? -18.203 -37.844 -5.973 1 98.75 279 THR B N 1
ATOM 5457 C CA . THR B 1 279 ? -18.078 -37.406 -4.586 1 98.75 279 THR B CA 1
ATOM 5458 C C . THR B 1 279 ? -17.672 -38.562 -3.678 1 98.75 279 THR B C 1
ATOM 5460 O O . THR B 1 279 ? -17.844 -39.719 -4.031 1 98.75 279 THR B O 1
ATOM 5463 N N . PRO B 1 280 ? -17.094 -38.219 -2.562 1 98.81 280 PRO B N 1
ATOM 5464 C CA . PRO B 1 280 ? -16.719 -39.281 -1.644 1 98.81 280 PRO B CA 1
ATOM 5465 C C . PRO B 1 280 ? -17.906 -40.125 -1.203 1 98.81 280 PRO B C 1
ATOM 5467 O O . PRO B 1 280 ? -19.016 -39.594 -1.052 1 98.81 280 PRO B O 1
ATOM 5470 N N . VAL B 1 281 ? -17.594 -41.406 -0.99 1 98.75 281 VAL B N 1
ATOM 5471 C CA . VAL B 1 281 ? -18.641 -42.312 -0.494 1 98.75 281 VAL B CA 1
ATOM 5472 C C . VAL B 1 281 ? -18.438 -42.562 0.999 1 98.75 281 VAL B C 1
ATOM 5474 O O . VAL B 1 281 ? -19.344 -43.062 1.679 1 98.75 281 VAL B O 1
ATOM 5477 N N . ASP B 1 282 ? -17.234 -42.281 1.475 1 98.69 282 ASP B N 1
ATOM 5478 C CA . ASP B 1 282 ? -16.922 -42.312 2.898 1 98.69 282 ASP B CA 1
ATOM 5479 C C . ASP B 1 282 ? -15.93 -41.219 3.27 1 98.69 282 ASP B C 1
ATOM 5481 O O . ASP B 1 282 ? -15.211 -40.719 2.406 1 98.69 282 ASP B O 1
ATOM 5485 N N . LEU B 1 283 ? -15.992 -40.844 4.566 1 98.69 283 LEU B N 1
ATOM 5486 C CA . LEU B 1 283 ? -15.141 -39.781 5.102 1 98.69 283 LEU B CA 1
ATOM 5487 C C . LEU B 1 283 ? -14.375 -40.281 6.32 1 98.69 283 LEU B C 1
ATOM 5489 O O . LEU B 1 283 ? -14.773 -41.25 6.969 1 98.69 283 LEU B O 1
ATOM 5493 N N . ALA B 1 284 ? -13.234 -39.719 6.516 1 98.62 284 ALA B N 1
ATOM 5494 C CA . ALA B 1 284 ? -12.469 -39.969 7.734 1 98.62 284 ALA B CA 1
ATOM 5495 C C . ALA B 1 284 ? -12.688 -38.844 8.758 1 98.62 284 ALA B C 1
ATOM 5497 O O . ALA B 1 284 ? -12.281 -37.688 8.531 1 98.62 284 ALA B O 1
ATOM 5498 N N . LEU B 1 285 ? -13.281 -39.188 9.867 1 98.06 285 LEU B N 1
ATOM 5499 C CA . LEU B 1 285 ? -13.641 -38.25 10.914 1 98.06 285 LEU B CA 1
ATOM 5500 C C . LEU B 1 285 ? -12.609 -38.25 12.039 1 98.06 285 LEU B C 1
ATOM 5502 O O . LEU B 1 285 ? -11.938 -39.25 12.258 1 98.06 285 LEU B O 1
ATOM 5506 N N . GLU B 1 286 ? -12.406 -37.188 12.617 1 96.94 286 GLU B N 1
ATOM 5507 C CA . GLU B 1 286 ? -11.602 -37.125 13.836 1 96.94 286 GLU B CA 1
ATOM 5508 C C . GLU B 1 286 ? -12.469 -37.312 15.078 1 96.94 286 GLU B C 1
ATOM 5510 O O . GLU B 1 286 ? -13.211 -36.406 15.477 1 96.94 286 GLU B O 1
ATOM 5515 N N . VAL B 1 287 ? -12.438 -38.5 15.664 1 95.56 287 VAL B N 1
ATOM 5516 C CA . VAL B 1 287 ? -13.164 -38.844 16.875 1 95.56 287 VAL B CA 1
ATOM 5517 C C . VAL B 1 287 ? -12.188 -39.062 18.031 1 95.56 287 VAL B C 1
ATOM 5519 O O . VAL B 1 287 ? -11.477 -40.062 18.078 1 95.56 287 VAL B O 1
ATOM 5522 N N . ASP B 1 288 ? -12.156 -38.156 18.984 1 93.56 288 ASP B N 1
ATOM 5523 C CA . ASP B 1 288 ? -11.266 -38.188 20.141 1 93.56 288 ASP B CA 1
ATOM 5524 C C . ASP B 1 288 ? -9.805 -38.344 19.719 1 93.56 288 ASP B C 1
ATOM 5526 O O . ASP B 1 288 ? -9.086 -39.219 20.234 1 93.56 288 ASP B O 1
ATOM 5530 N N . GLY B 1 289 ? -9.398 -37.75 18.703 1 92.06 289 GLY B N 1
ATOM 5531 C CA . GLY B 1 289 ? -8.023 -37.719 18.234 1 92.06 289 GLY B CA 1
ATOM 5532 C C . GLY B 1 289 ? -7.684 -38.875 17.312 1 92.06 289 GLY B C 1
ATOM 5533 O O . GLY B 1 289 ? -6.562 -38.969 16.812 1 92.06 289 GLY B O 1
ATOM 5534 N N . GLU B 1 290 ? -8.703 -39.688 17.047 1 95.88 290 GLU B N 1
ATOM 5535 C CA . GLU B 1 290 ? -8.453 -40.875 16.234 1 95.88 290 GLU B CA 1
ATOM 5536 C C . GLU B 1 290 ? -9.164 -40.75 14.883 1 95.88 290 GLU B C 1
ATOM 5538 O O . GLU B 1 290 ? -10.18 -40.094 14.758 1 95.88 290 GLU B O 1
ATOM 5543 N N . ARG B 1 291 ? -8.57 -41.406 13.922 1 97.56 291 ARG B N 1
ATOM 5544 C CA . ARG B 1 291 ? -9.156 -41.5 12.586 1 97.56 291 ARG B CA 1
ATOM 5545 C C . ARG B 1 291 ? -10.219 -42.594 12.523 1 97.56 291 ARG B C 1
ATOM 5547 O O . ARG B 1 291 ? -9.922 -43.75 12.758 1 97.56 291 ARG B O 1
ATOM 5554 N N . VAL B 1 292 ? -11.453 -42.219 12.266 1 98.19 292 VAL B N 1
ATOM 5555 C CA . VAL B 1 292 ? -12.562 -43.156 12.133 1 98.19 292 VAL B CA 1
ATOM 5556 C C . VAL B 1 292 ? -13.266 -42.938 10.797 1 98.19 292 VAL B C 1
ATOM 5558 O O . VAL B 1 292 ? -13.664 -41.812 10.477 1 98.19 292 VAL B O 1
ATOM 5561 N N . GLU B 1 293 ? -13.43 -44 10.047 1 98.25 293 GLU B N 1
ATOM 5562 C CA . GLU B 1 293 ? -14.062 -43.875 8.734 1 98.25 293 GLU B CA 1
ATOM 5563 C C . GLU B 1 293 ? -15.555 -44.188 8.812 1 98.25 293 GLU B C 1
ATOM 5565 O O . GLU B 1 293 ? -15.961 -45.125 9.531 1 98.25 293 GLU B O 1
ATOM 5570 N N . ARG B 1 294 ? -16.344 -43.344 8.172 1 98.12 294 ARG B N 1
ATOM 5571 C CA . ARG B 1 294 ? -17.781 -43.531 8.094 1 98.12 294 ARG B CA 1
ATOM 5572 C C . ARG B 1 294 ? -18.297 -43.281 6.676 1 98.12 294 ARG B C 1
ATOM 5574 O O . ARG B 1 294 ? -17.828 -42.375 5.992 1 98.12 294 ARG B O 1
ATOM 5581 N N . LYS B 1 295 ? -19.25 -44.125 6.277 1 98.19 295 LYS B N 1
ATOM 5582 C CA . LYS B 1 295 ? -19.922 -43.844 5.008 1 98.19 295 LYS B CA 1
ATOM 5583 C C . LYS B 1 295 ? -20.75 -42.562 5.086 1 98.19 295 LYS B C 1
ATOM 5585 O O . LYS B 1 295 ? -21.25 -42.219 6.156 1 98.19 295 LYS B O 1
ATOM 5590 N N . VAL B 1 296 ? -20.938 -41.906 3.959 1 97.94 296 VAL B N 1
ATOM 5591 C CA . VAL B 1 296 ? -21.641 -40.625 3.938 1 97.94 296 VAL B CA 1
ATOM 5592 C C . VAL B 1 296 ? -23.125 -40.844 4.266 1 97.94 296 VAL B C 1
ATOM 5594 O O . VAL B 1 296 ? -23.828 -39.906 4.617 1 97.94 296 VAL B O 1
ATOM 5597 N N . THR B 1 297 ? -23.578 -42.125 4.195 1 96.69 297 THR B N 1
ATOM 5598 C CA . THR B 1 297 ? -24.953 -42.469 4.512 1 96.69 297 THR B CA 1
ATOM 5599 C C . THR B 1 297 ? -25.141 -42.656 6.016 1 96.69 297 THR B C 1
ATOM 5601 O O . THR B 1 297 ? -26.266 -42.75 6.504 1 96.69 297 THR B O 1
ATOM 5604 N N . GLU B 1 298 ? -24.016 -42.656 6.672 1 96.19 298 GLU B N 1
ATOM 5605 C CA . GLU B 1 298 ? -24.062 -42.812 8.125 1 96.19 298 GLU B CA 1
ATOM 5606 C C . GLU B 1 298 ? -24.062 -41.438 8.812 1 96.19 298 GLU B C 1
ATOM 5608 O O . GLU B 1 298 ? -24.062 -40.406 8.148 1 96.19 298 GLU B O 1
ATOM 5613 N N . LYS B 1 299 ? -24.172 -41.531 10.25 1 90.56 299 LYS B N 1
ATOM 5614 C CA . LYS B 1 299 ? -24.172 -40.312 11.039 1 90.56 299 LYS B CA 1
ATOM 5615 C C . LYS B 1 299 ? -22.797 -39.625 11.031 1 90.56 299 LYS B C 1
ATOM 5617 O O . LYS B 1 299 ? -21.812 -40.219 11.484 1 90.56 299 LYS B O 1
ATOM 5622 N N . ILE B 1 300 ? -22.766 -38.5 10.445 1 96.19 300 ILE B N 1
ATOM 5623 C CA . ILE B 1 300 ? -21.547 -37.688 10.43 1 96.19 300 ILE B CA 1
ATOM 5624 C C . ILE B 1 300 ? -21.672 -36.594 11.469 1 96.19 300 ILE B C 1
ATOM 5626 O O . ILE B 1 300 ? -22.266 -35.531 11.195 1 96.19 300 ILE B O 1
ATOM 5630 N N . ASP B 1 301 ? -21.125 -36.781 12.656 1 93.19 301 ASP B N 1
ATOM 5631 C CA . ASP B 1 301 ? -21.344 -35.844 13.758 1 93.19 301 ASP B CA 1
ATOM 5632 C C . ASP B 1 301 ? -20.016 -35.281 14.242 1 93.19 301 ASP B C 1
ATOM 5634 O O . ASP B 1 301 ? -19.953 -34.656 15.305 1 93.19 301 ASP B O 1
ATOM 5638 N N . LYS B 1 302 ? -18.953 -35.656 13.539 1 96.62 302 LYS B N 1
ATOM 5639 C CA . LYS B 1 302 ? -17.625 -35.125 13.828 1 96.62 302 LYS B CA 1
ATOM 5640 C C . LYS B 1 302 ? -16.984 -34.531 12.586 1 96.62 302 LYS B C 1
ATOM 5642 O O . LYS B 1 302 ? -17.453 -34.75 11.469 1 96.62 302 LYS B O 1
ATOM 5647 N N . PRO B 1 303 ? -16 -33.75 12.82 1 96.75 303 PRO B N 1
ATOM 5648 C CA . PRO B 1 303 ? -15.367 -33.125 11.656 1 96.75 303 PRO B CA 1
ATOM 5649 C C . PRO B 1 303 ? -14.719 -34.156 10.727 1 96.75 303 PRO B C 1
ATOM 5651 O O . PRO B 1 303 ? -14.07 -35.094 11.188 1 96.75 303 PRO B O 1
ATOM 5654 N N . ALA B 1 304 ? -15.023 -34.062 9.438 1 97.69 304 ALA B N 1
ATOM 5655 C CA . ALA B 1 304 ? -14.359 -34.875 8.414 1 97.69 304 ALA B CA 1
ATOM 5656 C C . ALA B 1 304 ? -13.031 -34.25 7.992 1 97.69 304 ALA B C 1
ATOM 5658 O O . ALA B 1 304 ? -13.008 -33.188 7.355 1 97.69 304 ALA B O 1
ATOM 5659 N N . TYR B 1 305 ? -11.922 -34.938 8.305 1 97.94 305 TYR B N 1
ATOM 5660 C CA . TYR B 1 305 ? -10.602 -34.344 8.062 1 97.94 305 TYR B CA 1
ATOM 5661 C C . TYR B 1 305 ? -9.914 -35.031 6.887 1 97.94 305 TYR B C 1
ATOM 5663 O O . TYR B 1 305 ? -8.789 -34.688 6.527 1 97.94 305 TYR B O 1
ATOM 5671 N N . ASP B 1 306 ? -10.57 -36 6.277 1 98.38 306 ASP B N 1
ATOM 5672 C CA . ASP B 1 306 ? -10.031 -36.75 5.133 1 98.38 306 ASP B CA 1
ATOM 5673 C C . ASP B 1 306 ? -11.109 -37.594 4.473 1 98.38 306 ASP B C 1
ATOM 5675 O O . ASP B 1 306 ? -12.25 -37.625 4.938 1 98.38 306 ASP B O 1
ATOM 5679 N N . ILE B 1 307 ? -10.781 -38.156 3.305 1 98.75 307 ILE B N 1
ATOM 5680 C CA . ILE B 1 307 ? -11.68 -39.094 2.66 1 98.75 307 ILE B CA 1
ATOM 5681 C C . ILE B 1 307 ? -11.383 -40.531 3.168 1 98.75 307 ILE B C 1
ATOM 5683 O O . ILE B 1 307 ? -10.297 -40.781 3.676 1 98.75 307 ILE B O 1
ATOM 5687 N N . GLY B 1 308 ? -12.375 -41.344 3.053 1 98.56 308 GLY B N 1
ATOM 5688 C CA . GLY B 1 308 ? -12.234 -42.719 3.551 1 98.56 308 GLY B CA 1
ATOM 5689 C C . GLY B 1 308 ? -11.586 -43.656 2.551 1 98.56 308 GLY B C 1
ATOM 5690 O O . GLY B 1 308 ? -11.352 -43.281 1.401 1 98.56 308 GLY B O 1
ATOM 5691 N N . SER B 1 309 ? -11.312 -44.938 3.029 1 98.38 309 SER B N 1
ATOM 5692 C CA . SER B 1 309 ? -10.586 -45.938 2.258 1 98.38 309 SER B CA 1
ATOM 5693 C C . SER B 1 309 ? -11.391 -46.375 1.036 1 98.38 309 SER B C 1
ATOM 5695 O O . SER B 1 309 ? -10.812 -46.688 -0.007 1 98.38 309 SER B O 1
ATOM 5697 N N . GLU B 1 310 ? -12.68 -46.406 1.109 1 98.62 310 GLU B N 1
ATOM 5698 C CA . GLU B 1 310 ? -13.492 -46.812 -0.033 1 98.62 310 GLU B CA 1
ATOM 5699 C C . GLU B 1 310 ? -13.438 -45.781 -1.146 1 98.62 310 GLU B C 1
ATOM 5701 O O . GLU B 1 310 ? -13.352 -46.125 -2.326 1 98.62 310 GLU B O 1
ATOM 5706 N N . THR B 1 311 ? -13.594 -44.562 -0.739 1 98.81 311 THR B N 1
ATOM 5707 C CA . THR B 1 311 ? -13.445 -43.469 -1.707 1 98.81 311 THR B CA 1
ATOM 5708 C C . THR B 1 311 ? -12.086 -43.562 -2.393 1 98.81 311 THR B C 1
ATOM 5710 O O . THR B 1 311 ? -11.992 -43.406 -3.613 1 98.81 311 THR B O 1
ATOM 5713 N N . ILE B 1 312 ? -11.023 -43.812 -1.619 1 98.69 312 ILE B N 1
ATOM 5714 C CA . ILE B 1 312 ? -9.656 -43.875 -2.131 1 98.69 312 ILE B CA 1
ATOM 5715 C C . ILE B 1 312 ? -9.555 -45 -3.178 1 98.69 312 ILE B C 1
ATOM 5717 O O . ILE B 1 312 ? -8.945 -44.812 -4.23 1 98.69 312 ILE B O 1
ATOM 5721 N N . GLU B 1 313 ? -10.125 -46.031 -2.898 1 98.5 313 GLU B N 1
ATOM 5722 C CA . GLU B 1 313 ? -10.117 -47.156 -3.834 1 98.5 313 GLU B CA 1
ATOM 5723 C C . GLU B 1 313 ? -10.805 -46.781 -5.148 1 98.5 313 GLU B C 1
ATOM 5725 O O . GLU B 1 313 ? -10.266 -47.031 -6.227 1 98.5 313 GLU B O 1
ATOM 5730 N N . ILE B 1 314 ? -11.93 -46.219 -5.055 1 98.75 314 ILE B N 1
ATOM 5731 C CA . ILE B 1 314 ? -12.703 -45.844 -6.23 1 98.75 314 ILE B CA 1
ATOM 5732 C C . ILE B 1 314 ? -11.93 -44.812 -7.051 1 98.75 314 ILE B C 1
ATOM 5734 O O . ILE B 1 314 ? -11.781 -44.969 -8.266 1 98.75 314 ILE B O 1
ATOM 5738 N N . TYR B 1 315 ? -11.469 -43.812 -6.363 1 98.81 315 TYR B N 1
ATOM 5739 C CA . TYR B 1 315 ? -10.75 -42.719 -7.043 1 98.81 315 TYR B CA 1
ATOM 5740 C C . TYR B 1 315 ? -9.477 -43.25 -7.688 1 98.81 315 TYR B C 1
ATOM 5742 O O . TYR B 1 315 ? -9.117 -42.844 -8.797 1 98.81 315 TYR B O 1
ATOM 5750 N N . SER B 1 316 ? -8.789 -44.156 -6.98 1 98.62 316 SER B N 1
ATOM 5751 C CA . SER B 1 316 ? -7.551 -44.75 -7.5 1 98.62 316 SER B CA 1
ATOM 5752 C C . SER B 1 316 ? -7.801 -45.5 -8.789 1 98.62 316 SER B C 1
ATOM 5754 O O . SER B 1 316 ? -6.98 -45.469 -9.711 1 98.62 316 SER B O 1
ATOM 5756 N N . GLU B 1 317 ? -8.859 -46.156 -8.836 1 98.38 317 GLU B N 1
ATOM 5757 C CA . GLU B 1 317 ? -9.211 -46.906 -10.039 1 98.38 317 GLU B CA 1
ATOM 5758 C C . GLU B 1 317 ? -9.461 -45.969 -11.219 1 98.38 317 GLU B C 1
ATOM 5760 O O . GLU B 1 317 ? -9.039 -46.25 -12.344 1 98.38 317 GLU B O 1
ATOM 5765 N N . VAL B 1 318 ? -10.164 -44.906 -10.969 1 98.44 318 VAL B N 1
ATOM 5766 C CA . VAL B 1 318 ? -10.438 -43.906 -12.008 1 98.44 318 VAL B CA 1
ATOM 5767 C C . VAL B 1 318 ? -9.125 -43.312 -12.5 1 98.44 318 VAL B C 1
ATOM 5769 O O . VAL B 1 318 ? -8.922 -43.156 -13.711 1 98.44 318 VAL B O 1
ATOM 5772 N N . LEU B 1 319 ? -8.234 -43.031 -11.578 1 98.62 319 LEU B N 1
ATOM 5773 C CA . LEU B 1 319 ? -6.953 -42.438 -11.914 1 98.62 319 LEU B CA 1
ATOM 5774 C C . LEU B 1 319 ? -6.094 -43.406 -12.734 1 98.62 319 LEU B C 1
ATOM 5776 O O . LEU B 1 319 ? -5.355 -42.969 -13.625 1 98.62 319 LEU B O 1
ATOM 5780 N N . LYS B 1 320 ? -6.227 -44.625 -12.422 1 97.62 320 LYS B N 1
ATOM 5781 C CA . LYS B 1 320 ? -5.445 -45.656 -13.102 1 97.62 320 LYS B CA 1
ATOM 5782 C C . LYS B 1 320 ? -5.781 -45.719 -14.594 1 97.62 320 LYS B C 1
ATOM 5784 O O . LYS B 1 320 ? -4.91 -46 -15.422 1 97.62 320 LYS B O 1
ATOM 5789 N N . GLU B 1 321 ? -6.965 -45.406 -14.922 1 97.38 321 GLU B N 1
ATOM 5790 C CA . GLU B 1 321 ? -7.434 -45.531 -16.297 1 97.38 321 GLU B CA 1
ATOM 5791 C C . GLU B 1 321 ? -7.25 -44.25 -17.062 1 97.38 321 GLU B C 1
ATOM 5793 O O . GLU B 1 321 ? -7.469 -44.188 -18.281 1 97.38 321 GLU B O 1
ATOM 5798 N N . ALA B 1 322 ? -6.863 -43.219 -16.438 1 98.38 322 ALA B N 1
ATOM 5799 C CA . ALA B 1 322 ? -6.773 -41.906 -17.047 1 98.38 322 ALA B CA 1
ATOM 5800 C C . ALA B 1 322 ? -5.555 -41.812 -17.969 1 98.38 322 ALA B C 1
ATOM 5802 O O . ALA B 1 322 ? -4.594 -42.562 -17.812 1 98.38 322 ALA B O 1
ATOM 5803 N N . LYS B 1 323 ? -5.621 -40.875 -18.953 1 98.62 323 LYS B N 1
ATOM 5804 C CA . LYS B 1 323 ? -4.477 -40.531 -19.781 1 98.62 323 LYS B CA 1
ATOM 5805 C C . LYS B 1 323 ? -3.902 -39.156 -19.375 1 98.62 323 LYS B C 1
ATOM 5807 O O . LYS B 1 323 ? -2.732 -38.875 -19.641 1 98.62 323 LYS B O 1
ATOM 5812 N N . THR B 1 324 ? -4.68 -38.344 -18.828 1 98.56 324 THR B N 1
ATOM 5813 C CA . THR B 1 324 ? -4.293 -37.062 -18.25 1 98.56 324 THR B CA 1
ATOM 5814 C C . THR B 1 324 ? -4.891 -36.906 -16.859 1 98.56 324 THR B C 1
ATOM 5816 O O . THR B 1 324 ? -6.078 -37.188 -16.641 1 98.56 324 THR B O 1
ATOM 5819 N N . ILE B 1 325 ? -4.055 -36.531 -15.914 1 98.62 325 ILE B N 1
ATOM 5820 C CA . ILE B 1 325 ? -4.531 -36.281 -14.562 1 98.62 325 ILE B CA 1
ATOM 5821 C C . ILE B 1 325 ? -4.039 -34.906 -14.094 1 98.62 325 ILE B C 1
ATOM 5823 O O . ILE B 1 325 ? -2.844 -34.625 -14.148 1 98.62 325 ILE B O 1
ATOM 5827 N N . VAL B 1 326 ? -4.926 -34.062 -13.695 1 98.06 326 VAL B N 1
ATOM 5828 C CA . VAL B 1 326 ? -4.605 -32.781 -13.078 1 98.06 326 VAL B CA 1
ATOM 5829 C C . VAL B 1 326 ? -5.141 -32.75 -11.648 1 98.06 326 VAL B C 1
ATOM 5831 O O . VAL B 1 326 ? -6.32 -33 -11.414 1 98.06 326 VAL B O 1
ATOM 5834 N N . ALA B 1 327 ? -4.285 -32.5 -10.734 1 97.5 327 ALA B N 1
ATOM 5835 C CA . ALA B 1 327 ? -4.723 -32.5 -9.344 1 97.5 327 ALA B CA 1
ATOM 5836 C C . ALA B 1 327 ? -4.391 -31.188 -8.664 1 97.5 327 ALA B C 1
ATOM 5838 O O . ALA B 1 327 ? -3.326 -30.609 -8.906 1 97.5 327 ALA B O 1
ATOM 5839 N N . ASN B 1 328 ? -5.32 -30.703 -7.879 1 95.5 328 ASN B N 1
ATOM 5840 C CA . ASN B 1 328 ? -5.145 -29.516 -7.059 1 95.5 328 ASN B CA 1
ATOM 5841 C C . ASN B 1 328 ? -5.848 -29.641 -5.711 1 95.5 328 ASN B C 1
ATOM 5843 O O . ASN B 1 328 ? -6.992 -30.094 -5.648 1 95.5 328 ASN B O 1
ATOM 5847 N N . GLY B 1 329 ? -5.109 -29.375 -4.672 1 94.56 329 GLY B N 1
ATOM 5848 C CA . GLY B 1 329 ? -5.688 -29.406 -3.338 1 94.56 329 GLY B CA 1
ATOM 5849 C C . GLY B 1 329 ? -5.637 -30.781 -2.697 1 94.56 329 GLY B C 1
ATOM 5850 O O . GLY B 1 329 ? -5.93 -31.781 -3.35 1 94.56 329 GLY B O 1
ATOM 5851 N N . PRO B 1 330 ? -5.34 -30.812 -1.427 1 96.81 330 PRO B N 1
ATOM 5852 C CA . PRO B 1 330 ? -5.254 -32.094 -0.733 1 96.81 330 PRO B CA 1
ATOM 5853 C C . PRO B 1 330 ? -6.625 -32.688 -0.394 1 96.81 330 PRO B C 1
ATOM 5855 O O . PRO B 1 330 ? -7.617 -31.953 -0.343 1 96.81 330 PRO B O 1
ATOM 5858 N N . ALA B 1 331 ? -6.668 -33.969 -0.169 1 97.94 331 ALA B N 1
ATOM 5859 C CA . ALA B 1 331 ? -7.906 -34.656 0.162 1 97.94 331 ALA B CA 1
ATOM 5860 C C . ALA B 1 331 ? -8.266 -34.469 1.635 1 97.94 331 ALA B C 1
ATOM 5862 O O . ALA B 1 331 ? -9.43 -34.594 2.018 1 97.94 331 ALA B O 1
ATOM 5863 N N . GLY B 1 332 ? -7.273 -34.219 2.42 1 96.5 332 GLY B N 1
ATOM 5864 C CA . GLY B 1 332 ? -7.48 -34.094 3.852 1 96.5 332 GLY B CA 1
ATOM 5865 C C . GLY B 1 332 ? -6.508 -33.125 4.504 1 96.5 332 GLY B C 1
ATOM 5866 O O . GLY B 1 332 ? -5.738 -32.438 3.818 1 96.5 332 GLY B O 1
ATOM 5867 N N . VAL B 1 333 ? -6.688 -32.969 5.879 1 95.88 333 VAL B N 1
ATOM 5868 C CA . VAL B 1 333 ? -5.758 -32.156 6.676 1 95.88 333 VAL B CA 1
ATOM 5869 C C . VAL B 1 333 ? -4.449 -32.938 6.859 1 95.88 333 VAL B C 1
ATOM 5871 O O . VAL B 1 333 ? -4.203 -33.5 7.922 1 95.88 333 VAL B O 1
ATOM 5874 N N . PHE B 1 334 ? -3.58 -32.844 5.84 1 94.75 334 PHE B N 1
ATOM 5875 C CA . PHE B 1 334 ? -2.412 -33.688 5.762 1 94.75 334 PHE B CA 1
ATOM 5876 C C . PHE B 1 334 ? -1.394 -33.344 6.836 1 94.75 334 PHE B C 1
ATOM 5878 O O . PHE B 1 334 ? -0.489 -34.125 7.133 1 94.75 334 PHE B O 1
ATOM 5885 N N . GLU B 1 335 ? -1.499 -32.125 7.402 1 92.19 335 GLU B N 1
ATOM 5886 C CA . GLU B 1 335 ? -0.626 -31.719 8.5 1 92.19 335 GLU B CA 1
ATOM 5887 C C . GLU B 1 335 ? -0.808 -32.625 9.719 1 92.19 335 GLU B C 1
ATOM 5889 O O . GLU B 1 335 ? 0.086 -32.719 10.562 1 92.19 335 GLU B O 1
ATOM 5894 N N . LYS B 1 336 ? -2.004 -33.188 9.844 1 93.44 336 LYS B N 1
ATOM 5895 C CA . LYS B 1 336 ? -2.244 -34.219 10.836 1 93.44 336 LYS B CA 1
ATOM 5896 C C . LYS B 1 336 ? -1.903 -35.594 10.273 1 93.44 336 LYS B C 1
ATOM 5898 O O . LYS B 1 336 ? -2.557 -36.062 9.344 1 93.44 336 LYS B O 1
ATOM 5903 N N . GLU B 1 337 ? -1.007 -36.25 10.828 1 93.75 337 GLU B N 1
ATOM 5904 C CA . GLU B 1 337 ? -0.43 -37.469 10.297 1 93.75 337 GLU B CA 1
ATOM 5905 C C . GLU B 1 337 ? -1.518 -38.5 9.93 1 93.75 337 GLU B C 1
ATOM 5907 O O . GLU B 1 337 ? -1.5 -39.062 8.844 1 93.75 337 GLU B O 1
ATOM 5912 N N . LYS B 1 338 ? -2.508 -38.625 10.812 1 95.38 338 LYS B N 1
ATOM 5913 C CA . LYS B 1 338 ? -3.545 -39.625 10.617 1 95.38 338 LYS B CA 1
ATOM 5914 C C . LYS B 1 338 ? -4.453 -39.281 9.445 1 95.38 338 LYS B C 1
ATOM 5916 O O . LYS B 1 338 ? -5.125 -40.125 8.891 1 95.38 338 LYS B O 1
ATOM 5921 N N . PHE B 1 339 ? -4.449 -38.062 9.086 1 97.5 339 PHE B N 1
ATOM 5922 C CA . PHE B 1 339 ? -5.387 -37.594 8.078 1 97.5 339 PHE B CA 1
ATOM 5923 C C . PHE B 1 339 ? -4.656 -37.188 6.801 1 97.5 339 PHE B C 1
ATOM 5925 O O . PHE B 1 339 ? -5.207 -36.5 5.957 1 97.5 339 PHE B O 1
ATOM 5932 N N . SER B 1 340 ? -3.367 -37.656 6.703 1 96.62 340 SER B N 1
ATOM 5933 C CA . SER B 1 340 ? -2.6 -37.469 5.473 1 96.62 340 SER B CA 1
ATOM 5934 C C . SER B 1 340 ? -2.816 -38.656 4.523 1 96.62 340 SER B C 1
ATOM 5936 O O . SER B 1 340 ? -2.402 -38.594 3.363 1 96.62 340 SER B O 1
ATOM 5938 N N . TYR B 1 341 ? -3.541 -39.594 4.973 1 97.12 341 TYR B N 1
ATOM 5939 C CA . TYR B 1 341 ? -3.697 -40.875 4.281 1 97.12 341 TYR B CA 1
ATOM 5940 C C . TYR B 1 341 ? -4.359 -40.688 2.92 1 97.12 341 TYR B C 1
ATOM 5942 O O . TYR B 1 341 ? -3.863 -41.188 1.906 1 97.12 341 TYR B O 1
ATOM 5950 N N . GLY B 1 342 ? -5.449 -40.062 2.832 1 98 342 GLY B N 1
ATOM 5951 C CA . GLY B 1 342 ? -6.16 -39.844 1.582 1 98 342 GLY B CA 1
ATOM 5952 C C . GLY B 1 342 ? -5.324 -39.094 0.542 1 98 342 GLY B C 1
ATOM 5953 O O . GLY B 1 342 ? -5.246 -39.531 -0.609 1 98 342 GLY B O 1
ATOM 5954 N N . THR B 1 343 ? -4.715 -38 0.933 1 98.19 343 THR B N 1
ATOM 5955 C CA . THR B 1 343 ? -3.869 -37.25 0.026 1 98.19 343 THR B CA 1
ATOM 5956 C C . THR B 1 343 ? -2.713 -38.094 -0.488 1 98.19 343 THR B C 1
ATOM 5958 O O . THR B 1 343 ? -2.432 -38.094 -1.688 1 98.19 343 THR B O 1
ATOM 5961 N N . ARG B 1 344 ? -2.051 -38.844 0.408 1 97.44 344 ARG B N 1
ATOM 5962 C CA . ARG B 1 344 ? -0.908 -39.656 0.063 1 97.44 344 ARG B CA 1
ATOM 5963 C C . ARG B 1 344 ? -1.305 -40.75 -0.937 1 97.44 344 ARG B C 1
ATOM 5965 O O . ARG B 1 344 ? -0.606 -40.969 -1.927 1 97.44 344 ARG B O 1
ATOM 5972 N N . LYS B 1 345 ? -2.391 -41.375 -0.693 1 97.94 345 LYS B N 1
ATOM 5973 C CA . LYS B 1 345 ? -2.816 -42.5 -1.531 1 97.94 345 LYS B CA 1
ATOM 5974 C C . LYS B 1 345 ? -3.234 -42 -2.918 1 97.94 345 LYS B C 1
ATOM 5976 O O . LYS B 1 345 ? -2.98 -42.688 -3.918 1 97.94 345 LYS B O 1
ATOM 5981 N N . LEU B 1 346 ? -3.893 -40.906 -3 1 98.12 346 LEU B N 1
ATOM 5982 C CA . LEU B 1 346 ? -4.27 -40.344 -4.301 1 98.12 346 LEU B CA 1
ATOM 5983 C C . LEU B 1 346 ? -3.033 -39.938 -5.098 1 98.12 346 LEU B C 1
ATOM 5985 O O . LEU B 1 346 ? -2.959 -40.188 -6.305 1 98.12 346 LEU B O 1
ATOM 5989 N N . LEU B 1 347 ? -2.08 -39.344 -4.441 1 97.94 347 LEU B N 1
ATOM 5990 C CA . LEU B 1 347 ? -0.832 -38.969 -5.102 1 97.94 347 LEU B CA 1
ATOM 5991 C C . LEU B 1 347 ? -0.079 -40.219 -5.559 1 97.94 347 LEU B C 1
ATOM 5993 O O . LEU B 1 347 ? 0.532 -40.219 -6.629 1 97.94 347 LEU B O 1
ATOM 5997 N N . GLU B 1 348 ? -0.116 -41.219 -4.711 1 97.88 348 GLU B N 1
ATOM 5998 C CA . GLU B 1 348 ? 0.497 -42.5 -5.074 1 97.88 348 GLU B CA 1
ATOM 5999 C C . GLU B 1 348 ? -0.154 -43.094 -6.32 1 97.88 348 GLU B C 1
ATOM 6001 O O . GLU B 1 348 ? 0.538 -43.562 -7.215 1 97.88 348 GLU B O 1
ATOM 6006 N N . ALA B 1 349 ? -1.458 -43.031 -6.328 1 98.25 349 ALA B N 1
ATOM 6007 C CA . ALA B 1 349 ? -2.189 -43.5 -7.5 1 98.25 349 ALA B CA 1
ATOM 6008 C C . ALA B 1 349 ? -1.803 -42.719 -8.75 1 98.25 349 ALA B C 1
ATOM 6010 O O . ALA B 1 349 ? -1.628 -43.312 -9.82 1 98.25 349 ALA B O 1
ATOM 6011 N N . MET B 1 350 ? -1.715 -41.469 -8.617 1 97.69 350 MET B N 1
ATOM 6012 C CA . MET B 1 350 ? -1.302 -40.625 -9.719 1 97.69 350 MET B CA 1
ATOM 6013 C C . MET B 1 350 ? 0.112 -40.969 -10.18 1 97.69 350 MET B C 1
ATOM 6015 O O . MET B 1 350 ? 0.374 -41.062 -11.383 1 97.69 350 MET B O 1
ATOM 6019 N N . ALA B 1 351 ? 1.004 -41.125 -9.219 1 96.94 351 ALA B N 1
ATOM 6020 C CA . ALA B 1 351 ? 2.412 -41.406 -9.492 1 96.94 351 ALA B CA 1
ATOM 6021 C C . ALA B 1 351 ? 2.576 -42.719 -10.211 1 96.94 351 ALA B C 1
ATOM 6023 O O . ALA B 1 351 ? 3.508 -42.906 -11 1 96.94 351 ALA B O 1
ATOM 6024 N N . ASN B 1 352 ? 1.663 -43.594 -9.953 1 96.69 352 ASN B N 1
ATOM 6025 C CA . ASN B 1 352 ? 1.758 -44.938 -10.516 1 96.69 352 ASN B CA 1
ATOM 6026 C C . ASN B 1 352 ? 0.979 -45.062 -11.82 1 96.69 352 ASN B C 1
ATOM 6028 O O . ASN B 1 352 ? 1.033 -46.094 -12.5 1 96.69 352 ASN B O 1
ATOM 6032 N N . SER B 1 353 ? 0.288 -44.062 -12.117 1 97.5 353 SER B N 1
ATOM 6033 C CA . SER B 1 353 ? -0.496 -44.062 -13.344 1 97.5 353 SER B CA 1
ATOM 6034 C C . SER B 1 353 ? 0.392 -43.844 -14.562 1 97.5 353 SER B C 1
ATOM 6036 O O . SER B 1 353 ? 1.511 -43.344 -14.445 1 97.5 353 SER B O 1
ATOM 6038 N N . LYS B 1 354 ? -0.098 -44.281 -15.75 1 97.38 354 LYS B N 1
ATOM 6039 C CA . LYS B 1 354 ? 0.616 -44.031 -17 1 97.38 354 LYS B CA 1
ATOM 6040 C C . LYS B 1 354 ? 0.21 -42.719 -17.625 1 97.38 354 LYS B C 1
ATOM 6042 O O . LYS B 1 354 ? 0.703 -42.344 -18.688 1 97.38 354 LYS B O 1
ATOM 6047 N N . ALA B 1 355 ? -0.653 -42.031 -16.938 1 98.19 355 ALA B N 1
ATOM 6048 C CA . ALA B 1 355 ? -1.185 -40.781 -17.438 1 98.19 355 ALA B CA 1
ATOM 6049 C C . ALA B 1 355 ? -0.137 -39.656 -17.359 1 98.19 355 ALA B C 1
ATOM 6051 O O . ALA B 1 355 ? 0.84 -39.781 -16.625 1 98.19 355 ALA B O 1
ATOM 6052 N N . PHE B 1 356 ? -0.273 -38.656 -18.266 1 98.12 356 PHE B N 1
ATOM 6053 C CA . PHE B 1 356 ? 0.415 -37.375 -18.016 1 98.12 356 PHE B CA 1
ATOM 6054 C C . PHE B 1 356 ? -0.155 -36.656 -16.797 1 98.12 356 PHE B C 1
ATOM 6056 O O . PHE B 1 356 ? -1.346 -36.344 -16.75 1 98.12 356 PHE B O 1
ATOM 6063 N N . THR B 1 357 ? 0.711 -36.406 -15.781 1 98.19 357 THR B N 1
ATOM 6064 C CA . THR B 1 357 ? 0.215 -35.938 -14.484 1 98.19 357 THR B CA 1
ATOM 6065 C C . THR B 1 357 ? 0.696 -34.531 -14.188 1 98.19 357 THR B C 1
ATOM 6067 O O . THR B 1 357 ? 1.865 -34.219 -14.406 1 98.19 357 THR B O 1
ATOM 6070 N N . VAL B 1 358 ? -0.248 -33.688 -13.75 1 97.25 358 VAL B N 1
ATOM 6071 C CA . VAL B 1 358 ? 0.045 -32.312 -13.375 1 97.25 358 VAL B CA 1
ATOM 6072 C C . VAL B 1 358 ? -0.497 -32.031 -11.977 1 97.25 358 VAL B C 1
ATOM 6074 O O . VAL B 1 358 ? -1.654 -32.344 -11.68 1 97.25 358 VAL B O 1
ATOM 6077 N N . ILE B 1 359 ? 0.352 -31.562 -11.156 1 96.12 359 ILE B N 1
ATOM 6078 C CA . ILE B 1 359 ? -0.13 -31.141 -9.844 1 96.12 359 ILE B CA 1
ATOM 6079 C C . ILE B 1 359 ? 0.106 -29.641 -9.664 1 96.12 359 ILE B C 1
ATOM 6081 O O . ILE B 1 359 ? 1.13 -29.109 -10.102 1 96.12 359 ILE B O 1
ATOM 6085 N N . GLY B 1 360 ? -0.869 -28.984 -9.055 1 91.56 360 GLY B N 1
ATOM 6086 C CA . GLY B 1 360 ? -0.764 -27.562 -8.734 1 91.56 360 GLY B CA 1
ATOM 6087 C C . GLY B 1 360 ? -0.967 -27.266 -7.262 1 91.56 360 GLY B C 1
ATOM 6088 O O . GLY B 1 360 ? -1.565 -28.062 -6.539 1 91.56 360 GLY B O 1
ATOM 6089 N N . GLY B 1 361 ? -0.413 -26.172 -6.805 1 83.44 361 GLY B N 1
ATOM 6090 C CA . GLY B 1 361 ? -0.599 -25.734 -5.43 1 83.44 361 GLY B CA 1
ATOM 6091 C C . GLY B 1 361 ? 0.554 -26.109 -4.52 1 83.44 361 GLY B C 1
ATOM 6092 O O . GLY B 1 361 ? 1.173 -27.156 -4.695 1 83.44 361 GLY B O 1
ATOM 6093 N N . GLY B 1 362 ? 0.806 -25.297 -3.527 1 81.94 362 GLY B N 1
ATOM 6094 C CA . GLY B 1 362 ? 1.905 -25.5 -2.598 1 81.94 362 GLY B CA 1
ATOM 6095 C C . GLY B 1 362 ? 1.718 -26.703 -1.702 1 81.94 362 GLY B C 1
ATOM 6096 O O . GLY B 1 362 ? 2.678 -27.422 -1.41 1 81.94 362 GLY B O 1
ATOM 6097 N N . HIS B 1 363 ? 0.495 -27.031 -1.396 1 87.12 363 HIS B N 1
ATOM 6098 C CA . HIS B 1 363 ? 0.231 -28.109 -0.456 1 87.12 363 HIS B CA 1
ATOM 6099 C C . HIS B 1 363 ? 0.487 -29.469 -1.097 1 87.12 363 HIS B C 1
ATOM 6101 O O . HIS B 1 363 ? 1.17 -30.312 -0.515 1 87.12 363 HIS B O 1
ATOM 6107 N N . LEU B 1 364 ? -0.104 -29.688 -2.268 1 92.81 364 LEU B N 1
ATOM 6108 C CA . LEU B 1 364 ? 0.103 -30.969 -2.928 1 92.81 364 LEU B CA 1
ATOM 6109 C C . LEU B 1 364 ? 1.575 -31.188 -3.27 1 92.81 364 LEU B C 1
ATOM 6111 O O . LEU B 1 364 ? 2.094 -32.281 -3.156 1 92.81 364 LEU B O 1
ATOM 6115 N N . SER B 1 365 ? 2.188 -30.109 -3.709 1 90.81 365 SER B N 1
ATOM 6116 C CA . SER B 1 365 ? 3.613 -30.188 -4.016 1 90.81 365 SER B CA 1
ATOM 6117 C C . SER B 1 365 ? 4.426 -30.578 -2.791 1 90.81 365 SER B C 1
ATOM 6119 O O . SER B 1 365 ? 5.355 -31.391 -2.891 1 90.81 365 SER B O 1
ATOM 6121 N N . ALA B 1 366 ? 4.105 -30 -1.692 1 87.81 366 ALA B N 1
ATOM 6122 C CA . ALA B 1 366 ? 4.789 -30.328 -0.442 1 87.81 366 ALA B CA 1
ATOM 6123 C C . ALA B 1 366 ? 4.602 -31.797 -0.071 1 87.81 366 ALA B C 1
ATOM 6125 O O . ALA B 1 366 ? 5.551 -32.469 0.364 1 87.81 366 ALA B O 1
ATOM 6126 N N . VAL B 1 367 ? 3.402 -32.281 -0.234 1 92.25 367 VAL B N 1
ATOM 6127 C CA . VAL B 1 367 ? 3.109 -33.656 0.103 1 92.25 367 VAL B CA 1
ATOM 6128 C C . VAL B 1 367 ? 3.846 -34.594 -0.856 1 92.25 367 VAL B C 1
ATOM 6130 O O . VAL B 1 367 ? 4.371 -35.625 -0.443 1 92.25 367 VAL B O 1
ATOM 6133 N N . ALA B 1 368 ? 3.812 -34.25 -2.117 1 94.81 368 ALA B N 1
ATOM 6134 C CA . ALA B 1 368 ? 4.535 -35.062 -3.1 1 94.81 368 ALA B CA 1
ATOM 6135 C C . ALA B 1 368 ? 6.016 -35.188 -2.736 1 94.81 368 ALA B C 1
ATOM 6137 O O . ALA B 1 368 ? 6.613 -36.25 -2.854 1 94.81 368 ALA B O 1
ATOM 6138 N N . GLU B 1 369 ? 6.582 -34.094 -2.326 1 90.88 369 GLU B N 1
ATOM 6139 C CA . GLU B 1 369 ? 7.98 -34.062 -1.903 1 90.88 369 GLU B CA 1
ATOM 6140 C C . GLU B 1 369 ? 8.18 -34.906 -0.63 1 90.88 369 GLU B C 1
ATOM 6142 O O . GLU B 1 369 ? 9.109 -35.688 -0.537 1 90.88 369 GLU B O 1
ATOM 6147 N N . LEU B 1 370 ? 7.367 -34.688 0.311 1 91.12 370 LEU B N 1
ATOM 6148 C CA . LEU B 1 370 ? 7.453 -35.344 1.613 1 91.12 370 LEU B CA 1
ATOM 6149 C C . LEU B 1 370 ? 7.438 -36.875 1.464 1 91.12 370 LEU B C 1
ATOM 6151 O O . LEU B 1 370 ? 8.156 -37.562 2.178 1 91.12 370 LEU B O 1
ATOM 6155 N N . TYR B 1 371 ? 6.617 -37.344 0.554 1 93.69 371 TYR B N 1
ATOM 6156 C CA . TYR B 1 371 ? 6.434 -38.812 0.448 1 93.69 371 TYR B CA 1
ATOM 6157 C C . TYR B 1 371 ? 7.18 -39.344 -0.757 1 93.69 371 TYR B C 1
ATOM 6159 O O . TYR B 1 371 ? 6.992 -40.531 -1.128 1 93.69 371 TYR B O 1
ATOM 6167 N N . GLY B 1 372 ? 7.914 -38.5 -1.466 1 94.38 372 GLY B N 1
ATOM 6168 C CA . GLY B 1 372 ? 8.836 -38.938 -2.496 1 94.38 372 GLY B CA 1
ATOM 6169 C C . GLY B 1 372 ? 8.156 -39.25 -3.82 1 94.38 372 GLY B C 1
ATOM 6170 O O . GLY B 1 372 ? 8.555 -40.156 -4.535 1 94.38 372 GLY B O 1
ATOM 6171 N N . PHE B 1 373 ? 7.082 -38.531 -4.113 1 95.94 373 PHE B N 1
ATOM 6172 C CA . PHE B 1 373 ? 6.355 -38.781 -5.355 1 95.94 373 PHE B CA 1
ATOM 6173 C C . PHE B 1 373 ? 6.754 -37.75 -6.414 1 95.94 373 PHE B C 1
ATOM 6175 O O . PHE B 1 373 ? 6.363 -37.875 -7.578 1 95.94 373 PHE B O 1
ATOM 6182 N N . SER B 1 374 ? 7.559 -36.781 -6.09 1 94 374 SER B N 1
ATOM 6183 C CA . SER B 1 374 ? 7.832 -35.656 -6.941 1 94 374 SER B CA 1
ATOM 6184 C C . SER B 1 374 ? 8.422 -36.062 -8.281 1 94 374 SER B C 1
ATOM 6186 O O . SER B 1 374 ? 8.016 -35.562 -9.336 1 94 374 SER B O 1
ATOM 6188 N N . ASP B 1 375 ? 9.289 -37.062 -8.266 1 94.31 375 ASP B N 1
ATOM 6189 C CA . ASP B 1 375 ? 9.992 -37.469 -9.469 1 94.31 375 ASP B CA 1
ATOM 6190 C C . ASP B 1 375 ? 9.086 -38.312 -10.375 1 94.31 375 ASP B C 1
ATOM 6192 O O . ASP B 1 375 ? 9.406 -38.531 -11.547 1 94.31 375 ASP B O 1
ATOM 6196 N N . LYS B 1 376 ? 7.93 -38.688 -9.852 1 96.38 376 LYS B N 1
ATOM 6197 C CA . LYS B 1 376 ? 7.016 -39.562 -10.609 1 96.38 376 LYS B CA 1
ATOM 6198 C C . LYS B 1 376 ? 5.871 -38.719 -11.203 1 96.38 376 LYS B C 1
ATOM 6200 O O . LYS B 1 376 ? 5.051 -39.25 -11.961 1 96.38 376 LYS B O 1
ATOM 6205 N N . ILE B 1 377 ? 5.816 -37.5 -10.836 1 96.69 377 ILE B N 1
ATOM 6206 C CA . ILE B 1 377 ? 4.816 -36.594 -11.383 1 96.69 377 ILE B CA 1
ATOM 6207 C C . ILE B 1 377 ? 5.395 -35.875 -12.586 1 96.69 377 ILE B C 1
ATOM 6209 O O . ILE B 1 377 ? 6.504 -35.344 -12.523 1 96.69 377 ILE B O 1
ATOM 6213 N N . ASP B 1 378 ? 4.625 -35.875 -13.711 1 96.94 378 ASP B N 1
ATOM 6214 C CA . ASP B 1 378 ? 5.152 -35.344 -14.961 1 96.94 378 ASP B CA 1
ATOM 6215 C C . ASP B 1 378 ? 5.383 -33.812 -14.852 1 96.94 378 ASP B C 1
ATOM 6217 O O . ASP B 1 378 ? 6.355 -33.312 -15.398 1 96.94 378 ASP B O 1
ATOM 6221 N N . HIS B 1 379 ? 4.488 -33.125 -14.227 1 96.38 379 HIS B N 1
ATOM 6222 C CA . HIS B 1 379 ? 4.621 -31.672 -14.094 1 96.38 379 HIS B CA 1
ATOM 6223 C C . HIS B 1 379 ? 4.098 -31.203 -12.742 1 96.38 379 HIS B C 1
ATOM 6225 O O . HIS B 1 379 ? 2.912 -31.344 -12.445 1 96.38 379 HIS B O 1
ATOM 6231 N N . ILE B 1 380 ? 4.984 -30.641 -11.984 1 95.25 380 ILE B N 1
ATOM 6232 C CA . ILE B 1 380 ? 4.617 -29.969 -10.734 1 95.25 380 ILE B CA 1
ATOM 6233 C C . ILE B 1 380 ? 4.68 -28.453 -10.906 1 95.25 380 ILE B C 1
ATOM 6235 O O . ILE B 1 380 ? 5.766 -27.875 -10.953 1 95.25 380 ILE B O 1
ATOM 6239 N N . SER B 1 381 ? 3.533 -27.844 -10.945 1 93.75 381 SER B N 1
ATOM 6240 C CA . SER B 1 381 ? 3.482 -26.406 -11.18 1 93.75 381 SER B CA 1
ATOM 6241 C C . SER B 1 381 ? 3.943 -25.641 -9.953 1 93.75 381 SER B C 1
ATOM 6243 O O . SER B 1 381 ? 3.602 -25.984 -8.82 1 93.75 381 SER B O 1
ATOM 6245 N N . THR B 1 382 ? 4.676 -24.578 -10.203 1 84.06 382 THR B N 1
ATOM 6246 C CA . THR B 1 382 ? 5.188 -23.719 -9.133 1 84.06 382 THR B CA 1
ATOM 6247 C C . THR B 1 382 ? 4.238 -22.562 -8.867 1 84.06 382 THR B C 1
ATOM 6249 O O . THR B 1 382 ? 4.473 -21.75 -7.965 1 84.06 382 THR B O 1
ATOM 6252 N N . GLY B 1 383 ? 3.166 -22.469 -9.641 1 88.31 383 GLY B N 1
ATOM 6253 C CA . GLY B 1 383 ? 2.408 -21.234 -9.766 1 88.31 383 GLY B CA 1
ATOM 6254 C C . GLY B 1 383 ? 1.486 -20.984 -8.586 1 88.31 383 GLY B C 1
ATOM 6255 O O . GLY B 1 383 ? 1.124 -19.844 -8.305 1 88.31 383 GLY B O 1
ATOM 6256 N N . GLY B 1 384 ? 1.101 -22.031 -7.887 1 85.19 384 GLY B N 1
ATOM 6257 C CA . GLY B 1 384 ? 0.134 -21.812 -6.82 1 85.19 384 GLY B CA 1
ATOM 6258 C C . GLY B 1 384 ? -1.145 -21.156 -7.305 1 85.19 384 GLY B C 1
ATOM 6259 O O . GLY B 1 384 ? -1.864 -21.719 -8.133 1 85.19 384 GLY B O 1
ATOM 6260 N N . GLY B 1 385 ? -1.318 -19.859 -6.895 1 84.44 385 GLY B N 1
ATOM 6261 C CA . GLY B 1 385 ? -2.486 -19.078 -7.293 1 84.44 385 GLY B CA 1
ATOM 6262 C C . GLY B 1 385 ? -2.582 -18.875 -8.789 1 84.44 385 GLY B C 1
ATOM 6263 O O . GLY B 1 385 ? -3.674 -18.906 -9.359 1 84.44 385 GLY B O 1
ATOM 6264 N N . SER B 1 386 ? -1.484 -18.719 -9.445 1 92.62 386 SER B N 1
ATOM 6265 C CA . SER B 1 386 ? -1.474 -18.531 -10.891 1 92.62 386 SER B CA 1
ATOM 6266 C C . SER B 1 386 ? -1.977 -19.766 -11.625 1 92.62 386 SER B C 1
ATOM 6268 O O . SER B 1 386 ? -2.688 -19.656 -12.625 1 92.62 386 SER B O 1
ATOM 6270 N N . THR B 1 387 ? -1.592 -20.906 -11.148 1 93.94 387 THR B N 1
ATOM 6271 C CA . THR B 1 387 ? -2.059 -22.156 -11.75 1 93.94 387 THR B CA 1
ATOM 6272 C C . THR B 1 387 ? -3.578 -22.266 -11.656 1 93.94 387 THR B C 1
ATOM 6274 O O . THR B 1 387 ? -4.246 -22.562 -12.648 1 93.94 387 THR B O 1
ATOM 6277 N N . LEU B 1 388 ? -4.113 -21.969 -10.477 1 91.25 388 LEU B N 1
ATOM 6278 C CA . LEU B 1 388 ? -5.555 -22.031 -10.25 1 91.25 388 LEU B CA 1
ATOM 6279 C C . LEU B 1 388 ? -6.281 -21.047 -11.172 1 91.25 388 LEU B C 1
ATOM 6281 O O . LEU B 1 388 ? -7.246 -21.422 -11.844 1 91.25 388 LEU B O 1
ATOM 6285 N N . SER B 1 389 ? -5.711 -19.844 -11.195 1 92.62 389 SER B N 1
ATOM 6286 C CA . SER B 1 389 ? -6.332 -18.828 -12.039 1 92.62 389 SER B CA 1
ATOM 6287 C C . SER B 1 389 ? -6.27 -19.219 -13.508 1 92.62 389 SER B C 1
ATOM 6289 O O . SER B 1 389 ? -7.238 -19.016 -14.25 1 92.62 389 SER B O 1
ATOM 6291 N N . PHE B 1 390 ? -5.223 -19.781 -13.898 1 95.19 390 PHE B N 1
ATOM 6292 C CA . PHE B 1 390 ? -5.031 -20.188 -15.289 1 95.19 390 PHE B CA 1
ATOM 6293 C C . PHE B 1 390 ? -6.047 -21.25 -15.68 1 95.19 390 PHE B C 1
ATOM 6295 O O . PHE B 1 390 ? -6.738 -21.125 -16.688 1 95.19 390 PHE B O 1
ATOM 6302 N N . LEU B 1 391 ? -6.207 -22.25 -14.875 1 95.06 391 LEU B N 1
ATOM 6303 C CA . LEU B 1 391 ? -7.094 -23.375 -15.172 1 95.06 391 LEU B CA 1
ATOM 6304 C C . LEU B 1 391 ? -8.555 -22.938 -15.07 1 95.06 391 LEU B C 1
ATOM 6306 O O . LEU B 1 391 ? -9.422 -23.531 -15.734 1 95.06 391 LEU B O 1
ATOM 6310 N N . SER B 1 392 ? -8.828 -21.922 -14.289 1 94.69 392 SER B N 1
ATOM 6311 C CA . SER B 1 392 ? -10.188 -21.406 -14.117 1 94.69 392 SER B CA 1
ATOM 6312 C C . SER B 1 392 ? -10.617 -20.578 -15.312 1 94.69 392 SER B C 1
ATOM 6314 O O . SER B 1 392 ? -11.781 -20.172 -15.414 1 94.69 392 SER B O 1
ATOM 6316 N N . GLY B 1 393 ? -9.617 -20.25 -16.172 1 92.75 393 GLY B N 1
ATOM 6317 C CA . GLY B 1 393 ? -9.945 -19.484 -17.344 1 92.75 393 GLY B CA 1
ATOM 6318 C C . GLY B 1 393 ? -9.883 -17.984 -17.125 1 92.75 393 GLY B C 1
ATOM 6319 O O . GLY B 1 393 ? -10.25 -17.188 -17.984 1 92.75 393 GLY B O 1
ATOM 6320 N N . GLU B 1 394 ? -9.406 -17.641 -15.953 1 92.38 394 GLU B N 1
ATOM 6321 C CA . GLU B 1 394 ? -9.242 -16.219 -15.664 1 92.38 394 GLU B CA 1
ATOM 6322 C C . GLU B 1 394 ? -8.125 -15.617 -16.5 1 92.38 394 GLU B C 1
ATOM 6324 O O . GLU B 1 394 ? -7.191 -16.312 -16.906 1 92.38 394 GLU B O 1
ATOM 6329 N N . ARG B 1 395 ? -8.344 -14.312 -16.812 1 92.31 395 ARG B N 1
ATOM 6330 C CA . ARG B 1 395 ? -7.285 -13.586 -17.516 1 92.31 395 ARG B CA 1
ATOM 6331 C C . ARG B 1 395 ? -6.152 -13.234 -16.547 1 92.31 395 ARG B C 1
ATOM 6333 O O . ARG B 1 395 ? -6.348 -12.469 -15.602 1 92.31 395 ARG B O 1
ATOM 6340 N N . LEU B 1 396 ? -5.004 -13.773 -16.781 1 95.62 396 LEU B N 1
ATOM 6341 C CA . LEU B 1 396 ? -3.826 -13.445 -15.984 1 95.62 396 LEU B CA 1
ATOM 6342 C C . LEU B 1 396 ? -3.053 -12.289 -16.609 1 95.62 396 LEU B C 1
ATOM 6344 O O . LEU B 1 396 ? -2.643 -12.367 -17.766 1 95.62 396 LEU B O 1
ATOM 6348 N N . PRO B 1 397 ? -2.752 -11.234 -15.883 1 96.19 397 PRO B N 1
ATOM 6349 C CA . PRO B 1 397 ? -2.133 -10.023 -16.438 1 96.19 397 PRO B CA 1
ATOM 6350 C C . PRO B 1 397 ? -0.842 -10.32 -17.188 1 96.19 397 PRO B C 1
ATOM 6352 O O . PRO B 1 397 ? -0.657 -9.836 -18.312 1 96.19 397 PRO B O 1
ATOM 6355 N N . VAL B 1 398 ? 0.039 -11.133 -16.672 1 97.31 398 VAL B N 1
ATOM 6356 C CA . VAL B 1 398 ? 1.33 -11.398 -17.297 1 97.31 398 VAL B CA 1
ATOM 6357 C C . VAL B 1 398 ? 1.125 -12.156 -18.609 1 97.31 398 VAL B C 1
ATOM 6359 O O . VAL B 1 398 ? 1.778 -11.859 -19.609 1 97.31 398 VAL B O 1
ATOM 6362 N N . ILE B 1 399 ? 0.205 -13.102 -18.625 1 96.75 399 ILE B N 1
ATOM 6363 C CA . ILE B 1 399 ? -0.061 -13.883 -19.828 1 96.75 399 ILE B CA 1
ATOM 6364 C C . ILE B 1 399 ? -0.678 -12.984 -20.891 1 96.75 399 ILE B C 1
ATOM 6366 O O . ILE B 1 399 ? -0.329 -13.086 -22.078 1 96.75 399 ILE B O 1
ATOM 6370 N N . GLU B 1 400 ? -1.599 -12.125 -20.469 1 96.12 400 GLU B N 1
ATOM 6371 C CA . GLU B 1 400 ? -2.211 -11.195 -21.406 1 96.12 400 GLU B CA 1
ATOM 6372 C C . GLU B 1 400 ? -1.163 -10.289 -22.047 1 96.12 400 GLU B C 1
ATOM 6374 O O . GLU B 1 400 ? -1.211 -10.031 -23.25 1 96.12 400 GLU B O 1
ATOM 6379 N N . VAL B 1 401 ? -0.255 -9.836 -21.266 1 96.69 401 VAL B N 1
ATOM 6380 C CA . VAL B 1 401 ? 0.781 -8.945 -21.781 1 96.69 401 VAL B CA 1
ATOM 6381 C C . VAL B 1 401 ? 1.69 -9.703 -22.75 1 96.69 401 VAL B C 1
ATOM 6383 O O . VAL B 1 401 ? 2.154 -9.141 -23.734 1 96.69 401 VAL B O 1
ATOM 6386 N N . LEU B 1 402 ? 1.976 -10.938 -22.438 1 98.06 402 LEU B N 1
ATOM 6387 C CA . LEU B 1 402 ? 2.771 -11.766 -23.328 1 98.06 402 LEU B CA 1
ATOM 6388 C C . LEU B 1 402 ? 2.072 -11.922 -24.688 1 98.06 402 LEU B C 1
ATOM 6390 O O . LEU B 1 402 ? 2.709 -11.828 -25.734 1 98.06 402 LEU B O 1
ATOM 6394 N N . LYS B 1 403 ? 0.793 -12.125 -24.672 1 96.62 403 LYS B N 1
ATOM 6395 C CA . LYS B 1 403 ? 0.015 -12.25 -25.891 1 96.62 403 LYS B CA 1
ATOM 6396 C C . LYS B 1 403 ? 0.028 -10.938 -26.688 1 96.62 403 LYS B C 1
ATOM 6398 O O . LYS B 1 403 ? 0.221 -10.945 -27.906 1 96.62 403 LYS B O 1
ATOM 6403 N N . MET B 1 404 ? -0.173 -9.852 -25.969 1 95.81 404 MET B N 1
ATOM 6404 C CA . MET B 1 404 ? -0.16 -8.539 -26.594 1 95.81 404 MET B CA 1
ATOM 6405 C C . MET B 1 404 ? 1.188 -8.266 -27.25 1 95.81 404 MET B C 1
ATOM 6407 O O . MET B 1 404 ? 1.246 -7.703 -28.344 1 95.81 404 MET B O 1
ATOM 6411 N N . SER B 1 405 ? 2.221 -8.648 -26.547 1 97.06 405 SER B N 1
ATOM 6412 C CA . SER B 1 405 ? 3.568 -8.438 -27.062 1 97.06 405 SER B CA 1
ATOM 6413 C C . SER B 1 405 ? 3.803 -9.234 -28.328 1 97.06 405 SER B C 1
ATOM 6415 O O . SER B 1 405 ? 4.504 -8.781 -29.234 1 97.06 405 SER B O 1
ATOM 6417 N N . TYR B 1 406 ? 3.297 -10.43 -28.406 1 97 406 TYR B N 1
ATOM 6418 C CA . TYR B 1 406 ? 3.428 -11.266 -29.594 1 97 406 TYR B CA 1
ATOM 6419 C C . TYR B 1 406 ? 2.764 -10.609 -30.797 1 97 406 TYR B C 1
ATOM 6421 O O . TYR B 1 406 ? 3.287 -10.672 -31.906 1 97 406 TYR B O 1
ATOM 6429 N N . GLU B 1 407 ? 1.657 -9.992 -30.578 1 96.19 407 GLU B N 1
ATOM 6430 C CA . GLU B 1 407 ? 0.936 -9.328 -31.656 1 96.19 407 GLU B CA 1
ATOM 6431 C C . GLU B 1 407 ? 1.678 -8.078 -32.125 1 96.19 407 GLU B C 1
ATOM 6433 O O . GLU B 1 407 ? 1.682 -7.766 -33.312 1 96.19 407 GLU B O 1
ATOM 6438 N N . LYS B 1 408 ? 2.25 -7.414 -31.203 1 94.31 408 LYS B N 1
ATOM 6439 C CA . LYS B 1 408 ? 2.869 -6.125 -31.484 1 94.31 408 LYS B CA 1
ATOM 6440 C C . LYS B 1 408 ? 4.238 -6.301 -32.125 1 94.31 408 LYS B C 1
ATOM 6442 O O . LYS B 1 408 ? 4.645 -5.496 -32.969 1 94.31 408 LYS B O 1
ATOM 6447 N N . TYR B 1 409 ? 4.992 -7.371 -31.719 1 93.94 409 TYR B N 1
ATOM 6448 C CA . TYR B 1 409 ? 6.383 -7.52 -32.125 1 93.94 409 TYR B CA 1
ATOM 6449 C C . TYR B 1 409 ? 6.559 -8.758 -33 1 93.94 409 TYR B C 1
ATOM 6451 O O . TYR B 1 409 ? 7.609 -8.945 -33.625 1 93.94 409 TYR B O 1
#

Nearest PDB structures (foldseek):
  1php-assembly1_A  TM=8.993E-01  e=5.392E-39  Geobacillus stearothermophilus
  1zmr-assembly1_A  TM=8.976E-01  e=2.731E-35  Escherichia coli
  6i06-assembly1_A  TM=8.913E-01  e=6.960E-35  Pseudomonas
  1qpg-assembly1_A  TM=8.374E-01  e=2.211E-34  Saccharomyces cerevisiae
  2zgv-assembly1_A  TM=8.311E-01  e=2.250E-32  unclassified

Foldseek 3Di:
DFAAPVVDQQAAFEEEEEAEQAADADLPPRAGPDRVRLLLQLVLVLVNLVSQHLYEYAYAYDAPPDSNHDKCVNVQVVNCVSNVHHEAEDAAQQDPVVLVCSLPGGGSYHYYYIHPNVDVQQPDPVFQADDPCPPQVLLPDDSNVRRLVSGAYYEYAYLLCLQTRGSNQTNSLVPYFYHYTPNRVVLCVVLCCLQPPDDPQEEEEEEADPLVLVLLLCVRRVVPHQAYEYAYLNLVLLLVLVPFDQAPVSVVSCVVSVNNVVSVSSNVCCVVRVVRYDHAQKFFFQDVNATDIDGSNDDNHGDGFAGDPVSLVVLLVVLQPGQEYEYEHARGPVVRVNRVVSRLSNLVSNLPHNHQAEYEAPVSCVSCVVVVSNVSHNYYRPNHVSSSCVSSVHDGSSVVSSVVSVVVD/DFAAPVVDQQAAFEEEEEAEQAADADLPPRAGPDRVRLLLQLVLVLVNLVSQHLYEYAYAYDAPPDSNHDKCVNVQVVSCVSNVHHEAEDAAQQDPVVLVCSLPGGGSYHYYYIHPNVDVQQPDPVFQADDPCPPDVLLPDDSNVRRLVSGAYYEYAYLLCLQTNGSNQTNSLVPYFYHYGPNRVVLCVVLCCLQPPDDPQEEEEEEALPLVLVLLLCVRRVVPHQAYEYAYLNLVLLLVLVPFDQADVSVVSCVVSVNNVVSVSSNVCCVVRVVRYDHAQKFFFQDVNATDIDGSNDDNHGDGFAGDPVSLVVLLVVLQPGQEYEYEHARGPVVRVNRVVSRLSNLVSNLPHNHQAEYEAPVSCVSCVVVVSNVSHNYYRPNHVSSSCVSSVHDGSSVVSSVVSVVVD